Protein AF-A0A8H4NRH4-F1 (afdb_monomer_lite)

pLDDT: mean 70.1, std 20.73, range [24.48, 96.0]

Organism: NCBI:txid78861

Secondary structure (DSSP, 8-state):
-----------------------TTHHHHHHHHHHHHHHHHHHHHHHHHHHHHHHHHHHHHTS----HHHHHHHHHHHHHHHHHHHHHHHHHHHHHHHHHHHHHHHHHHHHHHHHTSS-----------------------------HHHHHHHHHHHHHHHHHHHTS------TTHHHHHHHHHHHHHHHHHHHHHHHHHHHHHHHHHHHHHHHHHHHHHHHHHHHHHHHHSSS----------SHHHHHHHHHHHHHHHHHHHHTTS--HHHHHHHHHHHHHHHHHHHHHHHHHHHHHHHHHHHHHHHHHHHHHHHHHHHHHHHHHHHHHHHHHHHHHHHHHHHHHHHHHHHHHHHHHHHHHHHHHHHHHHHHHHHHHHHHHHHHHHHHHHHHHHHHHHHHHHHHHHHHHHHHHHHHHHHHHHHHHHHHHHHHHHHHHHHHHHHHHHHT--HHHHHHHHHHHHHHHHHHHHHHHHHHHGGG--HHHHHHHHHHGGGS--TTGGGTGGGGSPPTHHHHHHHTTS--S-HHHHHHHSSPPTHHHHHHHHTSPPHHHHHHHHTTS---HHHHHHHHHHHHHHHHHHHHHHHH-------PPPS---HHHHHHHHHHHHHHHHHHHHHHHHHHHHHHHHHHHHHHHHHHHHHHHHHHHHHHHHHHHHHHHHHHHHHHHHHHHHHHHHHHHHHHHHHHHHHHHHHHHHHHHHHHHHHHHHHHHHHHHHHHHHHHHHHHHHHHHHHHHHHHHHHHHHHHHHHHHHHHHHHHHHHHHHTSHHHHHHHHHHHHHHS-HHHHHHHHHHHHHHHHHTT---------------------------

Radius of gyration: 91.39 Å; chains: 1; bounding box: 200×115×292 Å

Sequence (837 aa):
MSKNASDRGSISTATAELRATKLEGLPLVIDLLGNAACLRMQHNQADSKLKKTMADWKRSTTKNSDYPSVDEMQRQAVQKCENEKNNLKQKLKELHPTLYDTFDSLLKQYVQDQVSIGSNTQEGADSFPAKVHGSPEELQPQSLEPHQPTKAWMEDCLQTELNKFKNSLPDAEGPDNSEIQKLIDSLENEKKKTQLLENKVEEGRQQHQLLEEKLSRLEQKLDGVSTTMEERLAAKKSQPATSTTSFEHNQLKTTVEMQGRTINFIKTQSDPIKMQKLQQETENLADRLTIGIKSVKSLHEQNSALIEKQGEKHKSFENDTSSLQTTSRNQDVKQKSLEKDIALLRSTSDNQGAKQTSLEKEILSLQKTSESHGAKHMSLEKDISLLQCTCQSQGEQQKIIDDVVSGIKSAVESLSQKGESLAEDIASLRSSVEQIQEVQGSQEARLSTLTSLKPLTKEVKEQQKKANVLQQSVDALQASAANWSLQDFQDLKAKVQGYPPVGEIRQLLVEFPSLVDTKRLLAKYPPSGDLEQLLKEMPPPCDIRRLLDECPSPVDIKRRLEQLPPSDELNQLVRDLPKLSESMSEVTARSSRHPTHTPTPAFMTKDMTLQLIIPKMDRLEDALKRRCSEMIQISSVLVAETVDQANARTLKSEEAIQALDGHVAGLKRSVDENKKEIDVHVTMLRRNADENKKLGQQIKQLEQSISENKIEMYEMDNDTGRRLEEESTELKSLKGIVAVMTQDVEKVRKDSRTGIDDIQFQLVQMTDWAKNFSSKQWHDSVAQQIATYVPAQFAGQLDSLATRVSHLETRSHDSPEVSSKRRKVANGSPLVVNGIH

Structure (mmCIF, N/CA/C/O backbone):
data_AF-A0A8H4NRH4-F1
#
_entry.id   AF-A0A8H4NRH4-F1
#
loop_
_atom_site.group_PDB
_atom_site.id
_atom_site.type_symbol
_atom_site.label_atom_id
_atom_site.label_alt_id
_atom_site.label_comp_id
_atom_site.label_asym_id
_atom_site.label_entity_id
_atom_site.label_seq_id
_atom_site.pdbx_PDB_ins_code
_atom_site.Cartn_x
_atom_site.Cartn_y
_atom_site.Cartn_z
_atom_site.occupancy
_atom_site.B_iso_or_equiv
_atom_site.auth_seq_id
_atom_site.auth_comp_id
_atom_site.auth_asym_id
_atom_site.auth_atom_id
_atom_site.pdbx_PDB_model_num
ATOM 1 N N . MET A 1 1 ? 17.795 -60.361 6.039 1.00 36.09 1 MET A N 1
ATOM 2 C CA . MET A 1 1 ? 18.331 -60.609 7.398 1.00 36.09 1 MET A CA 1
ATOM 3 C C . MET A 1 1 ? 17.227 -60.210 8.378 1.00 36.09 1 MET A C 1
ATOM 5 O O . MET A 1 1 ? 16.893 -59.041 8.398 1.00 36.09 1 MET A O 1
ATOM 9 N N . SER A 1 2 ? 16.382 -61.171 8.787 1.00 29.02 2 SER A N 1
ATOM 10 C CA . SER A 1 2 ? 16.316 -61.810 10.135 1.00 29.02 2 SER A CA 1
ATOM 11 C C . SER A 1 2 ? 15.871 -60.845 11.243 1.00 29.02 2 SER A C 1
ATOM 13 O O . SER A 1 2 ? 16.539 -59.838 11.406 1.00 29.02 2 SER A O 1
ATOM 15 N N . LYS A 1 3 ? 14.854 -61.073 12.093 1.00 32.78 3 LYS A N 1
ATOM 16 C CA . LYS A 1 3 ? 13.953 -62.203 12.465 1.00 32.78 3 LYS A CA 1
ATOM 17 C C . LYS A 1 3 ? 12.797 -61.561 13.287 1.00 32.78 3 LYS A C 1
ATOM 19 O O . LYS A 1 3 ? 13.085 -60.645 14.042 1.00 32.78 3 LYS A O 1
ATOM 24 N N . ASN A 1 4 ? 11.503 -61.814 13.063 1.00 32.09 4 ASN A N 1
ATOM 25 C CA . ASN A 1 4 ? 10.647 -62.961 13.447 1.00 32.09 4 ASN A CA 1
ATOM 26 C C . ASN A 1 4 ? 10.516 -63.287 14.952 1.00 32.09 4 ASN A C 1
ATOM 28 O O . ASN A 1 4 ? 11.469 -63.805 15.529 1.00 32.09 4 ASN A O 1
ATOM 32 N N . ALA A 1 5 ? 9.297 -63.098 15.492 1.00 29.94 5 ALA A N 1
ATOM 33 C CA . ALA A 1 5 ? 8.440 -64.031 16.275 1.00 29.94 5 ALA A CA 1
ATOM 34 C C . ALA A 1 5 ? 7.265 -63.197 16.859 1.00 29.94 5 ALA A C 1
ATOM 36 O O . ALA A 1 5 ? 7.535 -62.187 17.493 1.00 29.94 5 ALA A O 1
ATOM 37 N N . SER A 1 6 ? 5.961 -63.367 16.593 1.00 36.06 6 SER A N 1
ATOM 38 C CA . SER A 1 6 ? 5.038 -64.514 16.465 1.00 36.06 6 SER A CA 1
ATOM 39 C C . SER A 1 6 ? 4.831 -65.323 17.751 1.00 36.06 6 SER A C 1
ATOM 41 O O . SER A 1 6 ? 5.669 -66.153 18.077 1.00 36.06 6 SER A O 1
ATOM 43 N N . ASP A 1 7 ? 3.700 -65.079 18.429 1.00 29.11 7 ASP A N 1
ATOM 44 C CA . ASP A 1 7 ? 2.815 -66.082 19.063 1.00 29.11 7 ASP A CA 1
ATOM 45 C C . ASP A 1 7 ? 1.517 -65.363 19.513 1.00 29.11 7 ASP A C 1
ATOM 47 O O . ASP A 1 7 ? 1.584 -64.328 20.165 1.00 29.11 7 ASP A O 1
ATOM 51 N N . ARG A 1 8 ? 0.336 -65.645 18.938 1.00 28.64 8 ARG A N 1
ATOM 52 C CA . ARG A 1 8 ? -0.626 -66.755 19.160 1.00 28.64 8 ARG A CA 1
ATOM 53 C C . ARG A 1 8 ? -1.776 -66.346 20.094 1.00 28.64 8 ARG A C 1
ATOM 55 O O . ARG A 1 8 ? -1.548 -66.008 21.245 1.00 28.64 8 ARG A O 1
ATOM 62 N N . GLY A 1 9 ? -3.010 -66.536 19.613 1.00 27.42 9 GLY A N 1
ATOM 63 C CA . GLY A 1 9 ? -4.155 -66.886 20.465 1.00 27.42 9 GLY A CA 1
ATOM 64 C C . GLY A 1 9 ? -5.343 -65.924 20.456 1.00 27.42 9 GLY A C 1
ATOM 65 O O . GLY A 1 9 ? -5.485 -65.103 21.350 1.00 27.42 9 GLY A O 1
ATOM 66 N N . SER A 1 10 ? -6.240 -66.087 19.483 1.00 32.91 10 SER A N 1
ATOM 67 C CA . SER A 1 10 ? -7.631 -65.617 19.532 1.00 32.91 10 SER A CA 1
ATOM 68 C C . SER A 1 10 ? -8.408 -66.271 20.686 1.00 32.91 10 SER A C 1
ATOM 70 O O . SER A 1 10 ? -8.183 -67.452 20.923 1.00 32.91 10 SER A O 1
ATOM 72 N N . ILE A 1 11 ? -9.351 -65.544 21.313 1.00 28.92 11 ILE A N 1
ATOM 73 C CA . ILE A 1 11 ? -10.769 -65.920 21.555 1.00 28.92 11 ILE A CA 1
ATOM 74 C C . ILE A 1 11 ? -11.568 -64.645 21.947 1.00 28.92 11 ILE A C 1
ATOM 76 O O . ILE A 1 11 ? -11.251 -63.975 22.921 1.00 28.92 11 ILE A O 1
ATOM 80 N N . SER A 1 12 ? -12.583 -64.355 21.123 1.00 30.67 12 SER A N 1
ATOM 81 C CA . SER A 1 12 ? -13.841 -63.590 21.265 1.00 30.67 12 SER A CA 1
ATOM 82 C C . SER A 1 12 ? -14.088 -62.583 22.402 1.00 30.67 12 SER A C 1
ATOM 84 O O . SER A 1 12 ? -14.177 -62.983 23.555 1.00 30.67 12 SER A O 1
ATOM 86 N N . THR A 1 13 ? -14.524 -61.369 22.027 1.00 27.61 13 THR A N 1
ATOM 87 C CA . THR A 1 13 ? -15.824 -60.789 22.447 1.00 27.61 13 THR A CA 1
ATOM 88 C C . THR A 1 13 ? -16.327 -59.737 21.446 1.00 27.61 13 THR A C 1
ATOM 90 O O . THR A 1 13 ? -15.579 -59.189 20.644 1.00 27.61 13 THR A O 1
ATOM 93 N N . ALA A 1 14 ? -17.646 -59.567 21.446 1.00 27.38 14 ALA A N 1
ATOM 94 C CA . ALA A 1 14 ? -18.499 -59.009 20.411 1.00 27.38 14 ALA A CA 1
ATOM 95 C C . ALA A 1 14 ? -18.351 -57.499 20.118 1.00 27.38 14 ALA A C 1
ATOM 97 O O . ALA A 1 14 ? -18.100 -56.685 20.998 1.00 27.38 14 ALA A O 1
ATOM 98 N N . THR A 1 15 ? -18.610 -57.176 18.847 1.00 33.88 15 THR A N 1
ATOM 99 C CA . THR A 1 15 ? -19.222 -55.954 18.289 1.00 33.88 15 THR A CA 1
ATOM 100 C C . THR A 1 15 ? -19.766 -54.907 19.268 1.00 33.88 15 THR A C 1
ATOM 102 O O . THR A 1 15 ? -20.713 -55.178 20.004 1.00 33.88 15 THR A O 1
ATOM 105 N N . ALA A 1 16 ? -19.309 -53.663 19.093 1.00 29.78 16 ALA A N 1
ATOM 106 C CA . ALA A 1 16 ? -20.120 -52.460 19.278 1.00 29.78 16 ALA A CA 1
ATOM 107 C C . ALA A 1 16 ? -19.668 -51.383 18.270 1.00 29.78 16 ALA A C 1
ATOM 109 O O . ALA A 1 16 ? -18.807 -50.553 18.554 1.00 29.78 16 ALA A O 1
ATOM 110 N N . GLU A 1 17 ? -20.228 -51.434 17.058 1.00 27.70 17 GLU A N 1
ATOM 111 C CA . GLU A 1 17 ? -20.238 -50.293 16.139 1.00 27.70 17 GLU A CA 1
ATOM 112 C C . GLU A 1 17 ? -21.008 -49.140 16.800 1.00 27.70 17 GLU A C 1
ATOM 114 O O . GLU A 1 17 ? -22.207 -49.249 17.069 1.00 27.70 17 GLU A O 1
ATOM 119 N N . LEU A 1 18 ? -20.329 -48.020 17.049 1.00 31.25 18 LEU A N 1
ATOM 120 C CA . LEU A 1 18 ? -20.980 -46.753 17.365 1.00 31.25 18 LEU A CA 1
ATOM 121 C C . LEU A 1 18 ? -21.731 -46.266 16.115 1.00 31.25 18 LEU A C 1
ATOM 123 O O . LEU A 1 18 ? -21.133 -45.714 15.190 1.00 31.25 18 LEU A O 1
ATOM 127 N N . ARG A 1 19 ? -23.057 -46.448 16.085 1.00 29.31 19 ARG A N 1
ATOM 128 C CA . ARG A 1 19 ? -23.940 -45.710 15.170 1.00 29.31 19 ARG A CA 1
ATOM 129 C C . ARG A 1 19 ? -23.911 -44.231 15.544 1.00 29.31 19 ARG A C 1
ATOM 131 O O . ARG A 1 19 ? -24.620 -43.799 16.447 1.00 29.31 19 ARG A O 1
ATOM 138 N N . ALA A 1 20 ? -23.114 -43.457 14.818 1.00 33.16 20 ALA A N 1
ATOM 139 C CA . ALA A 1 20 ? -23.280 -42.016 14.729 1.00 33.16 20 ALA A CA 1
ATOM 140 C C . ALA A 1 20 ? -24.594 -41.716 13.986 1.00 33.16 20 ALA A C 1
ATOM 142 O O . ALA A 1 20 ? -24.752 -42.057 12.812 1.00 33.16 20 ALA A O 1
ATOM 143 N N . THR A 1 21 ? -25.552 -41.096 14.668 1.00 37.84 21 THR A N 1
ATOM 144 C CA . THR A 1 21 ? -26.748 -40.512 14.054 1.00 37.84 21 THR A CA 1
ATOM 145 C C . THR A 1 21 ? -26.325 -39.362 13.136 1.00 37.84 21 THR A C 1
ATOM 147 O O . THR A 1 21 ? -25.818 -38.338 13.593 1.00 37.84 21 THR A O 1
ATOM 150 N N . LYS A 1 22 ? -26.497 -39.547 11.823 1.00 44.97 22 LYS A N 1
ATOM 151 C CA . LYS A 1 22 ? -26.290 -38.531 10.782 1.00 44.97 22 LYS A CA 1
ATOM 152 C C . LYS A 1 22 ? -27.291 -37.379 10.958 1.00 44.97 22 LYS A C 1
ATOM 154 O O . LYS A 1 22 ? -28.437 -37.486 10.537 1.00 44.97 22 LYS A O 1
ATOM 159 N N . LEU A 1 23 ? -26.842 -36.252 11.505 1.00 52.38 23 LEU A N 1
ATOM 160 C CA . LEU A 1 23 ? -27.532 -34.961 11.389 1.00 52.38 23 LEU A CA 1
ATOM 161 C C . LEU A 1 23 ? -27.149 -34.315 10.038 1.00 52.38 23 LEU A C 1
ATOM 163 O O . LEU A 1 23 ? -26.358 -33.378 9.974 1.00 52.38 23 LEU A O 1
ATOM 167 N N . GLU A 1 24 ? -27.664 -34.860 8.931 1.00 53.88 24 GLU A N 1
ATOM 168 C CA . GLU A 1 24 ? -27.331 -34.428 7.554 1.00 53.88 24 GLU A CA 1
ATOM 169 C C . GLU A 1 24 ? -27.785 -32.990 7.207 1.00 53.88 24 GLU A C 1
ATOM 171 O O . GLU A 1 24 ? -27.297 -32.421 6.234 1.00 53.88 24 GLU A O 1
ATOM 176 N N . GLY A 1 25 ? -28.662 -32.362 8.002 1.00 58.34 25 GLY A N 1
ATOM 177 C CA . GLY A 1 25 ? -29.191 -31.013 7.733 1.00 58.34 25 GLY A CA 1
ATOM 178 C C . GLY A 1 25 ? -28.416 -29.842 8.357 1.00 58.34 25 GLY A C 1
ATOM 179 O O . GLY A 1 25 ? -28.603 -28.699 7.939 1.00 58.34 25 GLY A O 1
ATOM 180 N N . LEU A 1 26 ? -27.542 -30.088 9.341 1.00 66.88 26 LEU A N 1
ATOM 181 C CA . LEU A 1 26 ? -26.825 -29.019 10.055 1.00 66.88 26 LEU A CA 1
ATOM 182 C C . LEU A 1 26 ? -25.853 -28.232 9.147 1.00 66.88 26 LEU A C 1
ATOM 184 O O . LEU A 1 26 ? -25.856 -27.001 9.218 1.00 66.88 26 LEU A O 1
ATOM 188 N N . PRO A 1 27 ? -25.073 -28.881 8.254 1.00 74.44 27 PRO A N 1
ATOM 189 C CA . PRO A 1 27 ? -24.193 -28.164 7.328 1.00 74.44 27 PRO A CA 1
ATOM 190 C C . PRO A 1 27 ? -24.962 -27.226 6.386 1.00 74.44 27 PRO A C 1
ATOM 192 O O . PRO A 1 27 ? -24.541 -26.096 6.163 1.00 74.44 27 PRO A O 1
ATOM 195 N N . LEU A 1 28 ? -26.142 -27.644 5.915 1.00 75.88 28 LEU A N 1
ATOM 196 C CA . LEU A 1 28 ? -26.978 -26.851 5.010 1.00 75.88 28 LEU A CA 1
ATOM 197 C C . LEU A 1 28 ? -27.529 -25.581 5.683 1.00 75.88 28 LEU A C 1
ATOM 199 O O . LEU A 1 28 ? -27.582 -24.522 5.059 1.00 75.88 28 LEU A O 1
ATOM 203 N N . VAL A 1 29 ? -27.903 -25.660 6.965 1.00 75.75 29 VAL A N 1
ATOM 204 C CA . VAL A 1 29 ? -28.339 -24.490 7.751 1.00 75.75 29 VAL A CA 1
ATOM 205 C C . VAL A 1 29 ? -27.188 -23.503 7.953 1.00 75.75 29 VAL A C 1
ATOM 207 O O . VAL A 1 29 ? -27.392 -22.294 7.828 1.00 75.75 29 VAL A O 1
ATOM 210 N N . ILE A 1 30 ? -25.980 -24.002 8.231 1.00 75.56 30 ILE A N 1
ATOM 211 C CA . ILE A 1 30 ? -24.780 -23.171 8.403 1.00 75.56 30 ILE A CA 1
ATOM 212 C C . ILE A 1 30 ? -24.438 -22.446 7.092 1.00 75.56 30 ILE A C 1
ATOM 214 O O . ILE A 1 30 ? -24.213 -21.234 7.108 1.00 75.56 30 ILE A O 1
ATOM 218 N N . ASP A 1 31 ? -24.494 -23.141 5.955 1.00 78.88 31 ASP A N 1
ATOM 219 C CA . ASP A 1 31 ? -24.238 -22.555 4.634 1.00 78.88 31 ASP A CA 1
ATOM 220 C C . ASP A 1 31 ? -25.293 -21.505 4.249 1.00 78.88 31 ASP A C 1
ATOM 222 O O . ASP A 1 31 ? -24.960 -20.413 3.777 1.00 78.88 31 ASP A O 1
ATOM 226 N N . LEU A 1 32 ? -26.579 -21.781 4.496 1.00 82.50 32 LEU A N 1
ATOM 227 C CA . LEU A 1 32 ? -27.663 -20.819 4.263 1.00 82.50 32 LEU A CA 1
ATOM 228 C C . LEU A 1 32 ? -27.532 -19.584 5.165 1.00 82.50 32 LEU A C 1
ATOM 230 O O . LEU A 1 32 ? -27.755 -18.461 4.704 1.00 82.50 32 LEU A O 1
ATOM 234 N N . LEU A 1 33 ? -27.125 -19.759 6.425 1.00 78.25 33 LEU A N 1
ATOM 235 C CA . LEU A 1 33 ? -26.882 -18.654 7.351 1.00 78.25 33 LEU A CA 1
ATOM 236 C C . LEU A 1 33 ? -25.679 -17.805 6.912 1.00 78.25 33 LEU A C 1
ATOM 238 O O . LEU A 1 33 ? -25.758 -16.573 6.943 1.00 78.25 33 LEU A O 1
ATOM 242 N N . GLY A 1 34 ? -24.609 -18.447 6.434 1.00 80.44 34 GLY A N 1
ATOM 243 C CA . GLY A 1 34 ? -23.447 -17.786 5.837 1.00 80.44 34 GLY A CA 1
ATOM 244 C C . GLY A 1 34 ? -23.818 -16.965 4.599 1.00 80.44 34 GLY A C 1
ATOM 245 O O . GLY A 1 34 ? -23.466 -15.786 4.500 1.00 80.44 34 GLY A O 1
ATOM 246 N N . ASN A 1 35 ? -24.627 -17.532 3.702 1.00 83.94 35 ASN A N 1
ATOM 247 C CA . ASN A 1 35 ? -25.146 -16.835 2.523 1.00 83.94 35 ASN A CA 1
ATOM 248 C C . ASN A 1 35 ? -26.043 -15.642 2.904 1.00 83.94 35 ASN A C 1
ATOM 250 O O . ASN A 1 35 ? -25.911 -14.556 2.332 1.00 83.94 35 ASN A O 1
ATOM 254 N N . ALA A 1 36 ? -26.900 -15.797 3.920 1.00 81.31 36 ALA A N 1
ATOM 255 C CA . ALA A 1 36 ? -27.742 -14.720 4.445 1.00 81.31 36 ALA A CA 1
ATOM 256 C C . ALA A 1 36 ? -26.916 -13.580 5.062 1.00 81.31 36 ALA A C 1
ATOM 258 O O . ALA A 1 36 ? -27.272 -12.406 4.938 1.00 81.31 36 ALA A O 1
ATOM 259 N N . ALA A 1 37 ? -25.831 -13.909 5.766 1.00 79.31 37 ALA A N 1
ATOM 260 C CA . ALA A 1 37 ? -24.921 -12.933 6.358 1.00 79.31 37 ALA A CA 1
ATOM 261 C C . ALA A 1 37 ? -24.136 -12.171 5.277 1.00 79.31 37 ALA A C 1
ATOM 263 O O . ALA A 1 37 ? -24.073 -10.940 5.314 1.00 79.31 37 ALA A O 1
ATOM 264 N N . CYS A 1 38 ? -23.626 -12.881 4.266 1.00 86.38 38 CYS A N 1
ATOM 265 C CA . CYS A 1 38 ? -22.921 -12.289 3.130 1.00 86.38 38 CYS A CA 1
ATOM 266 C C . CYS A 1 38 ? -23.819 -11.316 2.343 1.00 86.38 38 CYS A C 1
ATOM 268 O O . CYS A 1 38 ? -23.443 -10.163 2.118 1.00 86.38 38 CYS A O 1
ATOM 270 N N . LEU A 1 39 ? -25.051 -11.724 2.012 1.00 88.06 39 LEU A N 1
ATOM 271 C CA . LEU A 1 39 ? -26.021 -10.865 1.324 1.00 88.06 39 LEU A CA 1
ATOM 272 C C . LEU A 1 39 ? -26.430 -9.645 2.163 1.00 88.06 39 LEU A C 1
ATOM 274 O O . LEU A 1 39 ? -26.568 -8.550 1.616 1.00 88.06 39 LEU A O 1
ATOM 278 N N . ARG A 1 40 ? -26.573 -9.790 3.491 1.00 85.62 40 ARG A N 1
ATOM 279 C CA . ARG A 1 40 ? -26.830 -8.657 4.404 1.00 85.62 40 ARG A CA 1
ATOM 280 C C . ARG A 1 40 ? -25.680 -7.655 4.417 1.00 85.62 40 ARG A C 1
ATOM 282 O O . ARG A 1 40 ? -25.920 -6.450 4.347 1.00 85.62 40 ARG A O 1
ATOM 289 N N . MET A 1 41 ? -24.441 -8.137 4.464 1.00 89.38 41 MET A N 1
ATOM 290 C CA . MET A 1 41 ? -23.254 -7.284 4.411 1.00 89.38 41 MET A CA 1
ATOM 291 C C . MET A 1 41 ? -23.181 -6.514 3.085 1.00 89.38 41 MET A C 1
ATOM 293 O O . MET A 1 41 ? -23.006 -5.294 3.088 1.00 89.38 41 MET A O 1
ATOM 297 N N . GLN A 1 42 ? -23.397 -7.198 1.959 1.00 87.50 42 GLN A N 1
ATOM 298 C CA . GLN A 1 42 ? -23.417 -6.576 0.633 1.00 87.50 42 GLN A CA 1
ATOM 299 C C . GLN A 1 42 ? -24.555 -5.557 0.490 1.00 87.50 42 GLN A C 1
ATOM 301 O O . GLN A 1 42 ? -24.336 -4.463 -0.027 1.00 87.50 42 GLN A O 1
ATOM 306 N N . HIS A 1 43 ? -25.754 -5.869 0.995 1.00 91.25 43 HIS A N 1
ATOM 307 C CA . HIS A 1 43 ? -26.883 -4.937 1.016 1.00 91.25 43 HIS A CA 1
ATOM 308 C C . HIS A 1 43 ? -26.538 -3.655 1.788 1.00 91.25 43 HIS A C 1
ATOM 310 O O . HIS A 1 43 ? -26.778 -2.553 1.296 1.00 91.25 43 HIS A O 1
ATOM 316 N N . ASN A 1 44 ? -25.922 -3.778 2.966 1.00 85.81 44 ASN A N 1
ATOM 317 C CA . ASN A 1 44 ? -25.519 -2.626 3.777 1.00 85.81 44 ASN A CA 1
ATOM 318 C C . ASN A 1 44 ? -24.420 -1.793 3.099 1.00 85.81 44 ASN A C 1
ATOM 320 O O . ASN A 1 44 ? -24.422 -0.561 3.187 1.00 85.81 44 ASN A O 1
ATOM 324 N N . GLN A 1 45 ? -23.505 -2.443 2.378 1.00 89.94 45 GLN A N 1
ATOM 325 C CA . GLN A 1 45 ? -22.488 -1.760 1.584 1.00 89.94 45 GLN A CA 1
ATOM 326 C C . GLN A 1 45 ? -23.110 -1.000 0.402 1.00 89.94 45 GLN A C 1
ATOM 328 O O . GLN A 1 45 ? -22.742 0.149 0.157 1.00 89.94 45 GLN A O 1
ATOM 333 N N . ALA A 1 46 ? -24.074 -1.601 -0.302 1.00 88.44 46 ALA A N 1
ATOM 334 C CA . ALA A 1 46 ? -24.811 -0.955 -1.387 1.00 88.44 46 ALA A CA 1
ATOM 335 C C . ALA A 1 46 ? -25.659 0.229 -0.884 1.00 88.44 46 ALA A C 1
ATOM 337 O O . ALA A 1 46 ? -25.652 1.292 -1.501 1.00 88.44 46 ALA A O 1
ATOM 338 N N . ASP A 1 47 ? -26.315 0.100 0.274 1.00 88.94 47 ASP A N 1
ATOM 339 C CA . ASP A 1 47 ? -27.063 1.196 0.908 1.00 88.94 47 ASP A CA 1
ATOM 340 C C . ASP A 1 47 ? -26.144 2.356 1.327 1.00 88.94 47 ASP A C 1
ATOM 342 O O . ASP A 1 47 ? -26.460 3.526 1.106 1.00 88.94 47 ASP A O 1
ATOM 346 N N . SER A 1 48 ? -24.957 2.043 1.852 1.00 88.19 48 SER A N 1
ATOM 347 C CA . SER A 1 48 ? -23.941 3.048 2.191 1.00 88.19 48 SER A CA 1
ATOM 348 C C . SER A 1 48 ? -23.415 3.774 0.948 1.00 88.19 48 SER A C 1
ATOM 350 O O . SER A 1 48 ? -23.274 4.999 0.963 1.00 88.19 48 SER A O 1
ATOM 352 N N . LYS A 1 49 ? -23.176 3.044 -0.152 1.00 90.31 49 LYS A N 1
ATOM 353 C CA . LYS A 1 49 ? -22.809 3.627 -1.453 1.00 90.31 49 LYS A CA 1
ATOM 354 C C . LYS A 1 49 ? -23.914 4.542 -1.981 1.00 90.31 49 LYS A C 1
ATOM 356 O O . LYS A 1 49 ? -23.620 5.679 -2.330 1.00 90.31 49 LYS A O 1
ATOM 361 N N . LEU A 1 50 ? -25.173 4.098 -1.962 1.00 90.88 50 LEU A N 1
ATOM 362 C CA . LEU A 1 50 ? -26.325 4.902 -2.381 1.00 90.88 50 LEU A CA 1
ATOM 363 C C . LEU A 1 50 ? -26.445 6.193 -1.560 1.00 90.88 50 LEU A C 1
ATOM 365 O O . LEU A 1 50 ? -26.598 7.268 -2.134 1.00 90.88 50 LEU A O 1
ATOM 369 N N . LYS A 1 51 ? -26.322 6.110 -0.229 1.00 90.06 51 LYS A N 1
ATOM 370 C CA . LYS A 1 51 ? -26.337 7.283 0.664 1.00 90.06 51 LYS A CA 1
ATOM 371 C C . LYS A 1 51 ? -25.227 8.273 0.327 1.00 90.06 51 LYS A C 1
ATOM 373 O O . LYS A 1 51 ? -25.490 9.473 0.272 1.00 90.06 51 LYS A O 1
ATOM 378 N N . LYS A 1 52 ? -24.013 7.780 0.061 1.00 90.75 52 LYS A N 1
ATOM 379 C CA . LYS A 1 52 ? -22.873 8.611 -0.345 1.00 90.75 52 LYS A CA 1
ATOM 380 C C . LYS A 1 52 ? -23.128 9.290 -1.692 1.00 90.75 52 LYS A C 1
ATOM 382 O O . LYS A 1 52 ? -23.076 10.510 -1.766 1.00 90.75 52 LYS A O 1
ATOM 387 N N . THR A 1 53 ? -23.501 8.528 -2.721 1.00 86.31 53 THR A N 1
ATOM 388 C CA . THR A 1 53 ? -23.789 9.067 -4.060 1.00 86.31 53 THR A CA 1
ATOM 389 C C . THR A 1 53 ? -24.949 10.067 -4.039 1.00 86.31 53 THR A C 1
ATOM 391 O O . THR A 1 53 ? -24.888 11.090 -4.716 1.00 86.31 53 THR A O 1
ATOM 394 N N . MET A 1 54 ? -25.981 9.832 -3.221 1.00 85.38 54 MET A N 1
ATOM 395 C CA . MET A 1 54 ? -27.097 10.764 -3.043 1.00 85.38 54 MET A CA 1
ATOM 396 C C . MET A 1 54 ? -26.668 12.046 -2.310 1.00 85.38 54 MET A C 1
ATOM 398 O O . MET A 1 54 ? -27.122 13.132 -2.664 1.00 85.38 54 MET A O 1
ATOM 402 N N . ALA A 1 55 ? -25.801 11.948 -1.297 1.00 84.50 55 ALA A N 1
ATOM 403 C CA . ALA A 1 55 ? -25.257 13.112 -0.598 1.00 84.50 55 ALA A CA 1
ATOM 404 C C . ALA A 1 55 ? -24.352 13.954 -1.511 1.00 84.50 55 ALA A C 1
ATOM 406 O O . ALA A 1 55 ? -24.442 15.183 -1.493 1.00 84.50 55 ALA A O 1
ATOM 407 N N . ASP A 1 56 ? -23.537 13.300 -2.340 1.00 80.88 56 ASP A N 1
ATOM 408 C CA . ASP A 1 56 ? -22.688 13.949 -3.338 1.00 80.88 56 ASP A CA 1
ATOM 409 C C . ASP A 1 56 ? -23.537 14.630 -4.421 1.00 80.88 56 ASP A C 1
ATOM 411 O O . ASP A 1 56 ? -23.283 15.783 -4.760 1.00 80.88 56 ASP A O 1
ATOM 415 N N . TRP A 1 57 ? -24.608 13.980 -4.893 1.00 80.44 57 TRP A N 1
ATOM 416 C CA . TRP A 1 57 ? -25.567 14.587 -5.824 1.00 80.44 57 TRP A CA 1
ATOM 417 C C . TRP A 1 57 ? -26.253 15.816 -5.229 1.00 80.44 57 TRP A C 1
ATOM 419 O O . TRP A 1 57 ? -26.204 16.882 -5.836 1.00 80.44 57 TRP A O 1
ATOM 429 N N . LYS A 1 58 ? -26.770 15.724 -3.996 1.00 80.19 58 LYS A N 1
ATOM 430 C CA . LYS A 1 58 ? -27.368 16.868 -3.283 1.00 80.19 58 LYS A CA 1
ATOM 431 C C . LYS A 1 58 ? -26.387 18.032 -3.100 1.00 80.19 58 LYS A C 1
ATOM 433 O O . LYS A 1 58 ? -26.794 19.191 -3.140 1.00 80.19 58 LYS A O 1
ATOM 438 N N . ARG A 1 59 ? -25.098 17.736 -2.896 1.00 77.38 59 ARG A N 1
ATOM 439 C CA . ARG A 1 59 ? -24.028 18.737 -2.755 1.00 77.38 59 ARG A CA 1
ATOM 440 C C . ARG A 1 59 ? -23.622 19.355 -4.100 1.00 77.38 59 ARG A C 1
ATOM 442 O O . ARG A 1 59 ? -23.199 20.508 -4.121 1.00 77.38 59 ARG A O 1
ATOM 449 N N . SER A 1 60 ? -23.755 18.616 -5.199 1.00 66.56 60 SER A N 1
ATOM 450 C CA . SER A 1 60 ? -23.542 19.128 -6.556 1.00 66.56 60 SER A CA 1
ATOM 451 C C . SER A 1 60 ? -24.710 19.993 -7.031 1.00 66.56 60 SER A C 1
ATOM 453 O O . SER A 1 60 ? -24.469 21.045 -7.605 1.00 66.56 60 SER A O 1
ATOM 455 N N . THR A 1 61 ? -25.960 19.631 -6.722 1.00 58.03 61 THR A N 1
ATOM 456 C CA . THR A 1 61 ? -27.159 20.397 -7.123 1.00 58.03 61 THR A CA 1
ATOM 457 C C . THR A 1 61 ? -27.315 21.749 -6.418 1.00 58.03 61 THR A C 1
ATOM 459 O O . THR A 1 61 ? -28.050 22.603 -6.898 1.00 58.03 61 THR A O 1
ATOM 462 N N . THR A 1 62 ? -26.636 21.979 -5.287 1.00 56.56 62 THR A N 1
ATOM 463 C CA . THR A 1 62 ? -26.626 23.289 -4.601 1.00 56.56 62 THR A CA 1
ATOM 464 C C . THR A 1 62 ? -25.638 24.288 -5.208 1.00 56.56 62 THR A C 1
ATOM 466 O O . THR A 1 62 ? -25.633 25.456 -4.823 1.00 56.56 62 THR A O 1
ATOM 469 N N . LYS A 1 63 ? -24.824 23.863 -6.182 1.00 58.88 63 LYS A N 1
ATOM 470 C CA . LYS A 1 63 ? -24.046 24.743 -7.058 1.00 58.88 63 LYS A CA 1
ATOM 471 C C . LYS A 1 63 ? -24.687 24.673 -8.441 1.00 58.88 63 LYS A C 1
ATOM 473 O O . LYS A 1 63 ? -24.632 23.616 -9.053 1.00 58.88 63 LYS A O 1
ATOM 478 N N . ASN A 1 64 ? -25.306 25.760 -8.910 1.00 48.25 64 ASN A N 1
ATOM 479 C CA . ASN A 1 64 ? -25.931 25.839 -10.239 1.00 48.25 64 ASN A CA 1
ATOM 480 C C . ASN A 1 64 ? -25.030 25.192 -11.305 1.00 48.25 64 ASN A C 1
ATOM 482 O O . ASN A 1 64 ? -23.991 25.750 -11.655 1.00 48.25 64 ASN A O 1
ATOM 486 N N . SER A 1 65 ? -25.392 23.998 -11.781 1.00 52.31 65 SER A N 1
ATOM 487 C CA . SER A 1 65 ? -24.677 23.344 -12.871 1.00 52.31 65 SER A CA 1
ATOM 488 C C . SER A 1 65 ? -25.368 23.710 -14.179 1.00 52.31 65 SER A C 1
ATOM 490 O O . SER A 1 65 ? -26.446 23.196 -14.472 1.00 52.31 65 SER A O 1
ATOM 492 N N . ASP A 1 66 ? -24.735 24.557 -14.985 1.00 52.50 66 ASP A N 1
ATOM 493 C CA . ASP A 1 66 ? -25.233 25.007 -16.296 1.00 52.50 66 ASP A CA 1
ATOM 494 C C . ASP A 1 66 ? -25.235 23.899 -17.382 1.00 52.50 66 ASP A C 1
ATOM 496 O O . ASP A 1 66 ? -25.371 24.179 -18.571 1.00 52.50 66 ASP A O 1
ATOM 500 N N . TYR A 1 67 ? -25.083 22.621 -17.002 1.00 55.19 67 TYR A N 1
ATOM 501 C CA . TYR A 1 67 ? -24.911 21.492 -17.921 1.00 55.19 67 TYR A CA 1
ATOM 502 C C . TYR A 1 67 ? -25.877 20.329 -17.613 1.00 55.19 67 TYR A C 1
ATOM 504 O O . TYR A 1 67 ? -25.603 19.522 -16.722 1.00 55.19 67 TYR A O 1
ATOM 512 N N . PRO A 1 68 ? -26.957 20.158 -18.403 1.00 59.75 68 PRO A N 1
ATOM 513 C CA . PRO A 1 68 ? -27.945 19.077 -18.247 1.00 59.75 68 PRO A CA 1
ATOM 514 C C . PRO A 1 68 ? -27.365 17.653 -18.338 1.00 59.75 68 PRO A C 1
ATOM 516 O O . PRO A 1 68 ? -27.907 16.717 -17.761 1.00 59.75 68 PRO A O 1
ATOM 519 N N . SER A 1 69 ? -26.244 17.487 -19.048 1.00 63.28 69 SER A N 1
ATOM 520 C CA . SER A 1 69 ? -25.573 16.195 -19.265 1.00 63.28 69 SER A CA 1
ATOM 521 C C . SER A 1 69 ? -24.958 15.604 -17.984 1.00 63.28 69 SER A C 1
ATOM 523 O O . SER A 1 69 ? -24.963 14.390 -17.786 1.00 63.28 69 SER A O 1
ATOM 525 N N . VAL A 1 70 ? -24.468 16.458 -17.077 1.00 63.75 70 VAL A N 1
ATOM 526 C CA . VAL A 1 70 ? -23.842 16.017 -15.817 1.00 63.75 70 VAL A CA 1
ATOM 527 C C . VAL A 1 70 ? -24.901 15.553 -14.818 1.00 63.75 70 VAL A C 1
ATOM 529 O O . VAL A 1 70 ? -24.717 14.532 -14.157 1.00 63.75 70 VAL A O 1
ATOM 532 N N . ASP A 1 71 ? -26.034 16.251 -14.754 1.00 72.06 71 ASP A N 1
ATOM 533 C CA . ASP A 1 71 ? -27.141 15.886 -13.869 1.00 72.06 71 ASP A CA 1
ATOM 534 C C . ASP A 1 71 ? -27.819 14.568 -14.298 1.00 72.06 71 ASP A C 1
ATOM 536 O O . ASP A 1 71 ? -28.149 13.739 -13.451 1.00 72.06 71 ASP A O 1
ATOM 540 N N . GLU A 1 72 ? -27.939 14.309 -15.605 1.00 77.25 72 GLU A N 1
ATOM 541 C CA . GLU A 1 72 ? -28.452 13.033 -16.128 1.00 77.25 72 GLU A CA 1
ATOM 542 C C . GLU A 1 72 ? -27.512 11.856 -15.811 1.00 77.25 72 GLU A C 1
ATOM 544 O O . GLU A 1 72 ? -27.951 10.805 -15.339 1.00 77.25 72 GLU A O 1
ATOM 549 N N . MET A 1 73 ? -26.198 12.039 -15.978 1.00 77.94 73 MET A N 1
ATOM 550 C CA . MET A 1 73 ? -25.204 11.023 -15.614 1.00 77.94 73 MET A CA 1
ATOM 551 C C . MET A 1 73 ? -25.236 10.710 -14.110 1.00 77.94 73 MET A C 1
ATOM 553 O O . MET A 1 73 ? -25.116 9.553 -13.696 1.00 77.94 73 MET A O 1
ATOM 557 N N . GLN A 1 74 ? -25.439 11.732 -13.278 1.00 79.12 74 GLN A N 1
ATOM 558 C CA . GLN A 1 74 ? -25.499 11.581 -11.829 1.00 79.12 74 GLN A CA 1
ATOM 559 C C . GLN A 1 74 ? -26.815 10.928 -11.371 1.00 79.12 74 GLN A C 1
ATOM 561 O O . GLN A 1 74 ? -26.788 10.072 -10.482 1.00 79.12 74 GLN A O 1
ATOM 566 N N . ARG A 1 75 ? -27.942 11.214 -12.042 1.00 81.19 75 ARG A N 1
ATOM 567 C CA . ARG A 1 75 ? -29.209 10.480 -11.870 1.00 81.19 75 ARG A CA 1
ATOM 568 C C . ARG A 1 75 ? -29.080 9.004 -12.240 1.00 81.19 75 ARG A C 1
ATOM 570 O O . ARG A 1 75 ? -29.518 8.148 -11.472 1.00 81.19 75 ARG A O 1
ATOM 577 N N . GLN A 1 76 ? -28.414 8.680 -13.348 1.00 85.25 76 GLN A N 1
ATOM 578 C CA . GLN A 1 76 ? -28.158 7.287 -13.737 1.00 85.25 76 GLN A CA 1
ATOM 579 C C . GLN A 1 76 ? -27.272 6.549 -12.724 1.00 85.25 76 GLN A C 1
ATOM 581 O O . GLN A 1 76 ? -27.514 5.376 -12.430 1.00 85.25 76 GLN A O 1
ATOM 586 N N . ALA A 1 77 ? -26.283 7.228 -12.135 1.00 83.88 77 ALA A N 1
ATOM 587 C CA . ALA A 1 77 ? -25.446 6.654 -11.083 1.00 83.88 77 ALA A CA 1
ATOM 588 C C . ALA A 1 77 ? -26.244 6.345 -9.801 1.00 83.88 77 ALA A C 1
ATOM 590 O O . ALA A 1 77 ? -26.088 5.264 -9.230 1.00 83.88 77 ALA A O 1
ATOM 591 N N . VAL A 1 78 ? -27.138 7.249 -9.378 1.00 88.00 78 VAL A N 1
ATOM 592 C CA . VAL A 1 78 ? -28.044 7.018 -8.237 1.00 88.00 78 VAL A CA 1
ATOM 593 C C . VAL A 1 78 ? -28.993 5.852 -8.526 1.00 88.00 78 VAL A C 1
ATOM 595 O O . VAL A 1 78 ? -29.093 4.937 -7.707 1.00 88.00 78 VAL A O 1
ATOM 598 N N . GLN A 1 79 ? -29.603 5.820 -9.714 1.00 88.31 79 GLN A N 1
ATOM 599 C CA . GLN A 1 79 ? -30.509 4.746 -10.126 1.00 88.31 79 GLN A CA 1
ATOM 600 C C . GLN A 1 79 ? -29.811 3.379 -10.151 1.00 88.31 79 GLN A C 1
ATOM 602 O O . GLN A 1 79 ? -30.383 2.372 -9.733 1.00 88.31 79 GLN A O 1
ATOM 607 N N . LYS A 1 80 ? -28.555 3.324 -10.607 1.00 89.81 80 LYS A N 1
ATOM 608 C CA . LYS A 1 80 ? -27.757 2.092 -10.619 1.00 89.81 80 LYS A CA 1
ATOM 609 C C . LYS A 1 80 ? -27.507 1.564 -9.203 1.00 89.81 80 LYS A C 1
ATOM 611 O O . LYS A 1 80 ? -27.721 0.377 -8.960 1.00 89.81 80 LYS A O 1
ATOM 616 N N . CYS A 1 81 ? -27.110 2.434 -8.273 1.00 86.69 81 CYS A N 1
ATOM 617 C CA . CYS A 1 81 ? -26.914 2.071 -6.865 1.00 86.69 81 CYS A CA 1
ATOM 618 C C . CYS A 1 81 ? -28.227 1.627 -6.195 1.00 86.69 81 CYS A C 1
ATOM 620 O O . CYS A 1 81 ? -28.237 0.705 -5.378 1.00 86.69 81 CYS A O 1
ATOM 622 N N . GLU A 1 82 ? -29.350 2.251 -6.550 1.00 90.56 82 GLU A N 1
ATOM 623 C CA . GLU A 1 82 ? -30.669 1.888 -6.033 1.00 90.56 82 GLU A CA 1
ATOM 624 C C . GLU A 1 82 ? -31.146 0.524 -6.554 1.00 90.56 82 GLU A C 1
ATOM 626 O O . GLU A 1 82 ? -31.621 -0.306 -5.774 1.00 90.56 82 GLU A O 1
ATOM 631 N N . ASN A 1 83 ? -30.928 0.241 -7.841 1.00 91.44 83 ASN A N 1
ATOM 632 C CA . ASN A 1 83 ? -31.208 -1.062 -8.443 1.00 91.44 83 ASN A CA 1
ATOM 633 C C . ASN A 1 83 ? -30.357 -2.178 -7.810 1.00 91.44 83 ASN A C 1
ATOM 635 O O . ASN A 1 83 ? -30.877 -3.256 -7.521 1.00 91.44 83 ASN A O 1
ATOM 639 N N . GLU A 1 84 ? -29.070 -1.923 -7.549 1.00 90.31 84 GLU A N 1
ATOM 640 C CA . GLU A 1 84 ? -28.169 -2.868 -6.872 1.00 90.31 84 GLU A CA 1
ATOM 641 C C . GLU A 1 84 ? -28.655 -3.191 -5.449 1.00 90.31 84 GLU A C 1
ATOM 643 O O . GLU A 1 84 ? -28.776 -4.364 -5.083 1.00 90.31 84 GLU A O 1
ATOM 648 N N . LYS A 1 85 ? -29.035 -2.167 -4.671 1.00 92.50 85 LYS A N 1
ATOM 649 C CA . LYS A 1 85 ? -29.614 -2.342 -3.330 1.00 92.50 85 LYS A CA 1
ATOM 650 C C . LYS A 1 85 ? -30.909 -3.161 -3.372 1.00 92.50 85 LYS A C 1
ATOM 652 O O . LYS A 1 85 ? -31.080 -4.089 -2.581 1.00 92.50 85 LYS A O 1
ATOM 657 N N . ASN A 1 86 ? -31.819 -2.831 -4.288 1.00 90.00 86 ASN A N 1
ATOM 658 C CA . ASN A 1 86 ? -33.114 -3.504 -4.399 1.00 90.00 86 ASN A CA 1
ATOM 659 C C . ASN A 1 86 ? -32.967 -4.972 -4.828 1.00 90.00 86 ASN A C 1
ATOM 661 O O . ASN A 1 86 ? -33.669 -5.828 -4.294 1.00 90.00 86 ASN A O 1
ATOM 665 N N . ASN A 1 87 ? -32.009 -5.283 -5.705 1.00 93.19 87 ASN A N 1
ATOM 666 C CA . ASN A 1 87 ? -31.675 -6.656 -6.087 1.00 93.19 87 ASN A CA 1
ATOM 667 C C . ASN A 1 87 ? -31.166 -7.473 -4.884 1.00 93.19 87 ASN A C 1
ATOM 669 O O . ASN A 1 87 ? -31.656 -8.567 -4.614 1.00 93.19 87 ASN A O 1
ATOM 673 N N . LEU A 1 88 ? -30.238 -6.920 -4.096 1.00 90.25 88 LEU A N 1
ATOM 674 C CA . LEU A 1 88 ? -29.724 -7.589 -2.893 1.00 90.25 88 LEU A CA 1
ATOM 675 C C . LEU A 1 88 ? -30.811 -7.782 -1.825 1.00 90.25 88 LEU A C 1
ATOM 677 O O . LEU A 1 88 ? -30.876 -8.833 -1.188 1.00 90.25 88 LEU A O 1
ATOM 681 N N . LYS A 1 89 ? -31.711 -6.804 -1.670 1.00 89.81 89 LYS A N 1
ATOM 682 C CA . LYS A 1 89 ? -32.877 -6.903 -0.782 1.00 89.81 89 LYS A CA 1
ATOM 683 C C . LYS A 1 89 ? -33.842 -8.007 -1.224 1.00 89.81 89 LYS A C 1
ATOM 685 O O . LYS A 1 89 ? -34.349 -8.742 -0.378 1.00 89.81 89 LYS A O 1
ATOM 690 N N . GLN A 1 90 ? -34.081 -8.135 -2.528 1.00 91.06 90 GLN A N 1
ATOM 691 C CA . GLN A 1 90 ? -34.931 -9.179 -3.095 1.00 91.06 90 GLN A CA 1
ATOM 692 C C . GLN A 1 90 ? -34.323 -10.573 -2.875 1.00 91.06 90 GLN A C 1
ATOM 694 O O . GLN A 1 90 ? -35.001 -11.447 -2.342 1.00 91.06 90 GLN A O 1
ATOM 699 N N . LYS A 1 91 ? -33.022 -10.747 -3.143 1.00 89.62 91 LYS A N 1
ATOM 700 C CA . LYS A 1 91 ? -32.300 -12.003 -2.864 1.00 89.62 91 LYS A CA 1
ATOM 701 C C . LYS A 1 91 ? -32.344 -12.400 -1.388 1.00 89.62 91 LYS A C 1
ATOM 703 O O . LYS A 1 91 ? -32.496 -13.573 -1.063 1.00 89.62 91 LYS A O 1
ATOM 708 N N . LEU A 1 92 ? -32.251 -11.429 -0.476 1.00 87.31 92 LEU A N 1
ATOM 709 C CA . LEU A 1 92 ? -32.368 -11.691 0.960 1.00 87.31 92 LEU A CA 1
ATOM 710 C C . LEU A 1 92 ? -33.791 -12.123 1.357 1.00 87.31 92 LEU A C 1
ATOM 712 O O . LEU A 1 92 ? -33.959 -12.976 2.227 1.00 87.31 92 LEU A O 1
ATOM 716 N N . LYS A 1 93 ? -34.811 -11.558 0.701 1.00 86.94 93 LYS A N 1
ATOM 717 C CA . LYS A 1 93 ? -36.219 -11.921 0.903 1.00 86.94 93 LYS A CA 1
ATOM 718 C C . LYS A 1 93 ? -36.531 -13.333 0.393 1.00 86.94 93 LYS A C 1
ATOM 720 O O . LYS A 1 93 ? -37.341 -14.014 1.006 1.00 86.94 93 LYS A O 1
ATOM 725 N N . GLU A 1 94 ? -35.877 -13.773 -0.679 1.00 88.25 94 GLU A N 1
ATOM 726 C CA . GLU A 1 94 ? -36.009 -15.128 -1.242 1.00 88.25 94 GLU A CA 1
ATOM 727 C C . GLU A 1 94 ? -35.301 -16.197 -0.391 1.00 88.25 94 GLU A C 1
ATOM 729 O O . GLU A 1 94 ? -35.778 -17.325 -0.274 1.00 88.25 94 GLU A O 1
ATOM 734 N N . LEU A 1 95 ? -34.192 -15.841 0.263 1.00 87.00 95 LEU A N 1
ATOM 735 C CA . LEU A 1 95 ? -33.427 -16.767 1.102 1.00 87.00 95 LEU A CA 1
ATOM 736 C C . LEU A 1 95 ? -34.078 -17.014 2.480 1.00 87.00 95 LEU A C 1
ATOM 738 O O . LEU A 1 95 ? -33.907 -18.080 3.066 1.00 87.00 95 LEU A O 1
ATOM 742 N N . HIS A 1 96 ? -34.822 -16.036 3.004 1.00 78.69 96 HIS A N 1
ATOM 743 C CA . HIS A 1 96 ? -35.399 -16.085 4.353 1.00 78.69 96 HIS A CA 1
ATOM 744 C C . HIS A 1 96 ? -36.384 -17.251 4.586 1.00 78.69 96 HIS A C 1
ATOM 746 O O . HIS A 1 96 ? -36.230 -17.931 5.601 1.00 78.69 96 HIS A O 1
ATOM 752 N N . PRO A 1 97 ? -37.355 -17.516 3.685 1.00 85.62 97 PRO A N 1
ATOM 753 C CA . PRO A 1 97 ? -38.244 -18.674 3.792 1.00 85.62 97 PRO A CA 1
ATOM 754 C C . PRO A 1 97 ? -37.470 -19.992 3.751 1.00 85.62 97 PRO A C 1
ATOM 756 O O . PRO A 1 97 ? -37.636 -20.823 4.630 1.00 85.62 97 PRO A O 1
ATOM 759 N N . THR A 1 98 ? -36.520 -20.120 2.819 1.00 82.50 98 THR A N 1
ATOM 760 C CA . THR A 1 98 ? -35.677 -21.319 2.675 1.00 82.50 98 THR A CA 1
ATOM 761 C C . THR A 1 98 ? -34.897 -21.626 3.958 1.00 82.50 98 THR A C 1
ATOM 763 O O . THR A 1 98 ? -34.832 -22.773 4.392 1.00 82.50 98 THR A O 1
ATOM 766 N N . LEU A 1 99 ? -34.327 -20.604 4.605 1.00 80.50 99 LEU A N 1
ATOM 767 C CA . LEU A 1 99 ? -33.615 -20.761 5.875 1.00 80.50 99 LEU A CA 1
ATOM 768 C C . LEU A 1 99 ? -34.557 -21.167 7.019 1.00 80.50 99 LEU A C 1
ATOM 770 O O . LEU A 1 99 ? -34.194 -22.015 7.831 1.00 80.50 99 LEU A O 1
ATOM 774 N N . TYR A 1 100 ? -35.761 -20.593 7.064 1.00 78.31 100 TYR A N 1
ATOM 775 C CA . TYR A 1 100 ? -36.770 -20.922 8.070 1.00 78.31 100 TYR A CA 1
ATOM 776 C C . TYR A 1 100 ? -37.282 -22.360 7.914 1.00 78.31 100 TYR A C 1
ATOM 778 O O . TYR A 1 100 ? -37.275 -23.112 8.883 1.00 78.31 100 TYR A O 1
ATOM 786 N N . ASP A 1 101 ? -37.617 -22.774 6.692 1.00 81.69 101 ASP A N 1
ATOM 787 C CA . ASP A 1 101 ? -38.109 -24.120 6.384 1.00 81.69 101 ASP A CA 1
ATOM 788 C C . ASP A 1 101 ? -37.046 -25.194 6.664 1.00 81.69 101 ASP A C 1
ATOM 790 O O . ASP A 1 101 ? -37.356 -26.273 7.175 1.00 81.69 101 ASP A O 1
ATOM 794 N N . THR A 1 102 ? -35.771 -24.894 6.386 1.00 80.19 102 THR A N 1
ATOM 795 C CA . THR A 1 102 ? -34.653 -25.813 6.666 1.00 80.19 102 THR A CA 1
ATOM 796 C C . THR A 1 102 ? -34.410 -25.949 8.172 1.00 80.19 102 THR A C 1
ATOM 798 O O . THR A 1 102 ? -34.173 -27.052 8.666 1.00 80.19 102 THR A O 1
ATOM 801 N N . PHE A 1 103 ? -34.507 -24.847 8.921 1.00 78.75 103 PHE A N 1
ATOM 802 C CA . PHE A 1 103 ? -34.361 -24.852 10.377 1.00 78.75 103 PHE A CA 1
ATOM 803 C C . PHE A 1 103 ? -35.533 -25.561 11.073 1.00 78.75 103 PHE A C 1
ATOM 805 O O . PHE A 1 103 ? -35.314 -26.375 11.969 1.00 78.75 103 PHE A O 1
ATOM 812 N N . ASP A 1 104 ? -36.766 -25.317 10.623 1.00 80.69 104 ASP A N 1
ATOM 813 C CA . ASP A 1 104 ? -37.976 -25.983 11.121 1.00 80.69 104 ASP A CA 1
ATOM 814 C C . ASP A 1 104 ? -37.960 -27.491 10.819 1.00 80.69 104 ASP A C 1
ATOM 816 O O . ASP A 1 104 ? -38.294 -28.308 11.677 1.00 80.69 104 ASP A O 1
ATOM 820 N N . SER A 1 105 ? -37.473 -27.889 9.638 1.00 79.06 105 SER A N 1
ATOM 821 C CA . SER A 1 105 ? -37.276 -29.303 9.286 1.00 79.06 105 SER A CA 1
ATOM 822 C C . SER A 1 105 ? -36.250 -29.990 10.196 1.00 79.06 105 SER A C 1
ATOM 824 O O . SER A 1 105 ? -36.468 -31.126 10.616 1.00 79.06 105 SER A O 1
ATOM 826 N N . LEU A 1 106 ? -35.164 -29.298 10.558 1.00 77.81 106 LEU A N 1
ATOM 827 C CA . LEU A 1 106 ? -34.127 -29.820 11.454 1.00 77.81 106 LEU A CA 1
ATOM 828 C C . LEU A 1 106 ? -34.616 -29.925 12.906 1.00 77.81 106 LEU A C 1
ATOM 830 O O . LEU A 1 106 ? -34.326 -30.909 13.584 1.00 77.81 106 LEU A O 1
ATOM 834 N N . LEU A 1 107 ? -35.410 -28.954 13.365 1.00 74.44 107 LEU A N 1
ATOM 835 C CA . LEU A 1 107 ? -36.094 -29.003 14.660 1.00 74.44 107 LEU A CA 1
ATOM 836 C C . LEU A 1 107 ? -37.088 -30.165 14.729 1.00 74.44 107 LEU A C 1
ATOM 838 O O . LEU A 1 107 ? -37.086 -30.914 15.704 1.00 74.44 107 LEU A O 1
ATOM 842 N N . LYS A 1 108 ? -37.896 -30.360 13.682 1.00 77.56 108 LYS A N 1
ATOM 843 C CA . LYS A 1 108 ? -38.830 -31.491 13.588 1.00 77.56 108 LYS A CA 1
ATOM 844 C C . LYS A 1 108 ? -38.102 -32.833 13.578 1.00 77.56 108 LYS A C 1
ATOM 846 O O . LYS A 1 108 ? -38.531 -33.746 14.275 1.00 77.56 108 LYS A O 1
ATOM 851 N N . GLN A 1 109 ? -36.985 -32.941 12.858 1.00 72.88 109 GLN A N 1
ATOM 852 C CA . GLN A 1 109 ? -36.153 -34.146 12.845 1.00 72.88 109 GLN A CA 1
ATOM 853 C C . GLN A 1 109 ? -35.539 -34.431 14.224 1.00 72.88 109 GLN A C 1
ATOM 855 O O . GLN A 1 109 ? -35.623 -35.553 14.710 1.00 72.88 109 GLN A O 1
ATOM 860 N N . TYR A 1 110 ? -35.016 -33.407 14.903 1.00 69.62 110 TYR A N 1
ATOM 861 C CA . TYR A 1 110 ? -34.475 -33.535 16.258 1.00 69.62 110 TYR A CA 1
ATOM 862 C C . TYR A 1 110 ? -35.536 -33.979 17.278 1.00 69.62 110 TYR A C 1
ATOM 864 O O . TYR A 1 110 ? -35.279 -34.841 18.116 1.00 69.62 110 TYR A O 1
ATOM 872 N N . VAL A 1 111 ? -36.751 -33.428 17.193 1.00 73.81 111 VAL A N 1
ATOM 873 C CA . VAL A 1 111 ? -37.877 -33.830 18.050 1.00 73.81 111 VAL A CA 1
ATOM 874 C C . VAL A 1 111 ? -38.315 -35.271 17.750 1.00 73.81 111 VAL A C 1
ATOM 876 O O . VAL A 1 111 ? -38.587 -36.027 18.681 1.00 73.81 111 VAL A O 1
ATOM 879 N N . GLN A 1 112 ? -38.326 -35.688 16.482 1.00 66.44 112 GLN A N 1
ATOM 880 C CA . GLN A 1 112 ? -38.663 -37.058 16.078 1.00 66.44 112 GLN A CA 1
ATOM 881 C C . GLN A 1 112 ? -37.620 -38.089 16.556 1.00 66.44 112 GLN A C 1
ATOM 883 O O . GLN A 1 112 ? -37.984 -39.186 16.991 1.00 66.44 112 GLN A O 1
ATOM 888 N N . ASP A 1 113 ? -36.335 -37.723 16.535 1.00 60.31 113 ASP A N 1
ATOM 889 C CA . ASP A 1 113 ? -35.236 -38.566 17.018 1.00 60.31 113 ASP A CA 1
ATOM 890 C C . ASP A 1 113 ? -35.268 -38.726 18.551 1.00 60.31 113 ASP A C 1
ATOM 892 O O . ASP A 1 113 ? -34.969 -39.804 19.064 1.00 60.31 113 ASP A O 1
ATOM 896 N N . GLN A 1 114 ? -35.728 -37.711 19.294 1.00 51.84 114 GLN A N 1
ATOM 897 C CA . GLN A 1 114 ? -35.935 -37.790 20.750 1.00 51.84 114 GLN A CA 1
ATOM 898 C C . GLN A 1 114 ? -37.101 -38.720 21.137 1.00 51.84 114 GLN A C 1
ATOM 900 O O . GLN A 1 114 ? -37.016 -39.438 22.134 1.00 51.84 114 GLN A O 1
ATOM 905 N N . VAL A 1 115 ? -38.172 -38.768 20.335 1.00 52.03 115 VAL A N 1
ATOM 906 C CA . VAL A 1 115 ? -39.324 -39.665 20.569 1.00 52.03 115 VAL A CA 1
ATOM 907 C C . VAL A 1 115 ? -38.957 -41.140 20.340 1.00 52.03 115 VAL A C 1
ATOM 909 O O . VAL A 1 115 ? -39.526 -42.019 20.983 1.00 52.03 115 VAL A O 1
ATOM 912 N N . SER A 1 116 ? -37.957 -41.429 19.501 1.00 46.75 116 SER A N 1
ATOM 913 C CA . SER A 1 116 ? -37.504 -42.805 19.227 1.00 46.75 116 SER A CA 1
ATOM 914 C C . SER A 1 116 ? -36.511 -43.367 20.259 1.00 46.75 116 SER A C 1
ATOM 916 O O . SER A 1 116 ? -36.198 -44.555 20.213 1.00 46.75 116 SER A O 1
ATOM 918 N N . ILE A 1 117 ? -36.020 -42.551 21.202 1.00 42.84 117 ILE A N 1
ATOM 919 C CA . ILE A 1 117 ? -35.051 -42.973 22.237 1.00 42.84 117 ILE A CA 1
ATOM 920 C C . ILE A 1 117 ? -35.751 -43.394 23.548 1.00 42.84 117 ILE A C 1
ATOM 922 O O . ILE A 1 117 ? -35.143 -44.038 24.403 1.00 42.84 117 ILE A O 1
ATOM 926 N N . GLY A 1 118 ? -37.052 -43.125 23.699 1.00 39.56 118 GLY A N 1
ATOM 927 C CA . GLY A 1 118 ? -37.821 -43.451 24.902 1.00 39.56 118 GLY A CA 1
ATOM 928 C C . GLY A 1 118 ? -38.969 -44.430 24.662 1.00 39.56 118 GLY A C 1
ATOM 929 O O . GLY A 1 118 ? -40.121 -44.010 24.645 1.00 39.56 118 GLY A O 1
ATOM 930 N N . SER A 1 119 ? -38.701 -45.730 24.494 1.00 32.78 119 SER A N 1
ATOM 931 C CA . SER A 1 119 ? -39.710 -46.786 24.740 1.00 32.78 119 SER A CA 1
ATOM 932 C C . SER A 1 119 ? -39.100 -48.193 24.779 1.00 32.78 119 SER A C 1
ATOM 934 O O . SER A 1 119 ? -38.881 -48.825 23.755 1.00 32.78 119 SER A O 1
ATOM 936 N N . ASN A 1 120 ? -38.833 -48.673 25.995 1.00 30.42 120 ASN A N 1
ATOM 937 C CA . ASN A 1 120 ? -38.914 -50.074 26.434 1.00 30.42 120 ASN A CA 1
ATOM 938 C C . ASN A 1 120 ? -38.842 -50.013 27.970 1.00 30.42 120 ASN A C 1
ATOM 940 O O . ASN A 1 120 ? -37.771 -49.934 28.559 1.00 30.42 120 ASN A O 1
ATOM 944 N N . THR A 1 121 ? -39.959 -49.836 28.667 1.00 32.31 121 THR A N 1
ATOM 945 C CA . THR A 1 121 ? -40.695 -50.971 29.233 1.00 32.31 121 THR A CA 1
ATOM 946 C C . THR A 1 121 ? -42.162 -50.583 29.396 1.00 32.31 121 THR A C 1
ATOM 948 O O . THR A 1 121 ? -42.492 -49.519 29.916 1.00 32.31 121 THR A O 1
ATOM 951 N N . GLN A 1 122 ? -43.014 -51.461 28.892 1.00 33.25 122 GLN A N 1
ATOM 952 C CA . GLN A 1 122 ? -44.464 -51.389 28.822 1.00 33.25 122 GLN A CA 1
ATOM 953 C C . GLN A 1 122 ? -45.062 -52.285 29.914 1.00 33.25 122 GLN A C 1
ATOM 955 O O . GLN A 1 122 ? -44.490 -53.338 30.171 1.00 33.25 122 GLN A O 1
ATOM 960 N N . GLU A 1 123 ? -46.185 -51.849 30.502 1.00 28.59 123 GLU A N 1
ATOM 961 C CA . GLU A 1 123 ? -47.329 -52.609 31.075 1.00 28.59 123 GLU A CA 1
ATOM 962 C C . GLU A 1 123 ? -47.905 -51.844 32.283 1.00 28.59 123 GLU A C 1
ATOM 964 O O . GLU A 1 123 ? -47.169 -51.493 33.196 1.00 28.59 123 GLU A O 1
ATOM 969 N N . GLY A 1 124 ? -49.191 -51.509 32.393 1.00 26.70 124 GLY A N 1
ATOM 970 C CA . GLY A 1 124 ? -50.384 -51.690 31.560 1.00 26.70 124 GLY A CA 1
ATOM 971 C C . GLY A 1 124 ? -51.447 -50.675 32.033 1.00 26.70 124 GLY A C 1
ATOM 972 O O . GLY A 1 124 ? -51.377 -50.209 33.167 1.00 26.70 124 GLY A O 1
ATOM 973 N N . ALA A 1 125 ? -52.253 -50.137 31.109 1.00 30.06 125 ALA A N 1
ATOM 974 C CA . ALA A 1 125 ? -53.713 -50.350 31.031 1.00 30.06 125 ALA A CA 1
ATOM 975 C C . ALA A 1 125 ? -54.475 -49.824 32.279 1.00 30.06 125 ALA A C 1
ATOM 977 O O . ALA A 1 125 ? -54.249 -50.278 33.388 1.00 30.06 125 ALA A O 1
ATOM 978 N N . ASP A 1 126 ? -55.368 -48.834 32.218 1.00 26.64 126 ASP A N 1
ATOM 979 C CA . ASP A 1 126 ? -56.478 -48.690 31.280 1.00 26.64 126 ASP A CA 1
ATOM 980 C C . ASP A 1 126 ? -57.134 -47.296 31.355 1.00 26.64 126 ASP A C 1
ATOM 982 O O . ASP A 1 126 ? -57.034 -46.582 32.352 1.00 26.64 126 ASP A O 1
ATOM 986 N N . SER A 1 127 ? -57.940 -47.022 30.323 1.00 29.45 127 SER A N 1
ATOM 987 C CA . SER A 1 127 ? -59.105 -46.116 30.268 1.00 29.45 127 SER A CA 1
ATOM 988 C C . SER A 1 127 ? -58.918 -44.640 29.860 1.00 29.45 127 SER A C 1
ATOM 990 O O . SER A 1 127 ? -58.848 -43.711 30.656 1.00 29.45 127 SER A O 1
ATOM 992 N N . PHE A 1 128 ? -59.008 -44.430 28.542 1.00 27.47 128 PHE A N 1
ATOM 993 C CA . PHE A 1 128 ? -59.776 -43.335 27.918 1.00 27.47 128 PHE A CA 1
ATOM 994 C C . PHE A 1 128 ? -61.278 -43.463 28.298 1.00 27.47 128 PHE A C 1
ATOM 996 O O . PHE A 1 128 ? -61.696 -44.602 28.531 1.00 27.47 128 PHE A O 1
ATOM 1003 N N . PRO A 1 129 ? -62.127 -42.396 28.305 1.00 38.50 129 PRO A N 1
ATOM 1004 C CA . PRO A 1 129 ? -62.421 -41.646 27.071 1.00 38.50 129 PRO A CA 1
ATOM 1005 C C . PRO A 1 129 ? -62.866 -40.157 27.147 1.00 38.50 129 PRO A C 1
ATOM 1007 O O . PRO A 1 129 ? -63.534 -39.701 28.064 1.00 38.50 129 PRO A O 1
ATOM 1010 N N . ALA A 1 130 ? -62.536 -39.454 26.053 1.00 26.14 130 ALA A N 1
ATOM 1011 C CA . ALA A 1 130 ? -63.366 -38.586 25.194 1.00 26.14 130 ALA A CA 1
ATOM 1012 C C . ALA A 1 130 ? -64.341 -37.525 25.768 1.00 26.14 130 ALA A C 1
ATOM 1014 O O . ALA A 1 130 ? -65.367 -37.871 26.343 1.00 26.14 130 ALA A O 1
ATOM 1015 N N . LYS A 1 131 ? -64.159 -36.253 25.355 1.00 26.61 131 LYS A N 1
ATOM 1016 C CA . LYS A 1 131 ? -64.955 -35.508 24.328 1.00 26.61 131 LYS A CA 1
ATOM 1017 C C . LYS A 1 131 ? -64.580 -34.005 24.345 1.00 26.61 131 LYS A C 1
ATOM 1019 O O . LYS A 1 131 ? -64.518 -33.423 25.415 1.00 26.61 131 LYS A O 1
ATOM 1024 N N . VAL A 1 132 ? -64.135 -33.420 23.217 1.00 25.11 132 VAL A N 1
ATOM 1025 C CA . VAL A 1 132 ? -64.909 -32.546 22.281 1.00 25.11 132 VAL A CA 1
ATOM 1026 C C . VAL A 1 132 ? -65.358 -31.236 22.970 1.00 25.11 132 VAL A C 1
ATOM 1028 O O . VAL A 1 132 ? -66.117 -31.308 23.921 1.00 25.11 132 VAL A O 1
ATOM 1031 N N . HIS A 1 133 ? -64.940 -30.014 22.603 1.00 25.33 133 HIS A N 1
ATOM 1032 C CA . HIS A 1 133 ? -65.138 -29.309 21.323 1.00 25.33 133 HIS A CA 1
ATOM 1033 C C . HIS A 1 133 ? -64.436 -27.924 21.358 1.00 25.33 133 HIS A C 1
ATOM 1035 O O . HIS A 1 133 ? -64.418 -27.303 22.417 1.00 25.33 133 HIS A O 1
ATOM 1041 N N . GLY A 1 134 ? -64.026 -27.386 20.197 1.00 24.48 134 GLY A N 1
ATOM 1042 C CA . GLY A 1 134 ? -64.082 -25.937 19.913 1.00 24.48 134 GLY A CA 1
ATOM 1043 C C . GLY A 1 134 ? -62.753 -25.218 19.623 1.00 24.48 134 GLY A C 1
ATOM 1044 O O . GLY A 1 134 ? -61.961 -24.975 20.522 1.00 24.48 134 GLY A O 1
ATOM 1045 N N . SER A 1 135 ? -62.558 -24.810 18.367 1.00 26.62 135 SER A N 1
ATOM 1046 C CA . SER A 1 135 ? -61.710 -23.673 17.942 1.00 26.62 135 SER A CA 1
ATOM 1047 C C . SER A 1 135 ? -62.639 -22.502 17.544 1.00 26.62 135 SER A C 1
ATOM 1049 O O . SER A 1 135 ? -63.834 -22.763 17.392 1.00 26.62 135 SER A O 1
ATOM 1051 N N . PRO A 1 136 ? -62.143 -21.325 17.110 1.00 50.56 136 PRO A N 1
ATOM 1052 C CA . PRO A 1 136 ? -61.210 -20.348 17.699 1.00 50.56 136 PRO A CA 1
ATOM 1053 C C . PRO A 1 136 ? -61.863 -18.924 17.776 1.00 50.56 136 PRO A C 1
ATOM 1055 O O . PRO A 1 136 ? -63.053 -18.799 17.528 1.00 50.56 136 PRO A O 1
ATOM 1058 N N . GLU A 1 137 ? -61.063 -17.883 18.069 1.00 26.05 137 GLU A N 1
ATOM 1059 C CA . GLU A 1 137 ? -61.248 -16.425 17.792 1.00 26.05 137 GLU A CA 1
ATOM 1060 C C . GLU A 1 137 ? -61.525 -15.404 18.927 1.00 26.05 137 GLU A C 1
ATOM 1062 O O . GLU A 1 137 ? -62.433 -15.535 19.738 1.00 26.05 137 GLU A O 1
ATOM 1067 N N . GLU A 1 138 ? -60.684 -14.353 18.857 1.00 27.52 138 GLU A N 1
ATOM 1068 C CA . GLU A 1 138 ? -60.766 -12.951 19.315 1.00 27.52 138 GLU A CA 1
ATOM 1069 C C . GLU A 1 138 ? -60.954 -12.588 20.801 1.00 27.52 138 GLU A C 1
ATOM 1071 O O . GLU A 1 138 ? -61.983 -12.842 21.412 1.00 27.52 138 GLU A O 1
ATOM 1076 N N . LEU A 1 139 ? -59.977 -11.843 21.351 1.00 26.81 139 LEU A N 1
ATOM 1077 C CA . LEU A 1 139 ? -60.082 -10.404 21.684 1.00 26.81 139 LEU A CA 1
ATOM 1078 C C . LEU A 1 139 ? -58.764 -9.891 22.320 1.00 26.81 139 LEU A C 1
ATOM 1080 O O . LEU A 1 139 ? -58.115 -10.587 23.098 1.00 26.81 139 LEU A O 1
ATOM 1084 N N . GLN A 1 140 ? -58.353 -8.667 21.962 1.00 25.05 140 GLN A N 1
ATOM 1085 C CA . GLN A 1 140 ? -57.238 -7.926 22.580 1.00 25.05 140 GLN A CA 1
ATOM 1086 C C . GLN A 1 140 ? -57.612 -7.351 23.990 1.00 25.05 140 GLN A C 1
ATOM 1088 O O . GLN A 1 140 ? -58.625 -7.746 24.556 1.00 25.05 140 GLN A O 1
ATOM 1093 N N . PRO A 1 141 ? -56.837 -6.419 24.598 1.00 44.28 141 PRO A N 1
ATOM 1094 C CA . PRO A 1 141 ? -55.985 -6.643 25.766 1.00 44.28 141 PRO A CA 1
ATOM 1095 C C . PRO A 1 141 ? -56.496 -5.929 27.038 1.00 44.28 141 PRO A C 1
ATOM 1097 O O . PRO A 1 141 ? -57.028 -4.824 26.966 1.00 44.28 141 PRO A O 1
ATOM 1100 N N . GLN A 1 142 ? -56.239 -6.464 28.235 1.00 25.14 142 GLN A N 1
ATOM 1101 C CA . GLN A 1 142 ? -56.351 -5.668 29.465 1.00 25.14 142 GLN A CA 1
ATOM 1102 C C . GLN A 1 142 ? -55.251 -6.014 30.474 1.00 25.14 142 GLN A C 1
ATOM 1104 O O . GLN A 1 142 ? -55.012 -7.166 30.818 1.00 25.14 142 GLN A O 1
ATOM 1109 N N . SER A 1 143 ? -54.566 -4.950 30.886 1.00 35.41 143 SER A N 1
ATOM 1110 C CA . SER A 1 143 ? -53.550 -4.847 31.931 1.00 35.41 143 SER A CA 1
ATOM 1111 C C . SER A 1 143 ? -54.090 -5.267 33.301 1.00 35.41 143 SER A C 1
ATOM 1113 O O . SER A 1 143 ? -55.168 -4.812 33.672 1.00 35.41 143 SER A O 1
ATOM 1115 N N . LEU A 1 144 ? -53.318 -6.065 34.054 1.00 32.12 144 LEU A N 1
ATOM 1116 C CA . LEU A 1 144 ? -53.250 -6.040 35.524 1.00 32.12 144 LEU A CA 1
ATOM 1117 C C . LEU A 1 144 ? -52.041 -6.865 36.024 1.00 32.12 144 LEU A C 1
ATOM 1119 O O . LEU A 1 144 ? -51.901 -8.047 35.721 1.00 32.12 144 LEU A O 1
ATOM 1123 N N . GLU A 1 145 ? -51.154 -6.192 36.757 1.00 33.12 145 GLU A N 1
ATOM 1124 C CA . GLU A 1 145 ? -49.977 -6.703 37.481 1.00 33.12 145 GLU A CA 1
ATOM 1125 C C . GLU A 1 145 ? -50.289 -7.854 38.458 1.00 33.12 145 GLU A C 1
ATOM 1127 O O . GLU A 1 145 ? -51.271 -7.782 39.199 1.00 33.12 145 GLU A O 1
ATOM 1132 N N . PRO A 1 146 ? -49.368 -8.832 38.589 1.00 35.81 146 PRO A N 1
ATOM 1133 C CA . PRO A 1 146 ? -49.144 -9.485 39.879 1.00 35.81 146 PRO A CA 1
ATOM 1134 C C . PRO A 1 146 ? -47.641 -9.737 40.144 1.00 35.81 146 PRO A C 1
ATOM 1136 O O . PRO A 1 146 ? -47.094 -10.745 39.701 1.00 35.81 146 PRO A O 1
ATOM 1139 N N . HIS A 1 147 ? -46.955 -8.863 40.897 1.00 39.06 147 HIS A N 1
ATOM 1140 C CA . HIS A 1 147 ? -45.521 -9.053 41.220 1.00 39.06 147 HIS A CA 1
ATOM 1141 C C . HIS A 1 147 ? -45.125 -9.039 42.710 1.00 39.06 147 HIS A C 1
ATOM 1143 O O . HIS A 1 147 ? -43.948 -9.209 43.015 1.00 39.06 147 HIS A O 1
ATOM 1149 N N . GLN A 1 148 ? -46.051 -8.935 43.667 1.00 40.53 148 GLN A N 1
ATOM 1150 C CA . GLN A 1 148 ? -45.678 -8.969 45.096 1.00 40.53 148 GLN A CA 1
ATOM 1151 C C . GLN A 1 148 ? -45.558 -10.365 45.751 1.00 40.53 148 GLN A C 1
ATOM 1153 O O . GLN A 1 148 ? -44.627 -10.546 46.538 1.00 40.53 148 GLN A O 1
ATOM 1158 N N . PRO A 1 149 ? -46.396 -11.380 45.452 1.00 44.94 149 PRO A N 1
ATOM 1159 C CA . PRO A 1 149 ? -46.351 -12.647 46.198 1.00 44.94 149 PRO A CA 1
ATOM 1160 C C . PRO A 1 149 ? -45.114 -13.507 45.891 1.00 44.94 149 PRO A C 1
ATOM 1162 O O . PRO A 1 149 ? -44.585 -14.185 46.768 1.00 44.94 149 PRO A O 1
ATOM 1165 N N . THR A 1 150 ? -44.621 -13.457 44.651 1.00 38.41 150 THR A N 1
ATOM 1166 C CA . THR A 1 150 ? -43.529 -14.322 44.175 1.00 38.41 150 THR A CA 1
ATOM 1167 C C . THR A 1 150 ? -42.156 -13.877 44.688 1.00 38.41 150 THR A C 1
ATOM 1169 O O . THR A 1 150 ? -41.285 -14.715 44.903 1.00 38.41 150 THR A O 1
ATOM 1172 N N . LYS A 1 151 ? -41.963 -12.571 44.934 1.00 53.16 151 LYS A N 1
ATOM 1173 C CA . LYS A 1 151 ? -40.710 -12.038 45.495 1.00 53.16 151 LYS A CA 1
ATOM 1174 C C . LYS A 1 151 ? -40.567 -12.418 46.974 1.00 53.16 151 LYS A C 1
ATOM 1176 O O . LYS A 1 151 ? -39.530 -12.940 47.365 1.00 53.16 151 LYS A O 1
ATOM 1181 N N . ALA A 1 152 ? -41.633 -12.245 47.760 1.00 41.25 152 ALA A N 1
ATOM 1182 C CA . ALA A 1 152 ? -41.634 -12.552 49.192 1.00 41.25 152 ALA A CA 1
ATOM 1183 C C . ALA A 1 152 ? -41.381 -14.041 49.487 1.00 41.25 152 ALA A C 1
ATOM 1185 O O . ALA A 1 152 ? -40.691 -14.369 50.446 1.00 41.25 152 ALA A O 1
ATOM 1186 N N . TRP A 1 153 ? -41.889 -14.943 48.641 1.00 52.84 153 TRP A N 1
ATOM 1187 C CA . TRP A 1 153 ? -41.686 -16.382 48.818 1.00 52.84 153 TRP A CA 1
ATOM 1188 C C . TRP A 1 153 ? -40.241 -16.831 48.527 1.00 52.84 153 TRP A C 1
ATOM 1190 O O . TRP A 1 153 ? -39.695 -17.652 49.259 1.00 52.84 153 TRP A O 1
ATOM 1200 N N . MET A 1 154 ? -39.585 -16.263 47.507 1.00 46.78 154 MET A N 1
ATOM 1201 C CA . MET A 1 154 ? -38.177 -16.581 47.212 1.00 46.78 154 MET A CA 1
ATOM 1202 C C . MET A 1 154 ? -37.216 -16.045 48.277 1.00 46.78 154 MET A C 1
ATOM 1204 O O . MET A 1 154 ? -36.243 -16.719 48.611 1.00 46.78 154 MET A O 1
ATOM 1208 N N . GLU A 1 155 ? -37.493 -14.859 48.819 1.00 57.47 155 GLU A N 1
ATOM 1209 C CA . GLU A 1 155 ? -36.693 -14.245 49.885 1.00 57.47 155 GLU A CA 1
ATOM 1210 C C . GLU A 1 155 ? -36.710 -15.115 51.159 1.00 57.47 155 GLU A C 1
ATOM 1212 O O . GLU A 1 155 ? -35.665 -15.377 51.756 1.00 57.47 155 GLU A O 1
ATOM 1217 N N . ASP A 1 156 ? -37.881 -15.651 51.519 1.00 59.28 156 ASP A N 1
ATOM 1218 C CA . ASP A 1 156 ? -38.071 -16.496 52.705 1.00 59.28 156 ASP A CA 1
ATOM 1219 C C . ASP A 1 156 ? -37.390 -17.874 52.553 1.00 59.28 156 ASP A C 1
ATOM 1221 O O . ASP A 1 156 ? -36.761 -18.388 53.486 1.00 59.28 156 ASP A O 1
ATOM 1225 N N . CYS A 1 157 ? -37.404 -18.444 51.341 1.00 46.88 157 CYS A N 1
ATOM 1226 C CA . CYS A 1 157 ? -36.668 -19.672 51.029 1.00 46.88 157 CYS A CA 1
ATOM 1227 C C . CYS A 1 157 ? -35.144 -19.485 51.115 1.00 46.88 157 CYS A C 1
ATOM 1229 O O . CYS A 1 157 ? -34.456 -20.331 51.692 1.00 46.88 157 CYS A O 1
ATOM 1231 N N . LEU A 1 158 ? -34.610 -18.374 50.598 1.00 59.75 158 LEU A N 1
ATOM 1232 C CA . LEU A 1 158 ? -33.172 -18.086 50.638 1.00 59.75 158 LEU A CA 1
ATOM 1233 C C . LEU A 1 158 ? -32.684 -17.795 52.060 1.00 59.75 158 LEU A C 1
ATOM 1235 O O . LEU A 1 158 ? -31.614 -18.260 52.458 1.00 59.75 158 LEU A O 1
ATOM 1239 N N . GLN A 1 159 ? -33.482 -17.088 52.860 1.00 56.16 159 GLN A N 1
ATOM 1240 C CA . GLN A 1 159 ? -33.142 -16.793 54.250 1.00 56.16 159 GLN A CA 1
ATOM 1241 C C . GLN A 1 159 ? -33.148 -18.060 55.126 1.00 56.16 159 GLN A C 1
ATOM 1243 O O . GLN A 1 159 ? -32.332 -18.191 56.043 1.00 56.16 159 GLN A O 1
ATOM 1248 N N . THR A 1 160 ? -34.027 -19.019 54.820 1.00 65.38 160 THR A N 1
ATOM 1249 C CA . THR A 1 160 ? -34.114 -20.302 55.532 1.00 65.38 160 THR A CA 1
ATOM 1250 C C . THR A 1 160 ? -32.919 -21.211 55.228 1.00 65.38 160 THR A C 1
ATOM 1252 O O . THR A 1 160 ? -32.363 -21.816 56.145 1.00 65.38 160 THR A O 1
ATOM 1255 N N . GLU A 1 161 ? -32.467 -21.268 53.973 1.00 53.94 161 GLU A N 1
ATOM 1256 C CA . GLU A 1 161 ? -31.283 -22.049 53.581 1.00 53.94 161 GLU A CA 1
ATOM 1257 C C . GLU A 1 161 ? -29.974 -21.428 54.095 1.00 53.94 161 GLU A C 1
ATOM 1259 O O . GLU A 1 161 ? -29.100 -22.142 54.589 1.00 53.94 161 GLU A O 1
ATOM 1264 N N . LEU A 1 162 ? -29.871 -20.094 54.120 1.00 57.84 162 LEU A N 1
ATOM 1265 C CA . LEU A 1 162 ? -28.710 -19.402 54.691 1.00 57.84 162 LEU A CA 1
ATOM 1266 C C . LEU A 1 162 ? -28.554 -19.684 56.198 1.00 57.84 162 LEU A C 1
ATOM 1268 O O . LEU A 1 162 ? -27.446 -19.895 56.695 1.00 57.84 162 LEU A O 1
ATOM 1272 N N . ASN A 1 163 ? -29.673 -19.735 56.928 1.00 61.34 163 ASN A N 1
ATOM 1273 C CA . ASN A 1 163 ? -29.681 -20.063 58.354 1.00 61.34 163 ASN A CA 1
ATOM 1274 C C . ASN A 1 163 ? -29.351 -21.540 58.622 1.00 61.34 163 ASN A C 1
ATOM 1276 O O . ASN A 1 163 ? -28.743 -21.846 59.647 1.00 61.34 163 ASN A O 1
ATOM 1280 N N . LYS A 1 164 ? -29.688 -22.460 57.709 1.00 63.78 164 LYS A N 1
ATOM 1281 C CA . LYS A 1 164 ? -29.245 -23.861 57.802 1.00 63.78 164 LYS A CA 1
ATOM 1282 C C . LYS A 1 164 ? -27.742 -23.989 57.575 1.00 63.78 164 LYS A C 1
ATOM 1284 O O . LYS A 1 164 ? -27.083 -24.707 58.321 1.00 63.78 164 LYS A O 1
ATOM 1289 N N . PHE A 1 165 ? -27.189 -23.250 56.616 1.00 48.22 165 PHE A N 1
ATOM 1290 C CA . PHE A 1 165 ? -25.757 -23.289 56.316 1.00 48.22 165 PHE A CA 1
ATOM 1291 C C . PHE A 1 165 ? -24.909 -22.747 57.478 1.00 48.22 165 PHE A C 1
ATOM 1293 O O . PHE A 1 165 ? -23.922 -23.362 57.876 1.00 48.22 165 PHE A O 1
ATOM 1300 N N . LYS A 1 166 ? -25.359 -21.654 58.108 1.00 52.00 166 LYS A N 1
ATOM 1301 C CA . LYS A 1 166 ? -24.686 -21.033 59.263 1.00 52.00 166 LYS A CA 1
ATOM 1302 C C . LYS A 1 166 ? -24.668 -21.920 60.516 1.00 52.00 166 LYS A C 1
ATOM 1304 O O . LYS A 1 166 ? -23.749 -21.816 61.317 1.00 52.00 166 LYS A O 1
ATOM 1309 N N . ASN A 1 167 ? -25.651 -22.812 60.658 1.00 53.47 167 ASN A N 1
ATOM 1310 C CA . ASN A 1 167 ? -25.777 -23.732 61.793 1.00 53.47 167 ASN A CA 1
ATOM 1311 C C . ASN A 1 167 ? -25.106 -25.104 61.561 1.00 53.47 167 ASN A C 1
ATOM 1313 O O . ASN A 1 167 ? -25.182 -25.960 62.440 1.00 53.47 167 ASN A O 1
ATOM 1317 N N . SER A 1 168 ? -24.475 -25.328 60.399 1.00 52.69 168 SER A N 1
ATOM 1318 C CA . SER A 1 168 ? -23.934 -26.640 59.995 1.00 52.69 168 SER A CA 1
ATOM 1319 C C . SER A 1 168 ? -22.404 -26.763 60.059 1.00 52.69 168 SER A C 1
ATOM 1321 O O . SER A 1 168 ? -21.884 -27.825 59.726 1.00 52.69 168 SER A O 1
ATOM 1323 N N . LEU A 1 169 ? -21.665 -25.728 60.477 1.00 38.88 169 LEU A N 1
ATOM 1324 C CA . LEU A 1 169 ? -20.203 -25.800 60.615 1.00 38.88 169 LEU A CA 1
ATOM 1325 C C . LEU A 1 169 ? -19.803 -26.128 62.067 1.00 38.88 169 LEU A C 1
ATOM 1327 O O . LEU A 1 169 ? -20.037 -25.296 62.944 1.00 38.88 169 LEU A O 1
ATOM 1331 N N . PRO A 1 170 ? -19.184 -27.292 62.351 1.00 46.34 170 PRO A N 1
ATOM 1332 C CA . PRO A 1 170 ? -18.453 -27.489 63.591 1.00 46.34 170 PRO A CA 1
ATOM 1333 C C . PRO A 1 170 ? -17.058 -26.857 63.501 1.00 46.34 170 PRO A C 1
ATOM 1335 O O . PRO A 1 170 ? -16.401 -26.903 62.460 1.00 46.34 170 PRO A O 1
ATOM 1338 N N . ASP A 1 171 ? -16.616 -26.309 64.633 1.00 48.53 171 ASP A N 1
ATOM 1339 C CA . ASP A 1 171 ? -15.266 -25.818 64.898 1.00 48.53 171 ASP A CA 1
ATOM 1340 C C . ASP A 1 171 ? -14.204 -26.866 64.514 1.00 48.53 171 ASP A C 1
ATOM 1342 O O . ASP A 1 171 ? -14.022 -27.872 65.203 1.00 48.53 171 ASP A O 1
ATOM 1346 N N . ALA A 1 172 ? -13.479 -26.636 63.419 1.00 35.59 172 ALA A N 1
ATOM 1347 C CA . ALA A 1 172 ? -12.266 -27.374 63.088 1.00 35.59 172 ALA A CA 1
ATOM 1348 C C . ALA A 1 172 ? -11.188 -26.396 62.599 1.00 35.59 172 ALA A C 1
ATOM 1350 O O . ALA A 1 172 ? -11.311 -25.760 61.550 1.00 35.59 172 ALA A O 1
ATOM 1351 N N . GLU A 1 173 ? -10.136 -26.258 63.406 1.00 47.00 173 GLU A N 1
ATOM 1352 C CA . GLU A 1 173 ? -8.915 -25.515 63.101 1.00 47.00 173 GLU A CA 1
ATOM 1353 C C . GLU A 1 173 ? -8.215 -26.129 61.877 1.00 47.00 173 GLU A C 1
ATOM 1355 O O . GLU A 1 173 ? -7.651 -27.221 61.944 1.00 47.00 173 GLU A O 1
ATOM 1360 N N . GLY A 1 174 ? -8.234 -25.414 60.750 1.00 44.88 174 GLY A N 1
ATOM 1361 C CA . GLY A 1 174 ? -7.491 -25.759 59.540 1.00 44.88 174 GLY A CA 1
ATOM 1362 C C . GLY A 1 174 ? -7.183 -24.517 58.686 1.00 44.88 174 GLY A C 1
ATOM 1363 O O . GLY A 1 174 ? -7.932 -23.539 58.762 1.00 44.88 174 GLY A O 1
ATOM 1364 N N . PRO A 1 175 ? -6.098 -24.512 57.883 1.00 46.31 175 PRO A N 1
ATOM 1365 C CA . PRO A 1 175 ? -5.580 -23.305 57.216 1.00 46.31 175 PRO A CA 1
ATOM 1366 C C . PRO A 1 175 ? -6.515 -22.724 56.138 1.00 46.31 175 PRO A C 1
ATOM 1368 O O . PRO A 1 175 ? -6.447 -21.527 55.853 1.00 46.31 175 PRO A O 1
ATOM 1371 N N . ASP A 1 176 ? -7.427 -23.540 55.603 1.00 52.94 176 ASP A N 1
ATOM 1372 C CA . ASP A 1 176 ? -8.380 -23.172 54.541 1.00 52.94 176 ASP A CA 1
ATOM 1373 C C . ASP A 1 176 ? -9.616 -22.412 55.055 1.00 52.94 176 ASP A C 1
ATOM 1375 O O . ASP A 1 176 ? -10.403 -21.869 54.278 1.00 52.94 176 ASP A O 1
ATOM 1379 N N . ASN A 1 177 ? -9.777 -22.285 56.377 1.00 52.16 177 ASN A N 1
ATOM 1380 C CA . ASN A 1 177 ? -10.918 -21.581 56.965 1.00 52.16 177 ASN A CA 1
ATOM 1381 C C . ASN A 1 177 ? -10.827 -20.049 56.791 1.00 52.16 177 ASN A C 1
ATOM 1383 O O . ASN A 1 177 ? -11.823 -19.346 56.926 1.00 52.16 177 ASN A O 1
ATOM 1387 N N . SER A 1 178 ? -9.647 -19.505 56.459 1.00 57.47 178 SER A N 1
ATOM 1388 C CA . SER A 1 178 ? -9.466 -18.054 56.290 1.00 57.47 178 SER A CA 1
ATOM 1389 C C . SER A 1 178 ? -10.030 -17.513 54.972 1.00 57.47 178 SER A C 1
ATOM 1391 O O . SER A 1 178 ? -10.471 -16.365 54.924 1.00 57.47 178 SER A O 1
ATOM 1393 N N . GLU A 1 179 ? -10.046 -18.320 53.908 1.00 57.53 179 GLU A N 1
ATOM 1394 C CA . GLU A 1 179 ? -10.631 -17.937 52.617 1.00 57.53 179 GLU A CA 1
ATOM 1395 C C . GLU A 1 179 ? -12.147 -18.103 52.628 1.00 57.53 179 GLU A C 1
ATOM 1397 O O . GLU A 1 179 ? -12.859 -17.205 52.180 1.00 57.53 179 GLU A O 1
ATOM 1402 N N . ILE A 1 180 ? -12.645 -19.172 53.256 1.00 60.53 180 ILE A N 1
ATOM 1403 C CA . ILE A 1 180 ? -14.078 -19.369 53.494 1.00 60.53 180 ILE A CA 1
ATOM 1404 C C . ILE A 1 180 ? -14.618 -18.255 54.401 1.00 60.53 180 ILE A C 1
ATOM 1406 O O . ILE A 1 180 ? -15.637 -17.651 54.074 1.00 60.53 180 ILE A O 1
ATOM 1410 N N . GLN A 1 181 ? -13.906 -17.886 55.473 1.00 64.94 181 GLN A N 1
ATOM 1411 C CA . GLN A 1 181 ? -14.313 -16.769 56.330 1.00 64.94 181 GLN A CA 1
ATOM 1412 C C . GLN A 1 181 ? -14.279 -15.425 55.587 1.00 64.94 181 GLN A C 1
ATOM 1414 O O . GLN A 1 181 ? -15.206 -14.636 55.730 1.00 64.94 181 GLN A O 1
ATOM 1419 N N . LYS A 1 182 ? -13.281 -15.172 54.725 1.00 74.06 182 LYS A N 1
ATOM 1420 C CA . LYS A 1 182 ? -13.250 -13.964 53.875 1.00 74.06 182 LYS A CA 1
ATOM 1421 C C . LYS A 1 182 ? -14.403 -13.922 52.873 1.00 74.06 182 LYS A C 1
ATOM 1423 O O . LYS A 1 182 ? -14.933 -12.843 52.624 1.00 74.06 182 LYS A O 1
ATOM 1428 N N . LEU A 1 183 ? -14.787 -15.060 52.295 1.00 67.50 183 LEU A N 1
ATOM 1429 C CA . LEU A 1 183 ? -15.928 -15.156 51.382 1.00 67.50 183 LEU A CA 1
ATOM 1430 C C . LEU A 1 183 ? -17.253 -14.950 52.121 1.00 67.50 183 LEU A C 1
ATOM 1432 O O . LEU A 1 183 ? -18.091 -14.193 51.638 1.00 67.50 183 LEU A O 1
ATOM 1436 N N . ILE A 1 184 ? -17.410 -15.527 53.316 1.00 71.06 184 ILE A N 1
ATOM 1437 C CA . ILE A 1 184 ? -18.566 -15.292 54.194 1.00 71.06 184 ILE A CA 1
ATOM 1438 C C . ILE A 1 184 ? -18.641 -13.813 54.591 1.00 71.06 184 ILE A C 1
ATOM 1440 O O . ILE A 1 184 ? -19.697 -13.201 54.461 1.00 71.06 184 ILE A O 1
ATOM 1444 N N . ASP A 1 185 ? -17.525 -13.207 54.994 1.00 74.50 185 ASP A N 1
ATOM 1445 C CA . ASP A 1 185 ? -17.465 -11.793 55.372 1.00 74.50 185 ASP A CA 1
ATOM 1446 C C . ASP A 1 185 ? -17.726 -10.870 54.168 1.00 74.50 185 ASP A C 1
ATOM 1448 O O . ASP A 1 185 ? -18.371 -9.827 54.306 1.00 74.50 185 ASP A O 1
ATOM 1452 N N . SER A 1 186 ? -17.265 -11.251 52.973 1.00 75.81 186 SER A N 1
ATOM 1453 C CA . SER A 1 186 ? -17.517 -10.528 51.722 1.00 75.81 186 SER A CA 1
ATOM 1454 C C . SER A 1 186 ? -18.990 -10.616 51.310 1.00 75.81 186 SER A C 1
ATOM 1456 O O . SER A 1 186 ? -19.589 -9.596 50.971 1.00 75.81 186 SER A O 1
ATOM 1458 N N . LEU A 1 187 ? -19.606 -11.797 51.420 1.00 72.62 187 LEU A N 1
ATOM 1459 C CA . LEU A 1 187 ? -21.022 -12.020 51.123 1.00 72.62 187 LEU A CA 1
ATOM 1460 C C . LEU A 1 187 ? -21.932 -11.316 52.142 1.00 72.62 187 LEU A C 1
ATOM 1462 O O . LEU A 1 187 ? -22.920 -10.693 51.765 1.00 72.62 187 LEU A O 1
ATOM 1466 N N . GLU A 1 188 ? -21.583 -11.355 53.429 1.00 78.56 188 GLU A N 1
ATOM 1467 C CA . GLU A 1 188 ? -22.292 -10.645 54.499 1.00 78.56 188 GLU A CA 1
ATOM 1468 C C . GLU A 1 188 ? -22.153 -9.117 54.326 1.00 78.56 188 GLU A C 1
ATOM 1470 O O . GLU A 1 188 ? -23.106 -8.373 54.571 1.00 78.56 188 GLU A O 1
ATOM 1475 N N . ASN A 1 189 ? -21.003 -8.627 53.845 1.00 77.56 189 ASN A N 1
ATOM 1476 C CA . ASN A 1 189 ? -20.818 -7.218 53.489 1.00 77.56 189 ASN A CA 1
ATOM 1477 C C . ASN A 1 189 ? -21.604 -6.811 52.236 1.00 77.56 189 ASN A C 1
ATOM 1479 O O . ASN A 1 189 ? -22.168 -5.714 52.223 1.00 77.56 189 ASN A O 1
ATOM 1483 N N . GLU A 1 190 ? -21.678 -7.667 51.212 1.00 71.94 190 GLU A N 1
ATOM 1484 C CA . GLU A 1 190 ? -22.533 -7.431 50.043 1.00 71.94 190 GLU A CA 1
ATOM 1485 C C . GLU A 1 190 ? -23.996 -7.383 50.484 1.00 71.94 190 GLU A C 1
ATOM 1487 O O . GLU A 1 190 ? -24.631 -6.353 50.303 1.00 71.94 190 GLU A O 1
ATOM 1492 N N . LYS A 1 191 ? -24.479 -8.381 51.236 1.00 77.88 191 LYS A N 1
ATOM 1493 C CA . LYS A 1 191 ? -25.848 -8.420 51.774 1.00 77.88 191 LYS A CA 1
ATOM 1494 C C . LYS A 1 191 ? -26.203 -7.172 52.584 1.00 77.88 191 LYS A C 1
ATOM 1496 O O . LYS A 1 191 ? -27.282 -6.607 52.417 1.00 77.88 191 LYS A O 1
ATOM 1501 N N . LYS A 1 192 ? -25.298 -6.690 53.443 1.00 82.25 192 LYS A N 1
ATOM 1502 C CA . LYS A 1 192 ? -25.489 -5.426 54.183 1.00 82.25 192 LYS A CA 1
ATOM 1503 C C . LYS A 1 192 ? -25.575 -4.219 53.249 1.00 82.25 192 LYS A C 1
ATOM 1505 O O . LYS A 1 192 ? -26.340 -3.295 53.520 1.00 82.25 192 LYS A O 1
ATOM 1510 N N . LYS A 1 193 ? -24.816 -4.214 52.152 1.00 79.44 193 LYS A N 1
ATOM 1511 C CA . LYS A 1 193 ? -24.849 -3.166 51.127 1.00 79.44 193 LYS A CA 1
ATOM 1512 C C . LYS A 1 193 ? -26.128 -3.233 50.288 1.00 79.44 193 LYS A C 1
ATOM 1514 O O . LYS A 1 193 ? -26.706 -2.178 50.029 1.00 79.44 193 LYS A O 1
ATOM 1519 N N . THR A 1 194 ? -26.605 -4.424 49.925 1.00 73.50 194 THR A N 1
ATOM 1520 C CA . THR A 1 194 ? -27.889 -4.619 49.237 1.00 73.50 194 THR A CA 1
ATOM 1521 C C . THR A 1 194 ? -29.049 -4.188 50.135 1.00 73.50 194 THR A C 1
ATOM 1523 O O . THR A 1 194 ? -29.883 -3.399 49.702 1.00 73.50 194 THR A O 1
ATOM 1526 N N . GLN A 1 195 ? -29.039 -4.576 51.416 1.00 80.88 195 GLN A N 1
ATOM 1527 C CA . GLN A 1 195 ? -30.040 -4.146 52.399 1.00 80.88 195 GLN A CA 1
ATOM 1528 C C . GLN A 1 195 ? -30.016 -2.627 52.621 1.00 80.88 195 GLN A C 1
ATOM 1530 O O . GLN A 1 195 ? -31.063 -1.997 52.743 1.00 80.88 195 GLN A O 1
ATOM 1535 N N . LEU A 1 196 ? -28.831 -2.007 52.652 1.00 80.44 196 LEU A N 1
ATOM 1536 C CA . LEU A 1 196 ? -28.698 -0.553 52.764 1.00 80.44 196 LEU A CA 1
ATOM 1537 C C . LEU A 1 196 ? -29.258 0.167 51.529 1.00 80.44 196 LEU A C 1
ATOM 1539 O O . LEU A 1 196 ? -29.866 1.228 51.664 1.00 80.44 196 LEU A O 1
ATOM 1543 N N . LEU A 1 197 ? -29.050 -0.387 50.333 1.00 74.56 197 LEU A N 1
ATOM 1544 C CA . LEU A 1 197 ? -29.624 0.146 49.099 1.00 74.56 197 LEU A CA 1
ATOM 1545 C C . LEU A 1 197 ? -31.145 -0.012 49.082 1.00 74.56 197 LEU A C 1
ATOM 1547 O O . LEU A 1 197 ? -31.829 0.948 48.743 1.00 74.56 197 LEU A O 1
ATOM 1551 N N . GLU A 1 198 ? -31.677 -1.158 49.505 1.00 80.81 198 GLU A N 1
ATOM 1552 C CA . GLU A 1 198 ? -33.123 -1.379 49.600 1.00 80.81 198 GLU A CA 1
ATOM 1553 C C . GLU A 1 198 ? -33.766 -0.449 50.639 1.00 80.81 198 GLU A C 1
ATOM 1555 O O . GLU A 1 198 ? -34.761 0.205 50.336 1.00 80.81 198 GLU A O 1
ATOM 1560 N N . ASN A 1 199 ? -33.130 -0.258 51.800 1.00 83.31 199 ASN A N 1
ATOM 1561 C CA . ASN A 1 199 ? -33.570 0.712 52.805 1.00 83.31 199 ASN A CA 1
ATOM 1562 C C . ASN A 1 199 ? -33.553 2.150 52.261 1.00 83.31 199 ASN A C 1
ATOM 1564 O O . ASN A 1 199 ? -34.493 2.895 52.508 1.00 83.31 199 ASN A O 1
ATOM 1568 N N . LYS A 1 200 ? -32.530 2.544 51.487 1.00 81.31 200 LYS A N 1
ATOM 1569 C CA . LYS A 1 200 ? -32.472 3.877 50.855 1.00 81.31 200 LYS A CA 1
ATOM 1570 C C . LYS A 1 200 ? -33.503 4.055 49.740 1.00 81.31 200 LYS A C 1
ATOM 1572 O O . LYS A 1 200 ? -34.017 5.157 49.564 1.00 81.31 200 LYS A O 1
ATOM 1577 N N . VAL A 1 201 ? -33.804 3.002 48.982 1.00 78.56 201 VAL A N 1
ATOM 1578 C CA . VAL A 1 201 ? -34.868 3.015 47.965 1.00 78.56 201 VAL A CA 1
ATOM 1579 C C . VAL A 1 201 ? -36.234 3.142 48.634 1.00 78.56 201 VAL A C 1
ATOM 1581 O O . VAL A 1 201 ? -37.046 3.958 48.205 1.00 78.56 201 VAL A O 1
ATOM 1584 N N . GLU A 1 202 ? -36.469 2.404 49.717 1.00 81.94 202 GLU A N 1
ATOM 1585 C CA . GLU A 1 202 ? -37.701 2.472 50.500 1.00 81.94 202 GLU A CA 1
ATOM 1586 C C . GLU A 1 202 ? -37.849 3.821 51.219 1.00 81.94 202 GLU A C 1
ATOM 1588 O O . GLU A 1 202 ? -38.927 4.409 51.215 1.00 81.94 202 GLU A O 1
ATOM 1593 N N . GLU A 1 203 ? -36.764 4.381 51.753 1.00 78.06 203 GLU A N 1
ATOM 1594 C CA . GLU A 1 203 ? -36.748 5.728 52.327 1.00 78.06 203 GLU A CA 1
ATOM 1595 C C . GLU A 1 203 ? -37.017 6.793 51.252 1.00 78.06 203 GLU A C 1
ATOM 1597 O O . GLU A 1 203 ? -37.811 7.706 51.472 1.00 78.06 203 GLU A O 1
ATOM 1602 N N . GLY A 1 204 ? -36.453 6.634 50.050 1.00 78.56 204 GLY A N 1
ATOM 1603 C CA . GLY A 1 204 ? -36.784 7.454 48.883 1.00 78.56 204 GLY A CA 1
ATOM 1604 C C . GLY A 1 204 ? -38.258 7.345 48.484 1.00 78.56 204 GLY A C 1
ATOM 1605 O O . GLY A 1 204 ? -38.896 8.359 48.199 1.00 78.56 204 GLY A O 1
ATOM 1606 N N . ARG A 1 205 ? -38.835 6.138 48.536 1.00 82.75 205 ARG A N 1
ATOM 1607 C CA . ARG A 1 205 ? -40.260 5.887 48.274 1.00 82.75 205 ARG A CA 1
ATOM 1608 C C . ARG A 1 205 ? -41.150 6.549 49.328 1.00 82.75 205 ARG A C 1
ATOM 1610 O O . ARG A 1 205 ? -42.129 7.198 48.972 1.00 82.75 205 ARG A O 1
ATOM 1617 N N . GLN A 1 206 ? -40.787 6.462 50.606 1.00 80.81 206 GLN A N 1
ATOM 1618 C CA . GLN A 1 206 ? -41.502 7.114 51.709 1.00 80.81 206 GLN A CA 1
ATOM 1619 C C . GLN A 1 206 ? -41.383 8.640 51.655 1.00 80.81 206 GLN A C 1
ATOM 1621 O O . GLN A 1 206 ? -42.361 9.343 51.906 1.00 80.81 206 GLN A O 1
ATOM 1626 N N . GLN A 1 207 ? -40.216 9.176 51.285 1.00 78.69 207 GLN A N 1
ATOM 1627 C CA . GLN A 1 207 ? -40.038 10.611 51.056 1.00 78.69 207 GLN A CA 1
ATOM 1628 C C . GLN A 1 207 ? -40.863 11.096 49.862 1.00 78.69 207 GLN A C 1
ATOM 1630 O O . GLN A 1 207 ? -41.462 12.167 49.946 1.00 78.69 207 GLN A O 1
ATOM 1635 N N . HIS A 1 208 ? -40.938 10.311 48.785 1.00 76.00 208 HIS A N 1
ATOM 1636 C CA . HIS A 1 208 ? -41.789 10.610 47.638 1.00 76.00 208 HIS A CA 1
ATOM 1637 C C . HIS A 1 208 ? -43.268 10.617 48.031 1.00 76.00 208 HIS A C 1
ATOM 1639 O O . HIS A 1 208 ? -43.960 11.592 47.762 1.00 76.00 208 HIS A O 1
ATOM 1645 N N . GLN A 1 209 ? -43.719 9.608 48.778 1.00 81.31 209 GLN A N 1
ATOM 1646 C CA . GLN A 1 209 ? -45.092 9.522 49.272 1.00 81.31 209 GLN A CA 1
ATOM 1647 C C . GLN A 1 209 ? -45.432 10.672 50.240 1.00 81.31 209 GLN A C 1
ATOM 1649 O O . GLN A 1 209 ? -46.519 11.240 50.182 1.00 81.31 209 GLN A O 1
ATOM 1654 N N . LEU A 1 210 ? -44.483 11.093 51.084 1.00 80.25 210 LEU A N 1
ATOM 1655 C CA . LEU A 1 210 ? -44.633 12.264 51.953 1.00 80.25 210 LEU A CA 1
ATOM 1656 C C . LEU A 1 210 ? -44.663 13.580 51.160 1.00 80.25 210 LEU A C 1
ATOM 1658 O O . LEU A 1 210 ? -45.364 14.515 51.550 1.00 80.25 210 LEU A O 1
ATOM 1662 N N . LEU A 1 211 ? -43.883 13.693 50.082 1.00 74.50 211 LEU A N 1
ATOM 1663 C CA . LEU A 1 211 ? -43.916 14.848 49.183 1.00 74.50 211 LEU A CA 1
ATOM 1664 C C . LEU A 1 211 ? -45.234 14.911 48.415 1.00 74.50 211 LEU A C 1
ATOM 1666 O O . LEU A 1 211 ? -45.793 15.994 48.298 1.00 74.50 211 LEU A O 1
ATOM 1670 N N . GLU A 1 212 ? -45.749 13.771 47.970 1.00 79.12 212 GLU A N 1
ATOM 1671 C CA . GLU A 1 212 ? -47.043 13.634 47.304 1.00 79.12 212 GLU A CA 1
ATOM 1672 C C . GLU A 1 212 ? -48.203 13.967 48.257 1.00 79.12 212 GLU A C 1
ATOM 1674 O O . GLU A 1 212 ? -49.109 14.720 47.899 1.00 79.12 212 GLU A O 1
ATOM 1679 N N . GLU A 1 213 ? -48.131 13.540 49.524 1.00 80.31 213 GLU A N 1
ATOM 1680 C CA . GLU A 1 213 ? -49.100 13.927 50.556 1.00 80.31 213 GLU A CA 1
ATOM 1681 C C . GLU A 1 213 ? -48.994 15.423 50.906 1.00 80.31 213 GLU A C 1
ATOM 1683 O O . GLU A 1 213 ? -50.005 16.098 51.112 1.00 80.31 213 GLU A O 1
ATOM 1688 N N . LYS A 1 214 ? -47.779 15.988 50.952 1.00 78.44 214 LYS A N 1
ATOM 1689 C CA . LYS A 1 214 ? -47.570 17.433 51.148 1.00 78.44 214 LYS A CA 1
ATOM 1690 C C . LYS A 1 214 ? -48.070 18.247 49.958 1.00 78.44 214 LYS A C 1
ATOM 1692 O O . LYS A 1 214 ? -48.640 19.308 50.194 1.00 78.44 214 LYS A O 1
ATOM 1697 N N . LEU A 1 215 ? -47.887 17.765 48.730 1.00 76.19 215 LEU A N 1
ATOM 1698 C CA . LEU A 1 215 ? -48.451 18.348 47.511 1.00 76.19 215 LEU A CA 1
ATOM 1699 C C . LEU A 1 215 ? -49.974 18.305 47.564 1.00 76.19 215 LEU A C 1
ATOM 1701 O O . LEU A 1 215 ? -50.590 19.355 47.464 1.00 76.19 215 LEU A O 1
ATOM 1705 N N . SER A 1 216 ? -50.563 17.159 47.900 1.00 77.19 216 SER A N 1
ATOM 1706 C CA . SER A 1 216 ? -52.015 17.011 48.069 1.00 77.19 216 SER A CA 1
ATOM 1707 C C . SER A 1 216 ? -52.568 17.942 49.159 1.00 77.19 216 SER A C 1
ATOM 1709 O O . SER A 1 216 ? -53.603 18.580 48.987 1.00 77.19 216 SER A O 1
ATOM 1711 N N . ARG A 1 217 ? -51.858 18.097 50.288 1.00 74.38 217 ARG A N 1
ATOM 1712 C CA . ARG A 1 217 ? -52.221 19.048 51.358 1.00 74.38 217 ARG A CA 1
ATOM 1713 C C . ARG A 1 217 ? -52.017 20.508 50.951 1.00 74.38 217 ARG A C 1
ATOM 1715 O O . ARG A 1 217 ? -52.693 21.376 51.501 1.00 74.38 217 ARG A O 1
ATOM 1722 N N . LEU A 1 218 ? -51.067 20.806 50.066 1.00 69.88 218 LEU A N 1
ATOM 1723 C CA . LEU A 1 218 ? -50.846 22.151 49.532 1.00 69.88 218 LEU A CA 1
ATOM 1724 C C . LEU A 1 218 ? -51.885 22.498 48.466 1.00 69.88 218 LEU A C 1
ATOM 1726 O O . LEU A 1 218 ? -52.401 23.605 48.516 1.00 69.88 218 LEU A O 1
ATOM 1730 N N . GLU A 1 219 ? -52.256 21.563 47.594 1.00 72.75 219 GLU A N 1
ATOM 1731 C CA . GLU A 1 219 ? -53.356 21.694 46.632 1.00 72.75 219 GLU A CA 1
ATOM 1732 C C . GLU A 1 219 ? -54.693 21.865 47.362 1.00 72.75 219 GLU A C 1
ATOM 1734 O O . GLU A 1 219 ? -55.408 22.830 47.114 1.00 72.75 219 GLU A O 1
ATOM 1739 N N . GLN A 1 220 ? -54.962 21.060 48.396 1.00 71.38 220 GLN A N 1
ATOM 1740 C CA . GLN A 1 220 ? -56.146 21.218 49.248 1.00 71.38 220 GLN A CA 1
ATOM 1741 C C . GLN A 1 220 ? -56.162 22.558 50.009 1.00 71.38 220 GLN A C 1
ATOM 1743 O O . GLN A 1 220 ? -57.219 23.159 50.218 1.00 71.38 220 GLN A O 1
ATOM 1748 N N . LYS A 1 221 ? -54.993 23.059 50.437 1.00 72.75 221 LYS A N 1
ATOM 1749 C CA . LYS A 1 221 ? -54.870 24.400 51.032 1.00 72.75 221 LYS A CA 1
ATOM 1750 C C . LYS A 1 221 ? -55.005 25.507 49.991 1.00 72.75 221 LYS A C 1
ATOM 1752 O O . LYS A 1 221 ? -55.497 26.568 50.348 1.00 72.75 221 LYS A O 1
ATOM 1757 N N . LEU A 1 222 ? -54.590 25.290 48.749 1.00 63.16 222 LEU A N 1
ATOM 1758 C CA . LEU A 1 222 ? -54.706 26.259 47.661 1.00 63.16 222 LEU A CA 1
ATOM 1759 C C . LEU A 1 222 ? -56.168 26.408 47.210 1.00 63.16 222 LEU A C 1
ATOM 1761 O O . LEU A 1 222 ? -56.632 27.536 47.032 1.00 63.16 222 LEU A O 1
ATOM 1765 N N . ASP A 1 223 ? -56.916 25.304 47.170 1.00 57.19 223 ASP A N 1
ATOM 1766 C CA . ASP A 1 223 ? -58.368 25.310 46.957 1.00 57.19 223 ASP A CA 1
ATOM 1767 C C . ASP A 1 223 ? -59.104 25.983 48.128 1.00 57.19 223 ASP A C 1
ATOM 1769 O O . ASP A 1 223 ? -59.958 26.846 47.923 1.00 57.19 223 ASP A O 1
ATOM 1773 N N . GLY A 1 224 ? -58.708 25.690 49.375 1.00 55.56 224 GLY A N 1
ATOM 1774 C CA . GLY A 1 224 ? -59.281 26.330 50.566 1.00 55.56 224 GLY A CA 1
ATOM 1775 C C . GLY A 1 224 ? -58.936 27.821 50.716 1.00 55.56 224 GLY A C 1
ATOM 1776 O O . GLY A 1 224 ? -59.743 28.600 51.236 1.00 55.56 224 GLY A O 1
ATOM 1777 N N . VAL A 1 225 ? -57.755 28.253 50.260 1.00 53.66 225 VAL A N 1
ATOM 1778 C CA . VAL A 1 225 ? -57.316 29.661 50.275 1.00 53.66 225 VAL A CA 1
ATOM 1779 C C . VAL A 1 225 ? -57.995 30.464 49.165 1.00 53.66 225 VAL A C 1
ATOM 1781 O O . VAL A 1 225 ? -58.359 31.608 49.426 1.00 53.66 225 VAL A O 1
ATOM 1784 N N . SER A 1 226 ? -58.281 29.874 47.998 1.00 51.72 226 SER A N 1
ATOM 1785 C CA . SER A 1 226 ? -59.094 30.541 46.965 1.00 51.72 226 SER A CA 1
ATOM 1786 C C . SER A 1 226 ? -60.511 30.840 47.468 1.00 51.72 226 SER A C 1
ATOM 1788 O O . SER A 1 226 ? -60.980 31.966 47.328 1.00 51.72 226 SER A O 1
ATOM 1790 N N . THR A 1 227 ? -61.144 29.905 48.188 1.00 50.91 227 THR A N 1
ATOM 1791 C CA . THR A 1 227 ? -62.479 30.134 48.775 1.00 50.91 227 THR A CA 1
ATOM 1792 C C . THR A 1 227 ? -62.476 31.076 49.986 1.00 50.91 227 THR A C 1
ATOM 1794 O O . THR A 1 227 ? -63.454 31.776 50.224 1.00 50.91 227 THR A O 1
ATOM 1797 N N . THR A 1 228 ? -61.381 31.149 50.755 1.00 48.81 228 THR A N 1
ATOM 1798 C CA . THR A 1 228 ? -61.315 31.991 51.972 1.00 48.81 228 THR A CA 1
ATOM 1799 C C . THR A 1 228 ? -60.698 33.376 51.754 1.00 48.81 228 THR A C 1
ATOM 1801 O O . THR A 1 228 ? -60.829 34.239 52.627 1.00 48.81 228 THR A O 1
ATOM 1804 N N . MET A 1 229 ? -60.057 33.627 50.607 1.00 44.94 229 MET A N 1
ATOM 1805 C CA . MET A 1 229 ? -59.564 34.953 50.216 1.00 44.94 229 MET A CA 1
ATOM 1806 C C . MET A 1 229 ? -60.660 35.805 49.549 1.00 44.94 229 MET A C 1
ATOM 1808 O O . MET A 1 229 ? -60.671 37.018 49.758 1.00 44.94 229 MET A O 1
ATOM 1812 N N . GLU A 1 230 ? -61.640 35.190 48.871 1.00 49.03 230 GLU A N 1
ATOM 1813 C CA . GLU A 1 230 ? -62.862 35.880 48.412 1.00 49.03 230 GLU A CA 1
ATOM 1814 C C . GLU A 1 230 ? -63.807 36.245 49.574 1.00 49.03 230 GLU A C 1
ATOM 1816 O O . GLU A 1 230 ? -64.434 37.303 49.551 1.00 49.03 230 GLU A O 1
ATOM 1821 N N . GLU A 1 231 ? -63.840 35.456 50.655 1.00 46.88 231 GLU A N 1
ATOM 1822 C CA . GLU A 1 231 ? -64.726 35.699 51.808 1.00 46.88 231 GLU A CA 1
ATOM 1823 C C . GLU A 1 231 ? -64.141 36.673 52.862 1.00 46.88 231 GLU A C 1
ATOM 1825 O O . GLU A 1 231 ? -64.876 37.283 53.642 1.00 46.88 231 GLU A O 1
ATOM 1830 N N . ARG A 1 232 ? -62.813 36.890 52.882 1.00 45.06 232 ARG A N 1
ATOM 1831 C CA . ARG A 1 232 ? -62.133 37.766 53.869 1.00 45.06 232 ARG A CA 1
ATOM 1832 C C . ARG A 1 232 ? -61.853 39.197 53.409 1.00 45.06 232 ARG A C 1
ATOM 1834 O O . ARG A 1 232 ? -61.531 40.030 54.254 1.00 45.06 232 ARG A O 1
ATOM 1841 N N . LEU A 1 233 ? -62.036 39.529 52.131 1.00 44.47 233 LEU A N 1
ATOM 1842 C CA . LEU A 1 233 ? -61.975 40.925 51.663 1.00 44.47 233 LEU A CA 1
ATOM 1843 C C . LEU A 1 233 ? -63.279 41.710 51.923 1.00 44.47 233 LEU A C 1
ATOM 1845 O O . LEU A 1 233 ? -63.277 42.936 51.831 1.00 44.47 233 LEU A O 1
ATOM 1849 N N . ALA A 1 234 ? -64.363 41.036 52.335 1.00 45.06 234 ALA A N 1
ATOM 1850 C CA . ALA A 1 234 ? -65.656 41.656 52.648 1.00 45.06 234 ALA A CA 1
ATOM 1851 C C . ALA A 1 234 ? -65.908 41.919 54.150 1.00 45.06 234 ALA A C 1
ATOM 1853 O O . ALA A 1 234 ? -66.866 42.611 54.495 1.00 45.06 234 ALA A O 1
ATOM 1854 N N . ALA A 1 235 ? -65.062 41.431 55.067 1.00 39.72 235 ALA A N 1
ATOM 1855 C CA . ALA A 1 235 ? -65.315 41.539 56.505 1.00 39.72 235 ALA A CA 1
ATOM 1856 C C . ALA A 1 235 ? -64.114 42.083 57.300 1.00 39.72 235 ALA A C 1
ATOM 1858 O O . ALA A 1 235 ? -63.114 41.407 57.508 1.00 39.72 235 ALA A O 1
ATOM 1859 N N . LYS A 1 236 ? -64.328 43.280 57.864 1.00 33.53 236 LYS A N 1
ATOM 1860 C CA . LYS A 1 236 ? -63.640 43.893 59.020 1.00 33.53 236 LYS A CA 1
ATOM 1861 C C . LYS A 1 236 ? -62.352 44.686 58.785 1.00 33.53 236 LYS A C 1
ATOM 1863 O O . LYS A 1 236 ? -61.239 44.330 59.150 1.00 33.53 236 LYS A O 1
ATOM 1868 N N . LYS A 1 237 ? -62.631 45.919 58.377 1.00 39.19 237 LYS A N 1
ATOM 1869 C CA . LYS A 1 237 ? -62.031 47.183 58.812 1.00 39.19 237 LYS A CA 1
ATOM 1870 C C . LYS A 1 237 ? -62.463 47.497 60.267 1.00 39.19 237 LYS A C 1
ATOM 1872 O O . LYS A 1 237 ? -63.608 47.891 60.439 1.00 39.19 237 LYS A O 1
ATOM 1877 N N . SER A 1 238 ? -61.599 47.324 61.282 1.00 30.25 238 SER A N 1
ATOM 1878 C CA . SER A 1 238 ? -61.648 48.024 62.600 1.00 30.25 238 SER A CA 1
ATOM 1879 C C . SER A 1 238 ? -60.623 47.469 63.619 1.00 30.25 238 SER A C 1
ATOM 1881 O O . SER A 1 238 ? -60.832 46.384 64.145 1.00 30.25 238 SER A O 1
ATOM 1883 N N . GLN A 1 239 ? -59.551 48.240 63.852 1.00 28.58 239 GLN A N 1
ATOM 1884 C CA . GLN A 1 239 ? -58.778 48.556 65.085 1.00 28.58 239 GLN A CA 1
ATOM 1885 C C . GLN A 1 239 ? -58.626 47.602 66.326 1.00 28.58 239 GLN A C 1
ATOM 1887 O O . GLN A 1 239 ? -59.395 46.669 66.509 1.00 28.58 239 GLN A O 1
ATOM 1892 N N . PRO A 1 240 ? -57.595 47.847 67.188 1.00 44.59 240 PRO A N 1
ATOM 1893 C CA . PRO A 1 240 ? -56.793 46.853 67.931 1.00 44.59 240 PRO A CA 1
ATOM 1894 C C . PRO A 1 240 ? -57.042 46.817 69.457 1.00 44.59 240 PRO A C 1
ATOM 1896 O O . PRO A 1 240 ? -57.593 47.774 69.990 1.00 44.59 240 PRO A O 1
ATOM 1899 N N . ALA A 1 241 ? -56.532 45.796 70.177 1.00 26.64 241 ALA A N 1
ATOM 1900 C CA . ALA A 1 241 ? -56.232 45.878 71.624 1.00 26.64 241 ALA A CA 1
ATOM 1901 C C . ALA A 1 241 ? -55.427 44.672 72.193 1.00 26.64 241 ALA A C 1
ATOM 1903 O O . ALA A 1 241 ? -55.882 43.535 72.156 1.00 26.64 241 ALA A O 1
ATOM 1904 N N . THR A 1 242 ? -54.242 44.984 72.740 1.00 29.02 242 THR A N 1
ATOM 1905 C CA . THR A 1 242 ? -53.646 44.596 74.049 1.00 29.02 242 THR A CA 1
ATOM 1906 C C . THR A 1 242 ? -53.646 43.153 74.591 1.00 29.02 242 THR A C 1
ATOM 1908 O O . THR A 1 242 ? -54.678 42.549 74.861 1.00 29.02 242 THR A O 1
ATOM 1911 N N . SER A 1 243 ? -52.438 42.701 74.951 1.00 31.38 243 SER A N 1
ATOM 1912 C CA . SER A 1 243 ? -52.104 41.546 75.793 1.00 31.38 243 SER A CA 1
ATOM 1913 C C . SER A 1 243 ? -52.127 41.880 77.296 1.00 31.38 243 SER A C 1
ATOM 1915 O O . SER A 1 243 ? -51.414 42.789 77.726 1.00 31.38 243 SER A O 1
ATOM 1917 N N . THR A 1 244 ? -52.848 41.092 78.102 1.00 30.53 244 THR A N 1
ATOM 1918 C CA . THR A 1 244 ? -52.801 41.153 79.577 1.00 30.53 244 THR A CA 1
ATOM 1919 C C . THR A 1 244 ? -52.974 39.748 80.167 1.00 30.53 244 THR A C 1
ATOM 1921 O O . THR A 1 244 ? -54.092 39.265 80.259 1.00 30.53 244 THR A O 1
ATOM 1924 N N . THR A 1 245 ? -51.896 39.083 80.596 1.00 42.38 245 THR A N 1
ATOM 1925 C CA . THR A 1 245 ? -51.966 37.838 81.396 1.00 42.38 245 THR A CA 1
ATOM 1926 C C . THR A 1 245 ? -50.856 37.834 82.451 1.00 42.38 245 THR A C 1
ATOM 1928 O O . THR A 1 245 ? -49.787 37.261 82.274 1.00 42.38 245 THR A O 1
ATOM 1931 N N . SER A 1 246 ? -51.100 38.559 83.540 1.00 45.19 246 SER A N 1
ATOM 1932 C CA . SER A 1 246 ? -50.301 38.543 84.785 1.00 45.19 246 SER A CA 1
ATOM 1933 C C . SER A 1 246 ? -51.148 38.987 85.996 1.00 45.19 246 SER A C 1
ATOM 1935 O O . SER A 1 246 ? -50.874 38.639 87.141 1.00 45.19 246 SER A O 1
ATOM 1937 N N . PHE A 1 247 ? -52.276 39.664 85.743 1.00 45.97 247 PHE A N 1
ATOM 1938 C CA . PHE A 1 247 ? -53.253 40.075 86.755 1.00 45.97 247 PHE A CA 1
ATOM 1939 C C . PHE A 1 247 ? -54.159 38.927 87.262 1.00 45.97 247 PHE A C 1
ATOM 1941 O O . PHE A 1 247 ? -54.612 38.960 88.404 1.00 45.97 247 PHE A O 1
ATOM 1948 N N . GLU A 1 248 ? -54.370 37.869 86.468 1.00 49.16 248 GLU A N 1
ATOM 1949 C CA . GLU A 1 248 ? -55.279 36.758 86.814 1.00 49.16 248 GLU A CA 1
ATOM 1950 C C . GLU A 1 248 ? -54.693 35.781 87.852 1.00 49.16 248 GLU A C 1
ATOM 1952 O O . GLU A 1 248 ? -55.431 35.192 88.641 1.00 49.16 248 GLU A O 1
ATOM 1957 N N . HIS A 1 249 ? -53.362 35.665 87.943 1.00 49.78 249 HIS A N 1
ATOM 1958 C CA . HIS A 1 249 ? -52.712 34.757 88.898 1.00 49.78 249 HIS A CA 1
ATOM 1959 C C . HIS A 1 249 ? -52.746 35.289 90.345 1.00 49.78 249 HIS A C 1
ATOM 1961 O O . HIS A 1 249 ? -52.890 34.521 91.296 1.00 49.78 249 HIS A O 1
ATOM 1967 N N . ASN A 1 250 ? -52.699 36.614 90.528 1.00 53.00 250 ASN A N 1
ATOM 1968 C CA . ASN A 1 250 ? -52.781 37.238 91.853 1.00 53.00 250 ASN A CA 1
ATOM 1969 C C . ASN A 1 250 ? -54.222 37.356 92.378 1.00 53.00 250 ASN A C 1
ATOM 1971 O O . ASN A 1 250 ? -54.414 37.385 93.591 1.00 53.00 250 ASN A O 1
ATOM 1975 N N . GLN A 1 251 ? -55.231 37.361 91.497 1.00 56.44 251 GLN A N 1
ATOM 1976 C CA . GLN A 1 251 ? -56.650 37.403 91.877 1.00 56.44 251 GLN A CA 1
ATOM 1977 C C . GLN A 1 251 ? -57.159 36.038 92.392 1.00 56.44 251 GLN A C 1
ATOM 1979 O O . GLN A 1 251 ? -58.011 35.968 93.281 1.00 56.44 251 GLN A O 1
ATOM 1984 N N . LEU A 1 252 ? -56.576 34.937 91.902 1.00 58.34 252 LEU A N 1
ATOM 1985 C CA . LEU A 1 252 ? -56.881 33.583 92.374 1.00 58.34 252 LEU A CA 1
ATOM 1986 C C . LEU A 1 252 ? -56.350 33.339 93.802 1.00 58.34 252 LEU A C 1
ATOM 1988 O O . LEU A 1 252 ? -57.018 32.701 94.613 1.00 58.34 252 LEU A O 1
ATOM 1992 N N . LYS A 1 253 ? -55.192 33.918 94.149 1.00 58.81 253 LYS A N 1
ATOM 1993 C CA . LYS A 1 253 ? -54.570 33.783 95.478 1.00 58.81 253 LYS A CA 1
ATOM 1994 C C . LYS A 1 253 ? -55.377 34.474 96.588 1.00 58.81 253 LYS A C 1
ATOM 1996 O O . LYS A 1 253 ? -55.623 33.866 97.628 1.00 58.81 253 LYS A O 1
ATOM 2001 N N . THR A 1 254 ? -55.876 35.689 96.352 1.00 60.19 254 THR A N 1
ATOM 2002 C CA . THR A 1 254 ? -56.760 36.407 97.296 1.00 60.19 254 THR A CA 1
ATOM 2003 C C . THR A 1 254 ? -58.124 35.734 97.460 1.00 60.19 254 THR A C 1
ATOM 2005 O O . THR A 1 254 ? -58.707 35.776 98.544 1.00 60.19 254 THR A O 1
ATOM 2008 N N . THR A 1 255 ? -58.617 35.059 96.417 1.00 61.88 255 THR A N 1
ATOM 2009 C CA . THR A 1 255 ? -59.884 34.311 96.466 1.00 61.88 255 THR A CA 1
ATOM 2010 C C . THR A 1 255 ? -59.754 33.033 97.308 1.00 61.88 255 THR A C 1
ATOM 2012 O O . THR A 1 255 ? -60.628 32.748 98.127 1.00 61.88 255 THR A O 1
ATOM 2015 N N . VAL A 1 256 ? -58.628 32.316 97.202 1.00 62.47 256 VAL A N 1
ATOM 2016 C CA . VAL A 1 256 ? -58.332 31.127 98.027 1.00 62.47 256 VAL A CA 1
ATOM 2017 C C . VAL A 1 256 ? -58.123 31.498 99.505 1.00 62.47 256 VAL A C 1
ATOM 2019 O O . VAL A 1 256 ? -58.625 30.804 100.391 1.00 62.47 256 VAL A O 1
ATOM 2022 N N . GLU A 1 257 ? -57.472 32.629 99.800 1.00 62.72 257 GLU A N 1
ATOM 2023 C CA . GLU A 1 257 ? -57.304 33.117 101.180 1.00 62.72 257 GLU A CA 1
ATOM 2024 C C . GLU A 1 257 ? -58.633 33.572 101.825 1.00 62.72 257 GLU A C 1
ATOM 2026 O O . GLU A 1 257 ? -58.854 33.323 103.015 1.00 62.72 257 GLU A O 1
ATOM 2031 N N . MET A 1 258 ? -59.559 34.172 101.060 1.00 63.09 258 MET A N 1
ATOM 2032 C CA . MET A 1 258 ? -60.920 34.487 101.537 1.00 63.09 258 MET A CA 1
ATOM 2033 C C . MET A 1 258 ? -61.775 33.231 101.776 1.00 63.09 258 MET A C 1
ATOM 2035 O O . MET A 1 258 ? -62.538 33.170 102.747 1.00 63.09 25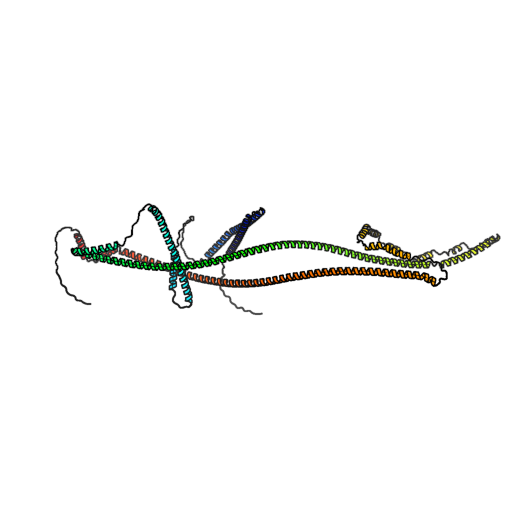8 MET A O 1
ATOM 2039 N N . GLN A 1 259 ? -61.636 32.202 100.935 1.00 61.59 259 GLN A N 1
ATOM 2040 C CA . GLN A 1 259 ? -62.353 30.935 101.104 1.00 61.59 259 GLN A CA 1
ATOM 2041 C C . GLN A 1 259 ? -61.847 30.140 102.319 1.00 61.59 259 GLN A C 1
ATOM 2043 O O . GLN A 1 259 ? -62.661 29.585 103.058 1.00 61.59 259 GLN A O 1
ATOM 2048 N N . GLY A 1 260 ? -60.544 30.187 102.627 1.00 63.75 260 GLY A N 1
ATOM 2049 C CA . GLY A 1 260 ? -59.984 29.597 103.852 1.00 63.75 260 GLY A CA 1
ATOM 2050 C C . GLY A 1 260 ? -60.558 30.191 105.149 1.00 63.75 260 GLY A C 1
ATOM 2051 O O . GLY A 1 260 ? -60.783 29.465 106.120 1.00 63.75 260 GLY A O 1
ATOM 2052 N N . ARG A 1 261 ? -60.887 31.494 105.161 1.00 60.72 261 ARG A N 1
ATOM 2053 C CA . ARG A 1 261 ? -61.557 32.152 106.305 1.00 60.72 261 ARG A CA 1
ATOM 2054 C C . ARG A 1 261 ? -63.036 31.766 106.425 1.00 60.72 261 ARG A C 1
ATOM 2056 O O . ARG A 1 261 ? -63.538 31.629 107.537 1.00 60.72 261 ARG A O 1
ATOM 2063 N N . THR A 1 262 ? -63.707 31.523 105.300 1.00 55.41 262 THR A N 1
ATOM 2064 C CA . THR A 1 262 ? -65.119 31.097 105.254 1.00 55.41 262 THR A CA 1
ATOM 2065 C C . THR A 1 262 ? -65.293 29.648 105.733 1.00 55.41 262 THR A C 1
ATOM 2067 O O . THR A 1 262 ? -66.241 29.336 106.452 1.00 55.41 262 THR A O 1
ATOM 2070 N N . ILE A 1 263 ? -64.333 28.768 105.431 1.00 58.09 263 ILE A N 1
ATOM 2071 C CA . ILE A 1 263 ? -64.348 27.358 105.861 1.00 58.09 263 ILE A CA 1
ATOM 2072 C C . ILE A 1 263 ? -64.180 27.222 107.388 1.00 58.09 263 ILE A C 1
ATOM 2074 O O . ILE A 1 263 ? -64.844 26.388 108.006 1.00 58.09 263 ILE A O 1
ATOM 2078 N N . ASN A 1 264 ? -63.378 28.082 108.028 1.00 56.41 264 ASN A N 1
ATOM 2079 C CA . ASN A 1 264 ? -63.242 28.089 109.493 1.00 56.41 264 ASN A CA 1
ATOM 2080 C C . ASN A 1 264 ? -64.496 28.597 110.227 1.00 56.41 264 ASN A C 1
ATOM 2082 O O . ASN A 1 264 ? -64.713 28.216 111.374 1.00 56.41 264 ASN A O 1
ATOM 2086 N N . PHE A 1 265 ? -65.343 29.398 109.574 1.00 54.62 265 PHE A N 1
ATOM 2087 C CA . PHE A 1 265 ? -66.605 29.883 110.145 1.00 54.62 265 PHE A CA 1
ATOM 2088 C C . PHE A 1 265 ? -67.740 28.843 110.059 1.00 54.62 265 PHE A C 1
ATOM 2090 O O . PHE A 1 265 ? -68.573 28.753 110.954 1.00 54.62 265 PHE A O 1
ATOM 2097 N N . ILE A 1 266 ? -67.754 27.997 109.022 1.00 57.38 266 ILE A N 1
ATOM 2098 C CA . ILE A 1 266 ? -68.764 26.931 108.858 1.00 57.38 266 ILE A CA 1
ATOM 2099 C C . ILE A 1 266 ? -68.471 25.724 109.776 1.00 57.38 266 ILE A C 1
ATOM 2101 O O . ILE A 1 266 ? -69.391 25.020 110.202 1.00 57.38 266 ILE A O 1
ATOM 2105 N N . LYS A 1 267 ? -67.202 25.514 110.158 1.00 50.81 267 LYS A N 1
ATOM 2106 C CA . LYS A 1 267 ? -66.770 24.407 111.033 1.00 50.81 267 LYS A CA 1
ATOM 2107 C C . LYS A 1 267 ? -67.275 24.519 112.481 1.00 50.81 267 LYS A C 1
ATOM 2109 O O . LYS A 1 267 ? -67.378 23.502 113.157 1.00 50.81 267 LYS A O 1
ATOM 2114 N N . THR A 1 268 ? -67.628 25.715 112.955 1.00 55.34 268 THR A N 1
ATOM 2115 C CA . THR A 1 268 ? -68.130 25.951 114.324 1.00 55.34 268 THR A CA 1
ATOM 2116 C C . THR A 1 268 ? -69.661 25.926 114.450 1.00 55.34 268 THR A C 1
ATOM 2118 O O . THR A 1 268 ? -70.167 26.044 115.562 1.00 55.34 268 THR A O 1
ATOM 2121 N N . GLN A 1 269 ? -70.406 25.740 113.351 1.00 54.97 269 GLN A N 1
ATOM 2122 C CA . GLN A 1 269 ? -71.880 25.848 113.306 1.00 54.97 269 GLN A CA 1
ATOM 2123 C C . GLN A 1 269 ? -72.595 24.651 112.632 1.00 54.97 269 GLN A C 1
ATOM 2125 O O . GLN A 1 269 ? -73.786 24.737 112.340 1.00 54.97 269 GLN A O 1
ATOM 2130 N N . SER A 1 270 ? -71.915 23.527 112.368 1.00 55.69 270 SER A N 1
ATOM 2131 C CA . SER A 1 270 ? -72.473 22.449 111.526 1.00 55.69 270 SER A CA 1
ATOM 2132 C C . SER A 1 270 ? -72.772 21.131 112.259 1.00 55.69 270 SER A C 1
ATOM 2134 O O . SER A 1 270 ? -71.954 20.607 113.008 1.00 55.69 270 SER A O 1
ATOM 2136 N N . ASP A 1 271 ? -73.954 20.588 111.956 1.00 58.62 271 ASP A N 1
ATOM 2137 C CA . ASP A 1 271 ? -74.563 19.325 112.403 1.00 58.62 271 ASP A CA 1
ATOM 2138 C C . ASP A 1 271 ? -73.657 18.085 112.140 1.00 58.62 271 ASP A C 1
ATOM 2140 O O . ASP A 1 271 ? -73.174 17.925 111.008 1.00 58.62 271 ASP A O 1
ATOM 2144 N N . PRO A 1 272 ? -73.407 17.184 113.119 1.00 61.44 272 PRO A N 1
ATOM 2145 C CA . PRO A 1 272 ? -72.433 16.082 113.008 1.00 61.44 272 PRO A CA 1
ATOM 2146 C C . PRO A 1 272 ? -72.631 15.128 111.815 1.00 61.44 272 PRO A C 1
ATOM 2148 O O . PRO A 1 272 ? -71.657 14.576 111.304 1.00 61.44 272 PRO A O 1
ATOM 2151 N N . ILE A 1 273 ? -73.855 14.973 111.300 1.00 62.31 273 ILE A N 1
ATOM 2152 C CA . ILE A 1 273 ? -74.143 14.102 110.143 1.00 62.31 273 ILE A CA 1
ATOM 2153 C C . ILE A 1 273 ? -73.624 14.712 108.826 1.00 62.31 273 ILE A C 1
ATOM 2155 O O . ILE A 1 273 ? -73.143 13.995 107.946 1.00 62.31 273 ILE A O 1
ATOM 2159 N N . LYS A 1 274 ? -73.650 16.045 108.686 1.00 62.03 274 LYS A N 1
ATOM 2160 C CA . LYS A 1 274 ? -73.098 16.735 107.504 1.00 62.03 274 LYS A CA 1
ATOM 2161 C C . LYS A 1 274 ? -71.570 16.695 107.489 1.00 62.03 274 LYS A C 1
ATOM 2163 O O . LYS A 1 274 ? -70.983 16.564 106.418 1.00 62.03 274 LYS A O 1
ATOM 2168 N N . MET A 1 275 ? -70.941 16.737 108.665 1.00 60.41 275 MET A N 1
ATOM 2169 C CA . MET A 1 275 ? -69.490 16.580 108.816 1.00 60.41 275 MET A CA 1
ATOM 2170 C C . MET A 1 275 ? -69.011 15.190 108.377 1.00 60.41 275 MET A C 1
ATOM 2172 O O . MET A 1 275 ? -67.999 15.091 107.692 1.00 60.41 275 MET A O 1
ATOM 2176 N N . GLN A 1 276 ? -69.759 14.126 108.684 1.00 67.06 276 GLN A N 1
ATOM 2177 C CA . GLN A 1 276 ? -69.402 12.767 108.259 1.00 67.06 276 GLN A CA 1
ATOM 2178 C C . GLN A 1 276 ? -69.531 12.570 106.738 1.00 67.06 276 GLN A C 1
ATOM 2180 O O . GLN A 1 276 ? -68.676 11.936 106.122 1.00 67.06 276 GLN A O 1
ATOM 2185 N N . LYS A 1 277 ? -70.551 13.169 106.106 1.00 73.06 277 LYS A N 1
ATOM 2186 C CA . LYS A 1 277 ? -70.709 13.153 104.642 1.00 73.06 277 LYS A CA 1
ATOM 2187 C C . LYS A 1 277 ? -69.590 13.923 103.929 1.00 73.06 277 LYS A C 1
ATOM 2189 O O . LYS A 1 277 ? -69.038 13.420 102.957 1.00 73.06 277 LYS A O 1
ATOM 2194 N N . LEU A 1 278 ? -69.210 15.093 104.448 1.00 70.06 278 LEU A N 1
ATOM 2195 C CA . LEU A 1 278 ? -68.063 15.859 103.949 1.00 70.06 278 LEU A CA 1
ATOM 2196 C C . LEU A 1 278 ? -66.747 15.090 104.106 1.00 70.06 278 LEU A C 1
ATOM 2198 O O . LEU A 1 278 ? -65.932 15.107 103.191 1.00 70.06 278 LEU A O 1
ATOM 2202 N N . GLN A 1 279 ? -66.545 14.375 105.216 1.00 72.00 279 GLN A N 1
ATOM 2203 C CA . GLN A 1 279 ? -65.360 13.537 105.420 1.00 72.00 279 GLN A CA 1
ATOM 2204 C C . GLN A 1 279 ? -65.262 12.431 104.353 1.00 72.00 279 GLN A C 1
ATOM 2206 O O . GLN A 1 279 ? -64.222 12.294 103.714 1.00 72.00 279 GLN A O 1
ATOM 2211 N N . GLN A 1 280 ? -66.367 11.722 104.088 1.00 75.12 280 GLN A N 1
ATOM 2212 C CA . GLN A 1 280 ? -66.443 10.689 103.048 1.00 75.12 280 GLN A CA 1
ATOM 2213 C C . GLN A 1 280 ? -66.226 11.266 101.638 1.00 75.12 280 GLN A C 1
ATOM 2215 O O . GLN A 1 280 ? -65.543 10.667 100.811 1.00 75.12 280 GLN A O 1
ATOM 2220 N N . GLU A 1 281 ? -66.791 12.441 101.346 1.00 75.94 281 GLU A N 1
ATOM 2221 C CA . GLU A 1 281 ? -66.573 13.143 100.074 1.00 75.94 281 GLU A CA 1
ATOM 2222 C C . GLU A 1 281 ? -65.116 13.605 99.918 1.00 75.94 281 GLU A C 1
ATOM 2224 O O . GLU A 1 281 ? -64.582 13.570 98.811 1.00 75.94 281 GLU A O 1
ATOM 2229 N N . THR A 1 282 ? -64.447 13.965 101.018 1.00 74.62 282 THR A N 1
ATOM 2230 C CA . THR A 1 282 ? -63.031 14.359 101.018 1.00 74.62 282 THR A CA 1
ATOM 2231 C C . THR A 1 282 ? -62.108 13.153 100.821 1.00 74.62 282 THR A C 1
ATOM 2233 O O . THR A 1 282 ? -61.151 13.253 100.059 1.00 74.62 282 THR A O 1
ATOM 2236 N N . GLU A 1 283 ? -62.410 12.002 101.431 1.00 75.31 283 GLU A N 1
ATOM 2237 C CA . GLU A 1 283 ? -61.688 10.740 101.188 1.00 75.31 283 GLU A CA 1
ATOM 2238 C C . GLU A 1 283 ? -61.878 10.251 99.747 1.00 75.31 283 GLU A C 1
ATOM 2240 O O . GLU A 1 283 ? -60.897 9.989 99.055 1.00 75.31 283 GLU A O 1
ATOM 2245 N N . ASN A 1 284 ? -63.111 10.261 99.230 1.00 79.44 284 ASN A N 1
ATOM 2246 C CA . ASN A 1 284 ? -63.374 9.934 97.825 1.00 79.44 284 ASN A CA 1
ATOM 2247 C C . ASN A 1 284 ? -62.641 10.888 96.864 1.00 79.44 284 ASN A C 1
ATOM 2249 O O . ASN A 1 284 ? -62.178 10.478 95.797 1.00 79.44 284 ASN A O 1
ATOM 2253 N N . LEU A 1 285 ? -62.527 12.173 97.215 1.00 81.19 285 LEU A N 1
ATOM 2254 C CA . LEU A 1 285 ? -61.759 13.140 96.434 1.00 81.19 285 LEU A CA 1
ATOM 2255 C C . LEU A 1 285 ? -60.251 12.861 96.512 1.00 81.19 285 LEU A C 1
ATOM 2257 O O . LEU A 1 285 ? -59.578 12.967 95.488 1.00 81.19 285 LEU A O 1
ATOM 2261 N N . ALA A 1 286 ? -59.731 12.477 97.679 1.00 76.38 286 ALA A N 1
ATOM 2262 C CA . ALA A 1 286 ? -58.330 12.107 97.874 1.00 76.38 286 ALA A CA 1
ATOM 2263 C C . ALA A 1 286 ? -57.951 10.847 97.077 1.00 76.38 286 ALA A C 1
ATOM 2265 O O . ALA A 1 286 ? -56.899 10.822 96.430 1.00 76.38 286 ALA A O 1
ATOM 2266 N N . ASP A 1 287 ? -58.832 9.848 97.024 1.00 79.25 287 ASP A N 1
ATOM 2267 C CA . ASP A 1 287 ? -58.642 8.651 96.201 1.00 79.25 287 ASP A CA 1
ATOM 2268 C C . ASP A 1 287 ? -58.654 8.994 94.706 1.00 79.25 287 ASP A C 1
ATOM 2270 O O . ASP A 1 287 ? -57.764 8.580 93.956 1.00 79.25 287 ASP A O 1
ATOM 2274 N N . ARG A 1 288 ? -59.593 9.842 94.262 1.00 81.12 288 ARG A N 1
ATOM 2275 C CA . ARG A 1 288 ? -59.628 10.342 92.874 1.00 81.12 288 ARG A CA 1
ATOM 2276 C C . ARG A 1 288 ? -58.387 11.159 92.513 1.00 81.12 288 ARG A C 1
ATOM 2278 O O . ARG A 1 288 ? -57.869 11.006 91.408 1.00 81.12 288 ARG A O 1
ATOM 2285 N N . LEU A 1 289 ? -57.888 11.991 93.427 1.00 82.19 289 LEU A N 1
ATOM 2286 C CA . LEU A 1 289 ? -56.637 12.737 93.262 1.00 82.19 289 LEU A CA 1
ATOM 2287 C C . LEU A 1 289 ? -55.438 11.797 93.167 1.00 82.19 289 LEU A C 1
ATOM 2289 O O . LEU A 1 289 ? -54.588 11.984 92.304 1.00 82.19 289 LEU A O 1
ATOM 2293 N N . THR A 1 290 ? -55.396 10.750 93.986 1.00 82.94 290 THR A N 1
ATOM 2294 C CA . THR A 1 290 ? -54.321 9.752 93.958 1.00 82.94 290 THR A CA 1
ATOM 2295 C C . THR A 1 290 ? -54.300 8.986 92.632 1.00 82.94 290 THR A C 1
ATOM 2297 O O . THR A 1 290 ? -53.233 8.792 92.044 1.00 82.94 290 THR A O 1
ATOM 2300 N N . ILE A 1 291 ? -55.470 8.604 92.110 1.00 83.94 291 ILE A N 1
ATOM 2301 C CA . ILE A 1 291 ? -55.609 7.987 90.780 1.00 83.94 291 ILE A CA 1
ATOM 2302 C C . ILE A 1 291 ? -55.199 8.973 89.673 1.00 83.94 291 ILE A C 1
ATOM 2304 O O . ILE A 1 291 ? -54.481 8.597 88.741 1.00 83.94 291 ILE A O 1
ATOM 2308 N N . GLY A 1 292 ? -55.597 10.243 89.791 1.00 83.94 292 GLY A N 1
ATOM 2309 C CA . GLY A 1 292 ? -55.205 11.310 88.869 1.00 83.94 292 GLY A CA 1
ATOM 2310 C C . GLY A 1 292 ? -53.692 11.537 88.839 1.00 83.94 292 GLY A C 1
ATOM 2311 O O . GLY A 1 292 ? -53.098 11.560 87.766 1.00 83.94 292 GLY A O 1
ATOM 2312 N N . ILE A 1 293 ? -53.042 11.609 90.002 1.00 84.38 293 ILE A N 1
ATOM 2313 C CA . ILE A 1 293 ? -51.586 11.772 90.131 1.00 84.38 293 ILE A CA 1
ATOM 2314 C C . ILE A 1 293 ? -50.848 10.572 89.530 1.00 84.38 293 ILE A C 1
ATOM 2316 O O . ILE A 1 293 ? -49.877 10.759 88.796 1.00 84.38 293 ILE A O 1
ATOM 2320 N N . LYS A 1 294 ? -51.319 9.341 89.775 1.00 86.94 294 LYS A N 1
ATOM 2321 C CA . LYS A 1 294 ? -50.755 8.139 89.137 1.00 86.94 294 LYS A CA 1
ATOM 2322 C C . LYS A 1 294 ? -50.885 8.189 87.611 1.00 86.94 294 LYS A C 1
ATOM 2324 O O . LYS A 1 294 ? -49.923 7.870 86.917 1.00 86.94 294 LYS A O 1
ATOM 2329 N N . SER A 1 295 ? -52.027 8.644 87.096 1.00 83.31 295 SER A N 1
ATOM 2330 C CA . SER A 1 295 ? -52.259 8.782 85.650 1.00 83.31 295 SER A CA 1
ATOM 2331 C C . SER A 1 295 ? -51.361 9.852 85.020 1.00 83.31 295 SER A C 1
ATOM 2333 O O . SER A 1 295 ? -50.754 9.611 83.981 1.00 83.31 295 SER A O 1
ATOM 2335 N N . VAL A 1 296 ? -51.202 11.007 85.674 1.00 82.75 296 VAL A N 1
ATOM 2336 C CA . VAL A 1 296 ? -50.298 12.080 85.222 1.00 82.75 296 VAL A CA 1
ATOM 2337 C C . VAL A 1 296 ? -48.843 11.617 85.238 1.00 82.75 296 VAL A C 1
ATOM 2339 O O . VAL A 1 296 ? -48.107 11.891 84.294 1.00 82.75 296 VAL A O 1
ATOM 2342 N N . LYS A 1 297 ? -48.426 10.870 86.267 1.00 88.00 297 LYS A N 1
ATOM 2343 C CA . LYS A 1 297 ? -47.075 10.306 86.333 1.00 88.00 297 LYS A CA 1
ATOM 2344 C C . LYS A 1 297 ? -46.826 9.304 85.201 1.00 88.00 297 LYS A C 1
ATOM 2346 O O . LYS A 1 297 ? -45.804 9.399 84.536 1.00 88.00 297 LYS A O 1
ATOM 2351 N N . SER A 1 298 ? -47.791 8.425 84.917 1.00 87.81 298 SER A N 1
ATOM 2352 C CA . SER A 1 298 ? -47.723 7.500 83.776 1.00 87.81 298 SER A CA 1
ATOM 2353 C C . SER A 1 298 ? -47.633 8.231 82.432 1.00 87.81 298 SER A C 1
ATOM 2355 O O . SER A 1 298 ? -46.861 7.821 81.570 1.00 87.81 298 SER A O 1
ATOM 2357 N N . LEU A 1 299 ? -48.395 9.314 82.244 1.00 85.38 299 LEU A N 1
ATOM 2358 C CA . LEU A 1 299 ? -48.325 10.143 81.035 1.00 85.38 299 LEU A CA 1
ATOM 2359 C C . LEU A 1 299 ? -46.981 10.866 80.908 1.00 85.38 299 LEU A C 1
ATOM 2361 O O . LEU A 1 299 ? -46.449 10.990 79.809 1.00 85.38 299 LEU A O 1
ATOM 2365 N N . HIS A 1 300 ? -46.418 11.335 82.021 1.00 85.56 300 HIS A N 1
ATOM 2366 C CA . HIS A 1 300 ? -45.099 11.957 82.031 1.00 85.56 300 HIS A CA 1
ATOM 2367 C C . HIS A 1 300 ? -44.001 10.958 81.648 1.00 85.56 300 HIS A C 1
ATOM 2369 O O . HIS A 1 300 ? -43.170 11.277 80.805 1.00 85.56 300 HIS A O 1
ATOM 2375 N N . GLU A 1 301 ? -44.046 9.738 82.189 1.00 88.88 301 GLU A N 1
ATOM 2376 C CA . GLU A 1 301 ? -43.128 8.650 81.827 1.00 88.88 301 GLU A CA 1
ATOM 2377 C C . GLU A 1 301 ? -43.230 8.308 80.327 1.00 88.88 301 GLU A C 1
ATOM 2379 O O . GLU A 1 301 ? -42.217 8.215 79.634 1.00 88.88 301 GLU A O 1
ATOM 2384 N N . GLN A 1 302 ? -44.458 8.205 79.796 1.00 89.62 302 GLN A N 1
ATOM 2385 C CA . GLN A 1 302 ? -44.697 7.982 78.364 1.00 89.62 302 GLN A CA 1
ATOM 2386 C C . GLN A 1 302 ? -44.158 9.125 77.495 1.00 89.62 302 GLN A C 1
ATOM 2388 O O . GLN A 1 302 ? -43.543 8.867 76.461 1.00 89.62 302 GLN A O 1
ATOM 2393 N N . ASN A 1 303 ? -44.353 10.379 77.911 1.00 88.12 303 ASN A N 1
ATOM 2394 C CA . ASN A 1 303 ? -43.824 11.538 77.195 1.00 88.12 303 ASN A CA 1
ATOM 2395 C C . ASN A 1 303 ? -42.292 11.589 77.232 1.00 88.12 303 ASN A C 1
ATOM 2397 O O . ASN A 1 303 ? -41.686 11.884 76.207 1.00 88.12 303 ASN A O 1
ATOM 2401 N N . SER A 1 304 ? -41.659 11.263 78.362 1.00 89.38 304 SER A N 1
ATOM 2402 C CA . SER A 1 304 ? -40.195 11.188 78.461 1.00 89.38 304 SER A CA 1
ATOM 2403 C C . SER A 1 304 ? -39.622 10.119 77.528 1.00 89.38 304 SER A C 1
ATOM 2405 O O . SER A 1 304 ? -38.696 10.411 76.774 1.00 89.38 304 SER A O 1
ATOM 2407 N N . ALA A 1 305 ? -40.233 8.931 77.478 1.00 89.06 305 ALA A N 1
ATOM 2408 C CA . ALA A 1 305 ? -39.834 7.875 76.545 1.00 89.06 305 ALA A CA 1
ATOM 2409 C C . ALA A 1 305 ? -40.043 8.273 75.069 1.00 89.06 305 ALA A C 1
ATOM 2411 O O . ALA A 1 305 ? -39.245 7.919 74.200 1.00 89.06 305 ALA A O 1
ATOM 2412 N N . LEU A 1 306 ? -41.103 9.030 74.762 1.00 89.62 306 LEU A N 1
ATOM 2413 C CA . LEU A 1 306 ? -41.342 9.574 73.419 1.00 89.62 306 LEU A CA 1
ATOM 2414 C C . LEU A 1 306 ? -40.296 10.620 73.017 1.00 89.62 306 LEU A C 1
ATOM 2416 O O . LEU A 1 306 ? -39.837 10.603 71.875 1.00 89.62 306 LEU A O 1
ATOM 2420 N N . ILE A 1 307 ? -39.916 11.507 73.939 1.00 89.25 307 ILE A N 1
ATOM 2421 C CA . ILE A 1 307 ? -38.876 12.522 73.721 1.00 89.25 307 ILE A CA 1
ATOM 2422 C C . ILE A 1 307 ? -37.521 11.850 73.487 1.00 89.25 307 ILE A C 1
ATOM 2424 O O . ILE A 1 307 ? -36.806 12.234 72.563 1.00 89.25 307 ILE A O 1
ATOM 2428 N N . GLU A 1 308 ? -37.186 10.819 74.265 1.00 90.44 308 GLU A N 1
ATOM 2429 C CA . GLU A 1 308 ? -35.952 10.048 74.088 1.00 90.44 308 GLU A CA 1
ATOM 2430 C C . GLU A 1 308 ? -35.921 9.350 72.721 1.00 90.44 308 GLU A C 1
ATOM 2432 O O . GLU A 1 308 ? -34.979 9.553 71.951 1.00 90.44 308 GLU A O 1
ATOM 2437 N N . LYS A 1 309 ? -37.011 8.666 72.336 1.00 90.81 309 LYS A N 1
ATOM 2438 C CA . LYS A 1 309 ? -37.162 8.092 70.986 1.00 90.81 309 LYS A CA 1
ATOM 2439 C C . LYS A 1 309 ? -37.040 9.135 69.874 1.00 90.81 309 LYS A C 1
ATOM 2441 O O . LYS A 1 309 ? -36.468 8.847 68.823 1.00 90.81 309 LYS A O 1
ATOM 2446 N N . GLN A 1 310 ? -37.583 10.339 70.061 1.00 88.38 310 GLN A N 1
ATOM 2447 C CA . GLN A 1 310 ? -37.407 11.427 69.096 1.00 88.38 310 GLN A CA 1
ATOM 2448 C C . GLN A 1 310 ? -35.951 11.897 69.025 1.00 88.38 310 GLN A C 1
ATOM 2450 O O . GLN A 1 310 ? -35.455 12.128 67.924 1.00 88.38 310 GLN A O 1
ATOM 2455 N N . GLY A 1 311 ? -35.261 12.007 70.162 1.00 90.44 311 GLY A N 1
ATOM 2456 C CA . GLY A 1 311 ? -33.849 12.384 70.224 1.00 90.44 311 GLY A CA 1
ATOM 2457 C C . GLY A 1 311 ? -32.940 11.389 69.500 1.00 90.44 311 GLY A C 1
ATOM 2458 O O . GLY A 1 311 ? -32.065 11.795 68.735 1.00 90.44 311 GLY A O 1
ATOM 2459 N N . GLU A 1 312 ? -33.182 10.089 69.670 1.00 90.81 312 GLU A N 1
ATOM 2460 C CA . GLU A 1 312 ? -32.477 9.032 68.932 1.00 90.81 312 GLU A CA 1
ATOM 2461 C C . GLU A 1 312 ? -32.752 9.106 67.427 1.00 90.81 312 GLU A C 1
ATOM 2463 O O . GLU A 1 312 ? -31.824 9.049 66.618 1.00 90.81 312 GLU A O 1
ATOM 2468 N N . LYS A 1 313 ? -34.016 9.317 67.042 1.00 90.62 313 LYS A N 1
ATOM 2469 C CA . LYS A 1 313 ? -34.401 9.457 65.633 1.00 90.62 313 LYS A CA 1
ATOM 2470 C C . LYS A 1 313 ? -33.748 10.680 64.979 1.00 90.62 313 LYS A C 1
ATOM 2472 O O . LYS A 1 313 ? -33.289 10.593 63.844 1.00 90.62 313 LYS A O 1
ATOM 2477 N N . HIS A 1 314 ? -33.646 11.796 65.701 1.00 88.19 314 HIS A N 1
ATOM 2478 C CA . HIS A 1 314 ? -32.927 12.984 65.238 1.00 88.19 314 HIS A CA 1
ATOM 2479 C C . HIS A 1 314 ? -31.435 12.713 65.019 1.00 88.19 314 HIS A C 1
ATOM 2481 O O . HIS A 1 314 ? -30.905 13.097 63.978 1.00 88.19 314 HIS A O 1
ATOM 2487 N N . LYS A 1 315 ? -30.774 12.002 65.942 1.00 91.81 315 LYS A N 1
ATOM 2488 C CA . LYS A 1 315 ? -29.365 11.608 65.773 1.00 91.81 315 LYS A CA 1
ATOM 2489 C C . LYS A 1 315 ? -29.155 10.685 64.570 1.00 91.81 315 LYS A C 1
ATOM 2491 O O . LYS A 1 315 ? -28.161 10.836 63.867 1.00 91.81 315 LYS A O 1
ATOM 2496 N N . SER A 1 316 ? -30.085 9.763 64.309 1.00 91.50 316 SER A N 1
ATOM 2497 C CA . SER A 1 316 ? -30.046 8.922 63.103 1.00 91.50 316 SER A CA 1
ATOM 2498 C C . SER A 1 316 ? -30.076 9.775 61.838 1.00 91.50 316 SER A C 1
ATOM 2500 O O . SER A 1 316 ? -29.168 9.679 61.017 1.00 91.50 316 SER A O 1
ATOM 2502 N N . PHE A 1 317 ? -31.049 10.684 61.724 1.00 88.94 317 PHE A N 1
ATOM 2503 C CA . PHE A 1 317 ? -31.168 11.543 60.546 1.00 88.94 317 PHE A CA 1
ATOM 2504 C C . PHE A 1 317 ? -29.950 12.450 60.335 1.00 88.94 317 PHE A C 1
ATOM 2506 O O . PHE A 1 317 ? -29.575 12.720 59.194 1.00 88.94 317 PHE A O 1
ATOM 2513 N N . GLU A 1 318 ? -29.311 12.914 61.410 1.00 91.38 318 GLU A N 1
ATOM 2514 C CA . GLU A 1 318 ? -28.096 13.733 61.333 1.00 91.38 318 GLU A CA 1
ATOM 2515 C C . GLU A 1 318 ? -26.888 12.934 60.807 1.00 91.38 318 GLU A C 1
ATOM 2517 O O . GLU A 1 318 ? -26.105 13.419 59.979 1.00 91.38 318 GLU A O 1
ATOM 2522 N N . ASN A 1 319 ? -26.780 11.664 61.201 1.00 91.12 319 ASN A N 1
ATOM 2523 C CA . ASN A 1 319 ? -25.788 10.748 60.643 1.00 91.12 319 ASN A CA 1
ATOM 2524 C C . ASN A 1 319 ? -26.068 10.443 59.162 1.00 91.12 319 ASN A C 1
ATOM 2526 O O . ASN A 1 319 ? -25.146 10.485 58.340 1.00 91.12 319 ASN A O 1
ATOM 2530 N N . ASP A 1 320 ? -27.329 10.205 58.795 1.00 91.25 320 ASP A N 1
ATOM 2531 C CA . ASP A 1 320 ? -27.724 9.921 57.411 1.00 91.25 320 ASP A CA 1
ATOM 2532 C C . ASP A 1 320 ? -27.461 11.121 56.492 1.00 91.25 320 ASP A C 1
ATOM 2534 O O . ASP A 1 320 ? -26.892 10.969 55.407 1.00 91.25 320 ASP A O 1
ATOM 2538 N N . THR A 1 321 ? -27.765 12.340 56.950 1.00 90.50 321 THR A N 1
ATOM 2539 C CA . THR A 1 321 ? -27.449 13.577 56.211 1.00 90.50 321 THR A CA 1
ATOM 2540 C C . THR A 1 321 ? -25.946 13.800 56.061 1.00 90.50 321 THR A C 1
ATOM 2542 O O . THR A 1 321 ? -25.498 14.183 54.979 1.00 90.50 321 THR A O 1
ATOM 2545 N N . SER A 1 322 ? -25.144 13.484 57.078 1.00 90.62 322 SER A N 1
ATOM 2546 C CA . SER A 1 322 ? -23.677 13.533 56.981 1.00 90.62 322 SER A CA 1
ATOM 2547 C C . SER A 1 322 ? -23.127 12.515 55.965 1.00 90.62 322 SER A C 1
ATOM 2549 O O . SER A 1 322 ? -22.236 12.824 55.163 1.00 90.62 322 SER A O 1
ATOM 2551 N N . SER A 1 323 ? -23.700 11.310 55.927 1.00 91.75 323 SER A N 1
ATOM 2552 C CA . SER A 1 323 ? -23.362 10.263 54.950 1.00 91.75 323 SER A CA 1
ATOM 2553 C C . SER A 1 323 ? -23.763 10.647 53.516 1.00 91.75 323 SER A C 1
ATOM 2555 O O . SER A 1 323 ? -22.995 10.484 52.562 1.00 91.75 323 SER A O 1
ATOM 2557 N N . LEU A 1 324 ? -24.938 11.254 53.342 1.00 88.62 324 LEU A N 1
ATOM 2558 C CA . LEU A 1 324 ? -25.382 11.813 52.062 1.00 88.62 324 LEU A CA 1
ATOM 2559 C C . LEU A 1 324 ? -24.474 12.954 51.595 1.00 88.62 324 LEU A C 1
ATOM 2561 O O . LEU A 1 324 ? -24.094 13.000 50.424 1.00 88.62 324 LEU A O 1
ATOM 2565 N N . GLN A 1 325 ? -24.062 13.839 52.502 1.00 91.56 325 GLN A N 1
ATOM 2566 C CA . GLN A 1 325 ? -23.201 14.968 52.164 1.00 91.56 325 GLN A CA 1
ATOM 2567 C C . GLN A 1 325 ? -21.800 14.519 51.721 1.00 91.56 325 GLN A C 1
ATOM 2569 O O . GLN A 1 325 ? -21.238 15.074 50.774 1.00 91.56 325 GLN A O 1
ATOM 2574 N N . THR A 1 326 ? -21.231 13.498 52.367 1.00 90.44 326 THR A N 1
ATOM 2575 C CA . THR A 1 326 ? -19.948 12.906 51.945 1.00 90.44 326 THR A CA 1
ATOM 2576 C C . THR A 1 326 ? -20.075 12.180 50.605 1.00 90.44 326 THR A C 1
ATOM 2578 O O . THR A 1 326 ? -19.233 12.367 49.726 1.00 90.44 326 THR A O 1
ATOM 2581 N N . THR A 1 327 ? -21.165 11.439 50.388 1.00 90.56 327 THR A N 1
ATOM 2582 C CA . THR A 1 327 ? -21.452 10.776 49.104 1.00 90.56 327 THR A CA 1
ATOM 2583 C C . THR A 1 327 ? -21.605 11.788 47.961 1.00 90.56 327 THR A C 1
ATOM 2585 O O . THR A 1 327 ? -21.024 11.598 46.893 1.00 90.56 327 THR A O 1
ATOM 2588 N N . SER A 1 328 ? -22.314 12.895 48.198 1.00 90.44 328 SER A N 1
ATOM 2589 C CA . SER A 1 328 ? -22.494 13.984 47.230 1.00 90.44 328 SER A CA 1
ATOM 2590 C C . SER A 1 328 ? -21.165 14.652 46.860 1.00 90.44 328 SER A C 1
ATOM 2592 O O . SER A 1 328 ? -20.868 14.810 45.676 1.00 90.44 328 SER A O 1
ATOM 2594 N N . ARG A 1 329 ? -20.302 14.953 47.845 1.00 90.69 329 ARG A N 1
ATOM 2595 C CA . ARG A 1 329 ? -18.946 15.468 47.570 1.00 90.69 329 ARG A CA 1
ATOM 2596 C C . ARG A 1 329 ? -18.121 14.497 46.726 1.00 90.69 329 ARG A C 1
ATOM 2598 O O . ARG A 1 329 ? -17.436 14.925 45.802 1.00 90.69 329 ARG A O 1
ATOM 2605 N N . ASN A 1 330 ? -18.207 13.198 47.004 1.00 92.12 330 ASN A N 1
ATOM 2606 C CA . ASN A 1 330 ? -17.493 12.185 46.228 1.00 92.12 330 ASN A CA 1
ATOM 2607 C C . ASN A 1 330 ? -18.007 12.085 44.782 1.00 92.12 330 ASN A C 1
ATOM 2609 O O . ASN A 1 330 ? -17.210 11.875 43.867 1.00 92.12 330 ASN A O 1
ATOM 2613 N N . GLN A 1 331 ? -19.313 12.256 44.554 1.00 92.31 331 GLN A N 1
ATOM 2614 C CA . GLN A 1 331 ? -19.867 12.349 43.200 1.00 92.31 331 GLN A CA 1
ATOM 2615 C C . GLN A 1 331 ? -19.377 13.597 42.458 1.00 92.31 331 GLN A C 1
ATOM 2617 O O . GLN A 1 331 ? -18.971 13.467 41.307 1.00 92.31 331 GLN A O 1
ATOM 2622 N N . ASP A 1 332 ? -19.325 14.762 43.109 1.00 91.44 332 ASP A N 1
ATOM 2623 C CA . ASP A 1 332 ? -18.827 16.004 42.493 1.00 91.44 332 ASP A CA 1
ATOM 2624 C C . ASP A 1 332 ? -17.354 15.878 42.056 1.00 91.44 332 ASP A C 1
ATOM 2626 O O . ASP A 1 332 ? -16.968 16.301 40.964 1.00 91.44 332 ASP A O 1
ATOM 2630 N N . VAL A 1 333 ? -16.526 15.207 42.866 1.00 92.31 333 VAL A N 1
ATOM 2631 C CA . VAL A 1 333 ? -15.129 14.902 42.510 1.00 92.31 333 VAL A CA 1
ATOM 2632 C C . VAL A 1 333 ? -15.051 13.971 41.296 1.00 92.31 333 VAL A C 1
ATOM 2634 O O . VAL A 1 333 ? -14.275 14.234 40.375 1.00 92.31 333 VAL A O 1
ATOM 2637 N N . LYS A 1 334 ? -15.867 12.909 41.253 1.00 91.38 334 LYS A N 1
ATOM 2638 C CA . LYS A 1 334 ? -15.925 11.998 40.095 1.00 91.38 334 LYS A CA 1
ATOM 2639 C C . LYS A 1 334 ? -16.393 12.717 38.831 1.00 91.38 334 LYS A C 1
ATOM 2641 O O . LYS A 1 334 ? -15.807 12.512 37.772 1.00 91.38 334 LYS A O 1
ATOM 2646 N N . GLN A 1 335 ? -17.394 13.586 38.944 1.00 91.38 335 GLN A N 1
ATOM 2647 C CA . GLN A 1 335 ? -17.912 14.367 37.825 1.00 91.38 335 GLN A CA 1
ATOM 2648 C C . GLN A 1 335 ? -16.839 15.299 37.251 1.00 91.38 335 GLN A C 1
ATOM 2650 O O . GLN A 1 335 ? -16.604 15.285 36.046 1.00 91.38 335 GLN A O 1
ATOM 2655 N N . LYS A 1 336 ? -16.106 16.020 38.108 1.00 92.25 336 LYS A N 1
ATOM 2656 C CA . LYS A 1 336 ? -14.977 16.866 37.682 1.00 92.25 336 LYS A CA 1
ATOM 2657 C C . LYS A 1 336 ? -13.837 16.076 37.039 1.00 92.25 336 LYS A C 1
ATOM 2659 O O . LYS A 1 336 ? -13.157 16.605 36.162 1.00 92.25 336 LYS A O 1
ATOM 2664 N N . SER A 1 337 ? -13.600 14.835 37.469 1.00 92.50 337 SER A N 1
ATOM 2665 C CA . SER A 1 337 ? -12.617 13.953 36.825 1.00 92.50 337 SER A CA 1
ATOM 2666 C C . SER A 1 337 ? -13.062 13.570 35.415 1.00 92.50 337 SER A C 1
ATOM 2668 O O . SER A 1 337 ? -12.316 13.777 34.464 1.00 92.50 337 SER A O 1
ATOM 2670 N N . LEU A 1 338 ? -14.302 13.097 35.267 1.00 91.31 338 LEU A N 1
ATOM 2671 C CA . LEU A 1 338 ? -14.863 12.718 33.967 1.00 91.31 338 LEU A CA 1
ATOM 2672 C C . LEU A 1 338 ? -14.905 13.898 32.990 1.00 91.31 338 LEU A C 1
ATOM 2674 O O . LEU A 1 338 ? -14.634 13.736 31.805 1.00 91.31 338 LEU A O 1
ATOM 2678 N N . GLU A 1 339 ? -15.206 15.100 33.477 1.00 92.38 339 GLU A N 1
ATOM 2679 C CA . GLU A 1 339 ? -15.233 16.307 32.651 1.00 92.38 339 GLU A CA 1
ATOM 2680 C C . GLU A 1 339 ? -13.844 16.648 32.078 1.00 92.38 339 GLU A C 1
ATOM 2682 O O . GLU A 1 339 ? -13.732 17.041 30.913 1.00 92.38 339 GLU A O 1
ATOM 2687 N N . LYS A 1 340 ? -12.767 16.410 32.846 1.00 92.94 340 LYS A N 1
ATOM 2688 C CA . LYS A 1 340 ? -11.385 16.524 32.348 1.00 92.94 340 LYS A CA 1
ATOM 2689 C C . LYS A 1 340 ? -11.062 15.467 31.293 1.00 92.94 340 LYS A C 1
ATOM 2691 O O . LYS A 1 340 ? -10.465 15.812 30.272 1.00 92.94 340 LYS A O 1
ATOM 2696 N N . ASP A 1 341 ? -11.476 14.221 31.505 1.00 92.44 341 ASP A N 1
ATOM 2697 C CA . ASP A 1 341 ? -11.240 13.132 30.548 1.00 92.44 341 ASP A CA 1
ATOM 2698 C C . ASP A 1 341 ? -11.966 13.396 29.219 1.00 92.44 341 ASP A C 1
ATOM 2700 O O . ASP A 1 341 ? -11.388 13.247 28.141 1.00 92.44 341 ASP A O 1
ATOM 2704 N N . ILE A 1 342 ? -13.205 13.896 29.279 1.00 91.38 342 ILE A N 1
ATOM 2705 C CA . ILE A 1 342 ? -13.981 14.302 28.098 1.00 91.38 342 ILE A CA 1
ATOM 2706 C C . ILE A 1 342 ? -13.297 15.457 27.354 1.00 91.38 342 ILE A C 1
ATOM 2708 O O . ILE A 1 342 ? -13.238 15.449 26.120 1.00 91.38 342 ILE A O 1
ATOM 2712 N N . ALA A 1 343 ? -12.757 16.447 28.071 1.00 91.88 343 ALA A N 1
ATOM 2713 C CA . ALA A 1 343 ? -12.025 17.550 27.451 1.00 91.88 343 ALA A CA 1
ATOM 2714 C C . ALA A 1 343 ? -10.750 17.067 26.734 1.00 91.88 343 ALA A C 1
ATOM 2716 O O . ALA A 1 343 ? -10.457 17.512 25.619 1.00 91.88 343 ALA A O 1
ATOM 2717 N N . LEU A 1 344 ? -10.023 16.116 27.330 1.00 92.44 344 LEU A N 1
ATOM 2718 C CA . LEU A 1 344 ? -8.845 15.499 26.718 1.00 92.44 344 LEU A CA 1
ATOM 2719 C C . LEU A 1 344 ? -9.214 14.690 25.461 1.00 92.44 344 LEU A C 1
ATOM 2721 O O . LEU A 1 344 ? -8.535 14.789 24.434 1.00 92.44 344 LEU A O 1
ATOM 2725 N N . LEU A 1 345 ? -10.319 13.941 25.508 1.00 88.81 345 LEU A N 1
ATOM 2726 C CA . LEU A 1 345 ? -10.846 13.197 24.361 1.00 88.81 345 LEU A CA 1
ATOM 2727 C C . LEU A 1 345 ? -11.263 14.118 23.207 1.00 88.81 345 LEU A C 1
ATOM 2729 O O . LEU A 1 345 ? -10.947 13.834 22.054 1.00 88.81 345 LEU A O 1
ATOM 2733 N N . ARG A 1 346 ? -11.904 15.260 23.490 1.00 91.50 346 ARG A N 1
ATOM 2734 C CA . ARG A 1 346 ? -12.201 16.259 22.445 1.00 91.50 346 ARG A CA 1
ATOM 2735 C C . ARG A 1 346 ? -10.932 16.803 21.797 1.00 91.50 346 ARG A C 1
ATOM 2737 O O . ARG A 1 346 ? -10.821 16.773 20.579 1.00 91.50 346 ARG A O 1
ATOM 2744 N N . SER A 1 347 ? -9.952 17.220 22.598 1.00 89.75 347 SER A N 1
ATOM 2745 C CA . SER A 1 347 ? -8.683 17.761 22.086 1.00 89.75 347 SER A CA 1
ATOM 2746 C C . SER A 1 347 ? -7.913 16.752 21.221 1.00 89.75 347 SER A C 1
ATOM 2748 O O . SER A 1 347 ? -7.356 17.094 20.175 1.00 89.75 347 SER A O 1
ATOM 2750 N N . THR A 1 348 ? -7.901 15.478 21.620 1.00 90.31 348 THR A N 1
ATOM 2751 C CA . THR A 1 348 ? -7.269 14.409 20.832 1.00 90.31 348 THR A CA 1
ATOM 2752 C C . THR A 1 348 ? -8.034 14.110 19.543 1.00 90.31 348 THR A C 1
ATOM 2754 O O . THR A 1 348 ? -7.398 13.966 18.497 1.00 90.31 348 THR A O 1
ATOM 2757 N N . SER A 1 349 ? -9.369 14.098 19.585 1.00 88.88 349 SER A N 1
ATOM 2758 C CA . SER A 1 349 ? -10.228 13.972 18.402 1.00 88.88 349 SER A CA 1
ATOM 2759 C C . SER A 1 349 ? -10.011 15.117 17.407 1.00 88.88 349 SER A C 1
ATOM 2761 O O . SER A 1 349 ? -9.830 14.872 16.215 1.00 88.88 349 SER A O 1
ATOM 2763 N N . ASP A 1 350 ? -9.960 16.364 17.878 1.00 90.44 350 ASP A N 1
ATOM 2764 C CA . ASP A 1 350 ? -9.732 17.538 17.027 1.00 90.44 350 ASP A CA 1
ATOM 2765 C C . ASP A 1 350 ? -8.351 17.477 16.355 1.00 90.44 350 ASP A C 1
ATOM 2767 O O . ASP A 1 350 ? -8.218 17.700 15.147 1.00 90.44 350 ASP A O 1
ATOM 2771 N N . ASN A 1 351 ? -7.318 17.078 17.105 1.00 90.75 351 ASN A N 1
ATOM 2772 C CA . ASN A 1 351 ? -5.979 16.849 16.556 1.00 90.75 351 ASN A CA 1
ATOM 2773 C C . ASN A 1 351 ? -5.946 15.715 15.523 1.00 90.75 351 ASN A C 1
ATOM 2775 O O . ASN A 1 351 ? -5.228 15.813 14.524 1.00 90.75 351 ASN A O 1
ATOM 2779 N N . GLN A 1 352 ? -6.698 14.633 15.737 1.00 91.06 352 GLN A N 1
ATOM 2780 C CA . GLN A 1 352 ? -6.831 13.569 14.741 1.00 91.06 352 GLN A CA 1
ATOM 2781 C C . GLN A 1 352 ? -7.541 14.069 13.478 1.00 91.06 352 GLN A C 1
ATOM 2783 O O . GLN A 1 352 ? -7.057 13.796 12.381 1.00 91.06 352 GLN A O 1
ATOM 2788 N N . GLY A 1 353 ? -8.602 14.872 13.607 1.00 89.56 353 GLY A N 1
ATOM 2789 C CA . GLY A 1 353 ? -9.279 15.502 12.469 1.00 89.56 353 GLY A CA 1
ATOM 2790 C C . GLY A 1 353 ? -8.358 16.422 11.656 1.00 89.56 353 GLY A C 1
ATOM 2791 O O . GLY A 1 353 ? -8.351 16.384 10.421 1.00 89.56 353 GLY A O 1
ATOM 2792 N N . ALA A 1 354 ? -7.504 17.200 12.328 1.00 89.19 354 ALA A N 1
ATOM 2793 C CA . ALA A 1 354 ? -6.493 18.031 11.668 1.00 89.19 354 ALA A CA 1
ATOM 2794 C C . ALA A 1 354 ? -5.436 17.191 10.921 1.00 89.19 354 ALA A C 1
ATOM 2796 O O . ALA A 1 354 ? -5.064 17.506 9.789 1.00 89.19 354 ALA A O 1
ATOM 2797 N N . LYS A 1 355 ? -4.975 16.082 11.513 1.00 91.31 355 LYS A N 1
ATOM 2798 C CA . LYS A 1 355 ? -4.047 15.152 10.846 1.00 91.31 355 LYS A CA 1
ATOM 2799 C C . LYS A 1 355 ? -4.690 14.471 9.641 1.00 91.31 355 LYS A C 1
ATOM 2801 O O . LYS A 1 355 ? -4.058 14.384 8.592 1.00 91.31 355 LYS A O 1
ATOM 2806 N N . GLN A 1 356 ? -5.944 14.040 9.765 1.00 90.88 356 GLN A N 1
ATOM 2807 C CA . GLN A 1 356 ? -6.687 13.420 8.672 1.00 90.88 356 GLN A CA 1
ATOM 2808 C C . GLN A 1 356 ? -6.839 14.382 7.489 1.00 90.88 356 GLN A C 1
ATOM 2810 O O . GLN A 1 356 ? -6.517 14.022 6.361 1.00 90.88 356 GLN A O 1
ATOM 2815 N N . THR A 1 357 ? -7.248 15.626 7.738 1.00 90.25 357 THR A N 1
ATOM 2816 C CA . THR A 1 357 ? -7.370 16.638 6.673 1.00 90.25 357 THR A CA 1
ATOM 2817 C C . THR A 1 357 ? -6.026 16.988 6.024 1.00 90.25 357 THR A C 1
ATOM 2819 O O . THR A 1 357 ? -5.985 17.293 4.831 1.00 90.25 357 THR A O 1
ATOM 2822 N N . SER A 1 358 ? -4.914 16.918 6.764 1.00 93.31 358 SER A N 1
ATOM 2823 C CA . SER A 1 358 ? -3.566 17.047 6.190 1.00 93.31 358 SER A CA 1
ATOM 2824 C C . SER A 1 358 ? -3.219 15.873 5.268 1.00 93.31 358 SER A C 1
ATOM 2826 O O . SER A 1 358 ? -2.760 16.097 4.149 1.00 93.31 358 SER A O 1
ATOM 2828 N N . LEU A 1 359 ? -3.482 14.637 5.702 1.00 90.81 359 LEU A N 1
ATOM 2829 C CA . LEU A 1 359 ? -3.245 13.431 4.899 1.00 90.81 359 LEU A CA 1
ATOM 2830 C C . LEU A 1 359 ? -4.115 13.401 3.637 1.00 90.81 359 LEU A C 1
ATOM 2832 O O . LEU A 1 359 ? -3.629 13.066 2.562 1.00 90.81 359 LEU A O 1
ATOM 2836 N N . GLU A 1 360 ? -5.381 13.815 3.724 1.00 92.31 360 GLU A N 1
ATOM 2837 C CA . GLU A 1 360 ? -6.266 13.918 2.556 1.00 92.31 360 GLU A CA 1
ATOM 2838 C C . GLU A 1 360 ? -5.714 14.895 1.501 1.00 92.31 360 GLU A C 1
ATOM 2840 O O . GLU A 1 360 ? -5.761 14.607 0.303 1.00 92.31 360 GLU A O 1
ATOM 2845 N N . LYS A 1 361 ? -5.122 16.025 1.920 1.00 93.12 361 LYS A N 1
ATOM 2846 C CA . LYS A 1 361 ? -4.451 16.965 1.001 1.00 93.12 361 LYS A CA 1
ATOM 2847 C C . LYS A 1 361 ? -3.203 16.365 0.351 1.00 93.12 361 LYS A C 1
ATOM 2849 O O . LYS A 1 361 ? -2.942 16.628 -0.826 1.00 93.12 361 LYS A O 1
ATOM 2854 N N . GLU A 1 362 ? -2.435 15.580 1.099 1.00 93.94 362 GLU A N 1
ATOM 2855 C CA . GLU A 1 362 ? -1.245 14.897 0.588 1.00 93.94 362 GLU A CA 1
ATOM 2856 C C . GLU A 1 362 ? -1.622 13.826 -0.444 1.00 93.94 362 GLU A C 1
ATOM 2858 O O . GLU A 1 362 ? -1.071 13.820 -1.544 1.00 93.94 362 GLU A O 1
ATOM 2863 N N . ILE A 1 363 ? -2.646 13.014 -0.160 1.00 92.31 363 ILE A N 1
ATOM 2864 C CA . ILE A 1 363 ? -3.190 12.018 -1.097 1.00 92.31 363 ILE A CA 1
ATOM 2865 C C . ILE A 1 363 ? -3.667 12.686 -2.391 1.00 92.31 363 ILE A C 1
ATOM 2867 O O . ILE A 1 363 ? -3.318 12.231 -3.478 1.00 92.31 363 ILE A O 1
ATOM 2871 N N . LEU A 1 364 ? -4.405 13.799 -2.303 1.00 91.75 364 LEU A N 1
ATOM 2872 C CA . LEU A 1 364 ? -4.836 14.551 -3.489 1.00 91.75 364 LEU A CA 1
ATOM 2873 C C . LEU A 1 364 ? -3.653 15.090 -4.306 1.00 91.75 364 LEU A C 1
ATOM 2875 O O . LEU A 1 364 ? -3.724 15.159 -5.534 1.00 91.75 364 LEU A O 1
ATOM 2879 N N . SER A 1 365 ? -2.564 15.475 -3.640 1.00 92.00 365 SER A N 1
ATOM 2880 C CA . SER A 1 365 ? -1.347 15.941 -4.309 1.00 92.00 365 SER A CA 1
ATOM 2881 C C . SER A 1 365 ? -0.630 14.789 -5.017 1.00 92.00 365 SER A C 1
ATOM 2883 O O . SER A 1 365 ? -0.270 14.929 -6.184 1.00 92.00 365 SER A O 1
ATOM 2885 N N . LEU A 1 366 ? -0.501 13.633 -4.357 1.00 89.38 366 LEU A N 1
ATOM 2886 C CA . LEU A 1 366 ? 0.068 12.412 -4.937 1.00 89.38 366 LEU A CA 1
ATOM 2887 C C . LEU A 1 366 ? -0.762 11.878 -6.110 1.00 89.38 366 LEU A C 1
ATOM 2889 O O . LEU A 1 366 ? -0.213 11.403 -7.102 1.00 89.38 366 LEU A O 1
ATOM 2893 N N . GLN A 1 367 ? -2.085 11.992 -6.042 1.00 91.06 367 GLN A N 1
ATOM 2894 C CA . GLN A 1 367 ? -2.951 11.587 -7.141 1.00 91.06 367 GLN A CA 1
ATOM 2895 C C . GLN A 1 367 ? -2.714 12.458 -8.385 1.00 91.06 367 GLN A C 1
ATOM 2897 O O . GLN A 1 367 ? -2.523 11.929 -9.477 1.00 91.06 367 GLN A O 1
ATOM 2902 N N . LYS A 1 368 ? -2.607 13.784 -8.222 1.00 91.62 368 LYS A N 1
ATOM 2903 C CA . LYS A 1 368 ? -2.278 14.692 -9.336 1.00 91.62 368 LYS A CA 1
ATOM 2904 C C . LYS A 1 368 ? -0.899 14.416 -9.940 1.00 91.62 368 LYS A C 1
ATOM 2906 O O . LYS A 1 368 ? -0.735 14.492 -11.158 1.00 91.62 368 LYS A O 1
ATOM 2911 N N . THR A 1 369 ? 0.109 14.110 -9.120 1.00 91.19 369 THR A N 1
ATOM 2912 C CA . THR A 1 369 ? 1.450 13.783 -9.635 1.00 91.19 369 THR A CA 1
ATOM 2913 C C . THR A 1 369 ? 1.476 12.430 -10.345 1.00 91.19 369 THR A C 1
ATOM 2915 O O . THR A 1 369 ? 2.193 12.293 -11.339 1.00 91.19 369 THR A O 1
ATOM 2918 N N . SER A 1 370 ? 0.672 11.466 -9.887 1.00 88.12 370 SER A N 1
ATOM 2919 C CA . SER A 1 370 ? 0.464 10.173 -10.546 1.00 88.12 370 SER A CA 1
ATOM 2920 C C . SER A 1 370 ? -0.218 10.330 -11.906 1.00 88.12 370 SER A C 1
ATOM 2922 O O . SER A 1 370 ? 0.293 9.817 -12.899 1.00 88.12 370 SER A O 1
ATOM 2924 N N . GLU A 1 371 ? -1.295 11.114 -11.994 1.00 91.56 371 GLU A N 1
ATOM 2925 C CA . GLU A 1 371 ? -1.976 11.423 -13.260 1.00 91.56 371 GLU A CA 1
ATOM 2926 C C . GLU A 1 371 ? -1.027 12.114 -14.256 1.00 91.56 371 GLU A C 1
ATOM 2928 O O . GLU A 1 371 ? -0.970 11.748 -15.432 1.00 91.56 371 GLU A O 1
ATOM 2933 N N . SER A 1 372 ? -0.207 13.060 -13.781 1.00 92.19 372 SER A N 1
ATOM 2934 C CA . SER A 1 372 ? 0.828 13.702 -14.602 1.00 92.19 372 SER A CA 1
ATOM 2935 C C . SER A 1 372 ? 1.892 12.711 -15.090 1.00 92.19 372 SER A C 1
ATOM 2937 O O . SER A 1 372 ? 2.295 12.773 -16.254 1.00 92.19 372 SER A O 1
ATOM 2939 N N . HIS A 1 373 ? 2.333 11.781 -14.237 1.00 89.88 373 HIS A N 1
ATOM 2940 C CA . HIS A 1 373 ? 3.241 10.707 -14.648 1.00 89.88 373 HIS A CA 1
ATOM 2941 C C . HIS A 1 373 ? 2.601 9.782 -15.685 1.00 89.88 373 HIS A C 1
ATOM 2943 O O . HIS A 1 373 ? 3.256 9.459 -16.673 1.00 89.88 373 HIS A O 1
ATOM 2949 N N . GLY A 1 374 ? 1.328 9.416 -15.515 1.00 90.12 374 GLY A N 1
ATOM 2950 C CA . GLY A 1 374 ? 0.580 8.624 -16.491 1.00 90.12 374 GLY A CA 1
ATOM 2951 C C . GLY A 1 374 ? 0.518 9.303 -17.862 1.00 90.12 374 GLY A C 1
ATOM 2952 O O . GLY A 1 374 ? 0.799 8.673 -18.878 1.00 90.12 374 GLY A O 1
ATOM 2953 N N . ALA A 1 375 ? 0.256 10.613 -17.901 1.00 88.56 375 ALA A N 1
ATOM 2954 C CA . ALA A 1 375 ? 0.264 11.381 -19.147 1.00 88.56 375 ALA A CA 1
ATOM 2955 C C . ALA A 1 375 ? 1.651 11.406 -19.822 1.00 88.56 375 ALA A C 1
ATOM 2957 O O . ALA A 1 375 ? 1.752 11.235 -21.038 1.00 88.56 375 ALA A O 1
ATOM 2958 N N . LYS A 1 376 ? 2.730 11.572 -19.043 1.00 91.69 376 LYS A N 1
ATOM 2959 C CA . LYS A 1 376 ? 4.108 11.514 -19.566 1.00 91.69 376 LYS A CA 1
ATOM 2960 C C . LYS A 1 376 ? 4.462 10.128 -20.100 1.00 91.69 376 LYS A C 1
ATOM 2962 O O . LYS A 1 376 ? 5.082 10.039 -21.154 1.00 91.69 376 LYS A O 1
ATOM 2967 N N . HIS A 1 377 ? 4.046 9.066 -19.409 1.00 91.06 377 HIS A N 1
ATOM 2968 C CA . HIS A 1 377 ? 4.249 7.691 -19.860 1.00 91.06 377 HIS A CA 1
ATOM 2969 C C . HIS A 1 377 ? 3.571 7.444 -21.209 1.00 91.06 377 HIS A C 1
ATOM 2971 O O . HIS A 1 377 ? 4.219 6.977 -22.137 1.00 91.06 377 HIS A O 1
ATOM 2977 N N . MET A 1 378 ? 2.304 7.844 -21.354 1.00 89.75 378 MET A N 1
ATOM 2978 C CA . MET A 1 378 ? 1.577 7.735 -22.625 1.00 89.75 378 MET A CA 1
ATOM 2979 C C . MET A 1 378 ? 2.266 8.500 -23.766 1.00 89.75 378 MET A C 1
ATOM 2981 O O . MET A 1 378 ? 2.280 8.031 -24.903 1.00 89.75 378 MET A O 1
ATOM 2985 N N . SER A 1 379 ? 2.851 9.669 -23.479 1.00 92.31 379 SER A N 1
ATOM 2986 C CA . SER A 1 379 ? 3.638 10.419 -24.468 1.00 92.31 379 SER A CA 1
ATOM 2987 C C . SER A 1 379 ? 4.903 9.665 -24.876 1.00 92.31 379 SER A C 1
ATOM 2989 O O . SER A 1 379 ? 5.153 9.504 -26.066 1.00 92.31 379 SER A O 1
ATOM 2991 N N . LEU A 1 380 ? 5.671 9.162 -23.905 1.00 90.94 380 LEU A N 1
ATOM 2992 C CA . LEU A 1 380 ? 6.886 8.388 -24.171 1.00 90.94 380 LEU A CA 1
ATOM 2993 C C . LEU A 1 380 ? 6.587 7.107 -24.952 1.00 90.94 380 LEU A C 1
ATOM 2995 O O . LEU A 1 380 ? 7.321 6.760 -25.867 1.00 90.94 380 LEU A O 1
ATOM 2999 N N . GLU A 1 381 ? 5.495 6.420 -24.633 1.00 92.81 381 GLU A N 1
ATOM 3000 C CA . GLU A 1 381 ? 5.078 5.204 -25.331 1.00 92.81 381 GLU A CA 1
ATOM 3001 C C . GLU A 1 381 ? 4.711 5.481 -26.798 1.00 92.81 381 GLU A C 1
ATOM 3003 O O . GLU A 1 381 ? 5.051 4.703 -27.697 1.00 92.81 381 GLU A O 1
ATOM 3008 N N . LYS A 1 382 ? 4.108 6.646 -27.068 1.00 91.62 382 LYS A N 1
ATOM 3009 C CA . LYS A 1 382 ? 3.876 7.129 -28.432 1.00 91.62 382 LYS A CA 1
ATOM 3010 C C . LYS A 1 382 ? 5.189 7.430 -29.163 1.00 91.62 382 LYS A C 1
ATOM 3012 O O . LYS A 1 382 ? 5.329 7.036 -30.321 1.00 91.62 382 LYS A O 1
ATOM 3017 N N . ASP A 1 383 ? 6.148 8.073 -28.499 1.00 93.00 383 ASP A N 1
ATOM 3018 C CA . ASP A 1 383 ? 7.461 8.387 -29.079 1.00 93.00 383 ASP A CA 1
ATOM 3019 C C . ASP A 1 383 ? 8.275 7.114 -29.369 1.00 93.00 383 ASP A C 1
ATOM 3021 O O . ASP A 1 383 ? 8.876 6.992 -30.436 1.00 93.00 383 ASP A O 1
ATOM 3025 N N . ILE A 1 384 ? 8.231 6.119 -28.475 1.00 92.56 384 ILE A N 1
ATOM 3026 C CA . ILE A 1 384 ? 8.847 4.796 -28.675 1.00 92.56 384 ILE A CA 1
ATOM 3027 C C . ILE A 1 384 ? 8.225 4.095 -29.885 1.00 92.56 384 ILE A C 1
ATOM 3029 O O . ILE A 1 384 ? 8.948 3.573 -30.734 1.00 92.56 384 ILE A O 1
ATOM 3033 N N . SER A 1 385 ? 6.895 4.125 -30.005 1.00 92.38 385 SER A N 1
ATOM 3034 C CA . SER A 1 385 ? 6.189 3.534 -31.149 1.00 92.38 385 SER A CA 1
ATOM 3035 C C . SER A 1 385 ? 6.595 4.194 -32.473 1.00 92.38 385 SER A C 1
ATOM 3037 O O . SER A 1 385 ? 6.793 3.513 -33.483 1.00 92.38 385 SER A O 1
ATOM 3039 N N . LEU A 1 386 ? 6.768 5.521 -32.473 1.00 91.88 386 LEU A N 1
ATOM 3040 C CA . LEU A 1 386 ? 7.229 6.271 -33.642 1.00 91.88 386 LEU A CA 1
ATOM 3041 C C . LEU A 1 386 ? 8.683 5.932 -34.002 1.00 91.88 386 LEU A C 1
ATOM 3043 O O . LEU A 1 386 ? 9.006 5.731 -35.178 1.00 91.88 386 LEU A O 1
ATOM 3047 N N . LEU A 1 387 ? 9.555 5.828 -32.997 1.00 92.00 387 LEU A N 1
ATOM 3048 C CA . LEU A 1 387 ? 10.949 5.436 -33.185 1.00 92.00 387 LEU A CA 1
ATOM 3049 C C . LEU A 1 387 ? 11.046 4.025 -33.773 1.00 92.00 387 LEU A C 1
ATOM 3051 O O . LEU A 1 387 ? 11.788 3.811 -34.726 1.00 92.00 387 LEU A O 1
ATOM 3055 N N . GLN A 1 388 ? 10.238 3.086 -33.279 1.00 92.75 388 GLN A N 1
ATOM 3056 C CA . GLN A 1 388 ? 10.193 1.720 -33.794 1.00 92.75 388 GLN A CA 1
ATOM 3057 C C . GLN A 1 388 ? 9.779 1.673 -35.273 1.00 92.75 388 GLN A C 1
ATOM 3059 O O . GLN A 1 388 ? 10.427 0.980 -36.058 1.00 92.75 388 GLN A O 1
ATOM 3064 N N . CYS A 1 389 ? 8.763 2.445 -35.676 1.00 86.44 389 CYS A N 1
ATOM 3065 C CA . CYS A 1 389 ? 8.375 2.562 -37.088 1.00 86.44 389 CYS A CA 1
ATOM 3066 C C . CYS A 1 389 ? 9.519 3.127 -37.946 1.00 86.44 389 CYS A C 1
ATOM 3068 O O . CYS A 1 389 ? 9.781 2.643 -39.047 1.00 86.44 389 CYS A O 1
ATOM 3070 N N . THR A 1 390 ? 10.235 4.127 -37.428 1.00 91.44 390 THR A N 1
ATOM 3071 C CA . THR A 1 390 ? 11.373 4.742 -38.127 1.00 91.44 390 THR A CA 1
ATOM 3072 C C . THR A 1 390 ? 12.520 3.745 -38.306 1.00 91.44 390 THR A C 1
ATOM 3074 O O . THR A 1 390 ? 13.056 3.619 -39.405 1.00 91.44 390 THR A O 1
ATOM 3077 N N . CYS A 1 391 ? 12.858 2.981 -37.263 1.00 87.50 391 CYS A N 1
ATOM 3078 C CA . CYS A 1 391 ? 13.883 1.940 -37.334 1.00 87.50 391 CYS A CA 1
ATOM 3079 C C . CYS A 1 391 ? 13.511 0.820 -38.316 1.00 87.50 391 CYS A C 1
ATOM 3081 O O . CYS A 1 391 ? 14.380 0.330 -39.033 1.00 87.50 391 CYS A O 1
ATOM 3083 N N . GLN A 1 392 ? 12.234 0.430 -38.388 1.00 89.75 392 GLN A N 1
ATOM 3084 C CA . GLN A 1 392 ? 11.764 -0.548 -39.376 1.00 89.75 392 GLN A CA 1
ATOM 3085 C C . GLN A 1 392 ? 11.948 -0.033 -40.806 1.00 89.75 392 GLN A C 1
ATOM 3087 O O . GLN A 1 392 ? 12.539 -0.728 -41.630 1.00 89.75 392 GLN A O 1
ATOM 3092 N N . SER A 1 393 ? 11.536 1.209 -41.079 1.00 89.12 393 SER A N 1
ATOM 3093 C CA . SER A 1 393 ? 11.722 1.832 -42.394 1.00 89.12 393 SER A CA 1
ATOM 3094 C C . SER A 1 393 ? 13.203 1.961 -42.775 1.00 89.12 393 SER A C 1
ATOM 3096 O O . SER A 1 393 ? 13.576 1.676 -43.911 1.00 89.12 393 SER A O 1
ATOM 3098 N N . GLN A 1 394 ? 14.073 2.319 -41.824 1.00 90.56 394 GLN A N 1
ATOM 3099 C CA . GLN A 1 394 ? 15.523 2.333 -42.050 1.00 90.56 394 GLN A CA 1
ATOM 3100 C C . GLN A 1 394 ? 16.081 0.934 -42.344 1.00 90.56 394 GLN A C 1
ATOM 3102 O O . GLN A 1 394 ? 16.932 0.792 -43.219 1.00 90.56 394 GLN A O 1
ATOM 3107 N N . GLY A 1 395 ? 15.589 -0.108 -41.667 1.00 88.25 395 GLY A N 1
ATOM 3108 C CA . GLY A 1 395 ? 15.964 -1.494 -41.955 1.00 88.25 395 GLY A CA 1
ATOM 3109 C C . GLY A 1 395 ? 15.572 -1.935 -43.369 1.00 88.25 395 GLY A C 1
ATOM 3110 O O . GLY A 1 395 ? 16.358 -2.586 -44.057 1.00 88.25 395 GLY A O 1
ATOM 3111 N N . GLU A 1 396 ? 14.391 -1.532 -43.841 1.00 88.75 396 GLU A N 1
ATOM 3112 C CA . GLU A 1 396 ? 13.959 -1.771 -45.225 1.00 88.75 396 GLU A CA 1
ATOM 3113 C C . GLU A 1 396 ? 14.842 -1.029 -46.236 1.00 88.75 396 GLU A C 1
ATOM 3115 O O . GLU A 1 396 ? 15.246 -1.613 -47.243 1.00 88.75 396 GLU A O 1
ATOM 3120 N N . GLN A 1 397 ? 15.204 0.228 -45.954 1.00 90.38 397 GLN A N 1
ATOM 3121 C CA . GLN A 1 397 ? 16.141 0.988 -46.787 1.00 90.38 397 GLN A CA 1
ATOM 3122 C C . GLN A 1 397 ? 17.519 0.325 -46.849 1.00 90.38 397 GLN A C 1
ATOM 3124 O O . GLN A 1 397 ? 18.088 0.217 -47.934 1.00 90.38 397 GLN A O 1
ATOM 3129 N N . GLN A 1 398 ? 18.038 -0.166 -45.720 1.00 89.62 398 GLN A N 1
ATOM 3130 C CA . GLN A 1 398 ? 19.322 -0.865 -45.689 1.00 89.62 398 GLN A CA 1
ATOM 3131 C C . GLN A 1 398 ? 19.290 -2.130 -46.550 1.00 89.62 398 GLN A C 1
ATOM 3133 O O . GLN A 1 398 ? 20.216 -2.362 -47.319 1.00 89.62 398 GLN A O 1
ATOM 3138 N N . LYS A 1 399 ? 18.195 -2.897 -46.502 1.00 91.44 399 LYS A N 1
ATOM 3139 C CA . LYS A 1 399 ? 18.026 -4.080 -47.352 1.00 91.44 399 LYS A CA 1
ATOM 3140 C C . LYS A 1 399 ? 18.076 -3.729 -48.844 1.00 91.44 399 LYS A C 1
ATOM 3142 O O . LYS A 1 399 ? 18.739 -4.420 -49.609 1.00 91.44 399 LYS A O 1
ATOM 3147 N N . ILE A 1 400 ? 17.418 -2.641 -49.253 1.00 91.06 400 ILE A N 1
ATOM 3148 C CA . ILE A 1 400 ? 17.465 -2.159 -50.644 1.00 91.06 400 ILE A CA 1
ATOM 3149 C C . ILE A 1 400 ? 18.900 -1.782 -51.036 1.00 91.06 400 ILE A C 1
ATOM 3151 O O . ILE A 1 400 ? 19.343 -2.108 -52.136 1.00 91.06 400 ILE A O 1
ATOM 3155 N N . ILE A 1 401 ? 19.633 -1.105 -50.147 1.00 90.00 401 ILE A N 1
ATOM 3156 C CA . ILE A 1 401 ? 21.037 -0.748 -50.385 1.00 90.00 401 ILE A CA 1
ATOM 3157 C C . ILE A 1 401 ? 21.889 -2.011 -50.544 1.00 90.00 401 ILE A C 1
ATOM 3159 O O . ILE A 1 401 ? 22.667 -2.092 -51.493 1.00 90.00 401 ILE A O 1
ATOM 3163 N N . ASP A 1 402 ? 21.720 -3.003 -49.672 1.00 91.38 402 ASP A N 1
ATOM 3164 C CA . ASP A 1 402 ? 22.468 -4.260 -49.726 1.00 91.38 402 ASP A CA 1
ATOM 3165 C C . ASP A 1 402 ? 22.198 -5.022 -51.038 1.00 91.38 402 ASP A C 1
ATOM 3167 O O . ASP A 1 402 ? 23.137 -5.510 -51.676 1.00 91.38 402 ASP A O 1
ATOM 3171 N N . ASP A 1 403 ? 20.942 -5.052 -51.500 1.00 91.50 403 ASP A N 1
ATOM 3172 C CA . ASP A 1 403 ? 20.558 -5.645 -52.788 1.00 91.50 403 ASP A CA 1
ATOM 3173 C C . ASP A 1 403 ? 21.223 -4.911 -53.970 1.00 91.50 403 ASP A C 1
ATOM 3175 O O . ASP A 1 403 ? 21.762 -5.546 -54.884 1.00 91.50 403 ASP A O 1
ATOM 3179 N N . VAL A 1 404 ? 21.256 -3.571 -53.943 1.00 92.12 404 VAL A N 1
ATOM 3180 C CA . VAL A 1 404 ? 21.940 -2.755 -54.963 1.00 92.12 404 VAL A CA 1
ATOM 3181 C C . VAL A 1 404 ? 23.447 -3.011 -54.957 1.00 92.12 404 VAL A C 1
ATOM 3183 O O . VAL A 1 404 ? 24.039 -3.200 -56.021 1.00 92.12 404 VAL A O 1
ATOM 3186 N N . VAL A 1 405 ? 24.079 -3.054 -53.782 1.00 91.50 405 VAL A N 1
ATOM 3187 C CA . VAL A 1 405 ? 25.517 -3.336 -53.642 1.00 91.50 405 VAL A CA 1
ATOM 3188 C C . VAL A 1 405 ? 25.848 -4.734 -54.164 1.00 91.50 405 VAL A C 1
ATOM 3190 O O . VAL A 1 405 ? 26.833 -4.898 -54.886 1.00 91.50 405 VAL A O 1
ATOM 3193 N N . SER A 1 406 ? 25.009 -5.729 -53.868 1.00 88.56 406 SER A N 1
ATOM 3194 C CA . SER A 1 406 ? 25.137 -7.087 -54.406 1.00 88.56 406 SER A CA 1
ATOM 3195 C C . SER A 1 406 ? 25.051 -7.104 -55.939 1.00 88.56 406 SER A C 1
ATOM 3197 O O . SER A 1 406 ? 25.899 -7.703 -56.608 1.00 88.56 406 SER A O 1
ATOM 3199 N N . GLY A 1 407 ? 24.095 -6.364 -56.513 1.00 91.38 407 GLY A N 1
ATOM 3200 C CA . GLY A 1 407 ? 23.965 -6.196 -57.963 1.00 91.38 407 GLY A CA 1
ATOM 3201 C C . GLY A 1 407 ? 25.191 -5.537 -58.605 1.00 91.38 407 GLY A C 1
ATOM 3202 O O . GLY A 1 407 ? 25.707 -6.033 -59.608 1.00 91.38 407 GLY A O 1
ATOM 3203 N N . ILE A 1 408 ? 25.709 -4.461 -58.002 1.00 89.56 408 ILE A N 1
ATOM 3204 C CA . ILE A 1 408 ? 26.936 -3.790 -58.461 1.00 89.56 408 ILE A CA 1
ATOM 3205 C C . ILE A 1 408 ? 28.123 -4.750 -58.407 1.00 89.56 408 ILE A C 1
ATOM 3207 O O . ILE A 1 408 ? 28.884 -4.827 -59.369 1.00 89.56 408 ILE A O 1
ATOM 3211 N N . LYS A 1 409 ? 28.275 -5.509 -57.317 1.00 91.94 409 LYS A N 1
ATOM 3212 C CA . LYS A 1 409 ? 29.362 -6.482 -57.170 1.00 91.94 409 LYS A CA 1
ATOM 3213 C C . LYS A 1 409 ? 29.339 -7.515 -58.297 1.00 91.94 409 LYS A C 1
ATOM 3215 O O . LYS A 1 409 ? 30.363 -7.725 -58.941 1.00 91.94 409 LYS A O 1
ATOM 3220 N N . SER A 1 410 ? 28.173 -8.093 -58.584 1.00 90.06 410 SER A N 1
ATOM 3221 C CA . SER A 1 410 ? 28.012 -9.050 -59.685 1.00 90.06 410 SER A CA 1
ATOM 3222 C C . SER A 1 410 ? 28.338 -8.428 -61.051 1.00 90.06 410 SER A C 1
ATOM 3224 O O . SER A 1 410 ? 29.015 -9.051 -61.870 1.00 90.06 410 SER A O 1
ATOM 3226 N N . ALA A 1 411 ? 27.929 -7.177 -61.287 1.00 88.50 411 ALA A N 1
ATOM 3227 C CA . ALA A 1 411 ? 28.250 -6.463 -62.521 1.00 88.50 411 ALA A CA 1
ATOM 3228 C C . ALA A 1 411 ? 29.758 -6.194 -62.675 1.00 88.50 411 ALA A C 1
ATOM 3230 O O . ALA A 1 411 ? 30.303 -6.366 -63.765 1.00 88.50 411 ALA A O 1
ATOM 3231 N N . VAL A 1 412 ? 30.443 -5.809 -61.593 1.00 88.31 412 VAL A N 1
ATOM 3232 C CA . VAL A 1 412 ? 31.903 -5.613 -61.579 1.00 88.31 412 VAL A CA 1
ATOM 3233 C C . VAL A 1 412 ? 32.629 -6.921 -61.880 1.00 88.31 412 VAL A C 1
ATOM 3235 O O . VAL A 1 412 ? 33.558 -6.933 -62.682 1.00 88.31 412 VAL A O 1
ATOM 3238 N N . GLU A 1 413 ? 32.182 -8.029 -61.296 1.00 91.19 413 GLU A N 1
ATOM 3239 C CA . GLU A 1 413 ? 32.779 -9.348 -61.514 1.00 91.19 413 GLU A CA 1
ATOM 3240 C C . GLU A 1 413 ? 32.605 -9.811 -62.972 1.00 91.19 413 GLU A C 1
ATOM 3242 O O . GLU A 1 413 ? 33.557 -10.278 -63.596 1.00 91.19 413 GLU A O 1
ATOM 3247 N N . SER A 1 414 ? 31.439 -9.549 -63.575 1.00 89.50 414 SER A N 1
ATOM 3248 C CA . SER A 1 414 ? 31.208 -9.780 -65.008 1.00 89.50 414 SER A CA 1
ATOM 3249 C C . SER A 1 414 ? 32.098 -8.908 -65.904 1.00 89.50 414 SER A C 1
ATOM 3251 O O . SER A 1 414 ? 32.630 -9.389 -66.907 1.00 89.50 414 SER A O 1
ATOM 3253 N N . LEU A 1 415 ? 32.295 -7.632 -65.555 1.00 87.94 415 LEU A N 1
ATOM 3254 C CA . LEU A 1 415 ? 33.209 -6.749 -66.286 1.00 87.94 415 LEU A CA 1
ATOM 3255 C C . LEU A 1 415 ? 34.665 -7.203 -66.162 1.00 87.94 415 LEU A C 1
ATOM 3257 O O . LEU A 1 415 ? 35.395 -7.124 -67.146 1.00 87.94 415 LEU A O 1
ATOM 3261 N N . SER A 1 416 ? 35.073 -7.712 -64.997 1.00 89.81 416 SER A N 1
ATOM 3262 C CA . SER A 1 416 ? 36.409 -8.282 -64.796 1.00 89.81 416 SER A CA 1
ATOM 3263 C C . SER A 1 416 ? 36.641 -9.477 -65.720 1.00 89.81 416 SER A C 1
ATOM 3265 O O . SER A 1 416 ? 37.632 -9.501 -66.443 1.00 89.81 416 SER A O 1
ATOM 3267 N N . GLN A 1 417 ? 35.687 -10.412 -65.784 1.00 88.94 417 GLN A N 1
ATOM 3268 C CA . GLN A 1 417 ? 35.759 -11.572 -66.683 1.00 88.94 417 GLN A CA 1
ATOM 3269 C C . GLN A 1 417 ? 35.810 -11.161 -68.161 1.00 88.94 417 GLN A C 1
ATOM 3271 O O . GLN A 1 417 ? 36.592 -11.707 -68.938 1.00 88.94 417 GLN A O 1
ATOM 3276 N N . LYS A 1 418 ? 35.015 -10.157 -68.564 1.00 88.12 418 LYS A N 1
ATOM 3277 C CA . LYS A 1 418 ? 35.100 -9.591 -69.921 1.00 88.12 418 LYS A CA 1
ATOM 3278 C C . LYS A 1 418 ? 36.459 -8.941 -70.192 1.00 88.12 418 LYS A C 1
ATOM 3280 O O . LYS A 1 418 ? 36.963 -9.046 -71.304 1.00 88.12 418 LYS A O 1
ATOM 3285 N N . GLY A 1 419 ? 37.043 -8.275 -69.197 1.00 84.31 419 GLY A N 1
ATOM 3286 C CA . GLY A 1 419 ? 38.381 -7.693 -69.288 1.00 84.31 419 GLY A CA 1
ATOM 3287 C C . GLY A 1 419 ? 39.467 -8.749 -69.497 1.00 84.31 419 GLY A C 1
ATOM 3288 O O . GLY A 1 419 ? 40.338 -8.556 -70.340 1.00 84.31 419 GLY A O 1
ATOM 3289 N N . GLU A 1 420 ? 39.386 -9.876 -68.787 1.00 86.56 420 GLU A N 1
ATOM 3290 C CA . GLU A 1 420 ? 40.291 -11.020 -68.965 1.00 86.56 420 GLU A CA 1
ATOM 3291 C C . GLU A 1 420 ? 40.165 -11.632 -70.366 1.00 86.56 420 GLU A C 1
ATOM 3293 O O . GLU A 1 420 ? 41.175 -11.798 -71.047 1.00 86.56 420 GLU A O 1
ATOM 3298 N N . SER A 1 421 ? 38.935 -11.864 -70.838 1.00 86.06 421 SER A N 1
ATOM 3299 C CA . SER A 1 421 ? 38.679 -12.354 -72.202 1.00 86.06 421 SER A CA 1
ATOM 3300 C C . SER A 1 421 ? 39.246 -11.412 -73.269 1.00 86.06 421 SER A C 1
ATOM 3302 O O . SER A 1 421 ? 39.897 -11.863 -74.205 1.00 86.06 421 SER A O 1
ATOM 3304 N N . LEU A 1 422 ? 39.059 -10.097 -73.117 1.00 87.62 422 LEU A N 1
ATOM 3305 C CA . LEU A 1 422 ? 39.602 -9.123 -74.065 1.00 87.62 422 LEU A CA 1
ATOM 3306 C C . LEU A 1 422 ? 41.139 -9.091 -74.040 1.00 87.62 422 LEU A C 1
ATOM 3308 O O . LEU A 1 422 ? 41.773 -8.884 -75.073 1.00 87.62 422 LEU A O 1
ATOM 3312 N N . ALA A 1 423 ? 41.754 -9.277 -72.871 1.00 85.00 423 ALA A N 1
ATOM 3313 C CA . ALA A 1 423 ? 43.207 -9.352 -72.759 1.00 85.00 423 ALA A CA 1
ATOM 3314 C C . ALA A 1 423 ? 43.768 -10.590 -73.481 1.00 85.00 423 ALA A C 1
ATOM 3316 O O . ALA A 1 423 ? 44.807 -10.488 -74.138 1.00 85.00 423 ALA A O 1
ATOM 3317 N N . GLU A 1 424 ? 43.071 -11.725 -73.402 1.00 88.12 424 GLU A N 1
ATOM 3318 C CA . GLU A 1 424 ? 43.408 -12.948 -74.137 1.00 88.12 424 GLU A CA 1
ATOM 3319 C C . GLU A 1 424 ? 43.289 -12.744 -75.656 1.00 88.12 424 GLU A C 1
ATOM 3321 O O . GLU A 1 424 ? 44.224 -13.064 -76.396 1.00 88.12 424 GLU A O 1
ATOM 3326 N N . ASP A 1 425 ? 42.217 -12.091 -76.116 1.00 87.75 425 ASP A N 1
ATOM 3327 C CA . ASP A 1 425 ? 42.034 -11.730 -77.528 1.00 87.75 425 ASP A CA 1
ATOM 3328 C C . ASP A 1 425 ? 43.151 -10.803 -78.038 1.00 87.75 425 ASP A C 1
ATOM 3330 O O . ASP A 1 425 ? 43.702 -11.007 -79.123 1.00 87.75 425 ASP A O 1
ATOM 3334 N N . ILE A 1 426 ? 43.538 -9.794 -77.247 1.00 87.69 426 ILE A N 1
ATOM 3335 C CA . ILE A 1 426 ? 44.646 -8.888 -77.586 1.00 87.69 426 ILE A CA 1
ATOM 3336 C C . ILE A 1 426 ? 45.974 -9.652 -77.658 1.00 87.69 426 ILE A C 1
ATOM 3338 O O . ILE A 1 426 ? 46.784 -9.388 -78.551 1.00 87.69 426 ILE A O 1
ATOM 3342 N N . ALA A 1 427 ? 46.219 -10.593 -76.743 1.00 86.88 427 ALA A N 1
ATOM 3343 C CA . ALA A 1 427 ? 47.425 -11.416 -76.759 1.00 86.88 427 ALA A CA 1
ATOM 3344 C C . ALA A 1 427 ? 47.482 -12.316 -78.007 1.00 86.88 427 ALA A C 1
ATOM 3346 O O . ALA A 1 427 ? 48.521 -12.385 -78.668 1.00 86.88 427 ALA A O 1
ATOM 3347 N N . SER A 1 428 ? 46.353 -12.928 -78.372 1.00 89.12 428 SER A N 1
ATOM 3348 C CA . SER A 1 428 ? 46.187 -13.718 -79.598 1.00 89.12 428 SER A CA 1
ATOM 3349 C C . SER A 1 428 ? 46.452 -12.882 -80.858 1.00 89.12 428 SER A C 1
ATOM 3351 O O . SER A 1 428 ? 47.291 -13.241 -81.689 1.00 89.12 428 SER A O 1
ATOM 3353 N N . LEU A 1 429 ? 45.840 -11.696 -80.960 1.00 87.69 429 LEU A N 1
ATOM 3354 C CA . LEU A 1 429 ? 46.080 -10.755 -82.060 1.00 87.69 429 LEU A CA 1
ATOM 3355 C C . LEU A 1 429 ? 47.549 -10.345 -82.163 1.00 87.69 429 LEU A C 1
ATOM 3357 O O . LEU A 1 429 ? 48.101 -10.304 -83.261 1.00 87.69 429 LEU A O 1
ATOM 3361 N N . ARG A 1 430 ? 48.203 -10.063 -81.033 1.00 89.88 430 ARG A N 1
ATOM 3362 C CA . ARG A 1 430 ? 49.624 -9.700 -81.010 1.00 89.88 430 ARG A CA 1
ATOM 3363 C C . ARG A 1 430 ? 50.502 -10.822 -81.558 1.00 89.88 430 ARG A C 1
ATOM 3365 O O . ARG A 1 430 ? 51.382 -10.546 -82.367 1.00 89.88 430 ARG A O 1
ATOM 3372 N N . SER A 1 431 ? 50.221 -12.067 -81.175 1.00 87.12 431 SER A N 1
ATOM 3373 C CA . SER A 1 431 ? 50.920 -13.241 -81.705 1.00 87.12 431 SER A CA 1
ATOM 3374 C C . SER A 1 431 ? 50.709 -13.397 -83.215 1.00 87.12 431 SER A C 1
ATOM 3376 O O . SER A 1 431 ? 51.666 -13.635 -83.950 1.00 87.12 431 SER A O 1
ATOM 3378 N N . SER A 1 432 ? 49.483 -13.174 -83.703 1.00 86.56 432 SER A N 1
ATOM 3379 C CA . SER A 1 432 ? 49.184 -13.197 -85.140 1.00 86.56 432 SER A CA 1
ATOM 3380 C C . SER A 1 432 ? 49.943 -12.107 -85.909 1.00 86.56 432 SER A C 1
ATOM 3382 O O . SER A 1 432 ? 50.510 -12.373 -86.970 1.00 86.56 432 SER A O 1
ATOM 3384 N N . VAL A 1 433 ? 50.023 -10.891 -85.359 1.00 85.31 433 VAL A N 1
ATOM 3385 C CA . VAL A 1 433 ? 50.795 -9.787 -85.953 1.00 85.31 433 VAL A CA 1
ATOM 3386 C C . VAL A 1 433 ? 52.288 -10.115 -86.003 1.00 85.31 433 VAL A C 1
ATOM 3388 O O . VAL A 1 433 ? 52.909 -9.911 -87.045 1.00 85.31 433 VAL A O 1
ATOM 3391 N N . GLU A 1 434 ? 52.862 -10.662 -84.927 1.00 84.12 434 GLU A N 1
ATOM 3392 C CA . GLU A 1 434 ? 54.266 -11.103 -84.909 1.00 84.12 434 GLU A CA 1
ATOM 3393 C C . GLU A 1 434 ? 54.538 -12.159 -85.990 1.00 84.12 434 GLU A C 1
ATOM 3395 O O . GLU A 1 434 ? 55.510 -12.041 -86.738 1.00 84.12 434 GLU A O 1
ATOM 3400 N N . GLN A 1 435 ? 53.631 -13.124 -86.159 1.00 82.12 435 GLN A N 1
ATOM 3401 C CA . GLN A 1 435 ? 53.742 -14.152 -87.194 1.00 82.12 435 GLN A CA 1
ATOM 3402 C C . GLN A 1 435 ? 53.687 -13.562 -88.614 1.00 82.12 435 GLN A C 1
ATOM 3404 O O . GLN A 1 435 ? 54.483 -13.936 -89.478 1.00 82.12 435 GLN A O 1
ATOM 3409 N N . ILE A 1 436 ? 52.782 -12.611 -88.868 1.00 81.88 436 ILE A N 1
ATOM 3410 C CA . ILE A 1 436 ? 52.708 -11.904 -90.157 1.00 81.88 436 ILE A CA 1
ATOM 3411 C C . ILE A 1 436 ? 54.013 -11.145 -90.425 1.00 81.88 436 ILE A C 1
ATOM 3413 O O . ILE A 1 436 ? 54.522 -11.160 -91.548 1.00 81.88 436 ILE A O 1
ATOM 3417 N N . GLN A 1 437 ? 54.586 -10.520 -89.399 1.00 79.25 437 GLN A N 1
ATOM 3418 C CA . GLN A 1 437 ? 55.803 -9.729 -89.527 1.00 79.25 437 GLN A CA 1
ATOM 3419 C C . GLN A 1 437 ? 57.041 -10.598 -89.806 1.00 79.25 437 GLN A C 1
ATOM 3421 O O . GLN A 1 437 ? 57.880 -10.218 -90.628 1.00 79.25 437 GLN A O 1
ATOM 3426 N N . GLU A 1 438 ? 57.127 -11.799 -89.226 1.00 78.19 438 GLU A N 1
ATOM 3427 C CA . GLU A 1 438 ? 58.152 -12.793 -89.581 1.00 78.19 438 GLU A CA 1
ATOM 3428 C C . GLU A 1 438 ? 58.031 -13.261 -91.039 1.00 78.19 438 GLU A C 1
ATOM 3430 O O . GLU A 1 438 ? 59.032 -13.336 -91.763 1.00 78.19 438 GLU A O 1
ATOM 3435 N N . VAL A 1 439 ? 56.806 -13.535 -91.505 1.00 77.88 439 VAL A N 1
ATOM 3436 C CA . VAL A 1 439 ? 56.552 -13.918 -92.903 1.00 77.88 439 VAL A CA 1
ATOM 3437 C C . VAL A 1 439 ? 56.960 -12.790 -93.852 1.00 77.88 439 VAL A C 1
ATOM 3439 O O . VAL A 1 439 ? 57.608 -13.048 -94.871 1.00 77.88 439 VAL A O 1
ATOM 3442 N N . GLN A 1 440 ? 56.657 -11.539 -93.502 1.00 75.69 440 GLN A N 1
ATOM 3443 C CA . GLN A 1 440 ? 57.005 -10.370 -94.305 1.00 75.69 440 GLN A CA 1
ATOM 3444 C C . GLN A 1 440 ? 58.525 -10.139 -94.363 1.00 75.69 440 GLN A C 1
ATOM 3446 O O . GLN A 1 440 ? 59.064 -9.940 -95.453 1.00 75.69 440 GLN A O 1
ATOM 3451 N N . GLY A 1 441 ? 59.239 -10.275 -93.239 1.00 74.00 441 GLY A N 1
ATOM 3452 C CA . GLY A 1 441 ? 60.707 -10.205 -93.209 1.00 74.00 441 GLY A CA 1
ATOM 3453 C C . GLY A 1 441 ? 61.374 -11.311 -94.040 1.00 74.00 441 GLY A C 1
ATOM 3454 O O . GLY A 1 441 ? 62.326 -11.063 -94.785 1.00 74.00 441 GLY A O 1
ATOM 3455 N N . SER A 1 442 ? 60.827 -12.531 -94.000 1.00 72.88 442 SER A N 1
ATOM 3456 C CA . SER A 1 442 ? 61.257 -13.640 -94.865 1.00 72.88 442 SER A CA 1
ATOM 3457 C C . SER A 1 442 ? 61.012 -13.337 -96.352 1.00 72.88 442 SER A C 1
ATOM 3459 O O . SER A 1 442 ? 61.850 -13.631 -97.210 1.00 72.88 442 SER A O 1
ATOM 3461 N N . GLN A 1 443 ? 59.893 -12.689 -96.682 1.00 72.69 443 GLN A N 1
ATOM 3462 C CA . GLN A 1 443 ? 59.553 -12.310 -98.052 1.00 72.69 443 GLN A CA 1
ATOM 3463 C C . GLN A 1 443 ? 60.438 -11.168 -98.584 1.00 72.69 443 GLN A C 1
ATOM 3465 O O . GLN A 1 443 ? 60.891 -11.240 -99.728 1.00 72.69 443 GLN A O 1
ATOM 3470 N N . GLU A 1 444 ? 60.782 -10.175 -97.761 1.00 71.12 444 GLU A N 1
ATOM 3471 C CA . GLU A 1 444 ? 61.759 -9.126 -98.099 1.00 71.12 444 GLU A CA 1
ATOM 3472 C C . GLU A 1 444 ? 63.176 -9.681 -98.308 1.00 71.12 444 GLU A C 1
ATOM 3474 O O . GLU A 1 444 ? 63.872 -9.275 -99.247 1.00 71.12 444 GLU A O 1
ATOM 3479 N N . ALA A 1 445 ? 63.593 -10.674 -97.515 1.00 70.50 445 ALA A N 1
ATOM 3480 C CA . ALA A 1 445 ? 64.856 -11.383 -97.732 1.00 70.50 445 ALA A CA 1
ATOM 3481 C C . ALA A 1 445 ? 64.860 -12.160 -99.068 1.00 70.50 445 ALA A C 1
ATOM 3483 O O . ALA A 1 445 ? 65.863 -12.183 -99.795 1.00 70.50 445 ALA A O 1
ATOM 3484 N N . ARG A 1 446 ? 63.718 -12.749 -99.453 1.00 66.38 446 ARG A N 1
ATOM 3485 C CA . ARG A 1 446 ? 63.538 -13.405 -100.763 1.00 66.38 446 ARG A CA 1
ATOM 3486 C C . ARG A 1 446 ? 63.525 -12.405 -101.924 1.00 66.38 446 ARG A C 1
ATOM 3488 O O . ARG A 1 446 ? 64.085 -12.695 -102.977 1.00 66.38 446 ARG A O 1
ATOM 3495 N N . LEU A 1 447 ? 62.961 -11.212 -101.746 1.00 66.81 447 LEU A N 1
ATOM 3496 C CA . LEU A 1 447 ? 63.017 -10.152 -102.761 1.00 66.81 447 LEU A CA 1
ATOM 3497 C C . LEU A 1 447 ? 64.431 -9.574 -102.914 1.00 66.81 447 LEU A C 1
ATOM 3499 O O . LEU A 1 447 ? 64.870 -9.340 -104.039 1.00 66.81 447 LEU A O 1
ATOM 3503 N N . SER A 1 448 ? 65.177 -9.436 -101.815 1.00 65.00 448 SER A N 1
ATOM 3504 C CA . SER A 1 448 ? 66.574 -8.972 -101.821 1.00 65.00 448 SER A CA 1
ATOM 3505 C C . SER A 1 448 ? 67.539 -9.953 -102.499 1.00 65.00 448 SER A C 1
ATOM 3507 O O . SER A 1 448 ? 68.556 -9.552 -103.065 1.00 65.00 448 SER A O 1
ATOM 3509 N N . THR A 1 449 ? 67.225 -11.251 -102.492 1.00 61.44 449 THR A N 1
ATOM 3510 C CA . THR A 1 449 ? 67.981 -12.252 -103.263 1.00 61.44 449 THR A CA 1
ATOM 3511 C C . THR A 1 449 ? 67.606 -12.247 -104.751 1.00 61.44 449 THR A C 1
ATOM 3513 O O . THR A 1 449 ? 68.469 -12.510 -105.591 1.00 61.44 449 THR A O 1
ATOM 3516 N N . LEU A 1 450 ? 66.371 -11.865 -105.103 1.00 59.31 450 LEU A N 1
ATOM 3517 C CA . LEU A 1 450 ? 65.904 -11.744 -106.491 1.00 59.31 450 LEU A CA 1
ATOM 3518 C C . LEU A 1 450 ? 66.469 -10.507 -107.221 1.00 59.31 450 LEU A C 1
ATOM 3520 O O . LEU A 1 450 ? 66.666 -10.542 -108.434 1.00 59.31 450 LEU A O 1
ATOM 3524 N N . THR A 1 451 ? 66.786 -9.426 -106.500 1.00 59.38 451 THR A N 1
ATOM 3525 C CA . THR A 1 451 ? 67.397 -8.200 -107.058 1.00 59.38 451 THR A CA 1
ATOM 3526 C C . THR A 1 451 ? 68.856 -8.369 -107.492 1.00 59.38 451 THR A C 1
ATOM 3528 O O . THR A 1 451 ? 69.417 -7.476 -108.134 1.00 59.38 451 THR A O 1
ATOM 3531 N N . SER A 1 452 ? 69.479 -9.529 -107.255 1.00 61.38 452 SER A N 1
ATOM 3532 C CA . SER A 1 452 ? 70.764 -9.885 -107.865 1.00 61.38 452 SER A CA 1
ATOM 3533 C C . SER A 1 452 ? 70.581 -10.280 -109.343 1.00 61.38 452 SER A C 1
ATOM 3535 O O . SER A 1 452 ? 70.772 -11.426 -109.735 1.00 61.38 452 SER A O 1
ATOM 3537 N N . LEU A 1 453 ? 70.251 -9.308 -110.204 1.00 59.97 453 LEU A N 1
ATOM 3538 C CA . LEU A 1 453 ? 70.134 -9.438 -111.674 1.00 59.97 453 LEU A CA 1
ATOM 3539 C C . LEU A 1 453 ? 71.485 -9.651 -112.396 1.00 59.97 453 LEU A C 1
ATOM 3541 O O . LEU A 1 4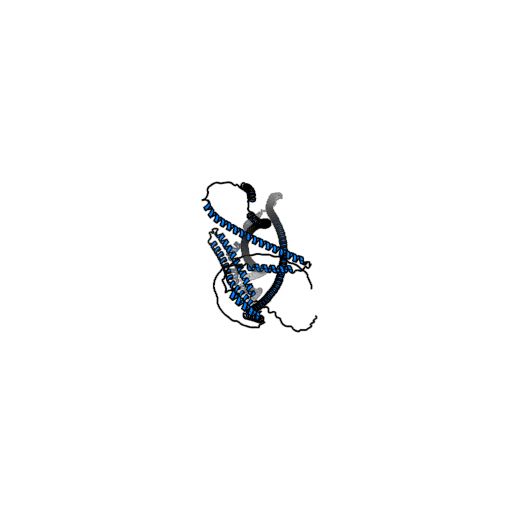53 ? 71.557 -9.689 -113.629 1.00 59.97 453 LEU A O 1
ATOM 3545 N N . LYS A 1 454 ? 72.582 -9.816 -111.648 1.00 65.19 454 LYS A N 1
ATOM 3546 C CA . LYS A 1 454 ? 73.939 -10.024 -112.178 1.00 65.19 454 LYS A CA 1
ATOM 3547 C C . LYS A 1 454 ? 74.096 -11.239 -113.115 1.00 65.19 454 LYS A C 1
ATOM 3549 O O . LYS A 1 454 ? 74.774 -11.067 -114.129 1.00 65.19 454 LYS A O 1
ATOM 3554 N N . PRO A 1 455 ? 73.509 -12.428 -112.862 1.00 63.28 455 PRO A N 1
ATOM 3555 C CA . PRO A 1 455 ? 73.668 -13.566 -113.765 1.00 63.28 455 PRO A CA 1
ATOM 3556 C C . PRO A 1 455 ? 72.888 -13.384 -115.076 1.00 63.28 455 PRO A C 1
ATOM 3558 O O . PRO A 1 455 ? 73.449 -13.622 -116.142 1.00 63.28 455 PRO A O 1
ATOM 3561 N N . LEU A 1 456 ? 71.661 -12.847 -115.027 1.00 61.12 456 LEU A N 1
ATOM 3562 C CA . LEU A 1 456 ? 70.864 -12.553 -116.230 1.00 61.12 456 LEU A CA 1
ATOM 3563 C C . LEU A 1 456 ? 71.530 -11.492 -117.123 1.00 61.12 456 LEU A C 1
ATOM 3565 O O . LEU A 1 456 ? 71.563 -11.620 -118.343 1.00 61.12 456 LEU A O 1
ATOM 3569 N N . THR A 1 457 ? 72.128 -10.464 -116.515 1.00 67.75 457 THR A N 1
ATOM 3570 C CA . THR A 1 457 ? 72.842 -9.404 -117.251 1.00 67.75 457 THR A CA 1
ATOM 3571 C C . THR A 1 457 ? 74.084 -9.940 -117.980 1.00 67.75 457 THR A C 1
ATOM 3573 O O . THR A 1 457 ? 74.478 -9.418 -119.025 1.00 67.75 457 THR A O 1
ATOM 3576 N N . LYS A 1 458 ? 74.717 -10.992 -117.442 1.00 71.56 458 LYS A N 1
ATOM 3577 C CA . LYS A 1 458 ? 75.870 -11.658 -118.061 1.00 71.56 458 LYS A CA 1
ATOM 3578 C C . LYS A 1 458 ? 75.439 -12.516 -119.258 1.00 71.56 458 LYS A C 1
ATOM 3580 O O . LYS A 1 458 ? 76.081 -12.436 -120.300 1.00 71.56 458 LYS A O 1
ATOM 3585 N N . GLU A 1 459 ? 74.324 -13.236 -119.129 1.00 74.06 459 GLU A N 1
ATOM 3586 C CA . GLU A 1 459 ? 73.725 -14.055 -120.195 1.00 74.06 459 GLU A CA 1
ATOM 3587 C C . GLU A 1 459 ? 73.270 -13.199 -121.393 1.00 74.06 459 GLU A C 1
ATOM 3589 O O . GLU A 1 459 ? 73.588 -13.503 -122.541 1.00 74.06 459 GLU A O 1
ATOM 3594 N N . VAL A 1 460 ? 72.619 -12.056 -121.133 1.00 75.06 460 VAL A N 1
ATOM 3595 C CA . VAL A 1 460 ? 72.189 -11.116 -122.188 1.00 75.06 460 VAL A CA 1
ATOM 3596 C C . VAL A 1 460 ? 73.386 -10.518 -122.942 1.00 75.06 460 VAL A C 1
ATOM 3598 O O . VAL A 1 460 ? 73.345 -10.390 -124.165 1.00 75.06 460 VAL A O 1
ATOM 3601 N N . LYS A 1 461 ? 74.490 -10.192 -122.253 1.00 74.25 461 LYS A N 1
ATOM 3602 C CA . LYS A 1 461 ? 75.713 -9.691 -122.912 1.00 74.25 461 LYS A CA 1
ATOM 3603 C C . LYS A 1 461 ? 76.418 -10.753 -123.765 1.00 74.25 461 LYS A C 1
ATOM 3605 O O . LYS A 1 461 ? 76.992 -10.403 -124.796 1.00 74.25 461 LYS A O 1
ATOM 3610 N N . GLU A 1 462 ? 76.384 -12.019 -123.357 1.00 74.62 462 GLU A N 1
ATOM 3611 C CA . GLU A 1 462 ? 76.901 -13.146 -124.150 1.00 74.62 462 GLU A CA 1
ATOM 3612 C C . GLU A 1 462 ? 76.065 -13.372 -125.420 1.00 74.62 462 GLU A C 1
ATOM 3614 O O . GLU A 1 462 ? 76.617 -13.456 -126.519 1.00 74.62 462 GLU A O 1
ATOM 3619 N N . GLN A 1 463 ? 74.734 -13.354 -125.302 1.00 73.88 463 GLN A N 1
ATOM 3620 C CA . GLN A 1 463 ? 73.823 -13.445 -126.451 1.00 73.88 463 GLN A CA 1
ATOM 3621 C C . GLN A 1 463 ? 74.011 -12.278 -127.437 1.00 73.88 463 GLN A C 1
ATOM 3623 O O . GLN A 1 463 ? 74.078 -12.493 -128.648 1.00 73.88 463 GLN A O 1
ATOM 3628 N N . GLN A 1 464 ? 74.217 -11.052 -126.941 1.00 76.31 464 GLN A N 1
ATOM 3629 C CA . GLN A 1 464 ? 74.492 -9.887 -127.793 1.00 76.31 464 GLN A CA 1
ATOM 3630 C C . GLN A 1 464 ? 75.806 -10.024 -128.584 1.00 76.31 464 GLN A C 1
ATOM 3632 O O . GLN A 1 464 ? 75.886 -9.601 -129.738 1.00 76.31 464 GLN A O 1
ATOM 3637 N N . LYS A 1 465 ? 76.846 -10.633 -127.996 1.00 74.62 465 LYS A N 1
ATOM 3638 C CA . LYS A 1 465 ? 78.102 -10.916 -128.710 1.00 74.62 465 LYS A CA 1
ATOM 3639 C C . LYS A 1 465 ? 77.897 -11.919 -129.843 1.00 74.62 465 LYS A C 1
ATOM 3641 O O . LYS A 1 465 ? 78.410 -11.692 -130.936 1.00 74.62 465 LYS A O 1
ATOM 3646 N N . LYS A 1 466 ? 77.137 -12.992 -129.604 1.00 75.69 466 LYS A N 1
ATOM 3647 C CA . LYS A 1 466 ? 76.829 -14.001 -130.633 1.00 75.69 466 LYS A CA 1
ATOM 3648 C C . LYS A 1 466 ? 76.025 -13.404 -131.792 1.00 75.69 466 LYS A C 1
ATOM 3650 O O . LYS A 1 466 ? 76.344 -13.675 -132.946 1.00 75.69 466 LYS A O 1
ATOM 3655 N N . ALA A 1 467 ? 75.065 -12.526 -131.496 1.00 71.50 467 ALA A N 1
ATOM 3656 C CA . ALA A 1 467 ? 74.292 -11.812 -132.514 1.00 71.50 467 ALA A CA 1
ATOM 3657 C C . ALA A 1 467 ? 75.169 -10.901 -133.397 1.00 71.50 467 ALA A C 1
ATOM 3659 O O . ALA A 1 467 ? 75.028 -10.909 -134.617 1.00 71.50 467 ALA A O 1
ATOM 3660 N N . ASN A 1 468 ? 76.131 -10.179 -132.810 1.00 76.44 468 ASN A N 1
ATOM 3661 C CA . ASN A 1 468 ? 77.038 -9.313 -133.575 1.00 76.44 468 ASN A CA 1
ATOM 3662 C C . ASN A 1 468 ? 77.974 -10.101 -134.514 1.00 76.44 468 ASN A C 1
ATOM 3664 O O . ASN A 1 468 ? 78.276 -9.630 -135.609 1.00 76.44 468 ASN A O 1
ATOM 3668 N N . VAL A 1 469 ? 78.415 -11.301 -134.115 1.00 75.69 469 VAL A N 1
ATOM 3669 C CA . VAL A 1 469 ? 79.225 -12.186 -134.976 1.00 75.69 469 VAL A CA 1
ATOM 3670 C C . VAL A 1 469 ? 78.396 -12.718 -136.149 1.00 75.69 469 VAL A C 1
ATOM 3672 O O . VAL A 1 469 ? 78.880 -12.736 -137.281 1.00 75.69 469 VAL A O 1
ATOM 3675 N N . LEU A 1 470 ? 77.132 -13.088 -135.910 1.00 72.06 470 LEU A N 1
ATOM 3676 C CA . LEU A 1 470 ? 76.221 -13.483 -136.986 1.00 72.06 470 LEU A CA 1
ATOM 3677 C C . LEU A 1 470 ? 75.972 -12.332 -137.968 1.00 72.06 470 LEU A C 1
ATOM 3679 O O . LEU A 1 470 ? 76.042 -12.546 -139.176 1.00 72.06 470 LEU A O 1
ATOM 3683 N N . GLN A 1 471 ? 75.756 -11.110 -137.476 1.00 74.25 471 GLN A N 1
ATOM 3684 C CA . GLN A 1 471 ? 75.528 -9.947 -138.337 1.00 74.25 471 GLN A CA 1
ATOM 3685 C C . GLN A 1 471 ? 76.731 -9.667 -139.255 1.00 74.25 471 GLN A C 1
ATOM 3687 O O . GLN A 1 471 ? 76.549 -9.484 -140.455 1.00 74.25 471 GLN A O 1
ATOM 3692 N N . GLN A 1 472 ? 77.963 -9.755 -138.739 1.00 73.00 472 GLN A N 1
ATOM 3693 C CA . GLN A 1 472 ? 79.174 -9.623 -139.565 1.00 73.00 472 GLN A CA 1
ATOM 3694 C C . GLN A 1 472 ? 79.292 -10.715 -140.640 1.00 73.00 472 GLN A C 1
ATOM 3696 O O . GLN A 1 472 ? 79.764 -10.443 -141.743 1.00 73.00 472 GLN A O 1
ATOM 3701 N N . SER A 1 473 ? 78.852 -11.944 -140.348 1.00 69.31 473 SER A N 1
ATOM 3702 C CA . SER A 1 473 ? 78.851 -13.029 -141.339 1.00 69.31 473 SER A CA 1
ATOM 3703 C C . SER A 1 473 ? 77.800 -12.834 -142.441 1.00 69.31 473 SER A C 1
ATOM 3705 O O . SER A 1 473 ? 78.061 -13.171 -143.595 1.00 69.31 473 SER A O 1
ATOM 3707 N N . VAL A 1 474 ? 76.652 -12.230 -142.114 1.00 71.69 474 VAL A N 1
ATOM 3708 C CA . VAL A 1 474 ? 75.595 -11.892 -143.082 1.00 71.69 474 VAL A CA 1
ATOM 3709 C C . VAL A 1 474 ? 76.045 -10.757 -144.003 1.00 71.69 474 VAL A C 1
ATOM 3711 O O . VAL A 1 474 ? 75.895 -10.873 -145.218 1.00 71.69 474 VAL A O 1
ATOM 3714 N N . ASP A 1 475 ? 76.689 -9.721 -143.462 1.00 70.56 475 ASP A N 1
ATOM 3715 C CA . ASP A 1 475 ? 77.192 -8.596 -144.261 1.00 70.56 475 ASP A CA 1
ATOM 3716 C C . ASP A 1 475 ? 78.306 -9.040 -145.237 1.00 70.56 475 ASP A C 1
ATOM 3718 O O . ASP A 1 475 ? 78.356 -8.590 -146.385 1.00 70.56 475 ASP A O 1
ATOM 3722 N N . ALA A 1 476 ? 79.153 -9.997 -144.833 1.00 66.88 476 ALA A N 1
ATOM 3723 C CA . ALA A 1 476 ? 80.159 -10.609 -145.707 1.00 66.88 476 ALA A CA 1
ATOM 3724 C C . ALA A 1 476 ? 79.538 -11.467 -146.830 1.00 66.88 476 ALA A C 1
ATOM 3726 O O . ALA A 1 476 ? 80.028 -11.459 -147.963 1.00 66.88 476 ALA A O 1
ATOM 3727 N N . LEU A 1 477 ? 78.439 -12.176 -146.545 1.00 59.81 477 LEU A N 1
ATOM 3728 C CA . LEU A 1 477 ? 77.698 -12.957 -147.542 1.00 59.81 477 LEU A CA 1
ATOM 3729 C C . LEU A 1 477 ? 76.995 -12.042 -148.560 1.00 59.81 477 LEU A C 1
ATOM 3731 O O . LEU A 1 477 ? 77.000 -12.313 -149.762 1.00 59.81 477 LEU A O 1
ATOM 3735 N N . GLN A 1 478 ? 76.439 -10.927 -148.084 1.00 66.69 478 GLN A N 1
ATOM 3736 C CA . GLN A 1 478 ? 75.716 -9.954 -148.900 1.00 66.69 478 GLN A CA 1
ATOM 3737 C C . GLN A 1 478 ? 76.654 -9.154 -149.822 1.00 66.69 478 GLN A C 1
ATOM 3739 O O . GLN A 1 478 ? 76.284 -8.857 -150.957 1.00 66.69 478 GLN A O 1
ATOM 3744 N N . ALA A 1 479 ? 77.895 -8.893 -149.397 1.00 63.50 479 ALA A N 1
ATOM 3745 C CA . ALA A 1 479 ? 78.934 -8.312 -150.251 1.00 63.50 479 ALA A CA 1
ATOM 3746 C C . ALA A 1 479 ? 79.449 -9.285 -151.336 1.00 63.50 479 ALA A C 1
ATOM 3748 O O . ALA A 1 479 ? 79.852 -8.848 -152.413 1.00 63.50 479 ALA A O 1
ATOM 3749 N N . SER A 1 480 ? 79.409 -10.601 -151.088 1.00 59.00 480 SER A N 1
ATOM 3750 C CA . SER A 1 480 ? 79.830 -11.624 -152.059 1.00 59.00 480 SER A CA 1
ATOM 3751 C C . SER A 1 480 ? 78.789 -11.872 -153.162 1.00 59.00 480 SER A C 1
ATOM 3753 O O . SER A 1 480 ? 79.164 -12.111 -154.309 1.00 59.00 480 SER A O 1
ATOM 3755 N N . ALA A 1 481 ? 77.495 -11.749 -152.850 1.00 56.44 481 ALA A N 1
ATOM 3756 C CA . ALA A 1 481 ? 76.394 -11.998 -153.786 1.00 56.44 481 ALA A CA 1
ATOM 3757 C C . ALA A 1 481 ? 76.232 -10.930 -154.893 1.00 56.44 481 ALA A C 1
ATOM 3759 O O . ALA A 1 481 ? 75.573 -11.183 -155.899 1.00 56.44 481 ALA A O 1
ATOM 3760 N N . ALA A 1 482 ? 76.842 -9.747 -154.749 1.00 58.84 482 ALA A N 1
ATOM 3761 C CA . ALA A 1 482 ? 76.712 -8.645 -155.711 1.00 58.84 482 ALA A CA 1
ATOM 3762 C C . ALA A 1 482 ? 77.531 -8.821 -157.012 1.00 58.84 482 ALA A C 1
ATOM 3764 O O . ALA A 1 482 ? 77.338 -8.053 -157.951 1.00 58.84 482 ALA A O 1
ATOM 3765 N N . ASN A 1 483 ? 78.411 -9.830 -157.093 1.00 53.78 483 ASN A N 1
ATOM 3766 C CA . ASN A 1 483 ? 79.312 -10.071 -158.233 1.00 53.78 483 ASN A CA 1
ATOM 3767 C C . ASN A 1 483 ? 79.067 -11.414 -158.954 1.00 53.78 483 ASN A C 1
ATOM 3769 O O . ASN A 1 483 ? 79.954 -11.906 -159.648 1.00 53.78 483 ASN A O 1
ATOM 3773 N N . TRP A 1 484 ? 77.898 -12.038 -158.783 1.00 57.16 484 TRP A N 1
ATOM 3774 C CA . TRP A 1 484 ? 77.613 -13.350 -159.381 1.00 57.16 484 TRP A CA 1
ATOM 3775 C C . TRP A 1 484 ? 77.105 -13.233 -160.825 1.00 57.16 484 TRP A C 1
ATOM 3777 O O . TRP A 1 484 ? 76.169 -12.488 -161.117 1.00 57.16 484 TRP A O 1
ATOM 3787 N N . SER A 1 485 ? 77.727 -13.986 -161.736 1.00 62.84 485 SER A N 1
ATOM 3788 C CA . SER A 1 485 ? 77.389 -14.062 -163.160 1.00 62.84 485 SER A CA 1
ATOM 3789 C C . SER A 1 485 ? 76.378 -15.183 -163.454 1.00 62.84 485 SER A C 1
ATOM 3791 O O . SER A 1 485 ? 76.149 -16.080 -162.644 1.00 62.84 485 SER A O 1
ATOM 3793 N N . LEU A 1 486 ? 75.769 -15.170 -164.646 1.00 57.81 486 LEU A N 1
ATOM 3794 C CA . LEU A 1 486 ? 74.769 -16.168 -165.066 1.00 57.81 486 LEU A CA 1
ATOM 3795 C C . LEU A 1 486 ? 75.322 -17.614 -165.092 1.00 57.81 486 LEU A C 1
ATOM 3797 O O . LEU A 1 486 ? 74.549 -18.567 -164.999 1.00 57.81 486 LEU A O 1
ATOM 3801 N N . GLN A 1 487 ? 76.646 -17.781 -165.168 1.00 57.06 487 GLN A N 1
ATOM 3802 C CA . GLN A 1 487 ? 77.312 -19.082 -165.068 1.00 57.06 487 GLN A CA 1
ATOM 3803 C C . GLN A 1 487 ? 77.382 -19.576 -163.608 1.00 57.06 487 GLN A C 1
ATOM 3805 O O . GLN A 1 487 ? 77.177 -20.761 -163.353 1.00 57.06 487 GLN A O 1
ATOM 3810 N N . ASP A 1 488 ? 77.517 -18.662 -162.641 1.00 58.47 488 ASP A N 1
ATOM 3811 C CA . ASP A 1 488 ? 77.520 -18.970 -161.201 1.00 58.47 488 ASP A CA 1
ATOM 3812 C C . ASP A 1 488 ? 76.131 -19.425 -160.707 1.00 58.47 488 ASP A C 1
ATOM 3814 O O . ASP A 1 488 ? 76.013 -20.232 -159.784 1.00 58.47 488 ASP A O 1
ATOM 3818 N N . PHE A 1 489 ? 75.057 -18.998 -161.382 1.00 56.72 489 PHE A N 1
ATOM 3819 C CA . PHE A 1 489 ? 73.699 -19.505 -161.144 1.00 56.72 489 PHE A CA 1
ATOM 3820 C C . PHE A 1 489 ? 73.470 -20.929 -161.684 1.00 56.72 489 PHE A C 1
ATOM 3822 O O . PHE A 1 489 ? 72.620 -21.651 -161.152 1.00 56.72 489 PHE A O 1
ATOM 3829 N N . GLN A 1 490 ? 74.220 -21.370 -162.702 1.00 56.47 490 GLN A N 1
ATOM 3830 C CA . GLN A 1 490 ? 74.162 -22.761 -163.172 1.00 56.47 490 GLN A CA 1
ATOM 3831 C C . GLN A 1 490 ? 74.985 -23.706 -162.282 1.00 56.47 490 GLN A C 1
ATOM 3833 O O . GLN A 1 490 ? 74.524 -24.816 -162.009 1.00 56.47 490 GLN A O 1
ATOM 3838 N N . ASP A 1 491 ? 76.094 -23.233 -161.704 1.00 57.84 491 ASP A N 1
ATOM 3839 C CA . ASP A 1 491 ? 76.855 -23.981 -160.691 1.00 57.84 491 ASP A CA 1
ATOM 3840 C C . ASP A 1 491 ? 76.131 -24.044 -159.329 1.00 57.84 491 ASP A C 1
ATOM 3842 O O . ASP A 1 491 ? 76.197 -25.063 -158.636 1.00 57.84 491 ASP A O 1
ATOM 3846 N N . LEU A 1 492 ? 75.331 -23.030 -158.968 1.00 57.38 492 LEU A N 1
ATOM 3847 C CA . LEU A 1 492 ? 74.435 -23.071 -157.801 1.00 57.38 492 LEU A CA 1
ATOM 3848 C C . LEU A 1 492 ? 73.286 -24.078 -157.994 1.00 57.38 492 LEU A C 1
ATOM 3850 O O . LEU A 1 492 ? 72.922 -24.796 -157.062 1.00 57.38 492 LEU A O 1
ATOM 3854 N N . LYS A 1 493 ? 72.763 -24.215 -159.219 1.00 50.84 493 LYS A N 1
ATOM 3855 C CA . LYS A 1 493 ? 71.737 -25.216 -159.556 1.00 50.84 493 LYS A CA 1
ATOM 3856 C C . LYS A 1 493 ? 72.275 -26.654 -159.487 1.00 50.84 493 LYS A C 1
ATOM 3858 O O . LYS A 1 493 ? 71.524 -27.554 -159.116 1.00 50.84 493 LYS A O 1
ATOM 3863 N N . ALA A 1 494 ? 73.567 -26.863 -159.757 1.00 51.69 494 ALA A N 1
ATOM 3864 C CA . ALA A 1 494 ? 74.247 -28.148 -159.568 1.00 51.69 494 ALA A CA 1
ATOM 3865 C C . ALA A 1 494 ? 74.605 -28.444 -158.090 1.00 51.69 494 ALA A C 1
ATOM 3867 O O . ALA A 1 494 ? 74.731 -29.607 -157.713 1.00 51.69 494 ALA A O 1
ATOM 3868 N N . LYS A 1 495 ? 74.698 -27.420 -157.224 1.00 54.50 495 LYS A N 1
ATOM 3869 C CA . LYS A 1 495 ? 75.001 -27.552 -155.780 1.00 54.50 495 LYS A CA 1
ATOM 3870 C C . LYS A 1 495 ? 73.766 -27.691 -154.872 1.00 54.50 495 LYS A C 1
ATOM 3872 O O . LYS A 1 495 ? 73.892 -28.149 -153.740 1.00 54.50 495 LYS A O 1
ATOM 3877 N N . VAL A 1 496 ? 72.567 -27.366 -155.367 1.00 51.72 496 VAL A N 1
ATOM 3878 C CA . VAL A 1 496 ? 71.283 -27.495 -154.635 1.00 51.72 496 VAL A CA 1
ATOM 3879 C C . VAL A 1 496 ? 70.685 -28.918 -154.706 1.00 51.72 496 VAL A C 1
ATOM 3881 O O . VAL A 1 496 ? 69.746 -29.229 -153.982 1.00 51.72 496 VAL A O 1
ATOM 3884 N N . GLN A 1 497 ? 71.285 -29.841 -155.471 1.00 45.53 497 GLN A N 1
ATOM 3885 C CA . GLN A 1 497 ? 70.962 -31.282 -155.419 1.00 45.53 497 GLN A CA 1
ATOM 3886 C C . GLN A 1 497 ? 71.680 -32.060 -154.291 1.00 45.53 497 GLN A C 1
ATOM 3888 O O . GLN A 1 497 ? 71.543 -33.278 -154.208 1.00 45.53 497 GLN A O 1
ATOM 3893 N N . GLY A 1 498 ? 72.418 -31.372 -153.409 1.00 56.62 498 GLY A N 1
ATOM 3894 C CA . GLY A 1 498 ? 73.178 -31.968 -152.301 1.00 56.62 498 GLY A CA 1
ATOM 3895 C C . GLY A 1 498 ? 72.652 -31.686 -150.886 1.00 56.62 498 GLY A C 1
ATOM 3896 O O . GLY A 1 498 ? 73.394 -31.923 -149.938 1.00 56.62 498 GLY A O 1
ATOM 3897 N N . TYR A 1 499 ? 71.422 -31.178 -150.717 1.00 42.50 499 TYR A N 1
ATOM 3898 C CA . TYR A 1 499 ? 70.825 -30.941 -149.390 1.00 42.50 499 TYR A CA 1
ATOM 3899 C C . TYR A 1 499 ? 69.716 -31.959 -149.040 1.00 42.50 499 TYR A C 1
ATOM 3901 O O . TYR A 1 499 ? 68.956 -32.345 -149.933 1.00 42.50 499 TYR A O 1
ATOM 3909 N N . PRO A 1 500 ? 69.601 -32.403 -147.768 1.00 39.72 500 PRO A N 1
ATOM 3910 C CA . PRO A 1 500 ? 68.725 -33.508 -147.366 1.00 39.72 500 PRO A CA 1
ATOM 3911 C C . PRO A 1 500 ? 67.226 -33.142 -147.345 1.00 39.72 500 PRO A C 1
ATOM 3913 O O . PRO A 1 500 ? 66.869 -31.961 -147.340 1.00 39.72 500 PRO A O 1
ATOM 3916 N N . PRO A 1 501 ? 66.318 -34.141 -147.302 1.00 51.03 501 PRO A N 1
ATOM 3917 C CA . PRO A 1 501 ? 64.871 -33.932 -147.296 1.00 51.03 501 PRO A CA 1
ATOM 3918 C C . PRO A 1 501 ? 64.374 -33.295 -145.987 1.00 51.03 501 PRO A C 1
ATOM 3920 O O . PRO A 1 501 ? 65.014 -33.384 -144.944 1.00 51.03 501 PRO A O 1
ATOM 3923 N N . VAL A 1 502 ? 63.144 -32.769 -146.030 1.00 45.59 502 VAL A N 1
ATOM 3924 C CA . VAL A 1 502 ? 62.327 -32.130 -144.964 1.00 45.59 502 VAL A CA 1
ATOM 3925 C C . VAL A 1 502 ? 62.272 -32.870 -143.597 1.00 45.59 502 VAL A C 1
ATOM 3927 O O . VAL A 1 502 ? 61.728 -32.346 -142.626 1.00 45.59 502 VAL A O 1
ATOM 3930 N N . GLY A 1 503 ? 62.864 -34.061 -143.470 1.00 50.81 503 GLY A N 1
ATOM 3931 C CA . GLY A 1 503 ? 62.996 -34.816 -142.220 1.00 50.81 503 GLY A CA 1
ATOM 3932 C C . GLY A 1 503 ? 63.991 -34.234 -141.204 1.00 50.81 503 GLY A C 1
ATOM 3933 O O . GLY A 1 503 ? 63.722 -34.312 -140.009 1.00 50.81 503 GLY A O 1
ATOM 3934 N N . GLU A 1 504 ? 65.078 -33.585 -141.633 1.00 49.91 504 GLU A N 1
ATOM 3935 C CA . GLU A 1 504 ? 66.113 -33.068 -140.707 1.00 49.91 504 GLU A CA 1
ATOM 3936 C C . GLU A 1 504 ? 65.747 -31.713 -140.069 1.00 49.91 504 GLU A C 1
ATOM 3938 O O . GLU A 1 504 ? 66.206 -31.381 -138.977 1.00 49.91 504 GLU A O 1
ATOM 3943 N N . ILE A 1 505 ? 64.800 -30.974 -140.659 1.00 51.19 505 ILE A N 1
ATOM 3944 C CA . ILE A 1 505 ? 64.257 -29.725 -140.087 1.00 51.19 505 ILE A CA 1
ATOM 3945 C C . ILE A 1 505 ? 63.430 -30.002 -138.813 1.00 51.19 505 ILE A C 1
ATOM 3947 O O . ILE A 1 505 ? 63.283 -29.127 -137.961 1.00 51.19 505 ILE A O 1
ATOM 3951 N N . ARG A 1 506 ? 62.948 -31.239 -138.604 1.00 50.00 506 ARG A N 1
ATOM 3952 C CA . ARG A 1 506 ? 62.254 -31.624 -137.360 1.00 50.00 506 ARG A CA 1
ATOM 3953 C C . ARG A 1 506 ? 63.198 -31.853 -136.176 1.00 50.00 506 ARG A C 1
ATOM 3955 O O . ARG A 1 506 ? 62.719 -31.861 -135.047 1.00 50.00 506 ARG A O 1
ATOM 3962 N N . GLN A 1 507 ? 64.506 -31.986 -136.397 1.00 51.12 507 GLN A N 1
ATOM 3963 C CA . GLN A 1 507 ? 65.477 -32.244 -135.328 1.00 51.12 507 GLN A CA 1
ATOM 3964 C C . GLN A 1 507 ? 66.022 -30.951 -134.690 1.00 51.12 507 GLN A C 1
ATOM 3966 O O . GLN A 1 507 ? 66.401 -30.962 -133.525 1.00 51.12 507 GLN A O 1
ATOM 3971 N N . LEU A 1 508 ? 65.932 -29.814 -135.392 1.00 47.12 508 LEU A N 1
ATOM 3972 C CA . LEU A 1 508 ? 66.212 -28.467 -134.862 1.00 47.12 508 LEU A CA 1
ATOM 3973 C C . LEU A 1 508 ? 65.042 -27.854 -134.067 1.00 47.12 508 LEU A C 1
ATOM 3975 O O . LEU A 1 508 ? 65.223 -26.860 -133.373 1.00 47.12 508 LEU A O 1
ATOM 3979 N N . LEU A 1 509 ? 63.849 -28.459 -134.115 1.00 43.88 509 LEU A N 1
ATOM 3980 C CA . LEU A 1 509 ? 62.694 -28.039 -133.307 1.00 43.88 509 LEU A CA 1
ATOM 3981 C C . LEU A 1 509 ? 62.653 -28.696 -131.909 1.00 43.88 509 LEU A C 1
ATOM 3983 O O . LEU A 1 509 ? 61.735 -28.429 -131.137 1.00 43.88 509 LEU A O 1
ATOM 3987 N N . VAL A 1 510 ? 63.635 -29.548 -131.581 1.00 45.38 510 VAL A N 1
ATOM 3988 C CA . VAL A 1 510 ? 63.735 -30.296 -130.309 1.00 45.38 510 VAL A CA 1
ATOM 3989 C C . VAL A 1 510 ? 64.433 -29.487 -129.196 1.00 45.38 510 VAL A C 1
ATOM 3991 O O . VAL A 1 510 ? 64.412 -29.895 -128.040 1.00 45.38 510 VAL A O 1
ATOM 3994 N N . GLU A 1 511 ? 64.974 -28.300 -129.490 1.00 40.47 511 GLU A N 1
ATOM 3995 C CA . GLU A 1 511 ? 65.637 -27.431 -128.495 1.00 40.47 511 GLU A CA 1
ATOM 3996 C C . GLU A 1 511 ? 64.716 -26.384 -127.831 1.00 40.47 511 GLU A C 1
ATOM 3998 O O . GLU A 1 511 ? 65.190 -25.504 -127.114 1.00 40.47 511 GLU A O 1
ATOM 4003 N N . PHE A 1 512 ? 63.390 -26.485 -127.993 1.00 39.78 512 PHE A N 1
ATOM 4004 C CA . PHE A 1 512 ? 62.448 -25.705 -127.180 1.00 39.78 512 PHE A CA 1
ATOM 4005 C C . PHE A 1 512 ? 62.066 -26.472 -125.899 1.00 39.78 512 PHE A C 1
ATOM 4007 O O . PHE A 1 512 ? 61.638 -27.625 -125.996 1.00 39.78 512 PHE A O 1
ATOM 4014 N N . PRO A 1 513 ? 62.179 -25.866 -124.697 1.00 42.16 513 PRO A N 1
ATOM 4015 C CA . PRO A 1 513 ? 61.869 -26.543 -123.439 1.00 42.16 513 PRO A CA 1
ATOM 4016 C C . PRO A 1 513 ? 60.428 -27.062 -123.422 1.00 42.16 513 PRO A C 1
ATOM 4018 O O . PRO A 1 513 ? 59.477 -26.328 -123.696 1.00 42.16 513 PRO A O 1
ATOM 4021 N N . SER A 1 514 ? 60.265 -28.345 -123.104 1.00 47.12 514 SER A N 1
ATOM 4022 C CA . SER A 1 514 ? 58.962 -29.006 -123.063 1.00 47.12 514 SER A CA 1
ATOM 4023 C C . SER A 1 514 ? 58.098 -28.499 -121.898 1.00 47.12 514 SER A C 1
ATOM 4025 O O . SER A 1 514 ? 58.598 -28.126 -120.837 1.00 47.12 514 SER A O 1
ATOM 4027 N N . LEU A 1 515 ? 56.774 -28.603 -122.054 1.00 44.25 515 LEU A N 1
ATOM 4028 C CA . LEU A 1 515 ? 55.719 -28.317 -121.060 1.00 44.25 515 LEU A CA 1
ATOM 4029 C C . LEU A 1 515 ? 55.909 -29.017 -119.684 1.00 44.25 515 LEU A C 1
ATOM 4031 O O . LEU A 1 515 ? 55.176 -28.761 -118.724 1.00 44.25 515 LEU A O 1
ATOM 4035 N N . VAL A 1 516 ? 56.878 -29.930 -119.576 1.00 53.59 516 VAL A N 1
ATOM 4036 C CA . VAL A 1 516 ? 57.257 -30.641 -118.350 1.00 53.59 516 VAL A CA 1
ATOM 4037 C C . VAL A 1 516 ? 58.068 -29.744 -117.401 1.00 53.59 516 VAL A C 1
ATOM 4039 O O . VAL A 1 516 ? 57.942 -29.883 -116.181 1.00 53.59 516 VAL A O 1
ATOM 4042 N N . ASP A 1 517 ? 58.801 -28.751 -117.915 1.00 45.84 517 ASP A N 1
ATOM 4043 C CA . ASP A 1 517 ? 59.618 -27.849 -117.088 1.00 45.84 517 ASP A CA 1
ATOM 4044 C C . ASP A 1 517 ? 58.776 -26.793 -116.347 1.00 45.84 517 ASP A C 1
ATOM 4046 O O . ASP A 1 517 ? 59.085 -26.430 -115.209 1.00 45.84 517 ASP A O 1
ATOM 4050 N N . THR A 1 518 ? 57.621 -26.400 -116.895 1.00 46.19 518 THR A N 1
ATOM 4051 C CA . THR A 1 518 ? 56.653 -25.521 -116.211 1.00 46.19 518 THR A CA 1
ATOM 4052 C C . THR A 1 518 ? 55.893 -26.225 -115.082 1.00 46.19 518 THR A C 1
ATOM 4054 O O . THR A 1 518 ? 55.579 -25.598 -114.071 1.00 46.19 518 THR A O 1
ATOM 4057 N N . LYS A 1 519 ? 55.662 -27.545 -115.175 1.00 47.19 519 LYS A N 1
ATOM 4058 C CA . LYS A 1 519 ? 55.069 -28.329 -114.071 1.00 47.19 519 LYS A CA 1
ATOM 4059 C C . LYS A 1 519 ? 56.050 -28.557 -112.917 1.00 47.19 519 LYS A C 1
ATOM 4061 O O . LYS A 1 519 ? 55.633 -28.587 -111.762 1.00 47.19 519 LYS A O 1
ATOM 4066 N N . ARG A 1 520 ? 57.354 -28.663 -113.199 1.00 49.84 520 ARG A N 1
ATOM 4067 C CA . ARG A 1 520 ? 58.396 -28.822 -112.168 1.00 49.84 520 ARG A CA 1
ATOM 4068 C C . ARG A 1 520 ? 58.694 -27.516 -111.412 1.00 49.84 520 ARG A C 1
ATOM 4070 O O . ARG A 1 520 ? 59.102 -27.570 -110.255 1.00 49.84 520 ARG A O 1
ATOM 4077 N N . LEU A 1 521 ? 58.443 -26.356 -112.026 1.00 49.22 521 LEU A N 1
ATOM 4078 C CA . LEU A 1 521 ? 58.509 -25.042 -111.369 1.00 49.22 521 LEU A CA 1
ATOM 4079 C C . LEU A 1 521 ? 57.273 -24.737 -110.503 1.00 49.22 521 LEU A C 1
ATOM 4081 O O . LEU A 1 521 ? 57.426 -24.135 -109.442 1.00 49.22 521 LEU A O 1
ATOM 4085 N N . LEU A 1 522 ? 56.081 -25.217 -110.883 1.00 47.44 522 LEU A N 1
ATOM 4086 C CA . LEU A 1 522 ? 54.865 -25.074 -110.065 1.00 47.44 522 LEU A CA 1
ATOM 4087 C C . LEU A 1 522 ? 54.865 -25.969 -108.808 1.00 47.44 522 LEU A C 1
ATOM 4089 O O . LEU A 1 522 ? 54.251 -25.618 -107.809 1.00 47.44 522 LEU A O 1
ATOM 4093 N N . ALA A 1 523 ? 55.604 -27.084 -108.819 1.00 45.78 523 ALA A N 1
ATOM 4094 C CA . ALA A 1 523 ? 55.735 -28.003 -107.681 1.00 45.78 523 ALA A CA 1
ATOM 4095 C C . ALA A 1 523 ? 56.647 -27.493 -106.537 1.00 45.78 523 ALA A C 1
ATOM 4097 O O . ALA A 1 523 ? 56.861 -28.208 -105.561 1.00 45.78 523 ALA A O 1
ATOM 4098 N N . LYS A 1 524 ? 57.212 -26.278 -106.648 1.00 43.34 524 LYS A N 1
ATOM 4099 C CA . LYS A 1 524 ? 58.028 -25.631 -105.598 1.00 43.34 524 LYS A CA 1
ATOM 4100 C C . LYS A 1 524 ? 57.250 -24.635 -104.720 1.00 43.34 524 LYS A C 1
ATOM 4102 O O . LYS A 1 524 ? 57.860 -23.991 -103.868 1.00 43.34 524 LYS A O 1
ATOM 4107 N N . TYR A 1 525 ? 55.935 -24.520 -104.903 1.00 45.94 525 TYR A N 1
ATOM 4108 C CA . TYR A 1 525 ? 55.038 -23.788 -104.005 1.00 45.94 525 TYR A CA 1
ATOM 4109 C C . TYR A 1 525 ? 54.201 -24.785 -103.183 1.00 45.94 525 TYR A C 1
ATOM 4111 O O . TYR A 1 525 ? 53.751 -25.783 -103.751 1.00 45.94 525 TYR A O 1
ATOM 4119 N N . PRO A 1 526 ? 54.004 -24.571 -101.867 1.00 45.81 526 PRO A N 1
ATOM 4120 C CA . PRO A 1 526 ? 53.164 -25.450 -101.060 1.00 45.81 526 PRO A CA 1
ATOM 4121 C C . PRO A 1 526 ? 51.688 -25.383 -101.511 1.00 45.81 526 PRO A C 1
ATOM 4123 O O . PRO A 1 526 ? 51.267 -24.361 -102.062 1.00 45.81 526 PRO A O 1
ATOM 4126 N N . PRO A 1 527 ? 50.902 -26.461 -101.315 1.00 46.50 527 PRO A N 1
ATOM 4127 C CA . PRO A 1 527 ? 49.522 -26.551 -101.781 1.00 46.50 527 PRO A CA 1
ATOM 4128 C C . PRO A 1 527 ? 48.616 -25.592 -101.007 1.00 46.50 527 PRO A C 1
ATOM 4130 O O . PRO A 1 527 ? 48.774 -25.411 -99.804 1.00 46.50 527 PRO A O 1
ATOM 4133 N N . SER A 1 528 ? 47.633 -25.029 -101.702 1.00 46.88 528 SER A N 1
ATOM 4134 C CA . SER A 1 528 ? 46.566 -24.159 -101.199 1.00 46.88 528 SER A CA 1
ATOM 4135 C C . SER A 1 528 ? 45.582 -24.895 -100.269 1.00 46.88 528 SER A C 1
ATOM 4137 O O . SER A 1 528 ? 44.402 -24.999 -100.584 1.00 46.88 528 SER A O 1
ATOM 4139 N N . GLY A 1 529 ? 46.064 -25.439 -99.149 1.00 45.69 529 GLY A N 1
ATOM 4140 C CA . GLY A 1 529 ? 45.238 -26.072 -98.109 1.00 45.69 529 GLY A CA 1
ATOM 4141 C C . GLY A 1 529 ? 44.645 -25.081 -97.102 1.00 45.69 529 GLY A C 1
ATOM 4142 O O . GLY A 1 529 ? 43.571 -25.326 -96.562 1.00 45.69 529 GLY A O 1
ATOM 4143 N N . ASP A 1 530 ? 45.280 -23.922 -96.916 1.00 45.12 530 ASP A N 1
ATOM 4144 C CA . ASP A 1 530 ? 44.891 -22.980 -95.857 1.00 45.12 530 ASP A CA 1
ATOM 4145 C C . ASP A 1 530 ? 43.658 -22.133 -96.210 1.00 45.12 530 ASP A C 1
ATOM 4147 O O . ASP A 1 530 ? 42.994 -21.613 -95.319 1.00 45.12 530 ASP A O 1
ATOM 4151 N N . LEU A 1 531 ? 43.288 -22.012 -97.493 1.00 48.84 531 LEU A N 1
ATOM 4152 C CA . LEU A 1 531 ? 42.157 -21.165 -97.897 1.00 48.84 531 LEU A CA 1
ATOM 4153 C C . LEU A 1 531 ? 40.789 -21.829 -97.649 1.00 48.84 531 LEU A C 1
ATOM 4155 O O . LEU A 1 531 ? 39.831 -21.142 -97.303 1.00 48.84 531 LEU A O 1
ATOM 4159 N N . GLU A 1 532 ? 40.688 -23.156 -97.788 1.00 46.81 532 GLU A N 1
ATOM 4160 C CA . GLU A 1 532 ? 39.456 -23.901 -97.470 1.00 46.81 532 GLU A CA 1
ATOM 4161 C C . GLU A 1 532 ? 39.265 -24.090 -95.960 1.00 46.81 532 GLU A C 1
ATOM 4163 O O . GLU A 1 532 ? 38.128 -24.171 -95.498 1.00 46.81 532 GLU A O 1
ATOM 4168 N N . GLN A 1 533 ? 40.352 -24.105 -95.181 1.00 50.62 533 GLN A N 1
ATOM 4169 C CA . GLN A 1 533 ? 40.294 -24.193 -93.722 1.00 50.62 533 GLN A CA 1
ATOM 4170 C C . GLN A 1 533 ? 39.910 -22.840 -93.091 1.00 50.62 533 GLN A C 1
ATOM 4172 O O . GLN A 1 533 ? 39.040 -22.807 -92.223 1.00 50.62 533 GLN A O 1
ATOM 4177 N N . LEU A 1 534 ? 40.416 -21.717 -93.626 1.00 48.53 534 LEU A N 1
ATOM 4178 C CA . LEU A 1 534 ? 40.042 -20.361 -93.191 1.00 48.53 534 LEU A CA 1
ATOM 4179 C C . LEU A 1 534 ? 38.581 -19.994 -93.528 1.00 48.53 534 LEU A C 1
ATOM 4181 O O . LEU A 1 534 ? 37.930 -19.260 -92.792 1.00 48.53 534 LEU A O 1
ATOM 4185 N N . LEU A 1 535 ? 38.033 -20.529 -94.627 1.00 51.28 535 LEU A N 1
ATOM 4186 C CA . LEU A 1 535 ? 36.623 -20.344 -95.005 1.00 51.28 535 LEU A CA 1
ATOM 4187 C C . LEU A 1 535 ? 35.651 -21.196 -94.173 1.00 51.28 535 LEU A C 1
ATOM 4189 O O . LEU A 1 535 ? 34.463 -20.882 -94.120 1.00 51.28 535 LEU A O 1
ATOM 4193 N N . LYS A 1 536 ? 36.140 -22.260 -93.522 1.00 51.00 536 LYS A N 1
ATOM 4194 C CA . LYS A 1 536 ? 35.339 -23.174 -92.692 1.00 51.00 536 LYS A CA 1
ATOM 4195 C C . LYS A 1 536 ? 35.327 -22.786 -91.206 1.00 51.00 536 LYS A C 1
ATOM 4197 O O . LYS A 1 536 ? 34.431 -23.226 -90.493 1.00 51.00 536 LYS A O 1
ATOM 4202 N N . GLU A 1 537 ? 36.274 -21.952 -90.766 1.00 49.56 537 GLU A N 1
ATOM 4203 C CA . GLU A 1 537 ? 36.357 -21.390 -89.403 1.00 49.56 537 GLU A CA 1
ATOM 4204 C C . GLU A 1 537 ? 35.647 -20.033 -89.226 1.00 49.56 537 GLU A C 1
ATOM 4206 O O . GLU A 1 537 ? 35.603 -19.494 -88.122 1.00 49.56 537 GLU A O 1
ATOM 4211 N N . MET A 1 538 ? 35.030 -19.484 -90.276 1.00 40.38 538 MET A N 1
ATOM 4212 C CA . MET A 1 538 ? 34.205 -18.280 -90.145 1.00 40.38 538 MET A CA 1
ATOM 4213 C C . MET A 1 538 ? 32.851 -18.598 -89.476 1.00 40.38 538 MET A C 1
ATOM 4215 O O . MET A 1 538 ? 32.122 -19.460 -89.979 1.00 40.38 538 MET A O 1
ATOM 4219 N N . PRO A 1 539 ? 32.449 -17.891 -88.398 1.00 51.12 539 PRO A N 1
ATOM 4220 C CA . PRO A 1 539 ? 31.100 -18.008 -87.847 1.00 51.12 539 PRO A CA 1
ATOM 4221 C C . PRO A 1 539 ? 30.050 -17.519 -88.866 1.00 51.12 539 PRO A C 1
ATOM 4223 O O . PRO A 1 539 ? 30.350 -16.674 -89.720 1.00 51.12 539 PRO A O 1
ATOM 4226 N N . PRO A 1 540 ? 28.812 -18.048 -88.828 1.00 53.16 540 PRO A N 1
ATOM 4227 C CA . PRO A 1 540 ? 27.798 -17.742 -89.828 1.00 53.16 540 PRO A CA 1
ATOM 4228 C C . PRO A 1 540 ? 27.397 -16.249 -89.806 1.00 53.16 540 PRO A C 1
ATOM 4230 O O . PRO A 1 540 ? 27.462 -15.606 -88.757 1.00 53.16 540 PRO A O 1
ATOM 4233 N N . PRO A 1 541 ? 26.898 -15.681 -90.927 1.00 45.97 541 PRO A N 1
ATOM 4234 C CA . PRO A 1 541 ? 26.599 -14.243 -91.083 1.00 45.97 541 PRO A CA 1
ATOM 4235 C C . PRO A 1 541 ? 25.567 -13.642 -90.104 1.00 45.97 541 PRO A C 1
ATOM 4237 O O . PRO A 1 541 ? 25.249 -12.455 -90.184 1.00 45.97 541 PRO A O 1
ATOM 4240 N N . CYS A 1 542 ? 25.010 -14.455 -89.208 1.00 46.44 542 CYS A N 1
ATOM 4241 C CA . CYS A 1 542 ? 24.021 -14.090 -88.202 1.00 46.44 542 CYS A CA 1
ATOM 4242 C C . CYS A 1 542 ? 24.638 -13.278 -87.047 1.00 46.44 542 CYS A C 1
ATOM 4244 O O . CYS A 1 542 ? 23.989 -12.364 -86.539 1.00 46.44 542 CYS A O 1
ATOM 4246 N N . ASP A 1 543 ? 25.894 -13.554 -86.680 1.00 46.34 543 ASP A N 1
ATOM 4247 C CA . ASP A 1 543 ? 26.534 -12.960 -85.494 1.00 46.34 543 ASP A CA 1
ATOM 4248 C C . ASP A 1 543 ? 27.109 -11.557 -85.757 1.00 46.34 543 ASP A C 1
ATOM 4250 O O . ASP A 1 543 ? 27.147 -10.711 -84.864 1.00 46.34 543 ASP A O 1
ATOM 4254 N N . ILE A 1 544 ? 27.436 -11.243 -87.015 1.00 46.62 544 ILE A N 1
ATOM 4255 C CA . ILE A 1 544 ? 27.938 -9.918 -87.421 1.00 46.62 544 ILE A CA 1
ATOM 4256 C C . ILE A 1 544 ? 26.822 -8.860 -87.380 1.00 46.62 544 ILE A C 1
ATOM 4258 O O . ILE A 1 544 ? 27.078 -7.704 -87.049 1.00 46.62 544 ILE A O 1
ATOM 4262 N N . ARG A 1 545 ? 25.562 -9.236 -87.654 1.00 46.38 545 ARG A N 1
ATOM 4263 C CA . ARG A 1 545 ? 24.421 -8.308 -87.514 1.00 46.38 545 ARG A CA 1
ATOM 4264 C C . ARG A 1 545 ? 24.072 -8.023 -86.055 1.00 46.38 545 ARG A C 1
ATOM 4266 O O . ARG A 1 545 ? 23.661 -6.911 -85.754 1.00 46.38 545 ARG A O 1
ATOM 4273 N N . ARG A 1 546 ? 24.281 -8.985 -85.152 1.00 45.84 546 ARG A N 1
ATOM 4274 C CA . ARG A 1 546 ? 23.962 -8.838 -83.724 1.00 45.84 546 ARG A CA 1
ATOM 4275 C C . ARG A 1 546 ? 24.950 -7.923 -82.988 1.00 45.84 546 ARG A C 1
ATOM 4277 O O . ARG A 1 546 ? 24.535 -7.170 -82.119 1.00 45.84 546 ARG A O 1
ATOM 4284 N N . LEU A 1 547 ? 26.221 -7.917 -83.403 1.00 45.78 547 LEU A N 1
ATOM 4285 C CA . LEU A 1 547 ? 27.259 -7.013 -82.879 1.00 45.78 547 LEU A CA 1
ATOM 4286 C C . LEU A 1 547 ? 27.095 -5.549 -83.328 1.00 45.78 547 LEU A C 1
ATOM 4288 O O . LEU A 1 547 ? 27.566 -4.642 -82.647 1.00 45.78 547 LEU A O 1
ATOM 4292 N N . LEU A 1 548 ? 26.411 -5.300 -84.450 1.00 47.56 548 LEU A N 1
ATOM 4293 C CA . LEU A 1 548 ? 26.106 -3.945 -84.928 1.00 47.56 548 LEU A CA 1
ATOM 4294 C C . LEU A 1 548 ? 24.856 -3.335 -84.266 1.00 47.56 548 LEU A C 1
ATOM 4296 O O . LEU A 1 548 ? 24.769 -2.111 -84.182 1.00 47.56 548 LEU A O 1
ATOM 4300 N N . ASP A 1 549 ? 23.943 -4.159 -83.739 1.00 46.59 549 ASP A N 1
ATOM 4301 C CA . ASP A 1 549 ? 22.752 -3.712 -82.994 1.00 46.59 549 ASP A CA 1
ATOM 4302 C C . ASP A 1 549 ? 23.031 -3.451 -81.491 1.00 46.59 549 ASP A C 1
ATOM 4304 O O . ASP A 1 549 ? 22.201 -2.854 -80.806 1.00 46.59 549 ASP A O 1
ATOM 4308 N N . GLU A 1 550 ? 24.208 -3.833 -80.971 1.00 44.81 550 GLU A N 1
ATOM 4309 C CA . GLU A 1 550 ? 24.648 -3.609 -79.576 1.00 44.81 550 GLU A CA 1
ATOM 4310 C C . GLU A 1 550 ? 25.523 -2.350 -79.377 1.00 44.81 550 GLU A C 1
ATOM 4312 O O . GLU A 1 550 ? 26.140 -2.161 -78.326 1.00 44.81 550 GLU A O 1
ATOM 4317 N N . CYS A 1 551 ? 25.576 -1.437 -80.351 1.00 43.62 551 CYS A N 1
ATOM 4318 C CA . CYS A 1 551 ? 26.173 -0.120 -80.129 1.00 43.62 551 CYS A CA 1
ATOM 4319 C C . CYS A 1 551 ? 25.199 0.805 -79.376 1.00 43.62 551 CYS A C 1
ATOM 4321 O O . CYS A 1 551 ? 24.074 1.010 -79.837 1.00 43.62 551 CYS A O 1
ATOM 4323 N N . PRO A 1 552 ? 25.604 1.421 -78.247 1.00 47.53 552 PRO A N 1
ATOM 4324 C CA . PRO A 1 552 ? 24.769 2.409 -77.580 1.00 47.53 552 PRO A CA 1
ATOM 4325 C C . PRO A 1 552 ? 24.513 3.588 -78.524 1.00 47.53 552 PRO A C 1
ATOM 4327 O O . PRO A 1 552 ? 25.426 4.094 -79.180 1.00 47.53 552 PRO A O 1
ATOM 4330 N N . SER A 1 553 ? 23.255 4.027 -78.588 1.00 55.47 553 SER A N 1
ATOM 4331 C CA . SER A 1 553 ? 22.837 5.177 -79.391 1.00 55.47 553 SER A CA 1
ATOM 4332 C C . SER A 1 553 ? 23.705 6.406 -79.068 1.00 55.47 553 SER A C 1
ATOM 4334 O O . SER A 1 553 ? 24.063 6.608 -77.902 1.00 55.47 553 SER A O 1
ATOM 4336 N N . PRO A 1 554 ? 23.991 7.293 -80.043 1.00 54.41 554 PRO A N 1
ATOM 4337 C CA . PRO A 1 554 ? 24.700 8.558 -79.808 1.00 54.41 554 PRO A CA 1
ATOM 4338 C C . PRO A 1 554 ? 24.116 9.397 -78.654 1.00 54.41 554 PRO A C 1
ATOM 4340 O O . PRO A 1 554 ? 24.815 10.210 -78.051 1.00 54.41 554 PRO A O 1
ATOM 4343 N N . VAL A 1 555 ? 22.842 9.176 -78.310 1.00 58.31 555 VAL A N 1
ATOM 4344 C CA . VAL A 1 555 ? 22.140 9.810 -77.185 1.00 58.31 555 VAL A CA 1
ATOM 4345 C C . VAL A 1 555 ? 22.606 9.277 -75.820 1.00 58.31 555 VAL A C 1
ATOM 4347 O O . VAL A 1 555 ? 22.696 10.048 -74.864 1.00 58.31 555 VAL A O 1
ATOM 4350 N N . ASP A 1 556 ? 22.945 7.992 -75.709 1.00 54.66 556 ASP A N 1
ATOM 4351 C CA . ASP A 1 556 ? 23.402 7.374 -74.456 1.00 54.66 556 ASP A CA 1
ATOM 4352 C C . ASP A 1 556 ? 24.883 7.661 -74.178 1.00 54.66 556 ASP A C 1
ATOM 4354 O O . ASP A 1 556 ? 25.277 7.837 -73.023 1.00 54.66 556 ASP A O 1
ATOM 4358 N N . ILE A 1 557 ? 25.691 7.817 -75.233 1.00 57.25 557 ILE A N 1
ATOM 4359 C CA . ILE A 1 557 ? 27.081 8.288 -75.128 1.00 57.25 557 ILE A CA 1
ATOM 4360 C C . ILE A 1 557 ? 27.110 9.754 -74.666 1.00 57.25 557 ILE A C 1
ATOM 4362 O O . ILE A 1 557 ? 27.875 10.107 -73.768 1.00 57.25 557 ILE A O 1
ATOM 4366 N N . LYS A 1 558 ? 26.214 10.598 -75.200 1.00 52.19 558 LYS A N 1
ATOM 4367 C CA . LYS A 1 558 ? 26.088 12.005 -74.793 1.00 52.19 558 LYS A CA 1
ATOM 4368 C C . LYS A 1 558 ? 25.631 12.157 -73.334 1.00 52.19 558 LYS A C 1
ATOM 4370 O O . LYS A 1 558 ? 26.194 12.966 -72.605 1.00 52.19 558 LYS A O 1
ATOM 4375 N N . ARG A 1 559 ? 24.688 11.323 -72.877 1.00 63.72 559 ARG A N 1
ATOM 4376 C CA . ARG A 1 559 ? 24.194 11.321 -71.486 1.00 63.72 559 ARG A CA 1
ATOM 4377 C C . ARG A 1 559 ? 25.257 10.879 -70.474 1.00 63.72 559 ARG A C 1
ATOM 4379 O O . ARG A 1 559 ? 25.302 11.412 -69.373 1.00 63.72 559 ARG A O 1
ATOM 4386 N N . ARG A 1 560 ? 26.121 9.923 -70.837 1.00 54.09 560 ARG A N 1
ATOM 4387 C CA . ARG A 1 560 ? 27.237 9.476 -69.981 1.00 54.09 560 ARG A CA 1
ATOM 4388 C C . ARG A 1 560 ? 28.369 10.503 -69.890 1.00 54.09 560 ARG A C 1
ATOM 4390 O O . ARG A 1 560 ? 29.011 10.584 -68.850 1.00 54.09 560 ARG A O 1
ATOM 4397 N N . LEU A 1 561 ? 28.579 11.305 -70.934 1.00 52.75 561 LEU A N 1
ATOM 4398 C CA . LEU A 1 561 ? 29.521 12.430 -70.919 1.00 52.75 561 LEU A CA 1
ATOM 4399 C C . LEU A 1 561 ? 29.024 13.616 -70.069 1.00 52.75 561 LEU A C 1
ATOM 4401 O O . LEU A 1 561 ? 29.839 14.271 -69.430 1.00 52.75 561 LEU A O 1
ATOM 4405 N N . GLU A 1 562 ? 27.710 13.857 -69.997 1.00 51.94 562 GLU A N 1
ATOM 4406 C CA . GLU A 1 562 ? 27.100 14.894 -69.137 1.00 51.94 562 GLU A CA 1
ATOM 4407 C C . GLU A 1 562 ? 27.026 14.516 -67.640 1.00 51.94 562 GLU A C 1
ATOM 4409 O O . GLU A 1 562 ? 26.765 15.381 -66.809 1.00 51.94 562 GLU A O 1
ATOM 4414 N N . GLN A 1 563 ? 27.259 13.247 -67.276 1.00 47.72 563 GLN A N 1
ATOM 4415 C CA . GLN A 1 563 ? 27.199 12.752 -65.887 1.00 47.72 563 GLN A CA 1
ATOM 4416 C C . GLN A 1 563 ? 28.552 12.729 -65.150 1.00 47.72 563 GLN A C 1
ATOM 4418 O O . GLN A 1 563 ? 28.606 12.323 -63.989 1.00 47.72 563 GLN A O 1
ATOM 4423 N N . LEU A 1 564 ? 29.642 13.170 -65.784 1.00 45.25 564 LEU A N 1
ATOM 4424 C CA . LEU A 1 564 ? 30.919 13.400 -65.100 1.00 45.25 564 LEU A CA 1
ATOM 4425 C C . LEU A 1 564 ? 30.919 14.802 -64.460 1.00 45.25 564 LEU A C 1
ATOM 4427 O O . LEU A 1 564 ? 30.465 15.750 -65.103 1.00 45.25 564 LEU A O 1
ATOM 4431 N N . PRO A 1 565 ? 31.427 14.977 -63.223 1.00 46.06 565 PRO A N 1
ATOM 4432 C CA . PRO A 1 565 ? 31.556 16.309 -62.639 1.00 46.06 565 PRO A CA 1
ATOM 4433 C C . PRO A 1 565 ? 32.470 17.168 -63.531 1.00 46.06 565 PRO A C 1
ATOM 4435 O O . PRO A 1 565 ? 33.472 16.651 -64.039 1.00 46.06 565 PRO A O 1
ATOM 4438 N N . PRO A 1 566 ? 32.160 18.461 -63.751 1.00 49.56 566 PRO A N 1
ATOM 4439 C CA . PRO A 1 566 ? 33.010 19.327 -64.552 1.00 49.56 566 PRO A CA 1
ATOM 4440 C C . PRO A 1 566 ? 34.359 19.459 -63.846 1.00 49.56 566 PRO A C 1
ATOM 4442 O O . PRO A 1 566 ? 34.477 20.084 -62.797 1.00 49.56 566 PRO A O 1
ATOM 4445 N N . SER A 1 567 ? 35.389 18.822 -64.398 1.00 48.75 567 SER A N 1
ATOM 4446 C CA . SER A 1 567 ? 36.759 19.038 -63.952 1.00 48.75 567 SER A CA 1
ATOM 4447 C C . SER A 1 567 ? 37.195 20.404 -64.475 1.00 48.75 567 SER A C 1
ATOM 4449 O O . SER A 1 567 ? 37.682 20.537 -65.601 1.00 48.75 567 SER A O 1
ATOM 4451 N N . ASP A 1 568 ? 36.975 21.439 -63.666 1.00 56.97 568 ASP A N 1
ATOM 4452 C CA . ASP A 1 568 ? 37.527 22.774 -63.907 1.00 56.97 568 ASP A CA 1
ATOM 4453 C C . ASP A 1 568 ? 39.057 22.712 -64.057 1.00 56.97 568 ASP A C 1
ATOM 4455 O O . ASP A 1 568 ? 39.628 23.464 -64.841 1.00 56.97 568 ASP A O 1
ATOM 4459 N N . GLU A 1 569 ? 39.712 21.735 -63.422 1.00 55.88 569 GLU A N 1
ATOM 4460 C CA . GLU A 1 569 ? 41.146 21.454 -63.550 1.00 55.88 569 GLU A CA 1
ATOM 4461 C C . GLU A 1 569 ? 41.537 20.902 -64.934 1.00 55.88 569 GLU A C 1
ATOM 4463 O O . GLU A 1 569 ? 42.533 21.348 -65.505 1.00 55.88 569 GLU A O 1
ATOM 4468 N N . LEU A 1 570 ? 40.745 20.001 -65.535 1.00 54.59 570 LEU A N 1
ATOM 4469 C CA . LEU A 1 570 ? 41.018 19.475 -66.880 1.00 54.59 570 LEU A CA 1
ATOM 4470 C C . LEU A 1 570 ? 40.738 20.529 -67.962 1.00 54.59 570 LEU A C 1
ATOM 4472 O O . LEU A 1 570 ? 41.508 20.662 -68.911 1.00 54.59 570 LEU A O 1
ATOM 4476 N N . ASN A 1 571 ? 39.683 21.331 -67.801 1.00 59.16 571 ASN A N 1
ATOM 4477 C CA . ASN A 1 571 ? 39.389 22.445 -68.707 1.00 59.16 571 ASN A CA 1
ATOM 4478 C C . ASN A 1 571 ? 40.404 23.591 -68.576 1.00 59.16 571 ASN A C 1
ATOM 4480 O O . ASN A 1 571 ? 40.708 24.252 -69.571 1.00 59.16 571 ASN A O 1
ATOM 4484 N N . GLN A 1 572 ? 40.960 23.819 -67.382 1.00 63.44 572 GLN A N 1
ATOM 4485 C CA . GLN A 1 572 ? 42.059 24.761 -67.178 1.00 63.44 572 GLN A CA 1
ATOM 4486 C C . GLN A 1 572 ? 43.348 24.253 -67.840 1.00 63.44 572 GLN A C 1
ATOM 4488 O O . GLN A 1 572 ? 43.986 25.002 -68.577 1.00 63.44 572 GLN A O 1
ATOM 4493 N N . LEU A 1 573 ? 43.662 22.959 -67.707 1.00 58.22 573 LEU A N 1
ATOM 4494 C CA . LEU A 1 573 ? 44.812 22.331 -68.366 1.00 58.22 573 LEU A CA 1
ATOM 4495 C C . LEU A 1 573 ? 44.686 22.346 -69.902 1.00 58.22 573 LEU A C 1
ATOM 4497 O O . LEU A 1 573 ? 45.650 22.641 -70.605 1.00 58.22 573 LEU A O 1
ATOM 4501 N N . VAL A 1 574 ? 43.482 22.108 -70.436 1.00 62.69 574 VAL A N 1
ATOM 4502 C CA . VAL A 1 574 ? 43.187 22.198 -71.878 1.00 62.69 574 VAL A CA 1
ATOM 4503 C C . VAL A 1 574 ? 43.230 23.648 -72.379 1.00 62.69 574 VAL A C 1
ATOM 4505 O O . VAL A 1 574 ? 43.688 23.882 -73.496 1.00 62.69 574 VAL A O 1
ATOM 4508 N N . ARG A 1 575 ? 42.824 24.640 -71.570 1.00 64.31 575 ARG A N 1
ATOM 4509 C CA . ARG A 1 575 ? 42.971 26.071 -71.908 1.00 64.31 575 ARG A CA 1
ATOM 4510 C C . ARG A 1 575 ? 44.412 26.573 -71.844 1.00 64.31 575 ARG A C 1
ATOM 4512 O O . ARG A 1 575 ? 44.736 27.533 -72.544 1.00 64.31 575 ARG A O 1
ATOM 4519 N N . ASP A 1 576 ? 45.267 25.939 -71.047 1.00 59.78 576 ASP A N 1
ATOM 4520 C CA . ASP A 1 576 ? 46.678 26.312 -70.914 1.00 59.78 576 ASP A CA 1
ATOM 4521 C C . ASP A 1 576 ? 47.610 25.516 -71.858 1.00 59.78 576 ASP A C 1
ATOM 4523 O O . ASP A 1 576 ? 48.729 25.959 -72.128 1.00 59.78 576 ASP A O 1
ATOM 4527 N N . LEU A 1 577 ? 47.132 24.425 -72.479 1.00 63.50 577 LEU A N 1
ATOM 4528 C CA . LEU A 1 577 ? 47.854 23.674 -73.522 1.00 63.50 577 LEU A CA 1
ATOM 4529 C C . LEU A 1 577 ? 48.271 24.533 -74.743 1.00 63.50 577 LEU A C 1
ATOM 4531 O O . LEU A 1 577 ? 49.419 24.415 -75.181 1.00 63.50 577 LEU A O 1
ATOM 4535 N N . PRO A 1 578 ? 47.416 25.429 -75.287 1.00 62.34 578 PRO A N 1
ATOM 4536 C CA . PRO A 1 578 ? 47.795 26.326 -76.377 1.00 62.34 578 PRO A CA 1
ATOM 4537 C C . PRO A 1 578 ? 48.904 27.304 -75.978 1.00 62.34 578 PRO A C 1
ATOM 4539 O O . PRO A 1 578 ? 49.815 27.533 -76.767 1.00 62.34 578 PRO A O 1
ATOM 4542 N N . LYS A 1 579 ? 48.893 27.814 -74.737 1.00 61.19 579 LYS A N 1
ATOM 4543 C CA . LYS A 1 579 ? 49.925 28.740 -74.235 1.00 61.19 579 LYS A CA 1
ATOM 4544 C C . LYS A 1 579 ? 51.268 28.041 -74.040 1.00 61.19 579 LYS A C 1
ATOM 4546 O O . LYS A 1 579 ? 52.310 28.635 -74.308 1.00 61.19 579 LYS A O 1
ATOM 4551 N N . LEU A 1 580 ? 51.265 26.774 -73.616 1.00 52.94 580 LEU A N 1
ATOM 4552 C CA . LEU A 1 580 ? 52.484 25.969 -73.493 1.00 52.94 580 LEU A CA 1
ATOM 4553 C C . LEU A 1 580 ? 53.053 25.593 -74.873 1.00 52.94 580 LEU A C 1
ATOM 4555 O O . LEU A 1 580 ? 54.263 25.654 -75.078 1.00 52.94 580 LEU A O 1
ATOM 4559 N N . SER A 1 581 ? 52.178 25.285 -75.838 1.00 55.03 581 SER A N 1
ATOM 4560 C CA . SER A 1 581 ? 52.524 25.083 -77.252 1.00 55.03 581 SER A CA 1
ATOM 4561 C C . SER A 1 581 ? 53.118 26.344 -77.884 1.00 55.03 581 SER A C 1
ATOM 4563 O O . SER A 1 581 ? 54.113 26.263 -78.602 1.00 55.03 581 SER A O 1
ATOM 4565 N N . GLU A 1 582 ? 52.554 27.517 -77.598 1.00 58.31 582 GLU A N 1
ATOM 4566 C CA . GLU A 1 582 ? 53.039 28.808 -78.094 1.00 58.31 582 GLU A CA 1
ATOM 4567 C C . GLU A 1 582 ? 54.385 29.184 -77.450 1.00 58.31 582 GLU A C 1
ATOM 4569 O O . GLU A 1 582 ? 55.315 29.565 -78.155 1.00 58.31 582 GLU A O 1
ATOM 4574 N N . SER A 1 583 ? 54.556 28.918 -76.148 1.00 56.16 583 SER A N 1
ATOM 4575 C CA . SER A 1 583 ? 55.830 29.088 -75.425 1.00 56.16 583 SER A CA 1
ATOM 4576 C C . SER A 1 583 ? 56.936 28.167 -75.963 1.00 56.16 583 SER A C 1
ATOM 4578 O O . SER A 1 583 ? 58.077 28.591 -76.155 1.00 56.16 583 SER A O 1
ATOM 4580 N N . MET A 1 584 ? 56.605 26.904 -76.253 1.00 51.94 584 MET A N 1
ATOM 4581 C CA . MET A 1 584 ? 57.523 25.928 -76.856 1.00 51.94 584 MET A CA 1
ATOM 4582 C C . MET A 1 584 ? 57.820 26.262 -78.325 1.00 51.94 584 MET A C 1
ATOM 4584 O O . MET A 1 584 ? 58.955 26.103 -78.780 1.00 51.94 584 MET A O 1
ATOM 4588 N N . SER A 1 585 ? 56.840 26.791 -79.062 1.00 57.47 585 SER A N 1
ATOM 4589 C CA . SER A 1 585 ? 57.009 27.248 -80.446 1.00 57.47 585 SER A CA 1
ATOM 4590 C C . SER A 1 585 ? 57.852 28.522 -80.532 1.00 57.47 585 SER A C 1
ATOM 4592 O O . SER A 1 585 ? 58.667 28.637 -81.443 1.00 57.47 585 SER A O 1
ATOM 4594 N N . GLU A 1 586 ? 57.757 29.444 -79.568 1.00 51.91 586 GLU A N 1
ATOM 4595 C CA . GLU A 1 586 ? 58.582 30.659 -79.514 1.00 51.91 586 GLU A CA 1
ATOM 4596 C C . GLU A 1 586 ? 60.042 30.354 -79.126 1.00 51.91 586 GLU A C 1
ATOM 4598 O O . GLU A 1 586 ? 60.977 30.938 -79.687 1.00 51.91 586 GLU A O 1
ATOM 4603 N N . VAL A 1 587 ? 60.267 29.369 -78.246 1.00 52.00 587 VAL A N 1
ATOM 4604 C CA . VAL A 1 587 ? 61.613 28.851 -77.929 1.00 52.00 587 VAL A CA 1
ATOM 4605 C C . VAL A 1 587 ? 62.219 28.109 -79.129 1.00 52.00 587 VAL A C 1
ATOM 4607 O O . VAL A 1 587 ? 63.400 28.294 -79.434 1.00 52.00 587 VAL A O 1
ATOM 4610 N N . THR A 1 588 ? 61.414 27.355 -79.884 1.00 50.09 588 THR A N 1
ATOM 4611 C CA . THR A 1 588 ? 61.876 26.642 -81.091 1.00 50.09 588 THR A CA 1
ATOM 4612 C C . THR A 1 588 ? 62.110 27.604 -82.271 1.00 50.09 588 THR A C 1
ATOM 4614 O O . THR A 1 588 ? 63.099 27.473 -82.994 1.00 50.09 588 THR A O 1
ATOM 4617 N N . ALA A 1 589 ? 61.300 28.661 -82.408 1.00 46.72 589 ALA A N 1
ATOM 4618 C CA . ALA A 1 589 ? 61.470 29.708 -83.420 1.00 46.72 589 ALA A CA 1
ATOM 4619 C C . ALA A 1 589 ? 62.673 30.635 -83.148 1.00 46.72 589 ALA A C 1
ATOM 4621 O O . ALA A 1 589 ? 63.273 31.155 -84.092 1.00 46.72 589 ALA A O 1
ATOM 4622 N N . ARG A 1 590 ? 63.086 30.812 -81.882 1.00 47.97 590 ARG A N 1
ATOM 4623 C CA . ARG A 1 590 ? 64.342 31.506 -81.528 1.00 47.97 590 ARG A CA 1
ATOM 4624 C C . ARG A 1 590 ? 65.585 30.616 -81.637 1.00 47.97 590 ARG A C 1
ATOM 4626 O O . ARG A 1 590 ? 66.677 31.151 -81.811 1.00 47.97 590 ARG A O 1
ATOM 4633 N N . SER A 1 591 ? 65.429 29.290 -81.610 1.00 44.06 591 SER A N 1
ATOM 4634 C CA . SER A 1 591 ? 66.510 28.324 -81.868 1.00 44.06 591 SER A CA 1
ATOM 4635 C C . SER A 1 591 ? 66.818 28.161 -83.373 1.00 44.06 591 SER A C 1
ATOM 4637 O O . SER A 1 591 ? 67.952 27.882 -83.756 1.00 44.06 591 SER A O 1
ATOM 4639 N N . SER A 1 592 ? 65.849 28.455 -84.253 1.00 41.19 592 SER A N 1
ATOM 4640 C CA . SER A 1 592 ? 65.964 28.373 -85.722 1.00 41.19 592 SER A CA 1
ATOM 4641 C C . SER A 1 592 ? 66.347 29.701 -86.413 1.00 41.19 592 SER A C 1
ATOM 4643 O O . SER A 1 592 ? 65.782 30.078 -87.444 1.00 41.19 592 SER A O 1
ATOM 4645 N N . ARG A 1 593 ? 67.345 30.425 -85.896 1.00 39.69 593 ARG A N 1
ATOM 4646 C CA . ARG A 1 593 ? 68.111 31.393 -86.708 1.00 39.69 593 ARG A CA 1
ATOM 4647 C C . ARG A 1 593 ? 69.587 31.045 -86.655 1.00 39.69 593 ARG A C 1
ATOM 4649 O O . ARG A 1 593 ? 70.359 31.628 -85.899 1.00 39.69 593 ARG A O 1
ATOM 4656 N N . HIS A 1 594 ? 69.979 30.097 -87.499 1.00 37.06 594 HIS A N 1
ATOM 4657 C CA . HIS A 1 594 ? 71.359 30.029 -87.955 1.00 37.06 594 HIS A CA 1
ATOM 4658 C C . HIS A 1 594 ? 71.699 31.324 -88.709 1.00 37.06 594 HIS A C 1
ATOM 4660 O O . HIS A 1 594 ? 70.972 31.687 -89.638 1.00 37.06 594 HIS A O 1
ATOM 4666 N N . PRO A 1 595 ? 72.777 32.037 -88.341 1.00 40.16 595 PRO A N 1
ATOM 4667 C CA . PRO A 1 595 ? 73.321 33.063 -89.206 1.00 40.16 595 PRO A CA 1
ATOM 4668 C C . PRO A 1 595 ? 73.872 32.380 -90.459 1.00 40.16 595 PRO A C 1
ATOM 4670 O O . PRO A 1 595 ? 74.708 31.481 -90.393 1.00 40.16 595 PRO A O 1
ATOM 4673 N N . THR A 1 596 ? 73.359 32.809 -91.604 1.00 36.34 596 THR A N 1
ATOM 4674 C CA . THR A 1 596 ? 73.891 32.530 -92.935 1.00 36.34 596 THR A CA 1
ATOM 4675 C C . THR A 1 596 ? 75.403 32.727 -92.971 1.00 36.34 596 THR A C 1
ATOM 4677 O O . THR A 1 596 ? 75.905 33.770 -92.551 1.00 36.34 596 THR A O 1
ATOM 4680 N N . HIS A 1 597 ? 76.101 31.724 -93.507 1.00 41.69 597 HIS A N 1
ATOM 4681 C CA . HIS A 1 597 ? 77.509 31.773 -93.880 1.00 41.69 597 HIS A CA 1
ATOM 4682 C C . HIS A 1 597 ? 77.853 33.082 -94.605 1.00 41.69 597 HIS A C 1
ATOM 4684 O O . HIS A 1 597 ? 77.358 33.341 -95.701 1.00 41.69 597 HIS A O 1
ATOM 4690 N N . THR A 1 598 ? 78.754 33.869 -94.026 1.00 43.16 598 THR A N 1
ATOM 4691 C CA . THR A 1 598 ? 79.573 34.842 -94.756 1.00 43.16 598 THR A CA 1
ATOM 4692 C C . THR A 1 598 ? 80.988 34.278 -94.896 1.00 43.16 598 THR A C 1
ATOM 4694 O O . THR A 1 598 ? 81.492 33.656 -93.958 1.00 43.16 598 THR A O 1
ATOM 4697 N N . PRO A 1 599 ? 81.630 34.425 -96.068 1.00 44.66 599 PRO A N 1
ATOM 4698 C CA . PRO A 1 599 ? 82.913 33.798 -96.338 1.00 44.66 599 PRO A CA 1
ATOM 4699 C C . PRO A 1 599 ? 84.023 34.464 -95.524 1.00 44.66 599 PRO A C 1
ATOM 4701 O O . PRO A 1 599 ? 84.125 35.687 -95.452 1.00 44.66 599 PRO A O 1
ATOM 4704 N N . THR A 1 600 ? 84.862 33.625 -94.929 1.00 41.22 600 THR A N 1
ATOM 4705 C CA . THR A 1 600 ? 86.097 33.969 -94.227 1.00 41.22 600 THR A CA 1
ATOM 4706 C C . THR A 1 600 ? 87.046 34.769 -95.131 1.00 41.22 600 THR A C 1
ATOM 4708 O O . THR A 1 600 ? 87.454 34.246 -96.169 1.00 41.22 600 THR A O 1
ATOM 4711 N N . PRO A 1 601 ? 87.511 35.968 -94.736 1.00 41.62 601 PRO A N 1
ATOM 4712 C CA . PRO A 1 601 ? 88.805 36.470 -95.159 1.00 41.62 601 PRO A CA 1
ATOM 4713 C C . PRO A 1 601 ? 89.859 35.991 -94.155 1.00 41.62 601 PRO A C 1
ATOM 4715 O O . PRO A 1 601 ? 89.704 36.119 -92.939 1.00 41.62 601 PRO A O 1
ATOM 4718 N N . ALA A 1 602 ? 90.933 35.404 -94.671 1.00 49.28 602 ALA A N 1
ATOM 4719 C CA . ALA A 1 602 ? 92.119 35.091 -93.891 1.00 49.28 602 ALA A CA 1
ATOM 4720 C C . ALA A 1 602 ? 92.671 36.374 -93.235 1.00 49.28 602 ALA A C 1
ATOM 4722 O O . ALA A 1 602 ? 92.738 37.407 -93.895 1.00 49.28 602 ALA A O 1
ATOM 4723 N N . PHE A 1 603 ? 93.099 36.254 -91.971 1.00 55.62 603 PHE A N 1
ATOM 4724 C CA . PHE A 1 603 ? 93.628 37.282 -91.053 1.00 55.62 603 PHE A CA 1
ATOM 4725 C C . PHE A 1 603 ? 92.603 38.021 -90.169 1.00 55.62 603 PHE A C 1
ATOM 4727 O O . PHE A 1 603 ? 92.283 39.184 -90.389 1.00 55.62 603 PHE A O 1
ATOM 4734 N N . MET A 1 604 ? 92.195 37.376 -89.065 1.00 52.00 604 MET A N 1
ATOM 4735 C CA . MET A 1 604 ? 91.774 38.082 -87.845 1.00 52.00 604 MET A CA 1
ATOM 4736 C C . MET A 1 604 ? 92.900 38.051 -86.807 1.00 52.00 604 MET A C 1
ATOM 4738 O O . MET A 1 604 ? 93.472 36.999 -86.525 1.00 52.00 604 MET A O 1
ATOM 4742 N N . THR A 1 605 ? 93.218 39.206 -86.225 1.00 62.84 605 THR A N 1
ATOM 4743 C CA . THR A 1 605 ? 94.135 39.323 -85.086 1.00 62.84 605 THR A CA 1
ATOM 4744 C C . THR A 1 605 ? 93.401 39.053 -83.768 1.00 62.84 605 THR A C 1
ATOM 4746 O O . THR A 1 605 ? 92.182 39.219 -83.650 1.00 62.84 605 THR A O 1
ATOM 4749 N N . LYS A 1 606 ? 94.156 38.624 -82.749 1.00 60.44 606 LYS A N 1
ATOM 4750 C CA . LYS A 1 606 ? 93.646 38.243 -81.418 1.00 60.44 606 LYS A CA 1
ATOM 4751 C C . LYS A 1 606 ? 92.764 39.338 -80.783 1.00 60.44 606 LYS A C 1
ATOM 4753 O O . LYS A 1 606 ? 91.741 39.015 -80.187 1.00 60.44 606 LYS A O 1
ATOM 4758 N N . ASP A 1 607 ? 93.095 40.611 -81.008 1.00 65.38 607 ASP A N 1
ATOM 4759 C CA . ASP A 1 607 ? 92.344 41.776 -80.510 1.00 65.38 607 ASP A CA 1
ATOM 4760 C C . ASP A 1 607 ? 90.960 41.952 -81.146 1.00 65.38 607 ASP A C 1
ATOM 4762 O O . ASP A 1 607 ? 89.988 42.227 -80.444 1.00 65.38 607 ASP A O 1
ATOM 4766 N N . MET A 1 608 ? 90.826 41.734 -82.458 1.00 61.75 608 MET A N 1
ATOM 4767 C CA . MET A 1 608 ? 89.522 41.820 -83.133 1.00 61.75 608 MET A CA 1
ATOM 4768 C C . MET A 1 608 ? 88.573 40.705 -82.683 1.00 61.75 608 MET A C 1
ATOM 4770 O O . MET A 1 608 ? 87.360 40.895 -82.616 1.00 61.75 608 MET A O 1
ATOM 4774 N N . THR A 1 609 ? 89.133 39.553 -82.310 1.00 62.19 609 THR A N 1
ATOM 4775 C CA . THR A 1 609 ? 88.360 38.425 -81.779 1.00 62.19 609 THR A CA 1
ATOM 4776 C C . THR A 1 609 ? 87.883 38.717 -80.350 1.00 62.19 609 THR A C 1
ATOM 4778 O O . THR A 1 609 ? 86.729 38.457 -80.017 1.00 62.19 609 THR A O 1
ATOM 4781 N N . LEU A 1 610 ? 88.733 39.331 -79.517 1.00 64.62 610 LEU A N 1
ATOM 4782 C CA . LEU A 1 610 ? 88.382 39.737 -78.152 1.00 64.62 610 LEU A CA 1
ATOM 4783 C C . LEU A 1 610 ? 87.343 40.872 -78.120 1.00 64.62 610 LEU A C 1
ATOM 4785 O O . LEU A 1 610 ? 86.397 40.784 -77.338 1.00 64.62 610 LEU A O 1
ATOM 4789 N N . GLN A 1 611 ? 87.424 41.867 -79.015 1.00 67.00 611 GLN A N 1
ATOM 4790 C CA . GLN A 1 611 ? 86.399 42.923 -79.127 1.00 67.00 611 GLN A CA 1
ATOM 4791 C C . GLN A 1 611 ? 85.008 42.387 -79.505 1.00 67.00 611 GLN A C 1
ATOM 4793 O O . GLN A 1 611 ? 83.997 42.983 -79.136 1.00 67.00 611 GLN A O 1
ATOM 4798 N N . LEU A 1 612 ? 84.933 41.252 -80.207 1.00 65.62 612 LEU A N 1
ATOM 4799 C CA . LEU A 1 612 ? 83.662 40.631 -80.585 1.00 65.62 612 LEU A CA 1
ATOM 4800 C C . LEU A 1 612 ? 83.076 39.729 -79.481 1.00 65.62 612 LEU A C 1
ATOM 4802 O O . LEU A 1 612 ? 81.863 39.497 -79.451 1.00 65.62 612 LEU A O 1
ATOM 4806 N N . ILE A 1 613 ? 83.931 39.188 -78.605 1.00 68.88 613 ILE A N 1
ATOM 4807 C CA . ILE A 1 613 ? 83.565 38.197 -77.581 1.00 68.88 613 ILE A CA 1
ATOM 4808 C C . ILE A 1 613 ? 83.249 38.858 -76.236 1.00 68.88 613 ILE A C 1
ATOM 4810 O O . ILE A 1 613 ? 82.258 38.475 -75.616 1.00 68.88 613 ILE A O 1
ATOM 4814 N N . ILE A 1 614 ? 84.022 39.862 -75.804 1.00 73.88 614 ILE A N 1
ATOM 4815 C CA . ILE A 1 614 ? 83.853 40.513 -74.490 1.00 73.88 614 ILE A CA 1
ATOM 4816 C C . ILE A 1 614 ? 82.420 41.050 -74.291 1.00 73.88 614 ILE A C 1
ATOM 4818 O O . ILE A 1 614 ? 81.767 40.620 -73.343 1.00 73.88 614 ILE A O 1
ATOM 4822 N N . PRO A 1 615 ? 81.821 41.820 -75.225 1.00 76.50 615 PRO A N 1
ATOM 4823 C CA . PRO A 1 615 ? 80.456 42.324 -75.043 1.00 76.50 615 PRO A CA 1
ATOM 4824 C C . PRO A 1 615 ? 79.387 41.222 -75.033 1.00 76.50 615 PRO A C 1
ATOM 4826 O O . PRO A 1 615 ? 78.292 41.415 -74.506 1.00 76.50 615 PRO A O 1
ATOM 4829 N N . LYS A 1 616 ? 79.660 40.067 -75.658 1.00 74.75 616 LYS A N 1
ATOM 4830 C CA . LYS A 1 616 ? 78.753 38.908 -75.633 1.00 74.75 616 LYS A CA 1
ATOM 4831 C C . LYS A 1 616 ? 78.838 38.166 -74.300 1.00 74.75 616 LYS A C 1
ATOM 4833 O O . LYS A 1 616 ? 77.815 37.676 -73.833 1.00 74.75 616 LYS A O 1
ATOM 4838 N N . MET A 1 617 ? 80.027 38.107 -73.705 1.00 76.44 617 MET A N 1
ATOM 4839 C CA . MET A 1 617 ? 80.267 37.516 -72.392 1.00 76.44 617 MET A CA 1
ATOM 4840 C C . MET A 1 617 ? 79.686 38.389 -71.273 1.00 76.44 617 MET A C 1
ATOM 4842 O O . MET A 1 617 ? 78.969 37.855 -70.435 1.00 76.44 617 MET A O 1
ATOM 4846 N N . ASP A 1 618 ? 79.849 39.713 -71.340 1.00 79.00 618 ASP A N 1
ATOM 4847 C CA . ASP A 1 618 ? 79.244 40.648 -70.377 1.00 79.00 618 ASP A CA 1
ATOM 4848 C C . ASP A 1 618 ? 77.708 40.584 -70.423 1.00 79.00 618 ASP A C 1
ATOM 4850 O O . ASP A 1 618 ? 77.040 40.492 -69.397 1.00 79.00 618 ASP A O 1
ATOM 4854 N N . ARG A 1 619 ? 77.118 40.524 -71.628 1.00 77.75 619 ARG A N 1
ATOM 4855 C CA . ARG A 1 619 ? 75.664 40.328 -71.787 1.00 77.75 619 ARG A CA 1
ATOM 4856 C C . ARG A 1 619 ? 75.187 38.985 -71.242 1.00 77.75 619 ARG A C 1
ATOM 4858 O O . ARG A 1 619 ? 74.064 38.909 -70.744 1.00 77.75 619 ARG A O 1
ATOM 4865 N N . LEU A 1 620 ? 75.997 37.933 -71.372 1.00 79.38 620 LEU A N 1
ATOM 4866 C CA . LEU A 1 620 ? 75.687 36.620 -70.812 1.00 79.38 620 LEU A CA 1
ATOM 4867 C C . LEU A 1 620 ? 75.767 36.654 -69.282 1.00 79.38 620 LEU A C 1
ATOM 4869 O O . LEU A 1 620 ? 74.871 36.129 -68.629 1.00 79.38 620 LEU A O 1
ATOM 4873 N N . GLU A 1 621 ? 76.782 37.306 -68.716 1.00 82.12 621 GLU A N 1
ATOM 4874 C CA . GLU A 1 621 ? 76.940 37.486 -67.273 1.00 82.12 621 GLU A CA 1
ATOM 4875 C C . GLU A 1 621 ? 75.786 38.306 -66.680 1.00 82.12 621 GLU A C 1
ATOM 4877 O O . GLU A 1 621 ? 75.184 37.892 -65.691 1.00 82.12 621 GLU A O 1
ATOM 4882 N N . ASP A 1 622 ? 75.399 39.410 -67.320 1.00 84.12 622 ASP A N 1
ATOM 4883 C CA . ASP A 1 622 ? 74.254 40.224 -66.902 1.00 84.12 622 ASP A CA 1
ATOM 4884 C C . ASP A 1 622 ? 72.928 39.468 -67.034 1.00 84.12 622 ASP A C 1
ATOM 4886 O O . ASP A 1 622 ? 72.046 39.595 -66.181 1.00 84.12 622 ASP A O 1
ATOM 4890 N N . ALA A 1 623 ? 72.761 38.664 -68.089 1.00 79.38 623 ALA A N 1
ATOM 4891 C CA . ALA A 1 623 ? 71.597 37.795 -68.238 1.00 79.38 623 ALA A CA 1
ATOM 4892 C C . ALA A 1 623 ? 71.549 36.724 -67.140 1.00 79.38 623 ALA A C 1
ATOM 4894 O O . ALA A 1 623 ? 70.474 36.473 -66.595 1.00 79.38 623 ALA A O 1
ATOM 4895 N N . LEU A 1 624 ? 72.698 36.145 -66.776 1.00 82.12 624 LEU A N 1
ATOM 4896 C CA . LEU A 1 624 ? 72.809 35.159 -65.705 1.00 82.12 624 LEU A CA 1
ATOM 4897 C C . LEU A 1 624 ? 72.517 35.792 -64.339 1.00 82.12 624 LEU A C 1
ATOM 4899 O O . LEU A 1 624 ? 71.701 35.263 -63.592 1.00 82.12 624 LEU A O 1
ATOM 4903 N N . LYS A 1 625 ? 73.103 36.957 -64.034 1.00 87.50 625 LYS A N 1
ATOM 4904 C CA . LYS A 1 625 ? 72.838 37.712 -62.798 1.00 87.50 625 LYS A CA 1
ATOM 4905 C C . LYS A 1 625 ? 71.365 38.084 -62.678 1.00 87.50 625 LYS A C 1
ATOM 4907 O O . LYS A 1 625 ? 70.786 37.898 -61.613 1.00 87.50 625 LYS A O 1
ATOM 4912 N N . ARG A 1 626 ? 70.737 38.545 -63.765 1.00 84.38 626 ARG A N 1
ATOM 4913 C CA . ARG A 1 626 ? 69.305 38.875 -63.781 1.00 84.38 626 ARG A CA 1
ATOM 4914 C C . ARG A 1 626 ? 68.440 37.636 -63.531 1.00 84.38 626 ARG A C 1
ATOM 4916 O O . ARG A 1 626 ? 67.590 37.677 -62.651 1.00 84.38 626 ARG A O 1
ATOM 4923 N N . ARG A 1 627 ? 68.729 36.515 -64.206 1.00 83.94 627 ARG A N 1
ATOM 4924 C CA . ARG A 1 627 ? 68.063 35.219 -63.972 1.00 83.94 627 ARG A CA 1
ATOM 4925 C C . ARG A 1 627 ? 68.237 34.719 -62.537 1.00 83.94 627 ARG A C 1
ATOM 4927 O O . ARG A 1 627 ? 67.280 34.212 -61.963 1.00 83.94 627 ARG A O 1
ATOM 4934 N N . CYS A 1 628 ? 69.428 34.857 -61.956 1.00 85.12 628 CYS A N 1
ATOM 4935 C CA . CYS A 1 628 ? 69.682 34.495 -60.563 1.00 85.12 628 CYS A CA 1
ATOM 4936 C C . CYS A 1 628 ? 68.896 35.391 -59.599 1.00 85.12 628 CYS A C 1
ATOM 4938 O O . CYS A 1 628 ? 68.272 34.872 -58.681 1.00 85.12 628 CYS A O 1
ATOM 4940 N N . SER A 1 629 ? 68.854 36.707 -59.825 1.00 85.31 629 SER A N 1
ATOM 4941 C CA . SER A 1 629 ? 68.059 37.635 -59.009 1.00 85.31 629 SER A CA 1
ATOM 4942 C C . SER A 1 629 ? 66.556 37.360 -59.102 1.00 85.31 629 SER A C 1
ATOM 4944 O O . SER A 1 629 ? 65.877 37.359 -58.079 1.00 85.31 629 SER A O 1
ATOM 4946 N N . GLU A 1 630 ? 66.040 37.074 -60.300 1.00 86.81 630 GLU A N 1
ATOM 4947 C CA . GLU A 1 630 ? 64.644 36.666 -60.514 1.00 86.81 630 GLU A CA 1
ATOM 4948 C C . GLU A 1 630 ? 64.336 35.347 -59.794 1.00 86.81 630 GLU A C 1
ATOM 4950 O O . GLU A 1 630 ? 63.327 35.241 -59.103 1.00 86.81 630 GLU A O 1
ATOM 4955 N N . MET A 1 631 ? 65.227 34.356 -59.888 1.00 85.81 631 MET A N 1
ATOM 4956 C CA . MET A 1 631 ? 65.070 33.072 -59.199 1.00 85.81 631 MET A CA 1
ATOM 4957 C C . MET A 1 631 ? 65.091 33.239 -57.676 1.00 85.81 631 MET A C 1
ATOM 4959 O O . MET A 1 631 ? 64.257 32.655 -56.987 1.00 85.81 631 MET A O 1
ATOM 4963 N N . ILE A 1 632 ? 65.990 34.076 -57.149 1.00 87.94 632 ILE A N 1
ATOM 4964 C CA . ILE A 1 632 ? 66.048 34.408 -55.722 1.00 87.94 632 ILE A CA 1
ATOM 4965 C C . ILE A 1 632 ? 64.755 35.106 -55.290 1.00 87.94 632 ILE A C 1
ATOM 4967 O O . ILE A 1 632 ? 64.176 34.707 -54.285 1.00 87.94 632 ILE A O 1
ATOM 4971 N N . GLN A 1 633 ? 64.247 36.080 -56.052 1.00 86.00 633 GLN A N 1
ATOM 4972 C CA . GLN A 1 633 ? 62.973 36.732 -55.732 1.00 86.00 633 GLN A CA 1
ATOM 4973 C C . GLN A 1 633 ? 61.796 35.756 -55.738 1.00 86.00 633 GLN A C 1
ATOM 4975 O O . GLN A 1 633 ? 61.041 35.733 -54.771 1.00 86.00 633 GLN A O 1
ATOM 4980 N N . ILE A 1 634 ? 61.661 34.924 -56.774 1.00 87.69 634 ILE A N 1
ATOM 4981 C CA . ILE A 1 634 ? 60.584 33.927 -56.860 1.00 87.69 634 ILE A CA 1
ATOM 4982 C C . ILE A 1 634 ? 60.677 32.947 -55.685 1.00 87.69 634 ILE A C 1
ATOM 4984 O O . ILE A 1 634 ? 59.673 32.677 -55.032 1.00 87.69 634 ILE A O 1
ATOM 4988 N N . SER A 1 635 ? 61.881 32.461 -55.367 1.00 84.69 635 SER A N 1
ATOM 4989 C CA . SER A 1 635 ? 62.087 31.567 -54.223 1.00 84.69 635 SER A CA 1
ATOM 4990 C C . SER A 1 635 ? 61.775 32.243 -52.883 1.00 84.69 635 SER A C 1
ATOM 4992 O O . SER A 1 635 ? 61.151 31.626 -52.028 1.00 84.69 635 SER A O 1
ATOM 4994 N N . SER A 1 636 ? 62.125 33.521 -52.716 1.00 89.19 636 SER A N 1
ATOM 4995 C CA . SER A 1 636 ? 61.834 34.302 -51.509 1.00 89.19 636 SER A CA 1
ATOM 4996 C C . SER A 1 636 ? 60.330 34.519 -51.323 1.00 89.19 636 SER A C 1
ATOM 4998 O O . SER A 1 636 ? 59.813 34.324 -50.226 1.00 89.19 636 SER A O 1
ATOM 5000 N N . VAL A 1 637 ? 59.608 34.839 -52.403 1.00 88.75 637 VAL A N 1
ATOM 5001 C CA . VAL A 1 637 ? 58.144 34.985 -52.388 1.00 88.75 637 VAL A CA 1
ATOM 5002 C C . VAL A 1 637 ? 57.461 33.653 -52.069 1.00 88.75 637 VAL A C 1
ATOM 5004 O O . VAL A 1 637 ? 56.585 33.622 -51.211 1.00 88.75 637 VAL A O 1
ATOM 5007 N N . LEU A 1 638 ? 57.901 32.544 -52.675 1.00 89.88 638 LEU A N 1
ATOM 5008 C CA . LEU A 1 638 ? 57.366 31.209 -52.370 1.00 89.88 638 LEU A CA 1
ATOM 5009 C C . LEU A 1 638 ? 57.626 30.797 -50.913 1.00 89.88 638 LEU A C 1
ATOM 5011 O O . LEU A 1 638 ? 56.759 30.209 -50.266 1.00 89.88 638 LEU A O 1
ATOM 5015 N N . VAL A 1 639 ? 58.806 31.110 -50.368 1.00 91.06 639 VAL A N 1
ATOM 5016 C CA . VAL A 1 639 ? 59.117 30.853 -48.953 1.00 91.06 639 VAL A CA 1
ATOM 5017 C C . VAL A 1 639 ? 58.242 31.716 -48.039 1.00 91.06 639 VAL A C 1
ATOM 5019 O O . VAL A 1 639 ? 57.712 31.200 -47.061 1.00 91.06 639 VAL A O 1
ATOM 5022 N N . ALA A 1 640 ? 58.026 32.992 -48.363 1.00 88.44 640 ALA A N 1
ATOM 5023 C CA . ALA A 1 640 ? 57.140 33.859 -47.586 1.00 88.44 640 ALA A CA 1
ATOM 5024 C C . ALA A 1 640 ? 55.689 33.347 -47.592 1.00 88.44 640 ALA A C 1
ATOM 5026 O O . ALA A 1 640 ? 55.096 33.185 -46.530 1.00 88.44 640 ALA A O 1
ATOM 5027 N N . GLU A 1 641 ? 55.148 32.990 -48.760 1.00 90.50 641 GLU A N 1
ATOM 5028 C CA . GLU A 1 641 ? 53.779 32.476 -48.890 1.00 90.50 641 GLU A CA 1
ATOM 5029 C C . GLU A 1 641 ? 53.587 31.136 -48.161 1.00 90.50 641 GLU A C 1
ATOM 5031 O O . GLU A 1 641 ? 52.577 30.919 -47.490 1.00 90.50 641 GLU A O 1
ATOM 5036 N N . THR A 1 642 ? 54.576 30.240 -48.229 1.00 88.31 642 THR A N 1
ATOM 5037 C CA . THR A 1 642 ? 54.524 28.963 -47.497 1.00 88.31 642 THR A CA 1
ATOM 5038 C C . THR A 1 642 ? 54.634 29.151 -45.984 1.00 88.31 642 THR A C 1
ATOM 5040 O O . THR A 1 642 ? 53.943 28.449 -45.240 1.00 88.31 642 THR A O 1
ATOM 5043 N N . VAL A 1 643 ? 55.435 30.112 -45.513 1.00 91.88 643 VAL A N 1
ATOM 5044 C CA . VAL A 1 643 ? 55.518 30.484 -44.092 1.00 91.88 643 VAL A CA 1
ATOM 5045 C C . VAL A 1 643 ? 54.211 31.119 -43.612 1.00 91.88 643 VAL A C 1
ATOM 5047 O O . VAL A 1 643 ? 53.702 30.723 -42.565 1.00 91.88 643 VAL A O 1
ATOM 5050 N N . ASP A 1 644 ? 53.612 32.025 -44.384 1.00 92.38 644 ASP A N 1
ATOM 5051 C CA . ASP A 1 644 ? 52.323 32.638 -44.047 1.00 92.38 644 ASP A CA 1
ATOM 5052 C C . ASP A 1 644 ? 51.199 31.594 -44.006 1.00 92.38 644 ASP A C 1
ATOM 5054 O O . ASP A 1 644 ? 50.385 31.575 -43.077 1.00 92.38 644 ASP A O 1
ATOM 5058 N N . GLN A 1 645 ? 51.193 30.650 -44.952 1.00 92.19 645 GLN A N 1
ATOM 5059 C CA . GLN A 1 645 ? 50.248 29.536 -44.949 1.00 92.19 645 GLN A CA 1
ATOM 5060 C C . GLN A 1 645 ? 50.456 28.607 -43.742 1.00 92.19 645 GLN A C 1
ATOM 5062 O O . GLN A 1 645 ? 49.475 28.136 -43.157 1.00 92.19 645 GLN A O 1
ATOM 5067 N N . ALA A 1 646 ? 51.705 28.341 -43.349 1.00 89.38 646 ALA A N 1
ATOM 5068 C CA . ALA A 1 646 ? 52.015 27.562 -42.153 1.00 89.38 646 ALA A CA 1
ATOM 5069 C C . ALA A 1 646 ? 51.553 28.286 -40.878 1.00 89.38 646 ALA A C 1
ATOM 5071 O O . ALA A 1 646 ? 50.868 27.680 -40.059 1.00 89.38 646 ALA A O 1
ATOM 5072 N N . ASN A 1 647 ? 51.821 29.587 -40.754 1.00 92.44 647 ASN A N 1
ATOM 5073 C CA . ASN A 1 647 ? 51.382 30.406 -39.622 1.00 92.44 647 ASN A CA 1
ATOM 5074 C C . ASN A 1 647 ? 49.851 30.457 -39.509 1.00 92.44 647 ASN A C 1
ATOM 5076 O O . ASN A 1 647 ? 49.310 30.299 -38.416 1.00 92.44 647 ASN A O 1
ATOM 5080 N N . ALA A 1 648 ? 49.136 30.586 -40.631 1.00 91.06 648 ALA A N 1
ATOM 5081 C CA . ALA A 1 648 ? 47.674 30.550 -40.645 1.00 91.06 648 ALA A CA 1
ATOM 5082 C C . ALA A 1 648 ? 47.108 29.185 -40.207 1.00 91.06 648 ALA A C 1
ATOM 5084 O O . ALA A 1 648 ? 46.069 29.127 -39.547 1.00 91.06 648 ALA A O 1
ATOM 5085 N N . ARG A 1 649 ? 47.780 28.075 -40.552 1.00 90.62 649 ARG A N 1
ATOM 5086 C CA . ARG A 1 649 ? 47.412 26.734 -40.061 1.00 90.62 649 ARG A CA 1
ATOM 5087 C C . ARG A 1 649 ? 47.680 26.594 -38.563 1.00 90.62 649 ARG A C 1
ATOM 5089 O O . ARG A 1 649 ? 46.819 26.069 -37.863 1.00 90.62 649 ARG A O 1
ATOM 5096 N N . THR A 1 650 ? 48.817 27.093 -38.078 1.00 91.50 650 THR A N 1
ATOM 5097 C CA . THR A 1 650 ? 49.158 27.090 -36.648 1.00 91.50 650 THR A CA 1
ATOM 5098 C C . THR A 1 650 ? 48.133 27.879 -35.837 1.00 91.50 650 THR A C 1
ATOM 5100 O O . THR A 1 650 ? 47.595 27.339 -34.875 1.00 91.50 650 THR A O 1
ATOM 5103 N N . LEU A 1 651 ? 47.757 29.083 -36.281 1.00 93.81 651 LEU A N 1
ATOM 5104 C CA . LEU A 1 651 ? 46.744 29.903 -35.609 1.00 93.81 651 LEU A CA 1
ATOM 5105 C C . LEU A 1 651 ? 45.386 29.186 -35.528 1.00 93.81 651 LEU A C 1
ATOM 5107 O O . LEU A 1 651 ? 44.802 29.086 -34.454 1.00 93.81 651 LEU A O 1
ATOM 5111 N N . LYS A 1 652 ? 44.918 28.594 -36.638 1.00 92.19 652 LYS A N 1
ATOM 5112 C CA . LYS A 1 652 ? 43.681 27.789 -36.643 1.00 92.19 652 LYS A CA 1
ATOM 5113 C C . LYS A 1 652 ? 43.759 26.586 -35.702 1.00 92.19 652 LYS A C 1
ATOM 5115 O O . LYS A 1 652 ? 42.753 26.203 -35.109 1.00 92.19 652 LYS A O 1
ATOM 5120 N N . SER A 1 653 ? 44.933 25.966 -35.574 1.00 90.69 653 SER A N 1
ATOM 5121 C CA . SER A 1 653 ? 45.129 24.859 -34.634 1.00 90.69 653 SER A CA 1
ATOM 5122 C C . SER A 1 653 ? 45.127 25.324 -33.174 1.00 90.69 653 SER A C 1
ATOM 5124 O O . SER A 1 653 ? 44.544 24.642 -32.337 1.00 90.69 653 SER A O 1
ATOM 5126 N N . GLU A 1 654 ? 45.680 26.501 -32.865 1.00 92.69 654 GLU A N 1
ATOM 5127 C CA . GLU A 1 654 ? 45.622 27.099 -31.523 1.00 92.69 654 GLU A CA 1
ATOM 5128 C C . GLU A 1 654 ? 44.194 27.493 -31.133 1.00 92.69 654 GLU A C 1
ATOM 5130 O O . GLU A 1 654 ? 43.768 27.202 -30.016 1.00 92.69 654 GLU A O 1
ATOM 5135 N N . GLU A 1 655 ? 43.421 28.074 -32.055 1.00 93.12 655 GLU A N 1
ATOM 5136 C CA . GLU A 1 655 ? 41.995 28.362 -31.844 1.00 93.12 655 GLU A CA 1
ATOM 5137 C C . GLU A 1 655 ? 41.201 27.078 -31.546 1.00 93.12 655 GLU A C 1
ATOM 5139 O O . GLU A 1 655 ? 40.375 27.046 -30.630 1.00 93.12 655 GLU A O 1
ATOM 5144 N N . ALA A 1 656 ? 41.485 25.989 -32.270 1.00 92.25 656 ALA A N 1
ATOM 5145 C CA . ALA A 1 656 ? 40.863 24.691 -32.021 1.00 92.25 656 ALA A CA 1
ATOM 5146 C C . ALA A 1 656 ? 41.257 24.106 -30.653 1.00 92.25 656 ALA A C 1
ATOM 5148 O O . ALA A 1 656 ? 40.399 23.562 -29.955 1.00 92.25 656 ALA A O 1
ATOM 5149 N N . ILE A 1 657 ? 42.525 24.245 -30.245 1.00 91.69 657 ILE A N 1
ATOM 5150 C CA . ILE A 1 657 ? 43.005 23.820 -28.921 1.00 91.69 657 ILE A CA 1
ATOM 5151 C C . ILE A 1 657 ? 42.304 24.619 -27.815 1.00 91.69 657 ILE A C 1
ATOM 5153 O O . ILE A 1 657 ? 41.801 24.022 -26.868 1.00 91.69 657 ILE A O 1
ATOM 5157 N N . GLN A 1 658 ? 42.176 25.941 -27.957 1.00 92.00 658 GLN A N 1
ATOM 5158 C CA . GLN A 1 658 ? 41.461 26.774 -26.981 1.00 92.00 658 GLN A CA 1
ATOM 5159 C C . GLN A 1 658 ? 39.973 26.409 -26.877 1.00 92.00 658 GLN A C 1
ATOM 5161 O O . GLN A 1 658 ? 39.419 26.373 -25.775 1.00 92.00 658 GLN A O 1
ATOM 5166 N N . ALA A 1 659 ? 39.318 26.099 -28.001 1.00 92.19 659 ALA A N 1
ATOM 5167 C CA . ALA A 1 659 ? 37.936 25.623 -27.998 1.00 92.19 659 ALA A CA 1
ATOM 5168 C C . ALA A 1 659 ? 37.798 24.273 -27.266 1.00 92.19 659 ALA A C 1
ATOM 5170 O O . ALA A 1 659 ? 36.882 24.093 -26.456 1.00 92.19 659 ALA A O 1
ATOM 5171 N N . LEU A 1 660 ? 38.737 23.350 -27.498 1.00 94.19 660 LEU A N 1
ATOM 5172 C CA . LEU A 1 660 ? 38.830 22.067 -26.796 1.00 94.19 660 LEU A CA 1
ATOM 5173 C C . LEU A 1 660 ? 39.047 22.250 -25.290 1.00 94.19 660 LEU A C 1
ATOM 5175 O O . LEU A 1 660 ? 38.327 21.636 -24.503 1.00 94.19 660 LEU A O 1
ATOM 5179 N N . ASP A 1 661 ? 39.953 23.132 -24.873 1.00 93.81 661 ASP A N 1
ATOM 5180 C CA . ASP A 1 661 ? 40.182 23.444 -23.458 1.00 93.81 661 ASP A CA 1
ATOM 5181 C C . ASP A 1 661 ? 38.929 24.030 -22.794 1.00 93.81 661 ASP A C 1
ATOM 5183 O O . ASP A 1 661 ? 38.569 23.646 -21.676 1.00 93.81 661 ASP A O 1
ATOM 5187 N N . GLY A 1 662 ? 38.200 24.899 -23.503 1.00 93.62 662 GLY A N 1
ATOM 5188 C CA . GLY A 1 662 ? 36.906 25.418 -23.057 1.00 93.62 662 GLY A CA 1
ATOM 5189 C C . GLY A 1 662 ? 35.870 24.309 -22.837 1.00 93.62 662 GLY A C 1
ATOM 5190 O O . GLY A 1 662 ? 35.184 24.289 -21.808 1.00 93.62 662 GLY A O 1
ATOM 5191 N N . HIS A 1 663 ? 35.794 23.346 -23.760 1.00 94.62 663 HIS A N 1
ATOM 5192 C CA . HIS A 1 663 ? 34.923 22.173 -23.640 1.00 94.62 663 HIS A CA 1
ATOM 5193 C C . HIS A 1 663 ? 35.332 21.270 -22.470 1.00 94.62 663 HIS A C 1
ATOM 5195 O O . HIS A 1 663 ? 34.475 20.868 -21.681 1.00 94.62 663 HIS A O 1
ATOM 5201 N N . VAL A 1 664 ? 36.627 20.990 -22.305 1.00 95.38 664 VAL A N 1
ATOM 5202 C CA . VAL A 1 664 ? 37.156 20.180 -21.196 1.00 95.38 664 VAL A CA 1
ATOM 5203 C C . VAL A 1 664 ? 36.873 20.847 -19.850 1.00 95.38 664 VAL A C 1
ATOM 5205 O O . VAL A 1 664 ? 36.422 20.183 -18.916 1.00 95.38 664 VAL A O 1
ATOM 5208 N N . ALA A 1 665 ? 37.053 22.164 -19.740 1.00 92.88 665 ALA A N 1
ATOM 5209 C CA . ALA A 1 665 ? 36.714 22.914 -18.533 1.00 92.88 665 ALA A CA 1
ATOM 5210 C C . ALA A 1 665 ? 35.201 22.902 -18.241 1.00 92.88 665 ALA A C 1
ATOM 5212 O O . ALA A 1 665 ? 34.792 22.838 -17.078 1.00 92.88 665 ALA A O 1
ATOM 5213 N N . GLY A 1 666 ? 34.362 22.951 -19.282 1.00 94.25 666 GLY A N 1
ATOM 5214 C CA . GLY A 1 666 ? 32.910 22.791 -19.173 1.00 94.25 666 GLY A CA 1
ATOM 5215 C C . GLY A 1 666 ? 32.509 21.408 -18.661 1.00 94.25 666 GLY A C 1
ATOM 5216 O O . GLY A 1 666 ? 31.756 21.307 -17.691 1.00 94.25 666 GLY A O 1
ATOM 5217 N N . LEU A 1 667 ? 33.074 20.354 -19.251 1.00 94.56 667 LEU A N 1
ATOM 5218 C CA . LEU A 1 667 ? 32.864 18.971 -18.823 1.00 94.56 667 LEU A CA 1
ATOM 5219 C C . LEU A 1 667 ? 33.325 18.751 -17.385 1.00 94.56 667 LEU A C 1
ATOM 5221 O O . LEU A 1 667 ? 32.592 18.159 -16.601 1.00 94.56 667 LEU A O 1
ATOM 5225 N N . LYS A 1 668 ? 34.491 19.282 -17.003 1.00 95.50 668 LYS A N 1
ATOM 5226 C CA . LYS A 1 668 ? 34.999 19.181 -15.631 1.00 95.50 668 LYS A CA 1
ATOM 5227 C C . LYS A 1 668 ? 34.026 19.794 -14.621 1.00 95.50 668 LYS A C 1
ATOM 5229 O O . LYS A 1 668 ? 33.692 19.144 -13.638 1.00 95.50 668 LYS A O 1
ATOM 5234 N N . ARG A 1 669 ? 33.494 20.991 -14.907 1.00 93.75 669 ARG A N 1
ATOM 5235 C CA . ARG A 1 669 ? 32.458 21.620 -14.066 1.00 93.75 669 ARG A CA 1
ATOM 5236 C C . ARG A 1 669 ? 31.180 20.785 -13.988 1.00 93.75 669 ARG A C 1
ATOM 5238 O O . ARG A 1 669 ? 30.617 20.662 -12.909 1.00 93.75 669 ARG A O 1
ATOM 5245 N N . SER A 1 670 ? 30.734 20.205 -15.102 1.00 94.25 670 SER A N 1
ATOM 5246 C CA . SER A 1 670 ? 29.555 19.329 -15.113 1.00 94.25 670 SER A CA 1
ATOM 5247 C C . SER A 1 670 ? 29.778 18.050 -14.302 1.00 94.25 670 SER A C 1
ATOM 5249 O O . SER A 1 670 ? 28.892 17.650 -13.555 1.00 94.25 670 SER A O 1
ATOM 5251 N N . VAL A 1 671 ? 30.961 17.438 -14.390 1.00 94.38 671 VAL A N 1
ATOM 5252 C CA . VAL A 1 671 ? 31.330 16.266 -13.583 1.00 94.38 671 VAL A CA 1
ATOM 5253 C C . VAL A 1 671 ? 31.371 16.615 -12.097 1.00 94.38 671 VAL A C 1
ATOM 5255 O O . VAL A 1 671 ? 30.855 15.850 -11.285 1.00 94.38 671 VAL A O 1
ATOM 5258 N N . ASP A 1 672 ? 31.940 17.767 -11.736 1.00 94.12 672 ASP A N 1
ATOM 5259 C CA . ASP A 1 672 ? 31.979 18.227 -10.347 1.00 94.12 672 ASP A CA 1
ATOM 5260 C C . ASP A 1 672 ? 30.567 18.478 -9.791 1.00 94.12 672 ASP A C 1
ATOM 5262 O O . ASP A 1 672 ? 30.301 18.145 -8.637 1.00 94.12 672 ASP A O 1
ATOM 5266 N N . GLU A 1 673 ? 29.646 19.012 -10.598 1.00 94.19 673 GLU A N 1
ATOM 5267 C CA . GLU A 1 673 ? 28.254 19.220 -10.182 1.00 94.19 673 GLU A CA 1
ATOM 5268 C C . GLU A 1 673 ? 27.492 17.895 -10.048 1.00 94.19 673 GLU A C 1
ATOM 5270 O O . GLU A 1 673 ? 26.905 17.631 -9.000 1.00 94.19 673 GLU A O 1
ATOM 5275 N N . ASN A 1 674 ? 27.618 16.997 -11.030 1.00 93.19 674 ASN A N 1
ATOM 5276 C CA . ASN A 1 674 ? 27.041 15.652 -10.955 1.00 93.19 674 ASN A CA 1
ATOM 5277 C C . ASN A 1 674 ? 27.568 14.883 -9.736 1.00 93.19 674 ASN A C 1
ATOM 5279 O O . ASN A 1 674 ? 26.827 14.150 -9.085 1.00 93.19 674 ASN A O 1
ATOM 5283 N N . LYS A 1 675 ? 28.848 15.055 -9.383 1.00 95.50 675 LYS A N 1
ATOM 5284 C CA . LYS A 1 675 ? 29.429 14.452 -8.181 1.00 95.50 675 LYS A CA 1
ATOM 5285 C C . LYS A 1 675 ? 28.766 14.978 -6.905 1.00 95.50 675 LYS A C 1
ATOM 5287 O O . LYS A 1 675 ? 28.474 14.178 -6.020 1.00 95.50 675 LYS A O 1
ATOM 5292 N N . LYS A 1 676 ? 28.500 16.286 -6.808 1.00 94.19 676 LYS A N 1
ATOM 5293 C CA . LYS A 1 676 ? 27.769 16.857 -5.663 1.00 94.19 676 LYS A CA 1
ATOM 5294 C C . LYS A 1 676 ? 26.347 16.312 -5.581 1.00 94.19 676 LYS A C 1
ATOM 5296 O O . LYS A 1 676 ? 25.911 15.951 -4.493 1.00 94.19 676 LYS A O 1
ATOM 5301 N N . GLU A 1 677 ? 25.640 16.225 -6.707 1.00 93.56 677 GLU A N 1
ATOM 5302 C CA . GLU A 1 677 ? 24.293 15.644 -6.751 1.00 93.56 677 GLU A CA 1
ATOM 5303 C C . GLU A 1 677 ? 24.301 14.182 -6.288 1.00 93.56 677 GLU A C 1
ATOM 5305 O O . GLU A 1 677 ? 23.481 13.787 -5.457 1.00 93.56 677 GLU A O 1
ATOM 5310 N N . ILE A 1 678 ? 25.272 13.390 -6.751 1.00 94.44 678 ILE A N 1
ATOM 5311 C CA . ILE A 1 67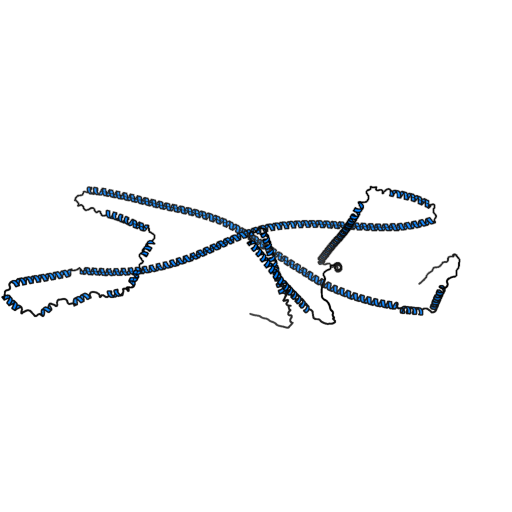8 ? 25.457 12.002 -6.314 1.00 94.44 678 ILE A CA 1
ATOM 5312 C C . ILE A 1 678 ? 25.727 11.935 -4.808 1.00 94.44 678 ILE A C 1
ATOM 5314 O O . ILE A 1 678 ? 25.093 11.133 -4.124 1.00 94.44 678 ILE A O 1
ATOM 5318 N N . ASP A 1 679 ? 26.604 12.781 -4.263 1.00 94.00 679 ASP A N 1
ATOM 5319 C CA . ASP A 1 679 ? 26.876 12.812 -2.822 1.00 94.00 679 ASP A CA 1
ATOM 5320 C C . ASP A 1 679 ? 25.608 13.151 -2.018 1.00 94.00 679 ASP A C 1
ATOM 5322 O O . ASP A 1 679 ? 25.310 12.495 -1.013 1.00 94.00 679 ASP A O 1
ATOM 5326 N N . VAL A 1 680 ? 24.793 14.102 -2.489 1.00 95.06 680 VAL A N 1
ATOM 5327 C CA . VAL A 1 680 ? 23.489 14.413 -1.880 1.00 95.06 680 VAL A CA 1
ATOM 5328 C C . VAL A 1 680 ? 22.564 13.194 -1.928 1.00 95.06 680 VAL A C 1
ATOM 5330 O O . VAL A 1 680 ? 22.000 12.814 -0.898 1.00 95.06 680 VAL A O 1
ATOM 5333 N N . HIS A 1 681 ? 22.453 12.512 -3.068 1.00 95.12 681 HIS A N 1
ATOM 5334 C CA . HIS A 1 681 ? 21.652 11.292 -3.180 1.00 95.12 681 HIS A CA 1
ATOM 5335 C C . HIS A 1 681 ? 22.142 10.172 -2.255 1.00 95.12 681 HIS A C 1
ATOM 5337 O O . HIS A 1 681 ? 21.324 9.512 -1.610 1.00 95.12 681 HIS A O 1
ATOM 5343 N N . VAL A 1 682 ? 23.456 9.989 -2.115 1.00 96.00 682 VAL A N 1
ATOM 5344 C CA . VAL A 1 682 ? 24.052 9.009 -1.195 1.00 96.00 682 VAL A CA 1
ATOM 5345 C C . VAL A 1 682 ? 23.714 9.344 0.260 1.00 96.00 682 VAL A C 1
ATOM 5347 O O . VAL A 1 682 ? 23.377 8.444 1.035 1.00 96.00 682 VAL A O 1
ATOM 5350 N N . THR A 1 683 ? 23.755 10.623 0.649 1.00 94.31 683 THR A N 1
ATOM 5351 C CA . THR A 1 683 ? 23.369 11.030 2.011 1.00 94.31 683 THR A CA 1
ATOM 5352 C C . THR A 1 683 ? 21.883 10.804 2.289 1.00 94.31 683 THR A C 1
ATOM 5354 O O . THR A 1 683 ? 21.546 10.276 3.352 1.00 94.31 683 THR A O 1
ATOM 5357 N N . MET A 1 684 ? 20.997 11.108 1.332 1.00 94.94 684 MET A N 1
ATOM 5358 C CA . MET A 1 684 ? 19.568 10.800 1.456 1.00 94.94 684 MET A CA 1
ATOM 5359 C C . MET A 1 684 ? 19.313 9.294 1.546 1.00 94.94 684 MET A C 1
ATOM 5361 O O . MET A 1 684 ? 18.544 8.855 2.398 1.00 94.94 684 MET A O 1
ATOM 5365 N N . LEU A 1 685 ? 19.994 8.487 0.729 1.00 94.88 685 LEU A N 1
ATOM 5366 C CA . LEU A 1 685 ? 19.855 7.032 0.768 1.00 94.88 685 LEU A CA 1
ATOM 5367 C C . LEU A 1 685 ? 20.269 6.461 2.131 1.00 94.88 685 LEU A C 1
ATOM 5369 O O . LEU A 1 685 ? 19.583 5.592 2.667 1.00 94.88 685 LEU A O 1
ATOM 5373 N N . ARG A 1 686 ? 21.352 6.981 2.724 1.00 94.50 686 ARG A N 1
ATOM 5374 C CA . ARG A 1 686 ? 21.791 6.590 4.071 1.00 94.50 686 ARG A CA 1
ATOM 5375 C C . ARG A 1 686 ? 20.746 6.939 5.128 1.00 94.50 686 ARG A C 1
ATOM 5377 O O . ARG A 1 686 ? 20.413 6.091 5.948 1.00 94.50 686 ARG A O 1
ATOM 5384 N N . ARG A 1 687 ? 20.182 8.148 5.066 1.00 94.38 687 ARG A N 1
ATOM 5385 C CA . ARG A 1 687 ? 19.112 8.572 5.977 1.00 94.38 687 ARG A CA 1
ATOM 5386 C C . ARG A 1 687 ? 17.888 7.656 5.873 1.00 94.38 687 ARG A C 1
ATOM 5388 O O . ARG A 1 687 ? 17.382 7.200 6.894 1.00 94.38 687 ARG A O 1
ATOM 5395 N N . ASN A 1 688 ? 17.458 7.337 4.654 1.00 93.19 688 ASN A N 1
ATOM 5396 C CA . ASN A 1 688 ? 16.334 6.429 4.425 1.00 93.19 688 ASN A CA 1
ATOM 5397 C C . ASN A 1 688 ? 16.630 5.014 4.949 1.00 93.19 688 ASN A C 1
ATOM 5399 O O . ASN A 1 688 ? 15.745 4.357 5.491 1.00 93.19 688 ASN A O 1
ATOM 5403 N N . ALA A 1 689 ? 17.875 4.540 4.830 1.00 94.06 689 ALA A N 1
ATOM 5404 C CA . ALA A 1 689 ? 18.287 3.258 5.398 1.00 94.06 689 ALA A CA 1
ATOM 5405 C C . ALA A 1 689 ? 18.209 3.253 6.937 1.00 94.06 689 ALA A C 1
ATOM 5407 O O . ALA A 1 689 ? 17.732 2.277 7.521 1.00 94.06 689 ALA A O 1
ATOM 5408 N N . ASP A 1 690 ? 18.612 4.344 7.593 1.00 94.31 690 ASP A N 1
ATOM 5409 C CA . ASP A 1 690 ? 18.508 4.492 9.049 1.00 94.31 690 ASP A CA 1
ATOM 5410 C C . ASP A 1 690 ? 17.044 4.565 9.518 1.00 94.31 690 ASP A C 1
ATOM 5412 O O . ASP A 1 690 ? 16.667 3.912 10.497 1.00 94.31 690 ASP A O 1
ATOM 5416 N N . GLU A 1 691 ? 16.192 5.299 8.797 1.00 94.81 691 GLU A N 1
ATOM 5417 C CA . GLU A 1 691 ? 14.749 5.365 9.062 1.00 94.81 691 GLU A CA 1
ATOM 5418 C C . GLU A 1 691 ? 14.082 3.990 8.880 1.00 94.81 691 GLU A C 1
ATOM 5420 O O . GLU A 1 691 ? 13.336 3.549 9.757 1.00 94.81 691 GLU A O 1
ATOM 5425 N N . ASN A 1 692 ? 14.435 3.244 7.828 1.00 92.06 692 ASN A N 1
ATOM 5426 C CA . ASN A 1 692 ? 13.969 1.868 7.627 1.00 92.06 692 ASN A CA 1
ATOM 5427 C C . ASN A 1 692 ? 14.433 0.924 8.740 1.00 92.06 692 ASN A C 1
ATOM 5429 O O . ASN A 1 692 ? 13.666 0.072 9.192 1.00 92.06 692 ASN A O 1
ATOM 5433 N N . LYS A 1 693 ? 15.666 1.078 9.232 1.00 95.31 693 LYS A N 1
ATOM 5434 C CA . LYS A 1 693 ? 16.165 0.293 10.368 1.00 95.31 693 LYS A CA 1
ATOM 5435 C C . LYS A 1 693 ? 15.363 0.584 11.640 1.00 95.31 693 LYS A C 1
ATOM 5437 O O . LYS A 1 693 ? 15.041 -0.348 12.377 1.00 95.31 693 LYS A O 1
ATOM 5442 N N . LYS A 1 694 ? 15.004 1.850 11.878 1.00 95.31 694 LYS A N 1
ATOM 5443 C CA . LYS A 1 694 ? 14.153 2.262 13.004 1.00 95.31 694 LYS A CA 1
ATOM 5444 C C . LYS A 1 694 ? 12.737 1.693 12.884 1.00 95.31 694 LYS A C 1
ATOM 5446 O O . LYS A 1 694 ? 12.231 1.143 13.858 1.00 95.31 694 LYS A O 1
ATOM 5451 N N . LEU A 1 695 ? 12.127 1.766 11.701 1.00 94.44 695 LEU A N 1
ATOM 5452 C CA . LEU A 1 695 ? 10.820 1.154 11.437 1.00 94.44 695 LEU A CA 1
ATOM 5453 C C . LEU A 1 695 ? 10.863 -0.363 11.657 1.00 94.44 695 LEU A C 1
ATOM 5455 O O . LEU A 1 695 ? 10.000 -0.909 12.336 1.00 94.44 695 LEU A O 1
ATOM 5459 N N . GLY A 1 696 ? 11.915 -1.038 11.186 1.00 95.38 696 GLY A N 1
ATOM 5460 C CA . GLY A 1 696 ? 12.117 -2.466 11.434 1.00 95.38 696 GLY A CA 1
ATOM 5461 C C . GLY A 1 696 ? 12.226 -2.817 12.923 1.00 95.38 696 GLY A C 1
ATOM 5462 O O . GLY A 1 696 ? 11.716 -3.849 13.349 1.00 95.38 696 GLY A O 1
ATOM 5463 N N . GLN A 1 697 ? 12.846 -1.960 13.741 1.00 95.00 697 GLN A N 1
ATOM 5464 C CA . GLN A 1 697 ? 12.874 -2.140 15.199 1.00 95.00 697 GLN A CA 1
ATOM 5465 C C . GLN A 1 697 ? 11.492 -1.950 15.836 1.00 95.00 697 GLN A C 1
ATOM 5467 O O . GLN A 1 697 ? 11.122 -2.729 16.710 1.00 95.00 697 GLN A O 1
ATOM 5472 N N . GLN A 1 698 ? 10.722 -0.956 15.387 1.00 95.62 698 GLN A N 1
ATOM 5473 C CA . GLN A 1 698 ? 9.358 -0.725 15.876 1.00 95.62 698 GLN A CA 1
ATOM 5474 C C . GLN A 1 698 ? 8.417 -1.880 15.522 1.00 95.62 698 GLN A C 1
ATOM 5476 O O . GLN A 1 698 ? 7.620 -2.291 16.360 1.00 95.62 698 GLN A O 1
ATOM 5481 N N . ILE A 1 699 ? 8.545 -2.445 14.317 1.00 95.06 699 ILE A N 1
ATOM 5482 C CA . ILE A 1 699 ? 7.784 -3.631 13.903 1.00 95.06 699 ILE A CA 1
ATOM 5483 C C . ILE A 1 699 ? 8.096 -4.808 14.830 1.00 95.06 699 ILE A C 1
ATOM 5485 O O . ILE A 1 699 ? 7.170 -5.409 15.363 1.00 95.06 699 ILE A O 1
ATOM 5489 N N . LYS A 1 700 ? 9.376 -5.076 15.118 1.00 95.31 700 LYS A N 1
ATOM 5490 C CA . LYS A 1 700 ? 9.763 -6.151 16.050 1.00 95.31 700 LYS A CA 1
ATOM 5491 C C . LYS A 1 700 ? 9.203 -5.956 17.461 1.00 95.31 700 LYS A C 1
ATOM 5493 O O . LYS A 1 700 ? 8.796 -6.925 18.091 1.00 95.31 700 LYS A O 1
ATOM 5498 N N . GLN A 1 701 ? 9.173 -4.719 17.960 1.00 95.38 701 GLN A N 1
ATOM 5499 C CA . GLN A 1 701 ? 8.562 -4.417 19.260 1.00 95.38 701 GLN A CA 1
ATOM 5500 C C . GLN A 1 701 ? 7.053 -4.678 19.251 1.00 95.38 701 GLN A C 1
ATOM 5502 O O . GLN A 1 701 ? 6.534 -5.281 20.185 1.00 95.38 701 GLN A O 1
ATOM 5507 N N . LEU A 1 702 ? 6.356 -4.275 18.186 1.00 94.38 702 LEU A N 1
ATOM 5508 C CA . LEU A 1 702 ? 4.928 -4.551 18.031 1.00 94.38 702 LEU A CA 1
ATOM 5509 C C . LEU A 1 702 ? 4.642 -6.053 17.935 1.00 94.38 702 LEU A C 1
ATOM 5511 O O . LEU A 1 702 ? 3.712 -6.529 18.576 1.00 94.38 702 LEU A O 1
ATOM 5515 N N . GLU A 1 703 ? 5.444 -6.808 17.183 1.00 94.94 703 GLU A N 1
ATOM 5516 C CA . GLU A 1 703 ? 5.330 -8.271 17.093 1.00 94.94 703 GLU A CA 1
ATOM 5517 C C . GLU A 1 703 ? 5.499 -8.941 18.461 1.00 94.94 703 GLU A C 1
ATOM 5519 O O . GLU A 1 703 ? 4.753 -9.866 18.797 1.00 94.94 703 GLU A O 1
ATOM 5524 N N . GLN A 1 704 ? 6.438 -8.448 19.273 1.00 94.88 704 GLN A N 1
ATOM 5525 C CA . GLN A 1 704 ? 6.629 -8.926 20.637 1.00 94.88 704 GLN A CA 1
ATOM 5526 C C . GLN A 1 704 ? 5.412 -8.611 21.518 1.00 94.88 704 GLN A C 1
ATOM 5528 O O . GLN A 1 704 ? 4.856 -9.533 22.110 1.00 94.88 704 GLN A O 1
ATOM 5533 N N . SER A 1 705 ? 4.931 -7.363 21.541 1.00 95.62 705 SER A N 1
ATOM 5534 C CA . SER A 1 705 ? 3.744 -6.998 22.330 1.00 95.62 705 SER A CA 1
ATOM 5535 C C . SER A 1 705 ? 2.480 -7.739 21.886 1.00 95.62 705 SER A C 1
ATOM 5537 O O . SER A 1 705 ? 1.658 -8.109 22.717 1.00 95.62 705 SER A O 1
ATOM 5539 N N . ILE A 1 706 ? 2.309 -8.004 20.587 1.00 94.12 706 ILE A N 1
ATOM 5540 C CA . ILE A 1 706 ? 1.198 -8.831 20.090 1.00 94.12 706 ILE A CA 1
ATOM 5541 C C . ILE A 1 706 ? 1.326 -10.267 20.605 1.00 94.12 706 ILE A C 1
ATOM 5543 O O . ILE A 1 706 ? 0.322 -10.874 20.973 1.00 94.12 706 ILE A O 1
ATOM 5547 N N . SER A 1 707 ? 2.543 -10.814 20.633 1.00 94.62 707 SER A N 1
ATOM 5548 C CA . SER A 1 707 ? 2.791 -12.167 21.139 1.00 94.62 707 SER A CA 1
ATOM 5549 C C . SER A 1 707 ? 2.503 -12.268 22.639 1.00 94.62 707 SER A C 1
ATOM 5551 O O . SER A 1 707 ? 1.841 -13.214 23.057 1.00 94.62 707 SER A O 1
ATOM 5553 N N . GLU A 1 708 ? 2.927 -11.275 23.422 1.00 93.44 708 GLU A N 1
ATOM 5554 C CA . GLU A 1 708 ? 2.641 -11.165 24.860 1.00 93.44 708 GLU A CA 1
ATOM 5555 C C . GLU A 1 708 ? 1.129 -11.062 25.115 1.00 93.44 708 GLU A C 1
ATOM 5557 O O . GLU A 1 708 ? 0.569 -11.901 25.818 1.00 93.44 708 GLU A O 1
ATOM 5562 N N . ASN A 1 709 ? 0.434 -10.148 24.430 1.00 93.06 709 ASN A N 1
ATOM 5563 C CA . ASN A 1 709 ? -1.023 -10.010 24.539 1.00 93.06 709 ASN A CA 1
ATOM 5564 C C . ASN A 1 709 ? -1.770 -11.293 24.147 1.00 93.06 709 ASN A C 1
ATOM 5566 O O . ASN A 1 709 ? -2.822 -11.606 24.701 1.00 93.06 709 ASN A O 1
ATOM 5570 N N . LYS A 1 710 ? -1.256 -12.044 23.166 1.00 94.00 710 LYS A N 1
ATOM 5571 C CA . LYS A 1 710 ? -1.861 -13.313 22.751 1.00 94.00 710 LYS A CA 1
ATOM 5572 C C . LYS A 1 710 ? -1.742 -14.368 23.851 1.00 94.00 710 LYS A C 1
ATOM 5574 O O . LYS A 1 710 ? -2.686 -15.129 24.041 1.00 94.00 710 LYS A O 1
ATOM 5579 N N . ILE A 1 711 ? -0.611 -14.416 24.556 1.00 94.81 711 ILE A N 1
ATOM 5580 C CA . ILE A 1 711 ? -0.414 -15.313 25.702 1.00 94.81 711 ILE A CA 1
ATOM 5581 C C . ILE A 1 711 ? -1.370 -14.925 26.833 1.00 94.81 711 ILE A C 1
ATOM 5583 O O . ILE A 1 711 ? -2.125 -15.782 27.282 1.00 94.81 711 ILE A O 1
ATOM 5587 N N . GLU A 1 712 ? -1.421 -13.644 27.210 1.00 93.62 712 GLU A N 1
ATOM 5588 C CA . GLU A 1 712 ? -2.346 -13.156 28.247 1.00 93.62 712 GLU A CA 1
ATOM 5589 C C . GLU A 1 712 ? -3.809 -13.474 27.911 1.00 93.62 712 GLU A C 1
ATOM 5591 O O . GLU A 1 712 ? -4.579 -13.901 28.770 1.00 93.62 712 GLU A O 1
ATOM 5596 N N . MET A 1 713 ? -4.198 -13.328 26.641 1.00 94.06 713 MET A N 1
ATOM 5597 C CA . MET A 1 713 ? -5.536 -13.687 26.177 1.00 94.06 713 MET A CA 1
ATOM 5598 C C . MET A 1 713 ? -5.824 -15.187 26.347 1.00 94.06 713 MET A C 1
ATOM 5600 O O . MET A 1 713 ? -6.908 -15.535 26.806 1.00 94.06 713 MET A O 1
ATOM 5604 N N . TYR A 1 714 ? -4.878 -16.076 26.016 1.00 91.94 714 TYR A N 1
ATOM 5605 C CA . TYR A 1 714 ? -5.052 -17.520 26.231 1.00 91.94 714 TYR A CA 1
ATOM 5606 C C . TYR A 1 714 ? -5.114 -17.894 27.715 1.00 91.94 714 TYR A C 1
ATOM 5608 O O . TYR A 1 714 ? -5.866 -18.792 28.087 1.00 91.94 714 TYR A O 1
ATOM 5616 N N . GLU A 1 715 ? -4.332 -17.234 28.568 1.00 93.81 715 GLU A N 1
ATOM 5617 C CA . GLU A 1 715 ? -4.376 -17.465 30.015 1.00 93.81 715 GLU A CA 1
ATOM 5618 C C . GLU A 1 715 ? -5.716 -17.031 30.608 1.00 93.81 715 GLU A C 1
ATOM 5620 O O . GLU A 1 715 ? -6.320 -17.783 31.374 1.00 93.81 715 GLU A O 1
ATOM 5625 N N . MET A 1 716 ? -6.220 -15.867 30.194 1.00 94.38 716 MET A N 1
ATOM 5626 C CA . MET A 1 716 ? -7.532 -15.371 30.599 1.00 94.38 716 MET A CA 1
ATOM 5627 C C . MET A 1 716 ? -8.656 -16.310 30.155 1.00 94.38 716 MET A C 1
ATOM 5629 O O . MET A 1 716 ? -9.528 -16.617 30.960 1.00 94.38 716 MET A O 1
ATOM 5633 N N . ASP A 1 717 ? -8.622 -16.789 28.909 1.00 93.62 717 ASP A N 1
ATOM 5634 C CA . ASP A 1 717 ? -9.636 -17.698 28.356 1.00 93.62 717 ASP A CA 1
ATOM 5635 C C . ASP A 1 717 ? -9.625 -19.071 29.055 1.00 93.62 717 ASP A C 1
ATOM 5637 O O . ASP A 1 717 ? -10.666 -19.655 29.354 1.00 93.62 717 ASP A O 1
ATOM 5641 N N . ASN A 1 718 ? -8.439 -19.571 29.414 1.00 93.75 718 ASN A N 1
ATOM 5642 C CA . ASN A 1 718 ? -8.321 -20.781 30.227 1.00 93.75 718 ASN A CA 1
ATOM 5643 C C . ASN A 1 718 ? -8.872 -20.581 31.647 1.00 93.75 718 ASN A C 1
ATOM 5645 O O . ASN A 1 718 ? -9.458 -21.500 32.219 1.00 93.75 718 ASN A O 1
ATOM 5649 N N . ASP A 1 719 ? -8.668 -19.405 32.238 1.00 94.75 719 ASP A N 1
ATOM 5650 C CA . ASP A 1 719 ? -9.135 -19.100 33.588 1.00 94.75 719 ASP A CA 1
ATOM 5651 C C . ASP A 1 719 ? -10.653 -18.854 33.650 1.00 94.75 719 ASP A C 1
ATOM 5653 O O . ASP A 1 719 ? -11.315 -19.288 34.595 1.00 94.75 719 ASP A O 1
ATOM 5657 N N . THR A 1 720 ? -11.239 -18.225 32.627 1.00 92.19 720 THR A N 1
ATOM 5658 C CA . THR A 1 720 ? -12.701 -18.127 32.479 1.00 92.19 720 THR A CA 1
ATOM 5659 C C . THR A 1 720 ? -13.321 -19.494 32.202 1.00 92.19 720 THR A C 1
ATOM 5661 O O . THR A 1 720 ? -14.343 -19.824 32.802 1.00 92.19 720 THR A O 1
ATOM 5664 N N . GLY A 1 721 ? -12.685 -20.323 31.367 1.00 93.69 721 GLY A N 1
ATOM 5665 C CA . GLY A 1 721 ? -13.105 -21.703 31.125 1.00 93.69 721 GLY A CA 1
ATOM 5666 C C . GLY A 1 721 ? -13.115 -22.548 32.401 1.00 93.69 721 GLY A C 1
ATOM 5667 O O . GLY A 1 721 ? -14.085 -23.259 32.657 1.00 93.69 721 GLY A O 1
ATOM 5668 N N . ARG A 1 722 ? -12.080 -22.426 33.245 1.00 94.31 722 ARG A N 1
ATOM 5669 C CA . ARG A 1 722 ? -12.012 -23.132 34.536 1.00 94.31 722 ARG A CA 1
ATOM 5670 C C . ARG A 1 722 ? -13.128 -22.696 35.486 1.00 94.31 722 ARG A C 1
ATOM 5672 O O . ARG A 1 722 ? -13.813 -23.555 36.029 1.00 94.31 722 ARG A O 1
ATOM 5679 N N . ARG A 1 723 ? -13.361 -21.384 35.617 1.00 94.06 723 ARG A N 1
ATOM 5680 C CA . ARG A 1 723 ? -14.447 -20.836 36.449 1.00 94.06 723 ARG A CA 1
ATOM 5681 C C . ARG A 1 723 ? -15.830 -21.297 35.994 1.00 94.06 723 ARG A C 1
ATOM 5683 O O . ARG A 1 723 ? -16.655 -21.651 36.825 1.00 94.06 723 ARG A O 1
ATOM 5690 N N . LEU A 1 724 ? -16.074 -21.351 34.685 1.00 92.12 724 LEU A N 1
ATOM 5691 C CA . LEU A 1 724 ? -17.333 -21.874 34.146 1.00 92.12 724 LEU A CA 1
ATOM 5692 C C . LEU A 1 724 ? -17.526 -23.367 34.445 1.00 92.12 724 LEU A C 1
ATOM 5694 O O . LEU A 1 724 ? -18.649 -23.798 34.706 1.00 92.12 724 LEU A O 1
ATOM 5698 N N . GLU A 1 725 ? -16.455 -24.165 34.414 1.00 93.62 725 GLU A N 1
ATOM 5699 C CA . GLU A 1 725 ? -16.532 -25.582 34.785 1.00 93.62 725 GLU A CA 1
ATOM 5700 C C . GLU A 1 725 ? -16.814 -25.745 36.287 1.00 93.62 725 GLU A C 1
ATOM 5702 O O . GLU A 1 725 ? -17.678 -26.537 36.662 1.00 93.62 725 GLU A O 1
ATOM 5707 N N . GLU A 1 726 ? -16.162 -24.950 37.140 1.00 93.81 726 GLU A N 1
ATOM 5708 C CA . GLU A 1 726 ? -16.429 -24.898 38.584 1.00 93.81 726 GLU A CA 1
ATOM 5709 C C . GLU A 1 726 ? -17.904 -24.548 38.856 1.00 93.81 726 GLU A C 1
ATOM 5711 O O . GLU A 1 726 ? -18.615 -25.349 39.470 1.00 93.81 726 GLU A O 1
ATOM 5716 N N . GLU A 1 727 ? -18.422 -23.454 38.286 1.00 93.31 727 GLU A N 1
ATOM 5717 C CA . GLU A 1 727 ? -19.837 -23.062 38.407 1.00 93.31 727 GLU A CA 1
ATOM 5718 C C . GLU A 1 727 ? -20.796 -24.151 37.883 1.00 93.31 727 GLU A C 1
ATOM 5720 O O . GLU A 1 727 ? -21.837 -24.428 38.484 1.00 93.31 727 GLU A O 1
ATOM 5725 N N . SER A 1 728 ? -20.447 -24.828 36.784 1.00 92.69 728 SER A N 1
ATOM 5726 C CA . SER A 1 728 ? -21.220 -25.952 36.233 1.00 92.69 728 SER A CA 1
ATOM 5727 C C . SER A 1 728 ? -21.282 -27.141 37.200 1.00 92.69 728 SER A C 1
ATOM 5729 O O . SER A 1 728 ? -22.336 -27.774 37.355 1.00 92.69 728 SER A O 1
ATOM 5731 N N . THR A 1 729 ? -20.176 -27.452 37.884 1.00 93.25 729 THR A N 1
ATOM 5732 C CA . THR A 1 729 ? -20.143 -28.518 38.898 1.00 93.25 729 THR A CA 1
ATOM 5733 C C . THR A 1 729 ? -20.936 -28.152 40.151 1.00 93.25 729 THR A C 1
ATOM 5735 O O . THR A 1 729 ? -21.702 -28.987 40.645 1.00 93.25 729 THR A O 1
ATOM 5738 N N . GLU A 1 730 ? -20.852 -26.904 40.616 1.00 94.06 730 GLU A N 1
ATOM 5739 C CA . GLU A 1 730 ? -21.655 -26.402 41.735 1.00 94.06 730 GLU A CA 1
ATOM 5740 C C . GLU A 1 730 ? -23.150 -26.437 41.410 1.00 94.06 730 GLU A C 1
ATOM 5742 O O . GLU A 1 730 ? -23.955 -26.927 42.205 1.00 94.06 730 GLU A O 1
ATOM 5747 N N . LEU A 1 731 ? -23.534 -26.016 40.204 1.00 92.25 731 LEU A N 1
ATOM 5748 C CA . LEU A 1 731 ? -24.926 -26.021 39.765 1.00 92.25 731 LEU A CA 1
ATOM 5749 C C . LEU A 1 731 ? -25.483 -27.447 39.637 1.00 92.25 731 LEU A C 1
ATOM 5751 O O . LEU A 1 731 ? -26.641 -27.694 39.984 1.00 92.25 731 LEU A O 1
ATOM 5755 N N . LYS A 1 732 ? -24.664 -28.419 39.209 1.00 92.25 732 LYS A N 1
ATOM 5756 C CA . LYS A 1 732 ? -25.026 -29.850 39.255 1.00 92.25 732 LYS A CA 1
ATOM 5757 C C . LYS A 1 732 ? -25.230 -30.341 40.689 1.00 92.25 732 LYS A C 1
ATOM 5759 O O . LYS A 1 732 ? -26.191 -31.071 40.932 1.00 92.25 732 LYS A O 1
ATOM 5764 N N . SER A 1 733 ? -24.365 -29.939 41.620 1.00 94.94 733 SER A N 1
ATOM 5765 C CA . SER A 1 733 ? -24.488 -30.284 43.041 1.00 94.94 733 SER A CA 1
ATOM 5766 C C . SER A 1 733 ? -25.775 -29.711 43.648 1.00 94.94 733 SER A C 1
ATOM 5768 O O . SER A 1 733 ? -26.592 -30.459 44.190 1.00 94.94 733 SER A O 1
ATOM 5770 N N . LEU A 1 734 ? -26.031 -28.413 43.445 1.00 92.88 734 LEU A N 1
ATOM 5771 C CA . LEU A 1 734 ? -27.257 -27.738 43.882 1.00 92.88 734 LEU A CA 1
ATOM 5772 C C . LEU A 1 734 ? -28.510 -28.384 43.288 1.00 92.88 734 LEU A C 1
ATOM 5774 O O . LEU A 1 734 ? -29.479 -28.623 44.007 1.00 92.88 734 LEU A O 1
ATOM 5778 N N . LYS A 1 735 ? -28.490 -28.742 41.999 1.00 93.62 735 LYS A N 1
ATOM 5779 C CA . LYS A 1 735 ? -29.588 -29.484 41.363 1.00 93.62 735 LYS A CA 1
ATOM 5780 C C . LYS A 1 735 ? -29.849 -30.825 42.058 1.00 93.62 735 LYS A C 1
ATOM 5782 O O . LYS A 1 735 ? -31.008 -31.208 42.214 1.00 93.62 735 LYS A O 1
ATOM 5787 N N . GLY A 1 736 ? -28.795 -31.522 42.488 1.00 93.19 736 GLY A N 1
ATOM 5788 C CA . GLY A 1 736 ? -28.899 -32.740 43.291 1.00 93.19 736 GLY A CA 1
ATOM 5789 C C . GLY A 1 736 ? -29.572 -32.495 44.644 1.00 93.19 736 GLY A C 1
ATOM 5790 O O . GLY A 1 736 ? -30.521 -33.197 44.988 1.00 93.19 736 GLY A O 1
ATOM 5791 N N . ILE A 1 737 ? -29.149 -31.458 45.372 1.00 94.12 737 ILE A N 1
ATOM 5792 C CA . ILE A 1 737 ? -29.733 -31.079 46.670 1.00 94.12 737 ILE A CA 1
ATOM 5793 C C . ILE A 1 737 ? -31.218 -30.722 46.522 1.00 94.12 737 ILE A C 1
ATOM 5795 O O . ILE A 1 737 ? -32.052 -31.224 47.275 1.00 94.12 737 ILE A O 1
ATOM 5799 N N . VAL A 1 738 ? -31.578 -29.925 45.512 1.00 92.50 738 VAL A N 1
ATOM 5800 C CA . VAL A 1 738 ? -32.975 -29.549 45.237 1.00 92.50 738 VAL A CA 1
ATOM 5801 C C . VAL A 1 738 ? -33.836 -30.775 44.916 1.00 92.50 738 VAL A C 1
ATOM 5803 O O . VAL A 1 738 ? -34.986 -30.843 45.354 1.00 92.50 738 VAL A O 1
ATOM 5806 N N . ALA A 1 739 ? -33.302 -31.766 44.194 1.00 92.00 739 ALA A N 1
ATOM 5807 C CA . ALA A 1 739 ? -34.022 -33.010 43.922 1.00 92.00 739 ALA A CA 1
ATOM 5808 C C . ALA A 1 739 ? -34.326 -33.789 45.215 1.00 92.00 739 ALA A C 1
ATOM 5810 O O . ALA A 1 739 ? -35.457 -34.243 45.399 1.00 92.00 739 ALA A O 1
ATOM 5811 N N . VAL A 1 740 ? -33.356 -33.874 46.134 1.00 94.06 740 VAL A N 1
ATOM 5812 C CA . VAL A 1 740 ? -33.547 -34.500 47.455 1.00 94.06 740 VAL A CA 1
ATOM 5813 C C . VAL A 1 740 ? -34.575 -33.726 48.282 1.00 94.06 740 VAL A C 1
ATOM 5815 O O . VAL A 1 740 ? -35.538 -34.317 48.762 1.00 94.06 740 VAL A O 1
ATOM 5818 N N . MET A 1 741 ? -34.456 -32.397 48.371 1.00 93.56 741 MET A N 1
ATOM 5819 C CA . MET A 1 741 ? -35.431 -31.564 49.089 1.00 93.56 741 MET A CA 1
ATOM 5820 C C . MET A 1 741 ? -36.848 -31.715 48.524 1.00 93.56 741 MET A C 1
ATOM 5822 O O . MET A 1 741 ? -37.817 -31.768 49.279 1.00 93.56 741 MET A O 1
ATOM 5826 N N . THR A 1 742 ? -36.984 -31.815 47.200 1.00 93.56 742 THR A N 1
ATOM 5827 C CA . THR A 1 742 ? -38.280 -32.044 46.547 1.00 93.56 742 THR A CA 1
ATOM 5828 C C . THR A 1 742 ? -38.885 -33.377 46.990 1.00 93.56 742 THR A C 1
ATOM 5830 O O . THR A 1 742 ? -40.076 -33.442 47.300 1.00 93.56 742 THR A O 1
ATOM 5833 N N . GLN A 1 743 ? -38.067 -34.429 47.080 1.00 93.75 743 GLN A N 1
ATOM 5834 C CA . GLN A 1 743 ? -38.495 -35.740 47.566 1.00 93.75 743 GLN A CA 1
ATOM 5835 C C . GLN A 1 743 ? -38.901 -35.704 49.048 1.00 93.75 743 GLN A C 1
ATOM 5837 O O . GLN A 1 743 ? -39.925 -36.287 49.411 1.00 93.75 743 GLN A O 1
ATOM 5842 N N . ASP A 1 744 ? -38.155 -34.990 49.891 1.00 93.94 744 ASP A N 1
ATOM 5843 C CA . ASP A 1 744 ? -38.467 -34.846 51.316 1.00 93.94 744 ASP A CA 1
ATOM 5844 C C . ASP A 1 744 ? -39.771 -34.075 51.542 1.00 93.94 744 ASP A C 1
ATOM 5846 O O . ASP A 1 744 ? -40.613 -34.499 52.337 1.00 93.94 744 ASP A O 1
ATOM 5850 N N . VAL A 1 745 ? -39.999 -32.987 50.800 1.00 93.88 745 VAL A N 1
ATOM 5851 C CA . VAL A 1 745 ? -41.267 -32.239 50.846 1.00 93.88 745 VAL A CA 1
ATOM 5852 C C . VAL A 1 745 ? -42.432 -33.119 50.397 1.00 93.88 745 VAL A C 1
ATOM 5854 O O . VAL A 1 745 ? -43.500 -33.091 51.011 1.00 93.88 745 VAL A O 1
ATOM 5857 N N . GLU A 1 746 ? -42.247 -33.926 49.350 1.00 93.31 746 GLU A N 1
ATOM 5858 C CA . GLU A 1 746 ? -43.256 -34.885 48.894 1.00 93.31 746 GLU A CA 1
ATOM 5859 C C . GLU A 1 746 ? -43.583 -35.919 49.978 1.00 93.31 746 GLU A C 1
ATOM 5861 O O . GLU A 1 746 ? -44.754 -36.225 50.221 1.00 93.31 746 GLU A O 1
ATOM 5866 N N . LYS A 1 747 ? -42.556 -36.422 50.670 1.00 94.44 747 LYS A N 1
ATOM 5867 C CA . LYS A 1 747 ? -42.711 -37.355 51.787 1.00 94.44 747 LYS A CA 1
ATOM 5868 C C . LYS A 1 747 ? -43.471 -36.716 52.948 1.00 94.44 747 LYS A C 1
ATOM 5870 O O . LYS A 1 747 ? -44.471 -37.277 53.382 1.00 94.44 747 LYS A O 1
ATOM 5875 N N . VAL A 1 748 ? -43.067 -35.527 53.401 1.00 94.19 748 VAL A N 1
ATOM 5876 C CA . VAL A 1 748 ? -43.757 -34.793 54.479 1.00 94.19 748 VAL A CA 1
ATOM 5877 C C . VAL A 1 748 ? -45.218 -34.534 54.116 1.00 94.19 748 VAL A C 1
ATOM 5879 O O . VAL A 1 748 ? -46.099 -34.677 54.961 1.00 94.19 748 VAL A O 1
ATOM 5882 N N . ARG A 1 749 ? -45.509 -34.208 52.851 1.00 93.06 749 ARG A N 1
ATOM 5883 C CA . ARG A 1 749 ? -46.886 -34.000 52.387 1.00 93.06 749 ARG A CA 1
ATOM 5884 C C . ARG A 1 749 ? -47.725 -35.276 52.464 1.00 93.06 749 ARG A C 1
ATOM 5886 O O . ARG A 1 749 ? -48.884 -35.203 52.868 1.00 93.06 749 ARG A O 1
ATOM 5893 N N . LYS A 1 750 ? -47.157 -36.433 52.099 1.00 93.31 750 LYS A N 1
ATOM 5894 C CA . LYS A 1 750 ? -47.816 -37.745 52.236 1.00 93.31 750 LYS A CA 1
ATOM 5895 C C . LYS A 1 750 ? -48.043 -38.114 53.701 1.00 93.31 750 LYS A C 1
ATOM 5897 O O . LYS A 1 750 ? -49.158 -38.489 54.060 1.00 93.31 750 LYS A O 1
ATOM 5902 N N . ASP A 1 751 ? -47.024 -37.946 54.540 1.00 91.81 751 ASP A N 1
ATOM 5903 C CA . ASP A 1 751 ? -47.095 -38.241 55.975 1.00 91.81 751 ASP A CA 1
ATOM 5904 C C . ASP A 1 751 ? -48.156 -37.352 56.656 1.00 91.81 751 ASP A C 1
ATOM 5906 O O . ASP A 1 751 ? -49.008 -37.841 57.395 1.00 91.81 751 ASP A O 1
ATOM 5910 N N . SER A 1 752 ? -48.182 -36.053 56.332 1.00 91.06 752 SER A N 1
ATOM 5911 C CA . SER A 1 752 ? -49.181 -35.111 56.848 1.00 91.06 752 SER A CA 1
ATOM 5912 C C . SER A 1 752 ? -50.598 -35.442 56.387 1.00 91.06 752 SER A C 1
ATOM 5914 O O . SER A 1 752 ? -51.517 -35.379 57.200 1.00 91.06 752 SER A O 1
ATOM 5916 N N . ARG A 1 753 ? -50.794 -35.815 55.115 1.00 92.88 753 ARG A N 1
ATOM 5917 C CA . ARG A 1 753 ? -52.113 -36.223 54.610 1.00 92.88 753 ARG A CA 1
ATOM 5918 C C . ARG A 1 753 ? -52.625 -37.461 55.344 1.00 92.88 753 ARG A C 1
ATOM 5920 O O . ARG A 1 753 ? -53.758 -37.449 55.799 1.00 92.88 753 ARG A O 1
ATOM 5927 N N . THR A 1 754 ? -51.754 -38.444 55.560 1.00 92.56 754 THR A N 1
ATOM 5928 C CA . THR A 1 754 ? -52.076 -39.646 56.344 1.00 92.56 754 THR A CA 1
ATOM 5929 C C . THR A 1 754 ? -52.474 -39.286 57.780 1.00 92.56 754 THR A C 1
ATOM 5931 O O . THR A 1 754 ? -53.491 -39.755 58.275 1.00 92.56 754 THR A O 1
ATOM 5934 N N . GLY A 1 755 ? -51.733 -38.385 58.437 1.00 90.38 755 GLY A N 1
ATOM 5935 C CA . GLY A 1 755 ? -52.080 -37.919 59.783 1.00 90.38 755 GLY A CA 1
ATOM 5936 C C . GLY A 1 755 ? -53.405 -37.148 59.848 1.00 90.38 755 GLY A C 1
ATOM 5937 O O . GLY A 1 755 ? -54.146 -37.279 60.820 1.00 90.38 755 GLY A O 1
ATOM 5938 N N . ILE A 1 756 ? -53.734 -36.360 58.819 1.00 91.12 756 ILE A N 1
ATOM 5939 C CA . ILE A 1 756 ? -55.039 -35.688 58.713 1.00 91.12 756 ILE A CA 1
ATOM 5940 C C . ILE A 1 756 ? -56.157 -36.719 58.540 1.00 91.12 756 ILE A C 1
ATOM 5942 O O . ILE A 1 756 ? -57.179 -36.597 59.214 1.00 91.12 756 ILE A O 1
ATOM 5946 N N . ASP A 1 757 ? -55.960 -37.733 57.695 1.00 91.81 757 ASP A N 1
ATOM 5947 C CA . ASP A 1 757 ? -56.928 -38.814 57.489 1.00 91.81 757 ASP A CA 1
ATOM 5948 C C . ASP A 1 757 ? -57.183 -39.585 58.802 1.00 91.81 757 ASP A C 1
ATOM 5950 O O . ASP A 1 757 ? -58.337 -39.843 59.155 1.00 91.81 757 ASP A O 1
ATOM 5954 N N . ASP A 1 758 ? -56.133 -39.858 59.588 1.00 92.56 758 ASP A N 1
ATOM 5955 C CA . ASP A 1 758 ? -56.236 -40.482 60.915 1.00 92.56 758 ASP A CA 1
ATOM 5956 C C . ASP A 1 758 ? -57.009 -39.608 61.914 1.00 92.56 758 ASP A C 1
ATOM 5958 O O . ASP A 1 758 ? -57.899 -40.096 62.620 1.00 92.56 758 ASP A O 1
ATOM 5962 N N . ILE A 1 759 ? -56.708 -38.304 61.975 1.00 91.06 759 ILE A N 1
ATOM 5963 C CA . ILE A 1 759 ? -57.442 -37.356 62.828 1.00 91.06 759 ILE A CA 1
ATOM 5964 C C . ILE A 1 759 ? -58.909 -37.306 62.404 1.00 91.06 759 ILE A C 1
ATOM 5966 O O . ILE A 1 759 ? -59.795 -37.360 63.257 1.00 91.06 759 ILE A O 1
ATOM 5970 N N . GLN A 1 760 ? -59.186 -37.229 61.102 1.00 90.19 760 GLN A N 1
ATOM 5971 C CA . GLN A 1 760 ? -60.544 -37.205 60.573 1.00 90.19 760 GLN A CA 1
ATOM 5972 C C . GLN A 1 760 ? -61.303 -38.484 60.949 1.00 90.19 760 GLN A C 1
ATOM 5974 O O . GLN A 1 760 ? -62.450 -38.403 61.392 1.00 90.19 760 GLN A O 1
ATOM 5979 N N . PHE A 1 761 ? -60.658 -39.649 60.859 1.00 91.12 761 PHE A N 1
ATOM 5980 C CA . PHE A 1 761 ? -61.223 -40.923 61.296 1.00 91.12 761 PHE A CA 1
ATOM 5981 C C . PHE A 1 761 ? -61.543 -40.939 62.800 1.00 91.12 761 PHE A C 1
ATOM 5983 O O . PHE A 1 761 ? -62.645 -41.332 63.192 1.00 91.12 761 PHE A O 1
ATOM 5990 N N . GLN A 1 762 ? -60.632 -40.455 63.653 1.00 89.50 762 GLN A N 1
ATOM 5991 C CA . GLN A 1 762 ? -60.887 -40.327 65.095 1.00 89.50 762 GLN A CA 1
ATOM 5992 C C . GLN A 1 762 ? -62.039 -39.362 65.398 1.00 89.50 762 GLN A C 1
ATOM 5994 O O . GLN A 1 762 ? -62.876 -39.641 66.258 1.00 89.50 762 GLN A O 1
ATOM 5999 N N . LEU A 1 763 ? -62.123 -38.245 64.675 1.00 88.44 763 LEU A N 1
ATOM 6000 C CA . LEU A 1 763 ? -63.168 -37.239 64.859 1.00 88.44 763 LEU A CA 1
ATOM 6001 C C . LEU A 1 763 ? -64.551 -37.791 64.487 1.00 88.44 763 LEU A C 1
ATOM 6003 O O . LEU A 1 763 ? -65.530 -37.522 65.187 1.00 88.44 763 LEU A O 1
ATOM 6007 N N . VAL A 1 764 ? -64.628 -38.614 63.435 1.00 89.31 764 VAL A N 1
ATOM 6008 C CA . VAL A 1 764 ? -65.841 -39.368 63.079 1.00 89.31 764 VAL A CA 1
ATOM 6009 C C . VAL A 1 764 ? -66.228 -40.321 64.211 1.00 89.31 764 VAL A C 1
ATOM 6011 O O . VAL A 1 764 ? -67.370 -40.267 64.666 1.00 89.31 764 VAL A O 1
ATOM 6014 N N . GLN A 1 765 ? -65.285 -41.106 64.747 1.00 83.19 765 GLN A N 1
ATOM 6015 C CA . GLN A 1 765 ? -65.572 -41.997 65.879 1.00 83.19 765 GLN A CA 1
ATOM 6016 C C . GLN A 1 765 ? -66.078 -41.244 67.115 1.00 83.19 765 GLN A C 1
ATOM 6018 O O . GLN A 1 765 ? -67.074 -41.646 67.713 1.00 83.19 765 GLN A O 1
ATOM 6023 N N . MET A 1 766 ? -65.430 -40.136 67.489 1.00 80.75 766 MET A N 1
ATOM 6024 C CA . MET A 1 766 ? -65.868 -39.303 68.614 1.00 80.75 766 MET A CA 1
ATOM 6025 C C . MET A 1 766 ? -67.255 -38.704 68.379 1.00 80.75 766 MET A C 1
ATOM 6027 O O . MET A 1 766 ? -68.065 -38.639 69.304 1.00 80.75 766 MET A O 1
ATOM 6031 N N . THR A 1 767 ? -67.546 -38.283 67.148 1.00 84.75 767 THR A N 1
ATOM 6032 C CA . THR A 1 767 ? -68.863 -37.759 66.771 1.00 84.75 767 THR A CA 1
ATOM 6033 C C . THR A 1 767 ? -69.935 -38.840 66.894 1.00 84.75 767 THR A C 1
ATOM 6035 O O . THR A 1 767 ? -71.019 -38.577 67.415 1.00 84.75 767 THR A O 1
ATOM 6038 N N . ASP A 1 768 ? -69.639 -40.068 66.475 1.00 81.25 768 ASP A N 1
ATOM 6039 C CA . ASP A 1 768 ? -70.561 -41.196 66.606 1.00 81.25 768 ASP A CA 1
ATOM 6040 C C . ASP A 1 768 ? -70.741 -41.625 68.068 1.00 81.25 768 ASP A C 1
ATOM 6042 O O . ASP A 1 768 ? -71.864 -41.897 68.497 1.00 81.25 768 ASP A O 1
ATOM 6046 N N . TRP A 1 769 ? -69.683 -41.583 68.883 1.00 77.75 769 TRP A N 1
ATOM 6047 C CA . TRP A 1 769 ? -69.795 -41.750 70.334 1.00 77.75 769 TRP A CA 1
ATOM 6048 C C . TRP A 1 769 ? -70.692 -40.679 70.954 1.00 77.75 769 TRP A C 1
ATOM 6050 O O . TRP A 1 769 ? -71.610 -41.012 71.701 1.00 77.75 769 TRP A O 1
ATOM 6060 N N . ALA A 1 770 ? -70.490 -39.405 70.616 1.00 76.69 770 ALA A N 1
ATOM 6061 C CA . ALA A 1 770 ? -71.313 -38.308 71.116 1.00 76.69 770 ALA A CA 1
ATOM 6062 C C . ALA A 1 770 ? -72.792 -38.468 70.722 1.00 76.69 770 ALA A C 1
ATOM 6064 O O . ALA A 1 770 ? -73.675 -38.244 71.553 1.00 76.69 770 ALA A O 1
ATOM 6065 N N . LYS A 1 771 ? -73.085 -38.919 69.495 1.00 77.44 771 LYS A N 1
ATOM 6066 C CA . LYS A 1 771 ? -74.452 -39.274 69.068 1.00 77.44 771 LYS A CA 1
ATOM 6067 C C . LYS A 1 771 ? -75.037 -40.423 69.893 1.00 77.44 771 LYS A C 1
ATOM 6069 O O . LYS A 1 771 ? -76.204 -40.368 70.264 1.00 77.44 771 LYS A O 1
ATOM 6074 N N . ASN A 1 772 ? -74.238 -41.436 70.223 1.00 74.62 772 ASN A N 1
ATOM 6075 C CA . ASN A 1 772 ? -74.690 -42.569 71.033 1.00 74.62 772 ASN A CA 1
ATOM 6076 C C . ASN A 1 772 ? -74.969 -42.168 72.496 1.00 74.62 772 ASN A C 1
ATOM 6078 O O . ASN A 1 772 ? -75.995 -42.574 73.045 1.00 74.62 772 ASN A O 1
ATOM 6082 N N . PHE A 1 773 ? -74.122 -41.323 73.101 1.00 66.19 773 PHE A N 1
ATOM 6083 C CA . PHE A 1 773 ? -74.320 -40.782 74.458 1.00 66.19 773 PHE A CA 1
ATOM 6084 C C . PHE A 1 773 ? -75.477 -39.779 74.552 1.00 66.19 773 PHE A C 1
ATOM 6086 O O . PHE A 1 773 ? -76.158 -39.729 75.569 1.00 66.19 773 PHE A O 1
ATOM 6093 N N . SER A 1 774 ? -75.721 -39.003 73.494 1.00 62.19 774 SER A N 1
ATOM 6094 C CA . SER A 1 774 ? -76.870 -38.086 73.400 1.00 62.19 774 SER A CA 1
ATOM 6095 C C . SER A 1 774 ? -78.145 -38.765 72.901 1.00 62.19 774 SER A C 1
ATOM 6097 O O . SER A 1 774 ? -79.190 -38.119 72.780 1.00 62.19 774 SER A O 1
ATOM 6099 N N . SER A 1 775 ? -78.095 -40.070 72.613 1.00 68.38 775 SER A N 1
ATOM 6100 C CA . SER A 1 775 ? -79.293 -40.791 72.221 1.00 68.38 775 SER A CA 1
ATOM 6101 C C . SER A 1 775 ? -80.255 -40.834 73.405 1.00 68.38 775 SER A C 1
ATOM 6103 O O . SER A 1 775 ? -79.884 -41.142 74.542 1.00 68.38 775 SER A O 1
ATOM 6105 N N . LYS A 1 776 ? -81.531 -40.555 73.124 1.00 67.44 776 LYS A N 1
ATOM 6106 C CA . LYS A 1 776 ? -82.619 -40.692 74.097 1.00 67.44 776 LYS A CA 1
ATOM 6107 C C . LYS A 1 776 ? -82.579 -42.064 74.787 1.00 67.44 776 LYS A C 1
ATOM 6109 O O . LYS A 1 776 ? -82.829 -42.156 75.976 1.00 67.44 776 LYS A O 1
ATOM 6114 N N . GLN A 1 777 ? -82.149 -43.097 74.065 1.00 66.19 777 GLN A N 1
ATOM 6115 C CA . GLN A 1 777 ? -82.012 -44.463 74.559 1.00 66.19 777 GLN A CA 1
ATOM 6116 C C . GLN A 1 777 ? -80.947 -44.626 75.661 1.00 66.19 777 GLN A C 1
ATOM 6118 O O . GLN A 1 777 ? -81.171 -45.388 76.599 1.00 66.19 777 GLN A O 1
ATOM 6123 N N . TRP A 1 778 ? -79.817 -43.909 75.598 1.00 71.88 778 TRP A N 1
ATOM 6124 C CA . TRP A 1 778 ? -78.819 -43.917 76.678 1.00 71.88 778 TRP A CA 1
ATOM 6125 C C . TRP A 1 778 ? -79.358 -43.220 77.931 1.00 71.88 778 TRP A C 1
ATOM 6127 O O . TRP A 1 778 ? -79.289 -43.780 79.025 1.00 71.88 778 TRP A O 1
ATOM 6137 N N . HIS A 1 779 ? -79.972 -42.043 77.764 1.00 70.00 779 HIS A N 1
ATOM 6138 C CA . HIS A 1 779 ? -80.622 -41.324 78.862 1.00 70.00 779 HIS A CA 1
ATOM 6139 C C . HIS A 1 779 ? -81.748 -42.143 79.504 1.00 70.00 779 HIS A C 1
ATOM 6141 O O . HIS A 1 779 ? -81.801 -42.231 80.730 1.00 70.00 779 HIS A O 1
ATOM 6147 N N . ASP A 1 780 ? -82.587 -42.795 78.697 1.00 71.38 780 ASP A N 1
ATOM 6148 C CA . ASP A 1 780 ? -83.655 -43.678 79.163 1.00 71.38 780 ASP A CA 1
ATOM 6149 C C . ASP A 1 780 ? -83.069 -44.881 79.923 1.00 71.38 780 ASP A C 1
ATOM 6151 O O . ASP A 1 780 ? -83.558 -45.223 80.994 1.00 71.38 780 ASP A O 1
ATOM 6155 N N . SER A 1 781 ? -81.970 -45.480 79.450 1.00 70.69 781 SER A N 1
ATOM 6156 C CA . SER A 1 781 ? -81.313 -46.609 80.125 1.00 70.69 781 SER A CA 1
ATOM 6157 C C . SER A 1 781 ? -80.651 -46.222 81.456 1.00 70.69 781 SER A C 1
ATOM 6159 O O . SER A 1 781 ? -80.704 -46.998 82.413 1.00 70.69 781 SER A O 1
ATOM 6161 N N . VAL A 1 782 ? -80.042 -45.034 81.546 1.00 69.94 782 VAL A N 1
ATOM 6162 C CA . VAL A 1 782 ? -79.472 -44.501 82.796 1.00 69.94 782 VAL A CA 1
ATOM 6163 C C . VAL A 1 782 ? -80.584 -44.120 83.772 1.00 69.94 782 VAL A C 1
ATOM 6165 O O . VAL A 1 782 ? -80.502 -44.457 84.951 1.00 69.94 782 VAL A O 1
ATOM 6168 N N . ALA A 1 783 ? -81.656 -43.485 83.292 1.00 68.88 783 ALA A N 1
ATOM 6169 C CA . ALA A 1 783 ? -82.837 -43.188 84.097 1.00 68.88 783 ALA A CA 1
ATOM 6170 C C . ALA A 1 783 ? -83.492 -44.474 84.627 1.00 68.88 783 ALA A C 1
ATOM 6172 O O . ALA A 1 783 ? -83.841 -44.540 85.805 1.00 68.88 783 ALA A O 1
ATOM 6173 N N . GLN A 1 784 ? -83.574 -45.522 83.800 1.00 68.44 784 GLN A N 1
ATOM 6174 C CA . GLN A 1 784 ? -84.058 -46.842 84.201 1.00 68.44 784 GLN A CA 1
ATOM 6175 C C . GLN A 1 784 ? -83.163 -47.447 85.291 1.00 68.44 784 GLN A C 1
ATOM 6177 O O . GLN A 1 784 ? -83.673 -47.919 86.304 1.00 68.44 784 GLN A O 1
ATOM 6182 N N . GLN A 1 785 ? -81.834 -47.400 85.139 1.00 65.25 785 GLN A N 1
ATOM 6183 C CA . GLN A 1 785 ? -80.902 -47.876 86.167 1.00 65.25 785 GLN A CA 1
ATOM 6184 C C . GLN A 1 785 ? -81.048 -47.099 87.476 1.00 65.25 785 GLN A C 1
ATOM 6186 O O . GLN A 1 785 ? -81.172 -47.718 88.529 1.00 65.25 785 GLN A O 1
ATOM 6191 N N . ILE A 1 786 ? -81.114 -45.767 87.427 1.00 65.81 786 ILE A N 1
ATOM 6192 C CA . ILE A 1 786 ? -81.349 -44.933 88.613 1.00 65.81 786 ILE A CA 1
ATOM 6193 C C . ILE A 1 786 ? -82.670 -45.335 89.283 1.00 65.81 786 ILE A C 1
ATOM 6195 O O . ILE A 1 786 ? -82.685 -45.591 90.484 1.00 65.81 786 ILE A O 1
ATOM 6199 N N . ALA A 1 787 ? -83.751 -45.500 88.517 1.00 62.94 787 ALA A N 1
ATOM 6200 C CA . ALA A 1 787 ? -85.041 -45.954 89.038 1.00 62.94 787 ALA A CA 1
ATOM 6201 C C . ALA A 1 787 ? -84.984 -47.363 89.660 1.00 62.94 787 ALA A C 1
ATOM 6203 O O . ALA A 1 787 ? -85.724 -47.647 90.597 1.00 62.94 787 ALA A O 1
ATOM 6204 N N . THR A 1 788 ? -84.087 -48.231 89.185 1.00 65.62 788 THR A N 1
ATOM 6205 C CA . THR A 1 788 ? -83.914 -49.596 89.713 1.00 65.62 788 THR A CA 1
ATOM 6206 C C . THR A 1 788 ? -83.137 -49.616 91.039 1.00 65.62 788 THR A C 1
ATOM 6208 O O . THR A 1 788 ? -83.329 -50.520 91.849 1.00 65.62 788 THR A O 1
ATOM 6211 N N . TYR A 1 789 ? -82.276 -48.620 91.282 1.00 60.84 789 TYR A N 1
ATOM 6212 C CA . TYR A 1 789 ? -81.453 -48.506 92.497 1.00 60.84 789 TYR A CA 1
ATOM 6213 C C . TYR A 1 789 ? -82.034 -47.574 93.568 1.00 60.84 789 TYR A C 1
ATOM 6215 O O . TYR A 1 789 ? -81.562 -47.592 94.705 1.00 60.84 789 TYR A O 1
ATOM 6223 N N . VAL A 1 790 ? -83.058 -46.780 93.245 1.00 61.62 790 VAL A N 1
ATOM 6224 C CA . VAL A 1 790 ? -83.795 -45.988 94.236 1.00 61.62 790 VAL A CA 1
ATOM 6225 C C . VAL A 1 790 ? -84.733 -46.923 95.016 1.00 61.62 790 VAL A C 1
ATOM 6227 O O . VAL A 1 790 ? -85.638 -47.513 94.424 1.00 61.62 790 VAL A O 1
ATOM 6230 N N . PRO A 1 791 ? -84.572 -47.071 96.346 1.00 60.66 791 PRO A N 1
ATOM 6231 C CA . PRO A 1 791 ? -85.491 -47.869 97.151 1.00 60.66 791 PRO A CA 1
ATOM 6232 C C . PRO A 1 791 ? -86.921 -47.341 96.996 1.00 60.66 791 PRO A C 1
ATOM 6234 O O . PRO A 1 791 ? -87.133 -46.131 97.063 1.00 60.66 791 PRO A O 1
ATOM 6237 N N . ALA A 1 792 ? -87.916 -48.221 96.848 1.00 60.97 792 ALA A N 1
ATOM 6238 C CA . ALA A 1 792 ? -89.317 -47.842 96.595 1.00 60.97 792 ALA A CA 1
ATOM 6239 C C . ALA A 1 792 ? -89.890 -46.806 97.595 1.00 60.97 792 ALA A C 1
ATOM 6241 O O . ALA A 1 792 ? -90.796 -46.043 97.265 1.00 60.97 792 ALA A O 1
ATOM 6242 N N . GLN A 1 793 ? -89.322 -46.732 98.803 1.00 57.00 793 GLN A N 1
ATOM 6243 C CA . GLN A 1 793 ? -89.654 -45.724 99.814 1.00 57.00 793 GLN A CA 1
ATOM 6244 C C . GLN A 1 793 ? -89.311 -44.287 99.383 1.00 57.00 793 GLN A C 1
ATOM 6246 O O . GLN A 1 793 ? -90.065 -43.370 99.693 1.00 57.00 793 GLN A O 1
ATOM 6251 N N . PHE A 1 794 ? -88.220 -44.079 98.641 1.00 59.22 794 PHE A N 1
ATOM 6252 C CA . PHE A 1 794 ? -87.817 -42.762 98.138 1.00 59.22 794 PHE A CA 1
ATOM 6253 C C . PHE A 1 794 ? -88.639 -42.324 96.922 1.00 59.22 794 PHE A C 1
ATOM 6255 O O . PHE A 1 794 ? -88.963 -41.145 96.813 1.00 59.22 794 PHE A O 1
ATOM 6262 N N . ALA A 1 795 ? -89.049 -43.258 96.057 1.00 61.34 795 ALA A N 1
ATOM 6263 C CA . ALA A 1 795 ? -89.968 -42.963 94.955 1.00 61.34 795 ALA A CA 1
ATOM 6264 C C . ALA A 1 795 ? -91.334 -42.474 95.481 1.00 61.34 795 ALA A C 1
ATOM 6266 O O . ALA A 1 795 ? -91.828 -41.435 95.051 1.00 61.34 795 ALA A O 1
ATOM 6267 N N . GLY A 1 796 ? -91.883 -43.139 96.507 1.00 61.09 796 GLY A N 1
ATOM 6268 C CA . GLY A 1 796 ? -93.115 -42.693 97.170 1.00 61.09 796 GLY A CA 1
ATOM 6269 C C . GLY A 1 796 ? -92.972 -41.366 97.930 1.00 61.09 796 GLY A C 1
ATOM 6270 O O . GLY A 1 796 ? -93.929 -40.598 98.023 1.00 61.09 796 GLY A O 1
ATOM 6271 N N . GLN A 1 797 ? -91.779 -41.054 98.451 1.00 62.94 797 GLN A N 1
ATOM 6272 C CA . GLN A 1 797 ? -91.494 -39.755 99.073 1.00 62.94 797 GLN A CA 1
ATOM 6273 C C . GLN A 1 797 ? -91.374 -38.624 98.047 1.00 62.94 797 GLN A C 1
ATOM 6275 O O . GLN A 1 797 ? -91.829 -37.519 98.330 1.00 62.94 797 GLN A O 1
ATOM 6280 N N . LEU A 1 798 ? -90.810 -38.890 96.868 1.00 68.31 798 LEU A N 1
ATOM 6281 C CA . LEU A 1 798 ? -90.727 -37.933 95.763 1.00 68.31 798 LEU A CA 1
ATOM 6282 C C . LEU A 1 798 ? -92.102 -37.637 95.161 1.00 68.31 798 LEU A C 1
ATOM 6284 O O . LEU A 1 798 ? -92.421 -36.465 94.985 1.00 68.31 798 LEU A O 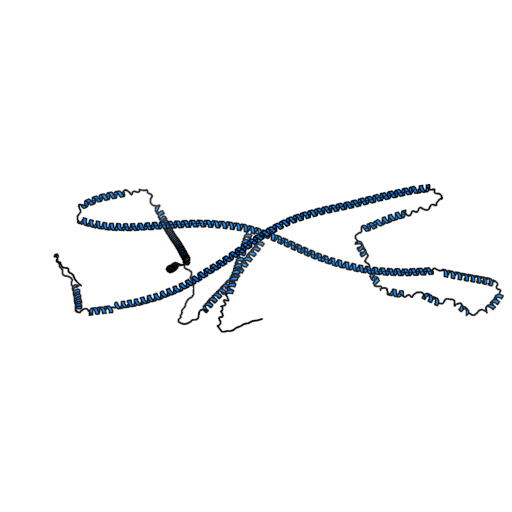1
ATOM 6288 N N . ASP A 1 799 ? -92.950 -38.646 94.958 1.00 64.31 799 ASP A N 1
ATOM 6289 C CA . ASP A 1 799 ? -94.337 -38.434 94.516 1.00 64.31 799 ASP A CA 1
ATOM 6290 C C . ASP A 1 799 ? -95.172 -37.711 95.581 1.00 64.31 799 ASP A C 1
ATOM 6292 O O . ASP A 1 799 ? -95.930 -36.789 95.273 1.00 64.31 799 ASP A O 1
ATOM 6296 N N . SER A 1 800 ? -94.991 -38.052 96.861 1.00 60.44 800 SER A N 1
ATOM 6297 C CA . SER A 1 800 ? -95.620 -37.336 97.980 1.00 60.44 800 SER A CA 1
ATOM 6298 C C . SER A 1 800 ? -95.154 -35.878 98.061 1.00 60.44 800 SER A C 1
ATOM 6300 O O . SER A 1 800 ? -95.961 -34.980 98.304 1.00 60.44 800 SER A O 1
ATOM 6302 N N . LEU A 1 801 ? -93.869 -35.610 97.809 1.00 65.94 801 LEU A N 1
ATOM 6303 C CA . LEU A 1 801 ? -93.309 -34.261 97.783 1.00 65.94 801 LEU A CA 1
ATOM 6304 C C . LEU A 1 801 ? -93.792 -33.472 96.561 1.00 65.94 801 LEU A C 1
ATOM 6306 O O . LEU A 1 801 ? -94.198 -32.327 96.725 1.00 65.94 801 LEU A O 1
ATOM 6310 N N . ALA A 1 802 ? -93.830 -34.080 95.375 1.00 68.38 802 ALA A N 1
ATOM 6311 C CA . ALA A 1 802 ? -94.372 -33.472 94.161 1.00 68.38 802 ALA A CA 1
ATOM 6312 C C . ALA A 1 802 ? -95.861 -33.121 94.328 1.00 68.38 802 ALA A C 1
ATOM 6314 O O . ALA A 1 802 ? -96.278 -32.008 94.011 1.00 68.38 802 ALA A O 1
ATOM 6315 N N . THR A 1 803 ? -96.644 -34.013 94.943 1.00 63.69 803 THR A N 1
ATOM 6316 C CA . THR A 1 803 ? -98.065 -33.777 95.254 1.00 63.69 803 THR A CA 1
ATOM 6317 C C . THR A 1 803 ? -98.236 -32.673 96.304 1.00 63.69 803 THR A C 1
ATOM 6319 O O . THR A 1 803 ? -99.100 -31.809 96.175 1.00 63.69 803 THR A O 1
ATOM 6322 N N . ARG A 1 804 ? -97.377 -32.636 97.333 1.00 63.62 804 ARG A N 1
ATOM 6323 C CA . ARG A 1 804 ? -97.389 -31.584 98.365 1.00 63.62 804 ARG A CA 1
ATOM 6324 C C . ARG A 1 804 ? -96.967 -30.218 97.835 1.00 63.62 804 ARG A C 1
ATOM 6326 O O . ARG A 1 804 ? -97.539 -29.222 98.265 1.00 63.62 804 ARG A O 1
ATOM 6333 N N . VAL A 1 805 ? -95.994 -30.159 96.930 1.00 65.75 805 VAL A N 1
ATOM 6334 C CA . VAL A 1 805 ? -95.572 -28.916 96.267 1.00 65.75 805 VAL A CA 1
ATOM 6335 C C . VAL A 1 805 ? -96.691 -28.413 95.352 1.00 65.75 805 VAL A C 1
ATOM 6337 O O . VAL A 1 805 ? -97.068 -27.250 95.448 1.00 65.75 805 VAL A O 1
ATOM 6340 N N . SER A 1 806 ? -97.347 -29.308 94.609 1.00 62.06 806 SER A N 1
ATOM 6341 C CA . SER A 1 806 ? -98.524 -28.965 93.799 1.00 62.06 806 SER A CA 1
ATOM 6342 C C . SER A 1 806 ? -99.730 -28.494 94.648 1.00 62.06 806 SER A C 1
ATOM 6344 O O . SER A 1 806 ? -100.483 -27.601 94.253 1.00 62.06 806 SER A O 1
ATOM 6346 N N . HIS A 1 807 ? -99.888 -29.010 95.876 1.00 53.97 807 HIS A N 1
ATOM 6347 C CA . HIS A 1 807 ? -100.881 -28.523 96.850 1.00 53.97 807 HIS A CA 1
ATOM 6348 C C . HIS A 1 807 ? -100.503 -27.208 97.554 1.00 53.97 807 HIS A C 1
ATOM 6350 O O . HIS A 1 807 ? -101.385 -26.516 98.065 1.00 53.97 807 HIS A O 1
ATOM 6356 N N . LEU A 1 808 ? -99.218 -26.844 97.590 1.00 56.34 808 LEU A N 1
ATOM 6357 C CA . LEU A 1 808 ? -98.749 -25.559 98.122 1.00 56.34 808 LEU A CA 1
ATOM 6358 C C . LEU A 1 808 ? -98.878 -24.432 97.091 1.00 56.34 808 LEU A C 1
ATOM 6360 O O . LEU A 1 808 ? -99.152 -23.298 97.470 1.00 56.34 808 LEU A O 1
ATOM 6364 N N . GLU A 1 809 ? -98.772 -24.742 95.800 1.00 61.28 809 GLU A N 1
ATOM 6365 C CA . GLU A 1 809 ? -98.969 -23.773 94.713 1.00 61.28 809 GLU A CA 1
ATOM 6366 C C . GLU A 1 809 ? -100.447 -23.380 94.502 1.00 61.28 809 GLU A C 1
ATOM 6368 O O . GLU A 1 809 ? -100.730 -22.363 93.875 1.00 61.28 809 GLU A O 1
ATOM 6373 N N . THR A 1 810 ? -101.403 -24.130 95.069 1.00 55.72 810 THR A N 1
ATOM 6374 C CA . THR A 1 810 ? -102.857 -23.921 94.881 1.00 55.72 810 THR A CA 1
ATOM 6375 C C . THR A 1 810 ? -103.583 -23.262 96.068 1.00 55.72 810 THR A C 1
ATOM 6377 O O . THR A 1 810 ? -104.780 -22.992 95.971 1.00 55.72 810 THR A O 1
ATOM 6380 N N . ARG A 1 811 ? -102.893 -22.944 97.177 1.00 50.00 811 ARG A N 1
ATOM 6381 C 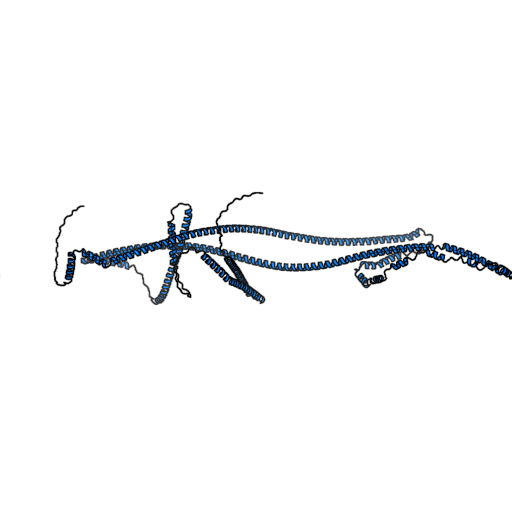CA . ARG A 1 811 ? -103.463 -22.244 98.352 1.00 50.00 811 ARG A CA 1
ATOM 6382 C C . ARG A 1 811 ? -102.887 -20.835 98.513 1.00 50.00 811 ARG A C 1
ATOM 6384 O O . ARG A 1 811 ? -101.943 -20.606 99.262 1.00 50.00 811 ARG A O 1
ATOM 6391 N N . SER A 1 812 ? -103.511 -19.872 97.854 1.00 47.56 812 SER A N 1
ATOM 6392 C CA . SER A 1 812 ? -103.350 -18.444 98.132 1.00 47.56 812 SER A CA 1
ATOM 6393 C C . SER A 1 812 ? -104.475 -17.934 99.048 1.00 47.56 812 SER A C 1
ATOM 6395 O O . SER A 1 812 ? -105.635 -18.226 98.777 1.00 47.56 812 SER A O 1
ATOM 6397 N N . HIS A 1 813 ? -104.110 -17.095 100.028 1.00 44.31 813 HIS A N 1
ATOM 6398 C CA . HIS A 1 813 ? -104.942 -16.161 100.815 1.00 44.31 813 HIS A CA 1
ATOM 6399 C C . HIS A 1 813 ? -105.684 -16.665 102.068 1.00 44.31 813 HIS A C 1
ATOM 6401 O O . HIS A 1 813 ? -106.796 -17.157 101.976 1.00 44.31 813 HIS A O 1
ATOM 6407 N N . ASP A 1 814 ? -105.097 -16.389 103.242 1.00 38.84 814 ASP A N 1
ATOM 6408 C CA . ASP A 1 814 ? -105.780 -15.724 104.367 1.00 38.84 814 ASP A CA 1
ATOM 6409 C C . ASP A 1 814 ? -104.731 -15.020 105.266 1.00 38.84 814 ASP A C 1
ATOM 6411 O O . ASP A 1 814 ? -103.751 -15.619 105.704 1.00 38.84 814 ASP A O 1
ATOM 6415 N N . SER A 1 815 ? -104.895 -13.707 105.458 1.00 41.22 815 SER A N 1
ATOM 6416 C CA . SER A 1 815 ? -104.118 -12.804 106.347 1.00 41.22 815 SER A CA 1
ATOM 6417 C C . SER A 1 815 ? -104.776 -12.785 107.753 1.00 41.22 815 SER A C 1
ATOM 6419 O O . SER A 1 815 ? -105.941 -13.183 107.788 1.00 41.22 815 SER A O 1
ATOM 6421 N N . PRO A 1 816 ? -104.190 -12.302 108.892 1.00 48.81 816 PRO A N 1
ATOM 6422 C CA . PRO A 1 816 ? -103.352 -11.090 109.001 1.00 48.81 816 PRO A CA 1
ATOM 6423 C C . PRO A 1 816 ? -102.276 -11.027 110.138 1.00 48.81 816 PRO A C 1
ATOM 6425 O O . PRO A 1 816 ? -102.173 -11.887 111.001 1.00 48.81 816 PRO A O 1
ATOM 6428 N N . GLU A 1 817 ? -101.514 -9.921 110.125 1.00 34.28 817 GLU A N 1
ATOM 6429 C CA . GLU A 1 817 ? -101.073 -9.097 111.280 1.00 34.28 817 GLU A CA 1
ATOM 6430 C C . GLU A 1 817 ? -100.004 -9.531 112.338 1.00 34.28 817 GLU A C 1
ATOM 6432 O O . GLU A 1 817 ? -100.071 -10.568 112.983 1.00 34.28 817 GLU A O 1
ATOM 6437 N N . VAL A 1 818 ? -99.108 -8.557 112.624 1.00 35.28 818 VAL A N 1
ATOM 6438 C CA . VAL A 1 818 ? -98.498 -8.188 113.937 1.00 35.28 818 VAL A CA 1
ATOM 6439 C C . VAL A 1 818 ? -97.119 -8.773 114.366 1.00 35.28 818 VAL A C 1
ATOM 6441 O O . VAL A 1 818 ? -96.984 -9.824 114.972 1.00 35.28 818 VAL A O 1
ATOM 6444 N N . SER A 1 819 ? -96.097 -7.918 114.189 1.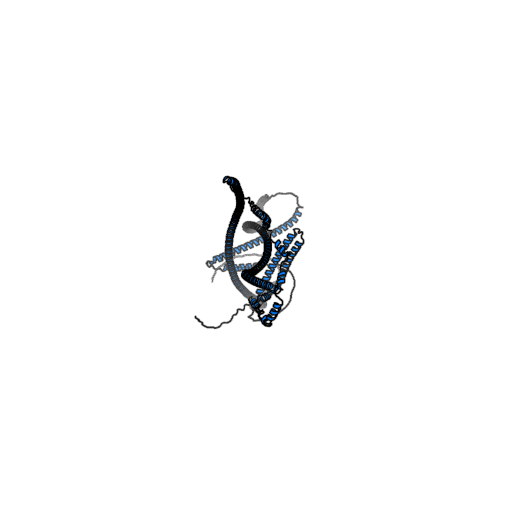00 34.75 819 SER A N 1
ATOM 6445 C CA . SER A 1 819 ? -95.103 -7.412 115.173 1.00 34.75 819 SER A CA 1
ATOM 6446 C C . SER A 1 819 ? -94.060 -8.301 115.909 1.00 34.75 819 SER A C 1
ATOM 6448 O O . SER A 1 819 ? -94.379 -9.198 116.676 1.00 34.75 819 SER A O 1
ATOM 6450 N N . SER A 1 820 ? -92.796 -7.849 115.813 1.00 35.12 820 SER A N 1
ATOM 6451 C CA . SER A 1 820 ? -91.794 -7.610 116.884 1.00 35.12 820 SER A CA 1
ATOM 6452 C C . SER A 1 820 ? -91.604 -8.602 118.052 1.00 35.12 820 SER A C 1
ATOM 6454 O O . SER A 1 820 ? -92.418 -8.622 118.969 1.00 35.12 820 SER A O 1
ATOM 6456 N N . LYS A 1 821 ? -90.376 -9.148 118.207 1.00 34.47 821 LYS A N 1
ATOM 6457 C CA . LYS A 1 821 ? -89.442 -8.798 119.319 1.00 34.47 821 LYS A CA 1
ATOM 6458 C C . LYS A 1 821 ? -88.131 -9.608 119.358 1.00 34.47 821 LYS A C 1
ATOM 6460 O O . LYS A 1 821 ? -88.104 -10.826 119.261 1.00 34.47 821 LYS A O 1
ATOM 6465 N N . ARG A 1 822 ? -87.053 -8.872 119.661 1.00 35.88 822 ARG A N 1
ATOM 6466 C CA . ARG A 1 822 ? -85.750 -9.297 120.220 1.00 35.88 822 ARG A CA 1
ATOM 6467 C C . ARG A 1 822 ? -85.872 -10.178 121.484 1.00 35.88 822 ARG A C 1
ATOM 6469 O O . ARG A 1 822 ? -86.613 -9.779 122.382 1.00 35.88 822 ARG A O 1
ATOM 6476 N N . ARG A 1 823 ? -84.938 -11.133 121.683 1.00 38.09 823 ARG A N 1
ATOM 6477 C CA . ARG A 1 823 ? -83.927 -11.119 122.786 1.00 38.09 823 ARG A CA 1
ATOM 6478 C C . ARG A 1 823 ? -82.950 -12.324 122.801 1.00 38.09 823 ARG A C 1
ATOM 6480 O O . ARG A 1 823 ? -83.375 -13.458 122.918 1.00 38.09 823 ARG A O 1
ATOM 6487 N N . LYS A 1 824 ? -81.648 -11.992 122.734 1.00 36.75 824 LYS A N 1
ATOM 6488 C CA . LYS A 1 824 ? -80.496 -12.329 123.621 1.00 36.75 824 LYS A CA 1
ATOM 6489 C C . LYS A 1 824 ? -80.539 -13.567 124.548 1.00 36.75 824 LYS A C 1
ATOM 6491 O O . LYS A 1 824 ? -81.485 -13.682 125.316 1.00 36.75 824 LYS A O 1
ATOM 6496 N N . VAL A 1 825 ? -79.390 -14.276 124.607 1.00 34.03 825 VAL A N 1
ATOM 6497 C CA . VAL A 1 825 ? -78.553 -14.768 125.760 1.00 34.03 825 VAL A CA 1
ATOM 6498 C C . VAL A 1 825 ? -77.735 -15.974 125.222 1.00 34.03 825 VAL A C 1
ATOM 6500 O O . VAL A 1 825 ? -78.339 -16.889 124.687 1.00 34.03 825 VAL A O 1
ATOM 6503 N N . ALA A 1 826 ? -76.410 -15.939 125.006 1.00 35.94 826 ALA A N 1
ATOM 6504 C CA . ALA A 1 826 ? -75.205 -15.843 125.859 1.00 35.94 826 ALA A CA 1
ATOM 6505 C C . ALA A 1 826 ? -74.581 -17.209 126.267 1.00 35.94 826 ALA A C 1
ATOM 6507 O O . ALA A 1 826 ? -75.172 -17.954 127.034 1.00 35.94 826 ALA A O 1
ATOM 6508 N N . ASN A 1 827 ? -73.350 -17.415 125.766 1.00 35.38 827 ASN A N 1
ATOM 6509 C CA . ASN A 1 827 ? -72.155 -18.124 126.273 1.00 35.38 827 ASN A CA 1
ATOM 6510 C C . ASN A 1 827 ? -72.176 -19.589 126.757 1.00 35.38 827 ASN A C 1
ATOM 6512 O O . ASN A 1 827 ? -72.881 -19.949 127.690 1.00 35.38 827 ASN A O 1
ATOM 6516 N N . GLY A 1 828 ? -71.187 -20.347 126.251 1.00 31.30 828 GLY A N 1
ATOM 6517 C CA . GLY A 1 828 ? -70.620 -21.530 126.909 1.00 31.30 828 GLY A CA 1
ATOM 6518 C C . GLY A 1 828 ? -69.701 -22.385 126.019 1.00 31.30 828 GLY A C 1
ATOM 6519 O O . GLY A 1 828 ? -70.131 -23.419 125.529 1.00 31.30 828 GLY A O 1
ATOM 6520 N N . SER A 1 829 ? -68.438 -21.983 125.831 1.00 34.31 829 SER A N 1
ATOM 6521 C CA . SER A 1 829 ? -67.304 -22.920 125.613 1.00 34.31 829 SER A CA 1
ATOM 6522 C C . SER A 1 829 ? -66.951 -23.582 126.967 1.00 34.31 829 SER A C 1
ATOM 6524 O O . SER A 1 829 ? -67.309 -22.959 127.972 1.00 34.31 829 SER A O 1
ATOM 6526 N N . PRO A 1 830 ? -66.222 -24.728 127.088 1.00 49.16 830 PRO A N 1
ATOM 6527 C CA . PRO A 1 830 ? -65.095 -25.163 126.233 1.00 49.16 830 PRO A CA 1
ATOM 6528 C C . PRO A 1 830 ? -64.947 -26.695 125.998 1.00 49.16 830 PRO A C 1
ATOM 6530 O O . PRO A 1 830 ? -65.565 -27.500 126.679 1.00 49.16 830 PRO A O 1
ATOM 6533 N N . LEU A 1 831 ? -64.093 -27.114 125.053 1.00 34.25 831 LEU A N 1
ATOM 6534 C CA . LEU A 1 831 ? -62.818 -27.830 125.295 1.00 34.25 831 LEU A CA 1
ATOM 6535 C C . LEU A 1 831 ? -62.247 -28.417 123.990 1.00 34.25 831 LEU A C 1
ATOM 6537 O O . LEU A 1 831 ? -62.930 -29.076 123.214 1.00 34.25 831 LEU A O 1
ATOM 6541 N N . VAL A 1 832 ? -60.951 -28.185 123.811 1.00 42.00 832 VAL A N 1
ATOM 6542 C CA . VAL A 1 832 ? -60.033 -28.867 122.891 1.00 42.00 832 VAL A CA 1
ATOM 6543 C C . VAL A 1 832 ? -59.581 -30.185 123.541 1.00 42.00 832 VAL A C 1
ATOM 6545 O O . VAL A 1 832 ? -59.469 -30.212 124.763 1.00 42.00 832 VAL A O 1
ATOM 6548 N N . VAL A 1 833 ? -59.288 -31.233 122.754 1.00 39.22 833 VAL A N 1
ATOM 6549 C CA . VAL A 1 833 ? -58.032 -32.031 122.792 1.00 39.22 833 VAL A CA 1
ATOM 6550 C C . VAL A 1 833 ? -58.091 -33.212 121.801 1.00 39.22 833 VAL A C 1
ATOM 6552 O O . VAL A 1 833 ? -58.937 -34.092 121.892 1.00 39.22 833 VAL A O 1
ATOM 6555 N N . ASN A 1 834 ? -57.152 -33.148 120.852 1.00 37.44 834 ASN A N 1
ATOM 6556 C CA . ASN A 1 834 ? -56.376 -34.167 120.131 1.00 37.44 834 ASN A CA 1
ATOM 6557 C C . ASN A 1 834 ? -56.700 -35.671 120.267 1.00 37.44 834 ASN A C 1
ATOM 6559 O O . ASN A 1 834 ? -56.721 -36.206 121.370 1.00 37.44 834 ASN A O 1
ATOM 6563 N N . GLY A 1 835 ? -56.564 -36.377 119.131 1.00 35.34 835 GLY A N 1
ATOM 6564 C CA . GLY A 1 835 ? -55.374 -37.224 118.957 1.00 35.34 835 GLY A CA 1
ATOM 6565 C C . GLY A 1 835 ? -55.526 -38.607 118.297 1.00 35.34 835 GLY A C 1
ATOM 6566 O O . GLY A 1 835 ? -56.211 -39.460 118.843 1.00 35.34 835 GLY A O 1
ATOM 6567 N N . ILE A 1 836 ? -54.676 -38.815 117.268 1.00 38.50 836 ILE A N 1
ATOM 6568 C CA . ILE A 1 836 ? -53.924 -40.049 116.906 1.00 38.50 836 ILE A CA 1
ATOM 6569 C C . ILE A 1 836 ? -54.742 -41.115 116.126 1.00 38.50 836 ILE A C 1
ATOM 6571 O O . ILE A 1 836 ? -55.777 -41.559 116.604 1.00 38.50 836 ILE A O 1
ATOM 6575 N N . HIS A 1 837 ? -54.382 -41.551 114.907 1.00 37.12 837 HIS A N 1
ATOM 6576 C CA . HIS A 1 837 ? -53.064 -41.932 114.358 1.00 37.12 837 HIS A CA 1
ATOM 6577 C C . HIS A 1 837 ? -52.749 -41.372 112.967 1.00 37.12 837 HIS A C 1
ATOM 6579 O O . HIS A 1 837 ? -53.696 -41.237 112.160 1.00 37.12 837 HIS A O 1
#

Foldseek 3Di:
DDDDDDDDDDDDDDDDDPPDDDLVLPVVLVVLVVVLVVLVVQLVVLVVVLVVLVVVLVVVVVPDDPDPVVNVVSVVVNVVSVVSNVVSVVVSVVSVVVSVVSVVVSVVVVVVVVVVVDDPDDDDDDDDDDDDDDDDDDDDDDDDDDDPPVVVVVVVVVVVVVVVVVVPDDDDDDPVVVVVVVVVVVVVVVVVVVVVVVVVVVVVVVVVVVVVVVVVVVVVVVVVCVVVVVVVVVDDDDDDDDDDDDVVVVVVVVVVVVVVVVVVVVVVPDDVVVVVVVVVVVVVVVVVVVVVVVVVVVVVVVVVVVVVVVVVVVVVVVVVVVVVVVVVVVVVVVVVVVVVVVVVVVVVVVVVVVVVVVVVVVVVVVVVVVVVVVVVVVVVVVVVVVVVVVVVVVVVVVVVVVVVVVVVVVVVVVVVVVVVVVVVVVVVVVVVVVVVVVVVVVVVVVVVVVVPCVVVVVVVVVVVVVVVVVVVVVVVVVVVVVPDDPVNVVVVVVVVVPDDDPVVVVVVVVPDDDPVVVVVVVVPDDDPPVVVVVVVPDDDPPVVVVVVVPDPDPVVVVVVVVPDDPPPVVVVVVVCVVVVVVVVVVVVVVVPDDPDDDDDDPDDDPVVVCVVVVVVVVVVVVVVVVVVVVVVVVVVVVVVVVVVVVVVVVVVVVVVVVVVVVVVVVVVVVVVVVVVVVVVVVVVVVVVVVVVVVVVVVVVVVVVVVVVVVVVVVVVVVVVVVVVVVVVVVVVVVVVVVVVVVVVVVVVVVVVVVVVVVVVVVVVVVVVVVCVCPDPVVVVVVVVVVVVPPPVVVVVVVVVVVVVVVVVVPDDDDDDDDDDDDDDDDDDDDDDDDDDD

=== Feature glossary ===
The record interleaves many kinds of information about one protein. Here is each kind framed as the question it answers.

Q: What known structures does this most resemble?
A: Structural nearest neighbors (via Foldseek easy-search vs the PDB). Reported per hit: target PDB id, E-value, and alignment TM-score. A TM-score above ~0.5 is the conventional threshold for 'same fold'.

Q: Where is each backbone atom in 3D?
A: The mmCIF table is the protein's shape written out atom by atom. For each backbone N, Cα, C, and carbonyl O, it records an (x, y, z) coordinate triple in Å plus the residue type, chain letter, and residue number.

Q: What are the backbone torsion angles?
A: The φ/ψ torsion pair specifies the backbone conformation at each residue. φ rotates about the N–Cα bond, ψ about the Cα–C bond. Steric clashes forbid most of the (φ, ψ) plane — the allowed regions (α-helix basin, β-sheet basin, left-handed helix) are the Ramachandran-allowed regions.

Q: Which residues are buried vs exposed?
A: Solvent-accessible surface area (SASA) is the area in Å² traced out by the centre of a 1.4 Å probe sphere (a water molecule) rolled over the protein's van der Waals surface (Shrake–Rupley / Lee–Richards construction). Buried residues have near-zero SASA; fully exposed residues can exceed 200 Å². The total SASA scales roughly with the number of surface residues.

Q: How confident is the AlphaFold model at each residue?
A: pLDDT is the predicted lDDT-Cα score: AlphaFold's confidence that the local environment of each residue (all inter-atomic distances within 15 Å) is correctly placed. It is a per-residue number between 0 and 100, with higher meaning more reliable.

Q: What does the local fold look like, residue by residue?
A: 3Di is Foldseek's structural alphabet. Each residue is assigned one of twenty discrete states based on how its Cα sits relative to its spatial (not sequential) neighbors. Aligning 3Di strings finds structural homologs roughly as well as full 3D superposition, but orders of magnitude faster.

Q: How big and how compact is the whole molecule?
A: Radius of gyration (Rg) is the root-mean-square distance of Cα atoms from their centroid — a single number for overall size and compactness. A globular domain of N residues has Rg ≈ 2.2·N^0.38 Å; an extended or disordered chain has a much larger Rg. The Cα contact count is the number of residue pairs whose Cα atoms are within 8 Å and are more than four positions apart in sequence — a standard proxy for tertiary packing density. The bounding box is the smallest axis-aligned box enclosing all Cα atoms.

Q: Which residues are in helices, strands, or loops?
A: DSSP 8-state secondary structure assigns each residue one of H (α-helix), G (3₁₀-helix), I (π-helix), E (extended β-strand), B (isolated β-bridge), T (hydrogen-bonded turn), S (bend), or '-' (coil). The assignment is computed from backbone hydrogen-bond geometry via the Kabsch–Sander algorithm.

Q: How mobile is each atom in the crystal?
A: Crystallographic B-factors measure how much each atom's electron density is smeared out, in Å². They rise in mobile loops and surface residues and fall in the buried interior. In AlphaFold models this column is repurposed to hold pLDDT instead.

Q: What if only a Cα trace is available?
A: P-SEA three-state annotation labels each residue as helix, strand, or coil based purely on the geometry of the Cα trace. It serves as a fallback when the full backbone (and thus DSSP) is unavailable.

Q: What family and function is it annotated with?
A: Database cross-references. InterPro integrates a dozen domain/family signature databases into unified entries with residue-range hits. GO terms attach function/process/location labels with evidence codes. CATH codes position the fold in a four-level structural taxonomy. Organism is the NCBI-taxonomy species name.

Q: Are the domains correctly placed relative to each other?
A: Predicted Aligned Error (PAE) is an AlphaFold confidence matrix: entry (i, j) is the expected error in the position of residue j, in ångströms, when the prediction is superimposed on the true structure at residue i. Low PAE within a block of residues means that block is internally rigid and well-predicted; high PAE between two blocks means their relative placement is uncertain even if each block individually is confident.

Q: What do the diagnostic plots show?
A: Three diagnostic plots accompany the record. The Cα contact map visualizes the tertiary structure as a 2D adjacency matrix (8 Å cutoff, sequence-local contacts suppressed). The Ramachandran plot shows the distribution of backbone (φ, ψ) torsions, with points in the α and β basins reflecting secondary structure content. The PAE plot shows AlphaFold's inter-residue confidence as a color matrix.

Q: What is the amino-acid chain?
A: Primary structure: the covalent order of the twenty standard amino acids along the backbone. Two proteins with the same sequence will (almost always) fold to the same structure; two with 30% identity often share a fold but not the details.

Q: What do the rendered images show?
A: The six renders are orthographic views along the three Cartesian axes in both directions. Representation (cartoon, sticks, or surface) and color scheme (sequence-rainbow or by-chain) vary across proteins so the training set covers all the common visualization conventions.